Protein 5K27 (pdb70)

Secondary structure (DSSP, 8-state):
--STTGGG-EEEEES--EEEEEEE--HHHHHHHHHHH-HHHHHHHHHH--SSB-SHHHHHHHHHHHHHHT--EEE-BS-GGGHHHHHHHS--SEEEEESHHHHHHHHHHHTT-SEEEE--S---HHHHTTS-TT-BEEEE-SSSEEEE-GGGT--TT----EEEEEEE-TT-EEEETTEEEE-SS-EEEEE---SSSS--SS--HHHHTTHHHHHHS-SEEEE--GGG--SB-TTS-BHHHHHHHHHHHHHHHTTS--EEEEE----S-HHHHHHIIIIIGGG-SEEEE-HHHHHHHHHHHT-HHHHHHHHHH--HHHHHHHHHHHHHHTT-SEEEEE-SSEEEEEEETT-SS-HHHHHHHHHHHHHHHHHHHHHSS--SGGGHHHHHTSPPPHHHHHHHHHHHHHHHHSS---EEEEEEE----SS-S--TTHHHHHHHHHHHHHHHHHHH-/-TTGGG-EEEEES--EEEEEEEEPHHHHHHHHHHS-HHHHHHHHHH--SSBSSHHHHHHHHHHHHHHT---EE-B--GGGHHHHHHHS--SEEEEESHHHHHHHHHHHTT-SEEEE--S---HHHHTTS-TT-BEEEEETTEEEEE-GGGS--TTPPPPEEEEEEE-TT-EEEETTEEEE-SS-EEEEE-------SS--TTTGGGHHHHHHH-SEEEE--GGG--SB-TTS-BHHHHHHHHHHHHHHHTTSS-EEEEE----S-HHHHHHHHHHTGGG-SEEEEEHHHHHHHHHHHT-HHHHHHHHH---HHHHHHHHHHHHHHTT-SEEEEE-SSEEEEEEESS-SS-HHHHHHHHHHHHHHHHHHHHHSS--SGGGHHHHHTSPPPHHHHHHHHHHHHHHHH-S--SEEEEEEE----SS-S--S--HHHHHHHHHHHHHHHHHT-

Foldseek 3Di:
DVLLLLLAAEEEEDDDKAKEFEAADALVVLVVVCVVVHQVLLVVLLVVQDQADEDPSNVNNVVVVCQQALDEEEHEHPDPVCVVVVCVVPPGDDMAMDDLQQQVLQVVVQSNHNAYEYYYPAQAQVRLVRHDQRHWYWDADPNDIDTDRSNVPHDHVADGFYKYKYWYAFFRWDDRDNDTGGRNGTYMYIHGAQDDPRDARADDPVCLVCLCVVLVPGAEYEYDDLLSAAQAGPVGDGSCVRLVRVLSSLVSSPVPPHAYEYEQDDRPPLVSSVSCLVRPLLSGAEYEYELLVLLVSCVSVPPPVLSVCCVVPVDVVSVVVSQVVSQVPRNYQWYWYDDLWKIKIKGFLPRPDDLVLLVVLQVQLLLQLQLCFAPPRDNHPVSSVVSVPQDFDPVQVVVQVVVVVVVVPDDDDRMRMHMGTHSHDDPTPDDPCSRSSSRVSSVSSVSSVVVVD/DVLLQAFAEEEDADKAKEFEAEDALVLLVVVCVVPPLVLLVVLLVVQDQEPQDVSVVSNVVLVCQLEQDEDEGEYDNCVCVVVVPVSDPTDDMAIDDLQQQVLQVSVQVNHPAYEYYYQAQEQVRLVRHDQRHWYWDADPNDIDTDRSNVPHDNPTDGFYKYKYWYAFQSWDDRPPDTRGGHGTAIYIYGYADVGDRADDDSCQQCLCVVLVPGAEYEYDDLLNAAQADPVGDGSVNRLVRVLSSLVSSPVDHHAYEYEQDDHPDLVSSLSCVVRPLLRGQEYEYELLVLLSSVVSVVVPVLSVCSVVPVQVVSVVVSVVVSCVPRVHAKYWYDDLWKIKIKGFPPRPDDQVLLQVLQVQLLLQLQLCQAVVGDPHDCSSVVSVPQDFDPVQVVSQVVVVVCVVVDPDDRMRMHMGTHSHDDDGPHPPDSRSSSRCSSVSSVSSVVVVD

CATH classification: 3.40.1190.20 (+1 more: 3.30.1110.20)

Nearest PDB structures (foldseek):
  5k27-assembly1_A  TM=1.002E+00  e=9.552E-95  synthetic construct
  5kkg-assembly1_A  TM=9.990E-01  e=2.414E-88  synthetic construct
  5kkg-assembly2_B  TM=9.549E-01  e=2.388E-84  synthetic construct
  1u2x-assembly2_B  TM=9.226E-01  e=7.360E-64  Pyrococcus horikoshii
  3drw-assembly1_B  TM=9.073E-01  e=2.857E-63  Pyrococcus horikoshii

Radius of gyration: 34.08 Å; Cα contacts (8 Å, |Δi|>4): 1722; chains: 2; bounding box: 79×89×77 Å

Structure (mmCIF, N/CA/C/O backbone):
data_5K27
#
_entry.id   5K27
#
_cell.length_a   132.354
_cell.length_b   132.354
_cell.length_c   116.773
_cell.angle_alpha   90.000
_cell.angle_beta   90.000
_cell.angle_gamma   90.000
#
_symmetry.space_group_name_H-M   'P 41 21 2'
#
loop_
_entity.id
_entity.type
_entity.pdbx_description
1 polymer ancMT
2 non-polymer 'ADENOSINE MONOPHOSPHATE'
3 non-polymer 'IODIDE ION'
4 water water
#
loop_
_atom_site.group_PDB
_atom_site.id
_atom_site.type_symbol
_atom_site.label_atom_id
_atom_site.label_alt_id
_atom_site.label_comp_id
_atom_site.label_asym_id
_atom_site.label_entity_id
_atom_site.label_seq_id
_atom_site.pdbx_PDB_ins_code
_atom_site.Cartn_x
_atom_site.Cartn_y
_atom_site.Cartn_z
_atom_site.occupancy
_atom_site.B_iso_or_equiv
_atom_site.auth_seq_id
_atom_site.auth_comp_id
_atom_site.auth_asym_id
_atom_site.auth_atom_id
_atom_site.pdbx_PDB_model_num
ATOM 1 N N . GLY A 1 20 ? 21.635 44.845 7.978 1.00 75.93 -1 GLY A N 1
ATOM 2 C CA . GLY A 1 20 ? 21.120 45.509 9.160 1.00 92.60 -1 GLY A CA 1
ATOM 3 C C . GLY A 1 20 ? 20.671 46.928 8.874 1.00 93.09 -1 GLY A C 1
ATOM 4 O O . GLY A 1 20 ? 19.889 47.508 9.626 1.00 97.15 -1 GLY A O 1
ATOM 5 N N . HIS A 1 21 ? 21.169 47.486 7.778 1.00 82.26 0 HIS A N 1
ATOM 6 C CA . HIS A 1 21 ? 20.827 48.845 7.378 1.00 88.93 0 HIS A CA 1
ATOM 7 C C . HIS A 1 21 ? 19.340 48.989 7.071 1.00 77.18 0 HIS A C 1
ATOM 8 O O . HIS A 1 21 ? 18.720 49.993 7.413 1.00 76.97 0 HIS A O 1
ATOM 10 N N . MET A 1 22 ? 18.749 47.937 6.512 0.74 68.03 1 MET A N 1
ATOM 11 C CA . MET A 1 22 ? 17.328 47.957 6.193 0.74 69.88 1 MET A CA 1
ATOM 12 C C . MET A 1 22 ? 16.528 48.182 7.471 0.74 71.80 1 MET A C 1
ATOM 13 O O . MET A 1 22 ? 15.538 48.908 7.459 0.74 67.26 1 MET A O 1
ATOM 18 N N . GLU A 1 23 ? 17.064 47.623 8.551 1.00 65.59 2 GLU A N 1
ATOM 19 C CA . GLU A 1 23 ? 16.404 47.655 9.825 1.00 82.63 2 GLU A CA 1
ATOM 20 C C . GLU A 1 23 ? 16.439 49.022 10.454 1.00 93.48 2 GLU A C 1
ATOM 21 O O . GLU A 1 23 ? 16.805 49.211 11.612 1.00 87.44 2 GLU A O 1
ATOM 27 N N . ASP A 1 24 ? 16.003 49.970 9.639 1.00 83.91 3 ASP A N 1
ATOM 28 C CA . ASP A 1 24 ? 15.744 51.332 10.057 1.00 64.75 3 ASP A CA 1
ATOM 29 C C . ASP A 1 24 ? 14.332 51.294 10.709 1.00 61.07 3 ASP A C 1
ATOM 30 O O . ASP A 1 24 ? 13.904 52.256 11.341 1.00 68.16 3 ASP A O 1
ATOM 35 N N . ILE A 1 25 ? 13.630 50.166 10.532 1.00 54.57 4 ILE A N 1
ATOM 36 C CA . ILE A 1 25 ? 12.321 49.885 11.046 1.00 54.60 4 ILE A CA 1
ATOM 37 C C . ILE A 1 25 ? 12.391 49.916 12.548 1.00 59.68 4 ILE A C 1
ATOM 38 O O . ILE A 1 25 ? 11.480 50.436 13.188 1.00 58.86 4 ILE A O 1
ATOM 43 N N . LYS A 1 26 ? 13.452 49.374 13.145 1.00 58.45 5 LYS A N 1
ATOM 44 C CA . LYS A 1 26 ? 13.433 49.461 14.602 1.00 48.20 5 LYS A CA 1
ATOM 45 C C . LYS A 1 26 ? 13.054 50.847 15.098 1.00 51.36 5 LYS A C 1
ATOM 46 O O . LYS A 1 26 ? 12.669 50.985 16.262 1.00 57.08 5 LYS A O 1
ATOM 52 N N . LYS A 1 27 ? 13.147 51.870 14.251 1.00 45.40 6 LYS A N 1
ATOM 53 C CA . LYS A 1 27 ? 12.712 53.209 14.625 1.00 43.79 6 LYS A CA 1
ATOM 54 C C . LYS A 1 27 ? 11.207 53.396 14.493 1.00 52.69 6 LYS A C 1
ATOM 55 O O . LYS A 1 27 ? 10.719 54.520 14.645 1.00 64.02 6 LYS A O 1
ATOM 61 N N . ILE A 1 28 ? 10.466 52.327 14.222 1.00 50.73 7 ILE A N 1
ATOM 62 C CA . ILE A 1 28 ? 9.024 52.400 14.015 1.00 54.06 7 ILE A CA 1
ATOM 63 C C . ILE A 1 28 ? 8.305 52.171 15.336 1.00 50.48 7 ILE A C 1
ATOM 64 O O . ILE A 1 28 ? 8.651 51.269 16.107 1.00 47.00 7 ILE A O 1
ATOM 69 N N . SER A 1 29 ? 7.300 52.998 15.599 1.00 38.73 8 SER A N 1
ATOM 70 C CA . SER A 1 29 ? 6.315 52.728 16.630 1.00 40.12 8 SER A CA 1
ATOM 71 C C . SER A 1 29 ? 4.961 52.551 15.958 1.00 40.70 8 SER A C 1
ATOM 72 O O . SER A 1 29 ? 4.694 53.141 14.908 1.00 38.29 8 SER A O 1
ATOM 75 N N . ILE A 1 30 ? 4.104 51.731 16.568 1.00 38.15 9 ILE A N 1
ATOM 76 C CA . ILE A 1 30 ? 2.929 51.212 15.879 1.00 38.05 9 ILE A CA 1
ATOM 77 C C . ILE A 1 30 ? 1.842 50.888 16.898 1.00 41.78 9 ILE A C 1
ATOM 78 O O . ILE A 1 30 ? 2.128 50.487 18.031 1.00 42.69 9 ILE A O 1
ATOM 83 N N . PHE A 1 31 ? 0.585 51.078 16.492 1.00 37.81 10 PHE A N 1
ATOM 84 C CA . PHE A 1 31 ? -0.575 50.710 17.296 1.00 38.60 10 PHE A CA 1
ATOM 85 C C . PHE A 1 31 ? -1.373 49.613 16.604 1.00 40.07 10 PHE A C 1
ATOM 86 O O . PHE A 1 31 ? -1.553 49.644 15.384 1.00 38.07 10 PHE A O 1
ATOM 94 N N . LEU A 1 32 ? -1.873 48.657 17.392 1.00 40.26 11 LEU A N 1
ATOM 95 C CA . LEU A 1 32 ? -2.549 47.473 16.871 1.00 40.34 11 LEU A CA 1
ATOM 96 C C . LEU A 1 32 ? -3.842 47.206 17.632 1.00 42.36 11 LEU A C 1
ATOM 97 O O . LEU A 1 32 ? -3.856 47.219 18.865 1.00 44.04 11 LEU A O 1
ATOM 102 N N . ALA A 1 33 ? -4.918 46.951 16.889 1.00 41.75 12 ALA A N 1
ATOM 103 C CA . ALA A 1 33 ? -6.224 46.562 17.429 1.00 43.16 12 ALA A CA 1
ATOM 104 C C . ALA A 1 33 ? -6.916 45.740 16.329 1.00 43.19 12 ALA A C 1
ATOM 105 O O . ALA A 1 33 ? -6.512 45.854 15.176 1.00 46.44 12 ALA A O 1
ATOM 107 N N . TYR A 1 34 ? -7.912 44.895 16.622 1.00 41.72 13 TYR A N 1
ATOM 108 C CA . TYR A 1 34 ? -8.555 44.715 17.921 1.00 36.90 13 TYR A CA 1
ATOM 109 C C . TYR A 1 34 ? -8.530 43.276 18.477 1.00 41.75 13 TYR A C 1
ATOM 110 O O . TYR A 1 34 ? -8.942 43.062 19.616 1.00 47.18 13 TYR A O 1
ATOM 119 N N . ASN A 1 35 ? -8.069 42.293 17.696 1.00 44.87 14 ASN A N 1
ATOM 120 C CA . ASN A 1 35 ? -8.355 40.881 17.956 1.00 30.43 14 ASN A CA 1
ATOM 121 C C . ASN A 1 35 ? -7.135 40.129 18.484 1.00 40.73 14 ASN A C 1
ATOM 122 O O . ASN A 1 35 ? -6.127 39.986 17.781 1.00 40.20 14 ASN A O 1
ATOM 127 N N . VAL A 1 36 ? -7.257 39.614 19.711 1.00 41.74 15 VAL A N 1
ATOM 128 C CA . VAL A 1 36 ? -6.282 38.735 20.344 1.00 46.64 15 VAL A CA 1
ATOM 129 C C . VAL A 1 36 ? -7.042 37.529 20.883 1.00 44.22 15 VAL A C 1
ATOM 130 O O . VAL A 1 36 ? -8.213 37.641 21.257 1.00 39.54 15 VAL A O 1
ATOM 134 N N . ASN A 1 37 ? -6.396 36.364 20.890 1.00 37.60 16 ASN A N 1
ATOM 135 C CA . ASN A 1 37 ? -7.022 35.173 21.456 1.00 45.55 16 ASN A CA 1
ATOM 136 C C . ASN A 1 37 ? -5.942 34.148 21.793 1.00 52.63 16 ASN A C 1
ATOM 137 O O . ASN A 1 37 ? -4.745 34.398 21.633 1.00 52.18 16 ASN A O 1
ATOM 142 N N . VAL A 1 38 ? -6.381 32.996 22.298 1.00 46.68 17 VAL A N 1
ATOM 143 C CA . VAL A 1 38 ? -5.513 31.857 22.585 1.00 47.18 17 VAL A CA 1
ATOM 144 C C . VAL A 1 38 ? -5.851 30.748 21.595 1.00 49.73 17 VAL A C 1
ATOM 145 O O . VAL A 1 38 ? -7.017 30.352 21.469 1.00 49.39 17 VAL A O 1
ATOM 149 N N . ASP A 1 39 ? -4.838 30.252 20.890 1.00 48.22 18 ASP A N 1
ATOM 150 C CA . ASP A 1 39 ? -4.992 29.121 19.984 1.00 47.44 18 ASP A CA 1
ATOM 151 C C . ASP A 1 39 ? -4.521 27.860 20.696 1.00 52.48 18 ASP A C 1
ATOM 152 O O . ASP A 1 39 ? -3.357 27.765 21.097 1.00 54.06 18 ASP A O 1
ATOM 157 N N . ALA A 1 40 ? -5.429 26.903 20.866 1.00 51.65 19 ALA A N 1
ATOM 158 C CA . ALA A 1 40 ? -5.126 25.623 21.497 1.00 48.40 19 ALA A CA 1
ATOM 159 C C . ALA A 1 40 ? -5.289 24.542 20.438 1.00 47.82 19 ALA A C 1
ATOM 160 O O . ALA A 1 40 ? -6.414 24.230 20.034 1.00 44.61 19 ALA A O 1
ATOM 162 N N . ILE A 1 41 ? -4.171 23.966 20.001 1.00 50.81 20 ILE A N 1
ATOM 163 C CA . ILE A 1 41 ? -4.118 23.147 18.797 1.00 49.12 20 ILE A CA 1
ATOM 164 C C . ILE A 1 41 ? -3.927 21.684 19.174 1.00 51.30 20 ILE A C 1
ATOM 165 O O . ILE A 1 41 ? -3.070 21.351 20.002 1.00 49.53 20 ILE A O 1
ATOM 170 N N . LYS A 1 42 ? -4.728 20.817 18.562 1.00 49.77 21 LYS A N 1
ATOM 171 C CA . LYS A 1 42 ? -4.541 19.374 18.587 1.00 53.37 21 LYS A CA 1
ATOM 172 C C . LYS A 1 42 ? -4.055 18.920 17.215 1.00 59.23 21 LYS A C 1
ATOM 173 O O . LYS A 1 42 ? -4.673 19.244 16.193 1.00 55.02 21 LYS A O 1
ATOM 179 N N . TYR A 1 43 ? -2.946 18.181 17.190 1.00 59.44 22 TYR A N 1
ATOM 180 C CA . TYR A 1 43 ? -2.378 17.655 15.946 1.00 53.90 22 TYR A CA 1
ATOM 181 C C . TYR A 1 43 ? -2.865 16.220 15.777 1.00 55.52 22 TYR A C 1
ATOM 182 O O . TYR A 1 43 ? -2.224 15.270 16.224 1.00 68.05 22 TYR A O 1
ATOM 191 N N . LEU A 1 44 ? -4.007 16.068 15.111 1.00 56.10 23 LEU A N 1
ATOM 192 C CA . LEU A 1 44 ? -4.670 14.773 15.030 1.00 57.32 23 LEU A CA 1
ATOM 193 C C . LEU A 1 44 ? -3.806 13.744 14.311 1.00 60.92 23 LEU A C 1
ATOM 194 O O . LEU A 1 44 ? -3.043 14.062 13.393 1.00 61.37 23 LEU A O 1
ATOM 199 N N . LYS A 1 45 ? -3.934 12.494 14.748 1.00 56.05 24 LYS A N 1
ATOM 200 C CA . LYS A 1 45 ? -3.395 11.338 14.051 1.00 64.09 24 LYS A CA 1
ATOM 201 C C . LYS A 1 45 ? -4.508 10.306 13.912 1.00 66.89 24 LYS A C 1
ATOM 202 O O . LYS A 1 45 ? -5.601 10.468 14.462 1.00 60.72 24 LYS A O 1
ATOM 204 N N . GLU A 1 46 ? -4.228 9.239 13.155 1.00 73.36 25 GLU A N 1
ATOM 205 C CA . GLU A 1 46 ? -5.249 8.223 12.909 1.00 69.79 25 GLU A CA 1
ATOM 206 C C . GLU A 1 46 ? -5.751 7.614 14.213 1.00 58.91 25 GLU A C 1
ATOM 207 O O . GLU A 1 46 ? -6.958 7.414 14.387 1.00 66.28 25 GLU A O 1
ATOM 209 N N . GLU A 1 47 ? -4.840 7.330 15.148 1.00 59.76 26 GLU A N 1
ATOM 210 C CA . GLU A 1 47 ? -5.238 6.711 16.410 1.00 62.83 26 GLU A CA 1
ATOM 211 C C . GLU A 1 47 ? -6.269 7.558 17.149 1.00 62.02 26 GLU A C 1
ATOM 212 O O . GLU A 1 47 ? -7.203 7.020 17.756 1.00 65.37 26 GLU A O 1
ATOM 214 N N . ASP A 1 48 ? -6.123 8.883 17.099 1.00 63.76 27 ASP A N 1
ATOM 215 C CA . ASP A 1 48 ? -7.055 9.771 17.789 1.00 54.13 27 ASP A CA 1
ATOM 216 C C . ASP A 1 48 ? -8.484 9.578 17.287 1.00 60.14 27 ASP A C 1
ATOM 217 O O . ASP A 1 48 ? -9.401 9.310 18.074 1.00 56.05 27 ASP A O 1
ATOM 222 N N . ILE A 1 49 ? -8.692 9.715 15.973 1.00 53.91 28 ILE A N 1
ATOM 223 C CA . ILE A 1 49 ? -10.024 9.517 15.401 1.00 47.02 28 ILE A CA 1
ATOM 224 C C . ILE A 1 49 ? -10.528 8.115 15.710 1.00 52.44 28 ILE A C 1
ATOM 225 O O . ILE A 1 49 ? -11.724 7.904 15.942 1.00 54.18 28 ILE A O 1
ATOM 230 N N . GLN A 1 50 ? -9.622 7.139 15.740 1.00 61.14 29 GLN A N 1
ATOM 231 C CA . GLN A 1 50 ? -10.013 5.775 16.070 1.00 57.31 29 GLN A CA 1
ATOM 232 C C . GLN A 1 50 ? -10.611 5.701 17.470 1.00 57.97 29 GLN A C 1
ATOM 233 O O . GLN A 1 50 ? -11.665 5.086 17.674 1.00 55.86 29 GLN A O 1
ATOM 239 N N . LYS A 1 51 ? -9.954 6.331 18.449 1.00 48.68 30 LYS A N 1
ATOM 240 C CA . LYS A 1 51 ? -10.475 6.325 19.812 1.00 57.86 30 LYS A CA 1
ATOM 241 C C . LYS A 1 51 ? -11.846 6.989 19.887 1.00 57.95 30 LYS A C 1
ATOM 242 O O . LYS A 1 51 ? -12.724 6.532 20.630 1.00 57.15 30 LYS A O 1
ATOM 244 N N . LEU A 1 52 ? -12.051 8.071 19.127 1.00 39.24 31 LEU A N 1
ATOM 245 C CA . LEU A 1 52 ? -13.351 8.733 19.137 1.00 45.55 31 LEU A CA 1
ATOM 246 C C . LEU A 1 52 ? -14.435 7.813 18.590 1.00 52.27 31 LEU A C 1
ATOM 247 O O . LEU A 1 52 ? -15.549 7.764 19.126 1.00 49.20 31 LEU A O 1
ATOM 252 N N . ILE A 1 53 ? -14.106 7.074 17.538 1.00 52.15 32 ILE A N 1
ATOM 253 C CA . ILE A 1 53 ? -15.053 6.151 16.935 1.00 58.89 32 ILE A CA 1
ATOM 254 C C . ILE A 1 53 ? -15.454 5.048 17.905 1.00 54.14 32 ILE A C 1
ATOM 255 O O . ILE A 1 53 ? -16.618 4.674 17.976 1.00 54.53 32 ILE A O 1
ATOM 260 N N . GLU A 1 54 ? -14.483 4.532 18.649 1.00 50.17 33 GLU A N 1
ATOM 261 C CA . GLU A 1 54 ? -14.745 3.472 19.614 1.00 52.66 33 GLU A CA 1
ATOM 262 C C . GLU A 1 54 ? -15.544 3.999 20.798 1.00 58.07 33 GLU A C 1
ATOM 263 O O . GLU A 1 54 ? -16.523 3.378 21.225 1.00 72.86 33 GLU A O 1
ATOM 265 N N . GLU A 1 55 ? -15.153 5.162 21.327 1.00 59.92 34 GLU A N 1
ATOM 266 C CA . GLU A 1 55 ? -15.773 5.690 22.539 1.00 53.79 34 GLU A CA 1
ATOM 267 C C . GLU A 1 55 ? -17.182 6.220 22.306 1.00 55.38 34 GLU A C 1
ATOM 268 O O . GLU A 1 55 ? -17.973 6.261 23.256 1.00 63.98 34 GLU A O 1
ATOM 270 N N . PHE A 1 56 ? -17.491 6.679 21.103 1.00 47.29 35 PHE A N 1
ATOM 271 C CA . PHE A 1 56 ? -18.806 7.241 20.823 1.00 47.74 35 PHE A CA 1
ATOM 272 C C . PHE A 1 56 ? -19.733 6.392 19.970 1.00 51.49 35 PHE A C 1
ATOM 273 O O . PHE A 1 56 ? -20.924 6.573 19.979 1.00 44.86 35 PHE A O 1
ATOM 281 N N . GLY A 1 57 ? -19.118 5.442 19.278 1.00 50.93 36 GLY A N 1
ATOM 282 C CA . GLY A 1 57 ? -19.794 4.497 18.419 1.00 53.41 36 GLY A CA 1
ATOM 283 C C . GLY A 1 57 ? -19.848 4.907 16.968 1.00 58.17 36 GLY A C 1
ATOM 284 O O . GLY A 1 57 ? -19.840 6.087 16.632 1.00 61.63 36 GLY A O 1
ATOM 285 N N . GLU A 1 58 ? -19.917 3.905 16.104 1.00 60.65 37 GLU A N 1
ATOM 286 C CA . GLU A 1 58 ? -19.995 4.116 14.677 1.00 64.11 37 GLU A CA 1
ATOM 287 C C . GLU A 1 58 ? -21.346 4.541 14.160 1.00 66.72 37 GLU A C 1
ATOM 288 O O . GLU A 1 58 ? -21.454 5.446 13.366 1.00 58.61 37 GLU A O 1
ATOM 290 N N . GLU A 1 59 ? -22.386 3.897 14.632 1.00 64.28 38 GLU A N 1
ATOM 291 C CA . GLU A 1 59 ? -23.731 4.226 14.170 1.00 65.36 38 GLU A CA 1
ATOM 292 C C . GLU A 1 59 ? -24.179 5.593 14.674 1.00 63.84 38 GLU A C 1
ATOM 293 O O . GLU A 1 59 ? -24.806 6.358 13.932 1.00 64.22 38 GLU A O 1
ATOM 299 N N . GLU A 1 60 ? -23.868 5.922 15.931 1.00 55.36 39 GLU A N 1
ATOM 300 C CA . GLU A 1 60 ? -24.302 7.207 16.472 1.00 61.01 39 GLU A CA 1
ATOM 301 C C . GLU A 1 60 ? -23.593 8.365 15.781 1.00 58.49 39 GLU A C 1
ATOM 302 O O . GLU A 1 60 ? -24.192 9.426 15.566 1.00 58.06 39 GLU A O 1
ATOM 308 N N . ILE A 1 61 ? -22.320 8.185 15.427 1.00 51.74 40 ILE A N 1
ATOM 309 C CA . ILE A 1 61 ? -21.639 9.217 14.655 1.00 51.99 40 ILE A CA 1
ATOM 310 C C . ILE A 1 61 ? -22.232 9.298 13.257 1.00 57.06 40 ILE A C 1
ATOM 311 O O . ILE A 1 61 ? -22.476 10.391 12.734 1.00 60.98 40 ILE A O 1
ATOM 316 N N . ILE A 1 62 ? -22.498 8.143 12.642 1.00 53.43 41 ILE A N 1
ATOM 317 C CA . ILE A 1 62 ? -23.035 8.122 11.284 1.00 53.02 41 ILE A CA 1
ATOM 318 C C . ILE A 1 62 ? -24.390 8.818 11.233 1.00 53.90 41 ILE A C 1
ATOM 319 O O . ILE A 1 62 ? -24.648 9.644 10.349 1.00 53.03 41 ILE A O 1
ATOM 324 N N . GLU A 1 63 ? -25.231 8.512 12.204 1.00 47.39 42 GLU A N 1
ATOM 325 C CA . GLU A 1 63 ? -26.537 9.126 12.303 1.00 60.35 42 GLU A CA 1
ATOM 326 C C . GLU A 1 63 ? -26.408 10.630 12.539 1.00 61.56 42 GLU A C 1
ATOM 327 O O . GLU A 1 63 ? -27.193 11.417 12.020 1.00 64.53 42 GLU A O 1
ATOM 333 N N . LYS A 1 64 ? -25.421 11.019 13.341 1.00 56.72 43 LYS A N 1
ATOM 334 C CA . LYS A 1 64 ? -25.215 12.421 13.690 1.00 56.56 43 LYS A CA 1
ATOM 335 C C . LYS A 1 64 ? -24.683 13.213 12.504 1.00 58.28 43 LYS A C 1
ATOM 336 O O . LYS A 1 64 ? -25.049 14.379 12.315 1.00 54.28 43 LYS A O 1
ATOM 342 N N . ILE A 1 65 ? -23.817 12.597 11.697 1.00 56.10 44 ILE A N 1
ATOM 343 C CA . ILE A 1 65 ? -23.322 13.249 10.488 1.00 56.29 44 ILE A CA 1
ATOM 344 C C . ILE A 1 65 ? -24.474 13.546 9.534 1.00 60.07 44 ILE A C 1
ATOM 345 O O . ILE A 1 65 ? -24.482 14.573 8.843 1.00 62.92 44 ILE A O 1
ATOM 350 N N . GLU A 1 66 ? -25.467 12.656 9.483 1.00 56.64 45 GLU A N 1
ATOM 351 C CA . GLU A 1 66 ? -26.649 12.923 8.671 1.00 61.20 45 GLU A CA 1
ATOM 352 C C . GLU A 1 66 ? -27.422 14.120 9.210 1.00 58.45 45 GLU A C 1
ATOM 353 O O . GLU A 1 66 ? -27.965 14.917 8.437 1.00 69.48 45 GLU A O 1
ATOM 359 N N . GLU A 1 67 ? -27.429 14.255 10.533 1.00 61.39 46 GLU A N 1
ATOM 360 C CA . GLU A 1 67 ? -28.082 15.364 11.221 1.00 64.15 46 GLU A CA 1
ATOM 361 C C . GLU A 1 67 ? -27.438 16.707 10.881 1.00 61.64 46 GLU A C 1
ATOM 362 O O . GLU A 1 67 ? -28.126 17.713 10.733 1.00 60.93 46 GLU A O 1
ATOM 368 N N . TYR A 1 68 ? -26.113 16.712 10.759 1.00 66.27 47 TYR A N 1
ATOM 369 C CA . TYR A 1 68 ? -25.369 17.934 10.448 1.00 58.57 47 TYR A CA 1
ATOM 370 C C . TYR A 1 68 ? -25.618 19.094 11.412 1.00 61.61 47 TYR A C 1
ATOM 371 O O . TYR A 1 68 ? -26.036 20.175 10.995 1.00 53.77 47 TYR A O 1
ATOM 380 N N . PRO A 1 69 ? -25.354 18.835 12.753 1.00 65.83 48 PRO A N 1
ATOM 381 C CA . PRO A 1 69 ? -25.617 19.975 13.651 1.00 61.07 48 PRO A CA 1
ATOM 382 C C . PRO A 1 69 ? -24.782 21.199 13.290 1.00 61.29 48 PRO A C 1
ATOM 383 O O . PRO A 1 69 ? -23.608 21.086 12.944 1.00 60.19 48 PRO A O 1
ATOM 387 N N . ARG A 1 70 ? -25.412 22.365 13.377 1.00 51.51 49 ARG A N 1
ATOM 388 C CA . ARG A 1 70 ? -24.792 23.641 13.042 1.00 61.26 49 ARG A CA 1
ATOM 389 C C . ARG A 1 70 ? -24.032 24.247 14.216 1.00 53.60 49 ARG A C 1
ATOM 390 O O . ARG A 1 70 ? -23.117 25.048 13.998 1.00 69.59 49 ARG A O 1
ATOM 398 N N . LYS A 1 71 ? -24.385 23.889 15.449 1.00 54.80 50 LYS A N 1
ATOM 399 C CA . LYS A 1 71 ? -23.606 24.234 16.630 1.00 54.55 50 LYS A CA 1
ATOM 400 C C . LYS A 1 71 ? -23.373 22.968 17.437 1.00 44.17 50 LYS A C 1
ATOM 401 O O . LYS A 1 71 ? -24.112 21.989 17.316 1.00 55.62 50 LYS A O 1
ATOM 407 N N . ILE A 1 72 ? -22.329 22.993 18.258 1.00 42.95 51 ILE A N 1
ATOM 408 C CA . ILE A 1 72 ? -21.961 21.847 19.083 1.00 48.18 51 ILE A CA 1
ATOM 409 C C . ILE A 1 72 ? -22.653 21.974 20.435 1.00 43.44 51 ILE A C 1
ATOM 410 O O . ILE A 1 72 ? -22.365 22.894 21.199 1.00 44.27 51 ILE A O 1
ATOM 415 N N . LYS A 1 73 ? -23.572 21.056 20.725 0.92 45.76 52 LYS A N 1
ATOM 416 C CA . LYS A 1 73 ? -24.253 21.005 22.017 0.92 45.04 52 LYS A CA 1
ATOM 417 C C . LYS A 1 73 ? -23.806 19.834 22.880 0.92 48.62 52 LYS A C 1
ATOM 418 O O . LYS A 1 73 ? -23.473 20.020 24.054 0.92 61.13 52 LYS A O 1
ATOM 424 N N . GLU A 1 74 ? -23.805 18.626 22.335 1.00 51.00 53 GLU A N 1
ATOM 425 C CA . GLU A 1 74 ? -23.290 17.453 23.016 1.00 50.84 53 GLU A CA 1
ATOM 426 C C . GLU A 1 74 ? -21.952 17.057 22.410 1.00 53.59 53 GLU A C 1
ATOM 427 O O . GLU A 1 74 ? -21.654 17.414 21.265 1.00 54.14 53 GLU A O 1
ATOM 433 N N . PRO A 1 75 ? -21.111 16.332 23.149 1.00 51.32 54 PRO A N 1
ATOM 434 C CA . PRO A 1 75 ? -19.809 15.925 22.590 1.00 45.49 54 PRO A CA 1
ATOM 435 C C . PRO A 1 75 ? -19.906 15.238 21.242 1.00 41.03 54 PRO A C 1
ATOM 436 O O . PRO A 1 75 ? -18.957 15.297 20.452 1.00 53.19 54 PRO A O 1
ATOM 440 N N . LEU A 1 76 ? -21.035 14.587 20.955 1.00 44.75 55 LEU A N 1
ATOM 441 C CA . LEU A 1 76 ? -21.187 13.872 19.693 1.00 43.36 55 LEU A CA 1
ATOM 442 C C . LEU A 1 76 ? -21.209 14.835 18.510 1.00 50.34 55 LEU A C 1
ATOM 443 O O . LEU A 1 76 ? -20.674 14.525 17.437 1.00 55.67 55 LEU A O 1
ATOM 448 N N . ASP A 1 77 ? -21.829 16.008 18.686 1.00 52.49 56 ASP A N 1
ATOM 449 C CA . ASP A 1 77 ? -21.825 17.032 17.644 1.00 47.17 56 ASP A CA 1
ATOM 450 C C . ASP A 1 77 ? -20.412 17.302 17.152 1.00 53.04 56 ASP A C 1
ATOM 451 O O . ASP A 1 77 ? -20.161 17.381 15.944 1.00 48.21 56 ASP A O 1
ATOM 456 N N . PHE A 1 78 ? -19.469 17.451 18.083 1.00 48.04 57 PHE A N 1
ATOM 457 C CA . PHE A 1 78 ? -18.097 17.725 17.679 1.00 42.94 57 PHE A CA 1
ATOM 458 C C . PHE A 1 78 ? -17.498 16.555 16.915 1.00 46.63 57 PHE A C 1
ATOM 459 O O . PHE A 1 78 ? -16.752 16.753 15.950 1.00 51.94 57 PHE A O 1
ATOM 467 N N . VAL A 1 79 ? -17.796 15.328 17.340 1.00 50.21 58 VAL A N 1
ATOM 468 C CA . VAL A 1 79 ? -17.234 14.155 16.676 1.00 48.95 58 VAL A CA 1
ATOM 469 C C . VAL A 1 79 ? -17.730 14.071 15.237 1.00 49.03 58 VAL A C 1
ATOM 470 O O . VAL A 1 79 ? -16.957 13.827 14.303 1.00 49.47 58 VAL A O 1
ATOM 474 N N . ALA A 1 80 ? -19.030 14.287 15.041 1.00 46.38 59 ALA A N 1
ATOM 475 C CA . ALA A 1 80 ? -19.620 14.161 13.714 1.00 48.11 59 ALA A CA 1
ATOM 476 C C . ALA A 1 80 ? -19.132 15.257 12.774 1.00 49.07 59 ALA A C 1
ATOM 477 O O . ALA A 1 80 ? -18.810 14.986 11.613 1.00 54.75 59 ALA A O 1
ATOM 479 N N . ARG A 1 81 ? -19.084 16.503 13.246 1.00 43.74 60 ARG A N 1
ATOM 480 C CA . ARG A 1 81 ? -18.645 17.596 12.387 1.00 42.68 60 ARG A CA 1
ATOM 481 C C . ARG A 1 81 ? -17.150 17.535 12.111 1.00 46.92 60 ARG A C 1
ATOM 482 O O . ARG A 1 81 ? -16.712 17.919 11.021 1.00 51.89 60 ARG A O 1
ATOM 490 N N . LEU A 1 82 ? -16.352 17.046 13.062 1.00 48.75 61 LEU A N 1
ATOM 491 C CA . LEU A 1 82 ? -14.929 16.869 12.790 1.00 47.78 61 LEU A CA 1
ATOM 492 C C . LEU A 1 82 ? -14.709 15.835 11.695 1.00 51.94 61 LEU A C 1
ATOM 493 O O . LEU A 1 82 ? -13.957 16.070 10.744 1.00 50.43 61 LEU A O 1
ATOM 498 N N . ILE A 1 83 ? -15.370 14.681 11.809 1.00 48.32 62 ILE A N 1
ATOM 499 C CA . ILE A 1 83 ? -15.219 13.633 10.804 1.00 50.86 62 ILE A CA 1
ATOM 500 C C . ILE A 1 83 ? -15.766 14.093 9.458 1.00 54.10 62 ILE A C 1
ATOM 501 O O . ILE A 1 83 ? -15.133 13.895 8.415 1.00 58.79 62 ILE A O 1
ATOM 506 N N . HIS A 1 84 ? -16.949 14.712 9.462 1.00 55.80 63 HIS A N 1
ATOM 507 C CA . HIS A 1 84 ? -17.530 15.229 8.225 1.00 54.02 63 HIS A CA 1
ATOM 508 C C . HIS A 1 84 ? -16.538 16.112 7.476 1.00 52.15 63 HIS A C 1
ATOM 509 O O . HIS A 1 84 ? -16.338 15.957 6.267 1.00 61.70 63 HIS A O 1
ATOM 516 N N . ALA A 1 85 ? -15.893 17.039 8.189 1.00 54.98 64 ALA A N 1
ATOM 517 C CA . ALA A 1 85 ? -14.930 17.932 7.553 1.00 57.28 64 ALA A CA 1
ATOM 518 C C . ALA A 1 85 ? -13.722 17.166 7.032 1.00 54.71 64 ALA A C 1
ATOM 519 O O . ALA A 1 85 ? -13.229 17.448 5.934 1.00 50.32 64 ALA A O 1
ATOM 521 N N . ILE A 1 86 ? -13.222 16.202 7.813 1.00 57.55 65 ILE A N 1
ATOM 522 C CA . ILE A 1 86 ? -12.083 15.388 7.387 1.00 60.54 65 ILE A CA 1
ATOM 523 C C . ILE A 1 86 ? -12.383 14.669 6.078 1.00 58.73 65 ILE A C 1
ATOM 524 O O . ILE A 1 86 ? -11.485 14.457 5.254 1.00 58.95 65 ILE A O 1
ATOM 529 N N . LYS A 1 87 ? -13.644 14.295 5.858 1.00 53.43 66 LYS A N 1
ATOM 530 C CA . LYS A 1 87 ? -14.010 13.609 4.624 1.00 56.11 66 LYS A CA 1
ATOM 531 C C . LYS A 1 87 ? -13.786 14.501 3.407 1.00 61.38 66 LYS A C 1
ATOM 532 O O . LYS A 1 87 ? -13.390 14.015 2.342 1.00 63.53 66 LYS A O 1
ATOM 538 N N . THR A 1 88 ? -14.012 15.810 3.548 1.00 56.67 67 THR A N 1
ATOM 539 C CA . THR A 1 88 ? -13.926 16.727 2.418 1.00 52.11 67 THR A CA 1
ATOM 540 C C . THR A 1 88 ? -12.542 17.336 2.232 1.00 55.29 67 THR A C 1
ATOM 541 O O . THR A 1 88 ? -12.247 17.847 1.143 1.00 67.45 67 THR A O 1
ATOM 545 N N . GLY A 1 89 ? -11.688 17.291 3.252 1.00 56.93 68 GLY A N 1
ATOM 546 C CA . GLY A 1 89 ? -10.440 18.022 3.184 1.00 51.33 68 GLY A CA 1
ATOM 547 C C . GLY A 1 89 ? -10.604 19.524 3.145 1.00 61.52 68 GLY A C 1
ATOM 548 O O . GLY A 1 89 ? -9.623 20.235 2.905 1.00 61.43 68 GLY A O 1
ATOM 549 N N . LYS A 1 90 ? -11.828 20.038 3.380 1.00 53.31 69 LYS A N 1
ATOM 550 C CA . LYS A 1 90 ? -12.149 21.457 3.306 1.00 61.53 69 LYS A CA 1
ATOM 551 C C . LYS A 1 90 ? -12.370 22.054 4.697 1.00 69.29 69 LYS A C 1
ATOM 552 O O . LYS A 1 90 ? -12.872 21.375 5.597 1.00 72.93 69 LYS A O 1
ATOM 558 N N . PRO A 1 91 ? -12.038 23.330 4.894 1.00 69.35 70 PRO A N 1
ATOM 559 C CA . PRO A 1 91 ? -12.070 23.903 6.245 1.00 57.67 70 PRO A CA 1
ATOM 560 C C . PRO A 1 91 ? -13.489 24.078 6.765 1.00 56.48 70 PRO A C 1
ATOM 561 O O . PRO A 1 91 ? -14.457 24.167 6.006 1.00 56.01 70 PRO A O 1
ATOM 565 N N . ALA A 1 92 ? -13.596 24.139 8.093 1.00 52.31 71 ALA A N 1
ATOM 566 C CA . ALA A 1 92 ? -14.891 24.256 8.751 1.00 44.69 71 ALA A CA 1
ATOM 567 C C . ALA A 1 92 ? -14.709 24.851 10.141 1.00 49.20 71 ALA A C 1
ATOM 568 O O . ALA A 1 92 ? -13.694 24.621 10.802 1.00 54.56 71 ALA A O 1
ATOM 570 N N . GLU A 1 93 ? -15.699 25.640 10.541 1.00 49.53 72 GLU A N 1
ATOM 571 C CA . GLU A 1 93 ? -15.740 26.249 11.852 1.00 46.05 72 GLU A CA 1
ATOM 572 C C . GLU A 1 93 ? -17.127 26.070 12.448 1.00 53.22 72 GLU A C 1
ATOM 573 O O . GLU A 1 93 ? -18.115 26.508 11.870 1.00 59.66 72 GLU A O 1
ATOM 579 N N . VAL A 1 94 ? -17.193 25.448 13.614 1.00 51.31 73 VAL A N 1
ATOM 580 C CA . VAL A 1 94 ? -18.448 25.255 14.335 1.00 48.65 73 VAL A CA 1
ATOM 581 C C . VAL A 1 94 ? -18.262 25.828 15.740 1.00 57.51 73 VAL A C 1
ATOM 582 O O . VAL A 1 94 ? -17.324 25.433 16.431 1.00 58.87 73 VAL A O 1
ATOM 586 N N . PRO A 1 95 ? -19.110 26.744 16.184 1.00 57.90 74 PRO A N 1
ATOM 587 C CA . PRO A 1 95 ? -18.980 27.260 17.548 1.00 53.98 74 PRO A CA 1
ATOM 588 C C . PRO A 1 95 ? -19.654 26.333 18.547 1.00 50.26 74 PRO A C 1
ATOM 589 O O . PRO A 1 95 ? -20.521 25.525 18.206 1.00 49.88 74 PRO A O 1
ATOM 593 N N . LEU A 1 96 ? -19.233 26.458 19.800 1.00 47.79 75 LEU A N 1
ATOM 594 C CA . LEU A 1 96 ? -19.978 25.826 20.877 1.00 51.70 75 LEU A CA 1
ATOM 595 C C . LEU A 1 96 ? -21.315 26.534 21.058 1.00 51.57 75 LEU A C 1
ATOM 596 O O . LEU A 1 96 ? -21.449 27.732 20.795 1.00 49.56 75 LEU A O 1
ATOM 601 N N . ASP A 1 97 ? -22.320 25.770 21.496 1.00 50.39 76 ASP A N 1
ATOM 602 C CA . ASP A 1 97 ? -23.657 26.329 21.673 1.00 48.31 76 ASP A CA 1
ATOM 603 C C . ASP A 1 97 ? -23.686 27.402 22.753 1.00 56.61 76 ASP A C 1
ATOM 604 O O . ASP A 1 97 ? -24.459 28.361 22.654 1.00 62.97 76 ASP A O 1
ATOM 609 N N . ASN A 1 98 ? -22.859 27.260 23.784 1.00 58.42 77 ASN A N 1
ATOM 610 C CA . ASN A 1 98 ? -22.840 28.200 24.892 1.00 49.87 77 ASN A CA 1
ATOM 611 C C . ASN A 1 98 ? -21.446 28.211 25.496 1.00 55.01 77 ASN A C 1
ATOM 612 O O . ASN A 1 98 ? -20.757 27.191 25.525 1.00 54.03 77 ASN A O 1
ATOM 617 N N . GLU A 1 99 ? -21.043 29.379 25.989 1.00 58.66 78 GLU A N 1
ATOM 618 C CA . GLU A 1 99 ? -19.751 29.517 26.644 1.00 53.88 78 GLU A CA 1
ATOM 619 C C . GLU A 1 99 ? -19.675 28.756 27.961 1.00 58.47 78 GLU A C 1
ATOM 620 O O . GLU A 1 99 ? -18.583 28.642 28.524 1.00 61.73 78 GLU A O 1
ATOM 626 N N . GLU A 1 100 ? -20.795 28.233 28.465 1.00 57.61 79 GLU A N 1
ATOM 627 C CA . GLU A 1 10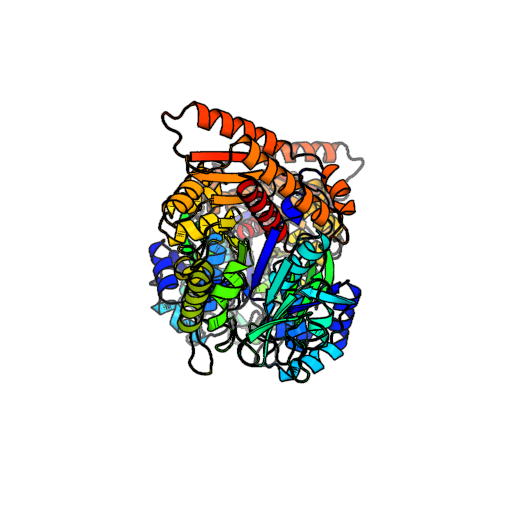0 ? -20.753 27.379 29.646 1.00 51.71 79 GLU A CA 1
ATOM 628 C C . GLU A 1 100 ? -20.230 25.979 29.340 1.00 53.35 79 GLU A C 1
ATOM 629 O O . GLU A 1 100 ? -19.926 25.232 30.273 1.00 53.48 79 GLU A O 1
ATOM 631 N N . LEU A 1 101 ? -20.113 25.608 28.067 1.00 54.38 80 LEU A N 1
ATOM 632 C CA . LEU A 1 101 ? -19.555 24.316 27.693 1.00 49.21 80 LEU A CA 1
ATOM 633 C C . LEU A 1 101 ? -18.041 24.336 27.529 1.00 48.79 80 LEU A C 1
ATOM 634 O O . LEU A 1 101 ? -17.448 23.268 27.355 1.00 48.35 80 LEU A O 1
ATOM 639 N N . ASN A 1 102 ? -17.406 25.513 27.593 1.00 51.62 81 ASN A N 1
ATOM 640 C CA . ASN A 1 102 ? -15.978 25.628 27.290 1.00 52.42 81 ASN A CA 1
ATOM 641 C C . ASN A 1 102 ? -15.137 24.680 28.137 1.00 51.96 81 ASN A C 1
ATOM 642 O O . ASN A 1 102 ? -14.333 23.901 27.609 1.00 55.75 81 ASN A O 1
ATOM 647 N N . LYS A 1 103 ? -15.305 24.734 29.459 1.00 50.48 82 LYS A N 1
ATOM 648 C CA . LYS A 1 103 ? -14.447 23.943 30.334 1.00 45.60 82 LYS A CA 1
ATOM 649 C C . LYS A 1 103 ? -14.771 22.457 30.261 1.00 44.68 82 LYS A C 1
ATOM 650 O O . LYS A 1 103 ? -13.887 21.626 30.495 1.00 49.65 82 LYS A O 1
ATOM 656 N N . TRP A 1 104 ? -16.015 22.101 29.929 1.00 40.23 83 TRP A N 1
ATOM 657 C CA . TRP A 1 104 ? -16.328 20.704 29.648 1.00 39.79 83 TRP A CA 1
ATOM 658 C C . TRP A 1 104 ? -15.663 20.240 28.357 1.00 52.66 83 TRP A C 1
ATOM 659 O O . TRP A 1 104 ? -15.142 19.119 28.287 1.00 52.09 83 TRP A O 1
ATOM 670 N N . PHE A 1 105 ? -15.655 21.095 27.329 1.00 44.49 84 PHE A N 1
ATOM 671 C CA . PHE A 1 105 ? -14.997 20.738 26.078 1.00 37.48 84 PHE A CA 1
ATOM 672 C C . PHE A 1 105 ? -13.500 20.540 26.278 1.00 42.70 84 PHE A C 1
ATOM 673 O O . PHE A 1 105 ? -12.921 19.572 25.774 1.00 47.28 84 PHE A O 1
ATOM 681 N N . ASP A 1 106 ? -12.856 21.438 27.023 1.00 46.29 85 ASP A N 1
ATOM 682 C CA . ASP A 1 106 ? -11.407 21.374 27.166 1.00 44.79 85 ASP A CA 1
ATOM 683 C C . ASP A 1 106 ? -10.938 20.176 27.992 1.00 48.49 85 ASP A C 1
ATOM 684 O O . ASP A 1 106 ? -9.799 19.736 27.814 1.00 54.86 85 ASP A O 1
ATOM 689 N N . SER A 1 107 ? -11.774 19.630 28.881 1.00 46.49 86 SER A N 1
ATOM 690 C CA . SER A 1 107 ? -11.362 18.431 29.609 1.00 52.91 86 SER A CA 1
ATOM 691 C C . SER A 1 107 ? -11.608 17.162 28.803 1.00 54.12 86 SER A C 1
ATOM 692 O O . SER A 1 107 ? -10.915 16.159 29.005 1.00 56.90 86 SER A O 1
ATOM 695 N N . LEU A 1 108 ? -12.577 17.196 27.888 1.00 51.25 87 LEU A N 1
ATOM 696 C CA . LEU A 1 108 ? -12.925 16.024 27.094 1.00 52.17 87 LEU A CA 1
ATOM 697 C C . LEU A 1 108 ? -12.000 15.861 25.890 1.00 51.03 87 LEU A C 1
ATOM 698 O O . LEU A 1 108 ? -11.610 14.736 25.559 1.00 48.93 87 LEU A O 1
ATOM 703 N N . PHE A 1 109 ? -11.643 16.974 25.218 1.00 46.99 88 PHE A N 1
ATOM 704 C CA . PHE A 1 109 ? -10.839 16.972 23.985 1.00 43.40 88 PHE A CA 1
ATOM 705 C C . PHE A 1 109 ? -9.599 17.853 24.194 1.00 44.83 88 PHE A C 1
ATOM 706 O O . PHE A 1 109 ? -9.555 19.002 23.747 1.00 45.08 88 PHE A O 1
ATOM 714 N N . LYS A 1 110 ? -8.580 17.294 24.843 1.00 49.44 89 LYS A N 1
ATOM 715 C CA . LYS A 1 110 ? -7.435 18.078 25.296 1.00 54.58 89 LYS A CA 1
ATOM 716 C C . LYS A 1 110 ? -6.521 18.467 24.139 1.00 49.77 89 LYS A C 1
ATOM 717 O O . LYS A 1 110 ? -6.363 17.730 23.164 1.00 56.32 89 LYS A O 1
ATOM 723 N N . TYR A 1 111 ? -5.894 19.634 24.276 1.00 54.04 90 TYR A N 1
ATOM 724 C CA . TYR A 1 111 ? -4.984 20.164 23.272 1.00 53.85 90 TYR A CA 1
ATOM 725 C C . TYR A 1 111 ? -3.578 19.594 23.449 1.00 49.38 90 TYR A C 1
ATOM 726 O O . TYR A 1 111 ? -3.240 18.993 24.470 1.00 52.22 90 TYR A O 1
ATOM 735 N N . ASP A 1 112 ? -2.748 19.806 22.429 1.00 53.13 91 ASP A N 1
ATOM 736 C CA . ASP A 1 112 ? -1.329 19.480 22.492 1.00 55.66 91 ASP A CA 1
ATOM 737 C C . ASP A 1 112 ? -0.489 20.681 22.900 1.00 56.53 91 ASP A C 1
ATOM 738 O O . ASP A 1 112 ? 0.440 20.540 23.701 1.00 60.80 91 ASP A O 1
ATOM 743 N N . GLU A 1 113 ? -0.815 21.848 22.359 1.00 58.13 92 GLU A N 1
ATOM 744 C CA . GLU A 1 113 ? -0.094 23.061 22.705 1.00 61.62 92 GLU A CA 1
ATOM 745 C C . GLU A 1 113 ? -0.968 24.310 22.652 1.00 52.64 92 GLU A C 1
ATOM 746 O O . GLU A 1 113 ? -1.916 24.385 21.879 1.00 54.17 92 GLU A O 1
ATOM 752 N N . GLU A 1 114 ? -0.623 25.289 23.477 1.00 56.58 93 GLU A N 1
ATOM 753 C CA . GLU A 1 114 ? -1.298 26.576 23.512 1.00 59.54 93 GLU A CA 1
ATOM 754 C C . GLU A 1 114 ? -0.378 27.648 22.949 1.00 65.62 93 GLU A C 1
ATOM 755 O O . GLU A 1 114 ? 0.849 27.519 22.975 1.00 75.33 93 GLU A O 1
ATOM 761 N N . ARG A 1 115 ? -0.981 28.725 22.456 1.00 60.65 94 ARG A N 1
ATOM 762 C CA . ARG A 1 115 ? -0.222 29.676 21.658 1.00 56.05 94 ARG A CA 1
ATOM 763 C C . ARG A 1 115 ? -1.012 30.968 21.521 1.00 53.36 94 ARG A C 1
ATOM 764 O O . ARG A 1 115 ? -2.235 30.990 21.682 1.00 52.72 94 ARG A O 1
ATOM 772 N N . MET A 1 116 ? -0.293 32.041 21.207 1.00 57.57 95 MET A N 1
ATOM 773 C CA . MET A 1 116 ? -0.932 33.317 20.921 1.00 56.00 95 MET A CA 1
ATOM 774 C C . MET A 1 116 ? -1.641 33.260 19.570 1.00 55.93 95 MET A C 1
ATOM 775 O O . MET A 1 116 ? -1.054 32.854 18.561 1.00 59.71 95 MET A O 1
ATOM 780 N N . GLY A 1 117 ? -2.915 33.652 19.557 1.00 48.36 96 GLY A N 1
ATOM 781 C CA . GLY A 1 117 ? -3.704 33.720 18.350 1.00 43.44 96 GLY A CA 1
ATOM 782 C C . GLY A 1 117 ? -4.217 35.130 18.112 1.00 47.99 96 GLY A C 1
ATOM 783 O O . GLY A 1 117 ? -4.037 36.033 18.933 1.00 53.23 96 GLY A O 1
ATOM 784 N N . GLY A 1 118 ? -4.867 35.299 16.974 1.00 47.73 97 GLY A N 1
ATOM 785 C CA . GLY A 1 118 ? -5.338 36.626 16.604 1.00 42.92 97 GLY A CA 1
ATOM 786 C C . GLY A 1 118 ? -4.295 37.406 15.832 1.00 47.83 97 GLY A C 1
ATOM 787 O O . GLY A 1 118 ? -3.090 37.273 16.040 1.00 44.98 97 GLY A O 1
ATOM 788 N N . GLN A 1 119 ? -4.776 38.241 14.908 1.00 42.74 98 GLN A N 1
ATOM 789 C CA . GLN A 1 119 ? -3.861 39.004 14.068 1.00 41.84 98 GLN A CA 1
ATOM 790 C C . GLN A 1 119 ? -3.082 40.029 14.884 1.00 42.14 98 GLN A C 1
ATOM 791 O O . GLN A 1 119 ? -1.888 40.238 14.648 1.00 43.77 98 GLN A O 1
ATOM 797 N N . VAL A 1 120 ? -3.731 40.667 15.856 1.00 32.59 99 VAL A N 1
ATOM 798 C CA . VAL A 1 120 ? -3.015 41.584 16.737 1.00 39.02 99 VAL A CA 1
ATOM 799 C C . VAL A 1 120 ? -1.969 40.831 17.552 1.00 45.21 99 VAL A C 1
ATOM 800 O O . VAL A 1 120 ? -0.784 41.183 17.546 1.00 42.94 99 VAL A O 1
ATOM 804 N N . GLY A 1 121 ? -2.385 39.764 18.237 1.00 36.04 100 GLY A N 1
ATOM 805 C CA . GLY A 1 121 ? -1.466 39.061 19.119 1.00 28.73 100 GLY A CA 1
ATOM 806 C C . GLY A 1 121 ? -0.290 38.438 18.390 1.00 44.36 100 GLY A C 1
ATOM 807 O O . GLY A 1 121 ? 0.846 38.484 18.873 1.00 37.92 100 GLY A O 1
ATOM 808 N N . ILE A 1 122 ? -0.546 37.835 17.226 1.00 40.41 101 ILE A N 1
ATOM 809 C CA . ILE A 1 122 ? 0.525 37.212 16.455 1.00 36.49 101 ILE A CA 1
ATOM 810 C C . ILE A 1 122 ? 1.487 38.266 15.919 1.00 42.02 101 ILE A C 1
ATOM 811 O O . ILE A 1 122 ? 2.710 38.137 16.050 1.00 43.01 101 ILE A O 1
ATOM 816 N N . ILE A 1 123 ? 0.954 39.317 15.294 1.00 36.53 102 ILE A N 1
ATOM 817 C CA . ILE A 1 123 ? 1.825 40.285 14.637 1.00 33.43 102 ILE A CA 1
ATOM 818 C C . ILE A 1 123 ? 2.527 41.168 15.665 1.00 38.23 102 ILE A C 1
ATOM 819 O O . ILE A 1 123 ? 3.719 41.468 15.524 1.00 40.02 102 ILE A O 1
ATOM 824 N N . ALA A 1 124 ? 1.815 41.590 16.718 1.00 41.14 103 ALA A N 1
ATOM 825 C CA . ALA A 1 124 ? 2.452 42.390 17.765 1.00 39.50 103 ALA A CA 1
ATOM 826 C C . ALA A 1 124 ? 3.615 41.645 18.409 1.00 41.61 103 ALA A C 1
ATOM 827 O O . ALA A 1 124 ? 4.646 42.248 18.729 1.00 40.12 103 ALA A O 1
ATOM 829 N N . ASN A 1 125 ? 3.475 40.333 18.606 1.00 35.75 104 ASN A N 1
ATOM 830 C CA . ASN A 1 125 ? 4.584 39.580 19.178 1.00 43.49 104 ASN A CA 1
ATOM 831 C C . ASN A 1 125 ? 5.756 39.516 18.213 1.00 36.82 104 ASN A C 1
ATOM 832 O O . ASN A 1 125 ? 6.917 39.579 18.637 1.00 40.67 104 ASN A O 1
ATOM 837 N N . LEU A 1 126 ? 5.474 39.410 16.912 1.00 45.38 105 LEU A N 1
ATOM 838 C CA . LEU A 1 126 ? 6.551 39.386 15.925 1.00 42.76 105 LEU A CA 1
ATOM 839 C C . LEU A 1 126 ? 7.261 40.732 15.853 1.00 37.23 105 LEU A C 1
ATOM 840 O O . LEU A 1 126 ? 8.493 40.789 15.762 1.00 41.77 105 LEU A O 1
ATOM 845 N N . LEU A 1 127 ? 6.501 41.825 15.908 1.00 39.30 106 LEU A N 1
ATOM 846 C CA . LEU A 1 127 ? 7.107 43.149 15.877 1.00 45.04 106 LEU A CA 1
ATOM 847 C C . LEU A 1 127 ? 7.924 43.422 17.133 1.00 49.81 106 LEU A C 1
ATOM 848 O O . LEU A 1 127 ? 8.892 44.191 17.087 1.00 47.78 106 LEU A O 1
ATOM 853 N N . ALA A 1 128 ? 7.551 42.812 18.259 1.00 42.79 107 ALA A N 1
ATOM 854 C CA . ALA A 1 128 ? 8.378 42.905 19.456 1.00 35.83 107 ALA A CA 1
ATOM 855 C C . ALA A 1 128 ? 9.706 42.187 19.252 1.00 41.77 107 ALA A C 1
ATOM 856 O O . ALA A 1 128 ? 10.768 42.712 19.600 1.00 45.23 107 ALA A O 1
ATOM 858 N N . ILE A 1 129 ? 9.664 40.989 18.668 1.00 41.88 108 ILE A N 1
ATOM 859 C CA . ILE A 1 129 ? 10.881 40.235 18.384 1.00 43.81 108 ILE A CA 1
ATOM 860 C C . ILE A 1 129 ? 11.751 40.954 17.355 1.00 53.37 108 ILE A C 1
ATOM 861 O O . ILE A 1 129 ? 12.979 40.826 17.373 1.00 58.98 108 ILE A O 1
ATOM 866 N N . LEU A 1 130 ? 11.150 41.731 16.458 1.00 54.16 109 LEU A N 1
ATOM 867 C CA . LEU A 1 130 ? 11.924 42.545 15.531 1.00 47.13 109 LEU A CA 1
ATOM 868 C C . LEU A 1 130 ? 12.405 43.858 16.148 1.00 56.71 109 LEU A C 1
ATOM 869 O O . LEU A 1 130 ? 12.859 44.734 15.408 1.00 51.60 109 LEU A O 1
ATOM 874 N N . ASP A 1 131 ? 12.308 44.018 17.474 1.00 57.97 110 ASP A N 1
ATOM 875 C CA . ASP A 1 131 ? 12.904 45.153 18.190 1.00 42.91 110 ASP A CA 1
ATOM 876 C C . ASP A 1 131 ? 12.340 46.498 17.740 1.00 56.00 110 ASP A C 1
ATOM 877 O O . ASP A 1 131 ? 13.082 47.470 17.596 1.00 61.06 110 ASP A O 1
ATOM 882 N N . LEU A 1 132 ? 11.032 46.579 17.531 1.00 46.44 111 LEU A N 1
ATOM 883 C CA . LEU A 1 132 ? 10.474 47.870 17.160 1.00 53.60 111 LEU A CA 1
ATOM 884 C C . LEU A 1 132 ? 10.509 48.829 18.348 1.00 52.17 111 LEU A C 1
ATOM 885 O O . LEU A 1 132 ? 10.451 48.418 19.509 1.00 50.19 111 LEU A O 1
ATOM 890 N N . LYS A 1 133 ? 10.623 50.124 18.034 1.00 56.88 112 LYS A N 1
ATOM 891 C CA . LYS A 1 133 ? 10.769 51.153 19.059 1.00 46.60 112 LYS A CA 1
ATOM 892 C C . LYS A 1 133 ? 9.660 51.072 20.098 1.00 45.17 112 LYS A C 1
ATOM 893 O O . LYS A 1 133 ? 9.927 50.998 21.302 1.00 55.92 112 LYS A O 1
ATOM 899 N N . LYS A 1 134 ? 8.407 51.087 19.651 1.00 48.54 113 LYS A N 1
ATOM 900 C CA . LYS A 1 134 ? 7.266 51.003 20.555 1.00 43.89 113 LYS A CA 1
ATOM 901 C C . LYS A 1 134 ? 6.128 50.292 19.844 1.00 42.34 113 LYS A C 1
ATOM 902 O O . LYS A 1 134 ? 5.798 50.638 18.708 1.00 54.95 113 LYS A O 1
ATOM 908 N N . VAL A 1 135 ? 5.536 49.302 20.505 1.00 40.14 114 VAL A N 1
ATOM 909 C CA . VAL A 1 135 ? 4.468 48.485 19.933 1.00 31.69 114 VAL A CA 1
ATOM 910 C C . VAL A 1 135 ? 3.315 48.454 20.929 1.00 44.34 114 VAL A C 1
ATOM 911 O O . VAL A 1 135 ? 3.401 47.782 21.966 1.00 40.41 114 VAL A O 1
ATOM 915 N N . ILE A 1 136 ? 2.232 49.156 20.609 1.00 45.25 115 ILE A N 1
ATOM 916 C CA . ILE A 1 136 ? 1.068 49.285 21.480 1.00 38.41 115 ILE A CA 1
ATOM 917 C C . ILE A 1 136 ? -0.027 48.380 20.931 1.00 41.52 115 ILE A C 1
ATOM 918 O O . ILE A 1 136 ? -0.539 48.614 19.829 1.00 43.75 115 ILE A O 1
ATOM 923 N N . ALA A 1 137 ? -0.390 47.353 21.695 1.00 39.99 116 ALA A N 1
ATOM 924 C CA . ALA A 1 137 ? -1.402 46.387 21.285 1.00 40.59 116 ALA A CA 1
ATOM 925 C C . ALA A 1 137 ? -2.608 46.480 22.209 1.00 37.11 116 ALA A C 1
ATOM 926 O O . ALA A 1 137 ? -2.455 46.588 23.427 1.00 42.74 116 ALA A O 1
ATOM 928 N N . TYR A 1 138 ? -3.808 46.426 21.634 1.00 35.40 117 TYR A N 1
ATOM 929 C CA . TYR A 1 138 ? -5.032 46.542 22.408 1.00 32.98 117 TYR A CA 1
ATOM 930 C C . TYR A 1 138 ? -6.030 45.461 22.029 1.00 44.47 117 TYR A C 1
ATOM 931 O O . TYR A 1 138 ? -6.245 45.183 20.844 1.00 46.91 117 TYR A O 1
ATOM 940 N N . SER A 1 139 ? -6.656 44.877 23.049 1.00 51.34 118 SER A N 1
ATOM 941 C CA . SER A 1 139 ? -7.738 43.916 22.902 1.00 48.84 118 SER A CA 1
ATOM 942 C C . SER A 1 139 ? -8.709 44.132 24.048 1.00 55.48 118 SER A C 1
ATOM 943 O O . SER A 1 139 ? -8.287 44.530 25.140 1.00 63.01 118 SER A O 1
ATOM 946 N N . PRO A 1 140 ? -10.008 43.890 23.839 1.00 68.14 119 PRO A N 1
ATOM 947 C CA . PRO A 1 140 ? -10.974 44.126 24.930 1.00 61.56 119 PRO A CA 1
ATOM 948 C C . PRO A 1 140 ? -10.735 43.269 26.161 1.00 55.30 119 PRO A C 1
ATOM 949 O O . PRO A 1 140 ? -10.783 43.787 27.284 1.00 71.16 119 PRO A O 1
ATOM 953 N N . LEU A 1 141 ? -10.454 41.999 25.974 1.00 57.86 120 LEU A N 1
ATOM 954 C CA . LEU A 1 141 ? -10.223 41.120 27.098 1.00 57.83 120 LEU A CA 1
ATOM 955 C C . LEU A 1 141 ? -8.778 40.916 27.417 1.00 61.43 120 LEU A C 1
ATOM 956 O O . LEU A 1 141 ? -8.002 40.637 26.544 1.00 66.31 120 LEU A O 1
ATOM 961 N N . LEU A 1 142 ? -8.421 41.043 28.680 1.00 56.09 121 LEU A N 1
ATOM 962 C CA . LEU A 1 142 ? -7.068 40.800 29.094 1.00 54.90 121 LEU A CA 1
ATOM 963 C C . LEU A 1 142 ? -6.986 39.923 30.341 1.00 66.48 121 LEU A C 1
ATOM 964 O O . LEU A 1 142 ? -6.614 40.377 31.392 1.00 61.72 121 LEU A O 1
ATOM 969 N N . SER A 1 143 ? -7.321 38.657 30.215 1.00 58.70 122 SER A N 1
ATOM 970 C CA . SER A 1 143 ? -7.274 37.758 31.337 1.00 58.47 122 SER A CA 1
ATOM 971 C C . SER A 1 143 ? -5.830 37.420 31.650 1.00 63.74 122 SER A C 1
ATOM 972 O O . SER A 1 143 ? -4.975 37.679 30.845 1.00 61.35 122 SER A O 1
ATOM 975 N N . LYS A 1 144 ? -5.554 36.870 32.826 1.00 74.61 123 LYS A N 1
ATOM 976 C CA . LYS A 1 144 ? -4.180 36.575 33.229 1.00 65.49 123 LYS A CA 1
ATOM 977 C C . LYS A 1 144 ? -3.516 35.611 32.254 1.00 65.12 123 LYS A C 1
ATOM 978 O O . LYS A 1 144 ? -2.370 35.820 31.837 1.00 59.68 123 LYS A O 1
ATOM 981 N N . LYS A 1 145 ? -4.224 34.544 31.882 1.00 63.00 124 LYS A N 1
ATOM 982 C CA . LYS A 1 145 ? -3.653 33.559 30.973 1.00 56.61 124 LYS A CA 1
ATOM 983 C C . LYS A 1 145 ? -3.378 34.170 29.608 1.00 63.84 124 LYS A C 1
ATOM 984 O O . LYS A 1 145 ? -2.353 33.873 28.982 1.00 55.00 124 LYS A O 1
ATOM 990 N N . GLN A 1 146 ? -4.278 35.035 29.135 1.00 59.02 125 GLN A N 1
ATOM 991 C CA . GLN A 1 146 ? -4.045 35.742 27.880 1.00 55.34 125 GLN A CA 1
ATOM 992 C C . GLN A 1 146 ? -2.853 36.687 27.994 1.00 59.11 125 GLN A C 1
ATOM 993 O O . GLN A 1 146 ? -1.906 36.612 27.202 1.00 55.65 125 GLN A O 1
ATOM 999 N N . ALA A 1 147 ? -2.886 37.586 28.981 1.00 61.02 126 ALA A N 1
ATOM 1000 C CA . ALA A 1 147 ? -1.817 38.563 29.159 1.00 53.57 126 ALA A CA 1
ATOM 1001 C C . ALA A 1 147 ? -0.445 37.914 29.267 1.00 55.90 126 ALA A C 1
ATOM 1002 O O . ALA A 1 147 ? 0.559 38.547 28.921 1.00 57.69 126 ALA A O 1
ATOM 1004 N N . GLU A 1 148 ? -0.376 36.664 29.728 1.00 55.74 127 GLU A N 1
ATOM 1005 C CA . GLU A 1 148 ? 0.913 35.988 29.794 1.00 58.06 127 GLU A CA 1
ATOM 1006 C C . GLU A 1 148 ? 1.432 35.605 28.415 1.00 58.50 127 GLU A C 1
ATOM 1007 O O . GLU A 1 148 ? 2.639 35.391 28.260 1.00 57.26 127 GLU A O 1
ATOM 1009 N N . MET A 1 149 ? 0.554 35.522 27.413 1.00 56.95 128 MET A N 1
ATOM 1010 C CA . MET A 1 149 ? 0.969 35.143 26.068 1.00 55.79 128 MET A CA 1
ATOM 1011 C C . MET A 1 149 ? 1.694 36.267 25.336 1.00 55.91 128 MET A C 1
ATOM 1012 O O . MET A 1 149 ? 2.448 35.993 24.399 1.00 50.43 128 MET A O 1
ATOM 1017 N N . PHE A 1 150 ? 1.468 37.517 25.725 1.00 56.40 129 PHE A N 1
ATOM 1018 C CA . PHE A 1 150 ? 2.138 38.635 25.081 1.00 44.87 129 PHE A CA 1
ATOM 1019 C C . PHE A 1 150 ? 3.642 38.550 25.288 1.00 50.89 129 PHE A C 1
ATOM 1020 O O . PHE A 1 150 ? 4.127 37.998 26.280 1.00 60.68 129 PHE A O 1
ATOM 1028 N N . ASN A 1 151 ? 4.384 39.099 24.331 1.00 54.18 130 ASN A N 1
ATOM 1029 C CA . ASN A 1 151 ? 5.781 39.424 24.570 1.00 59.62 130 ASN A CA 1
ATOM 1030 C C . ASN A 1 151 ? 5.869 40.522 25.624 1.00 67.34 130 ASN A C 1
ATOM 1031 O O . ASN A 1 151 ? 5.109 41.496 25.598 1.00 60.23 130 ASN A O 1
ATOM 1036 N N . ASN A 1 152 ? 6.795 40.379 26.539 1.00 60.32 131 ASN A N 1
ATOM 1037 C CA . ASN A 1 152 ? 6.893 41.308 27.621 1.00 70.43 131 ASN A CA 1
ATOM 1038 C C . ASN A 1 152 ? 7.272 42.718 27.281 1.00 75.38 131 ASN A C 1
ATOM 1039 O O . ASN A 1 152 ? 7.220 43.579 28.129 1.00 76.41 131 ASN A O 1
ATOM 1044 N N . ASP A 1 153 ? 7.686 42.948 26.058 1.00 61.84 132 ASP A N 1
ATOM 1045 C CA . ASP A 1 153 ? 8.023 44.299 25.628 1.00 60.86 132 ASP A CA 1
ATOM 1046 C C . ASP A 1 153 ? 6.816 45.091 25.140 1.00 50.24 132 ASP A C 1
ATOM 1047 O O . ASP A 1 153 ? 6.925 46.309 24.963 1.00 53.06 132 ASP A O 1
ATOM 1052 N N . LEU A 1 154 ? 5.675 44.443 24.931 1.00 39.66 133 LEU A N 1
ATOM 1053 C CA . LEU A 1 154 ? 4.514 45.130 24.386 1.00 45.84 133 LEU A CA 1
ATOM 1054 C C . LEU A 1 154 ? 3.906 46.081 25.416 1.00 50.09 133 LEU A C 1
ATOM 1055 O O . LEU A 1 154 ? 4.088 45.932 26.627 1.00 56.83 133 LEU A O 1
ATOM 1060 N N . LEU A 1 155 ? 3.166 47.065 24.913 1.00 40.21 134 LEU A N 1
ATOM 1061 C CA . LEU A 1 155 ? 2.477 48.040 25.741 1.00 38.15 134 LEU A CA 1
ATOM 1062 C C . LEU A 1 155 ? 0.977 47.958 25.491 1.00 42.85 134 LEU A C 1
ATOM 1063 O O . LEU A 1 155 ? 0.532 47.773 24.356 1.00 49.21 134 LEU A O 1
ATOM 1068 N N . TYR A 1 156 ? 0.205 48.071 26.565 1.00 41.48 135 TYR A N 1
ATOM 1069 C CA . TYR A 1 156 ? -1.245 47.939 26.533 1.00 36.70 135 TYR A CA 1
ATOM 1070 C C . TYR A 1 156 ? -1.838 49.225 27.093 1.00 50.35 135 TYR A C 1
ATOM 1071 O O . TYR A 1 156 ? -1.530 49.592 28.241 1.00 51.85 135 TYR A O 1
ATOM 1080 N N . PRO A 1 157 ? -2.683 49.941 26.355 1.00 46.89 136 PRO A N 1
ATOM 1081 C CA . PRO A 1 157 ? -3.143 51.249 26.834 1.00 54.93 136 PRO A CA 1
ATOM 1082 C C . PRO A 1 157 ? -4.166 51.117 27.956 1.00 55.46 136 PRO A C 1
ATOM 1083 O O . PRO A 1 157 ? -5.015 50.221 27.947 1.00 56.19 136 PRO A O 1
ATOM 1087 N N . ILE A 1 158 ? -4.084 52.036 28.920 1.00 55.23 137 ILE A N 1
ATOM 1088 C CA . ILE A 1 158 ? -4.879 51.982 30.146 1.00 55.96 137 ILE A CA 1
ATOM 1089 C C . ILE A 1 158 ? -5.154 53.405 30.615 1.00 59.30 137 ILE A C 1
ATOM 1090 O O . ILE A 1 158 ? -4.279 54.273 30.549 1.00 55.94 137 ILE A O 1
ATOM 1095 N N . VAL A 1 159 ? -6.374 53.645 31.090 1.00 57.05 138 VAL A N 1
ATOM 1096 C CA . VAL A 1 159 ? -6.770 54.945 31.618 1.00 63.92 138 VAL A CA 1
ATOM 1097 C C . VAL A 1 159 ? -6.881 54.819 33.132 1.00 65.38 138 VAL A C 1
ATOM 1098 O O . VAL A 1 159 ? -7.844 54.235 33.646 1.00 60.66 138 VAL A O 1
ATOM 1102 N N . GLU A 1 160 ? -5.905 55.372 33.856 1.00 64.80 139 GLU A N 1
ATOM 1103 C CA . GLU A 1 160 ? -5.968 55.443 35.312 1.00 65.98 139 GLU A CA 1
ATOM 1104 C C . GLU A 1 160 ? -5.750 56.882 35.762 1.00 68.08 139 GLU A C 1
ATOM 1105 O O . GLU A 1 160 ? -4.765 57.518 35.375 1.00 70.15 139 GLU A O 1
ATOM 1111 N N . ASN A 1 161 ? -6.691 57.391 36.565 1.00 71.31 140 ASN A N 1
ATOM 1112 C CA . ASN A 1 161 ? -6.628 58.736 37.142 1.00 76.64 140 ASN A CA 1
ATOM 1113 C C . ASN A 1 161 ? -6.691 59.817 36.061 1.00 68.76 140 ASN A C 1
ATOM 1114 O O . ASN A 1 161 ? -5.913 60.773 36.059 1.00 66.91 140 ASN A O 1
ATOM 1116 N N . GLY A 1 162 ? -7.641 59.664 35.143 1.00 77.95 141 GLY A N 1
ATOM 1117 C CA . GLY A 1 162 ? -7.844 60.653 34.095 1.00 76.38 141 GLY A CA 1
ATOM 1118 C C . GLY A 1 162 ? -6.654 60.872 33.187 1.00 73.18 141 GLY A C 1
ATOM 1119 O O . GLY A 1 162 ? -6.490 61.973 32.649 1.00 62.38 141 GLY A O 1
ATOM 1120 N N . LYS A 1 163 ? -5.813 59.855 33.002 1.00 71.93 142 LYS A N 1
ATOM 1121 C CA . LYS A 1 163 ? -4.657 59.976 32.125 1.00 68.81 142 LYS A CA 1
ATOM 1122 C C . LYS A 1 163 ? -4.409 58.641 31.440 1.00 66.15 142 LYS A C 1
ATOM 1123 O O . LYS A 1 163 ? -4.788 57.584 31.952 1.00 64.65 142 LYS A O 1
ATOM 1125 N N . LEU A 1 164 ? -3.774 58.702 30.272 1.00 61.36 143 LEU A N 1
ATOM 1126 C CA . LEU A 1 164 ? -3.481 57.517 29.476 1.00 52.77 143 LEU A CA 1
ATOM 1127 C C . LEU A 1 164 ? -2.129 56.958 29.884 1.00 49.47 143 LEU A C 1
ATOM 1128 O O . LEU A 1 164 ? -1.118 57.658 29.806 1.00 55.50 143 LEU A O 1
ATOM 1133 N N . VAL A 1 165 ? -2.106 55.693 30.289 1.00 53.26 144 VAL A N 1
ATOM 1134 C CA . VAL A 1 165 ? -0.898 55.049 30.792 1.00 52.65 144 VAL A CA 1
ATOM 1135 C C . VAL A 1 165 ? -0.638 53.783 29.992 1.00 55.52 144 VAL A C 1
ATOM 1136 O O . VAL A 1 165 ? -1.487 52.888 29.952 1.00 55.36 144 VAL A O 1
ATOM 1140 N N . LEU A 1 166 ? 0.538 53.699 29.383 1.00 46.34 145 LEU A N 1
ATOM 1141 C CA . LEU A 1 166 ? 0.979 52.491 28.698 1.00 44.01 145 LEU A CA 1
ATOM 1142 C C . LEU A 1 166 ? 1.692 51.593 29.698 1.00 43.39 145 LEU A C 1
ATOM 1143 O O . LEU A 1 166 ? 2.745 51.961 30.227 1.00 56.72 145 LEU A O 1
ATOM 1148 N N . LYS A 1 167 ? 1.129 50.422 29.963 1.00 43.76 146 LYS A N 1
ATOM 1149 C CA . LYS A 1 167 ? 1.750 49.490 30.889 1.00 50.50 146 LYS A CA 1
ATOM 1150 C C . LYS A 1 167 ? 1.827 48.108 30.258 1.00 49.77 146 LYS A C 1
ATOM 1151 O O . LYS A 1 167 ? 1.136 47.800 29.284 1.00 53.20 146 LYS A O 1
ATOM 1157 N N . LYS A 1 168 ? 2.703 47.286 30.822 1.00 56.18 147 LYS A N 1
ATOM 1158 C CA . LYS A 1 168 ? 2.927 45.960 30.290 1.00 56.88 147 LYS A CA 1
ATOM 1159 C C . LYS A 1 168 ? 1.728 45.071 30.595 1.00 59.34 147 LYS A C 1
ATOM 1160 O O . LYS A 1 168 ? 1.055 45.256 31.608 1.00 57.94 147 LYS A O 1
ATOM 1166 N N . PRO A 1 169 ? 1.421 44.122 29.708 1.00 64.33 148 PRO A N 1
ATOM 1167 C CA . PRO A 1 169 ? 0.172 43.363 29.856 1.00 61.73 148 PRO A CA 1
ATOM 1168 C C . PRO A 1 169 ? 0.091 42.509 31.112 1.00 65.60 148 PRO A C 1
ATOM 1169 O O . PRO A 1 169 ? -1.020 42.221 31.572 1.00 61.96 148 PRO A O 1
ATOM 1173 N N . ILE A 1 170 ? 1.215 42.086 31.680 1.00 65.08 149 ILE A N 1
ATOM 1174 C CA . ILE A 1 170 ? 1.191 41.217 32.850 1.00 60.84 149 ILE A CA 1
ATOM 1175 C C . ILE A 1 170 ? 0.934 42.080 34.074 1.00 66.10 149 ILE A C 1
ATOM 1176 O O . ILE A 1 170 ? 0.828 41.577 35.196 1.00 77.18 149 ILE A O 1
ATOM 1181 N N . GLU A 1 171 ? 0.830 43.391 33.856 1.00 65.39 150 GLU A N 1
ATOM 1182 C CA . GLU A 1 171 ? 0.586 44.363 34.907 1.00 55.00 150 GLU A CA 1
ATOM 1183 C C . GLU A 1 171 ? -0.709 45.134 34.710 1.00 59.09 150 GLU A C 1
ATOM 1184 O O . GLU A 1 171 ? -1.057 45.966 35.558 1.00 63.22 150 GLU A O 1
ATOM 1190 N N . ALA A 1 172 ? -1.433 44.880 33.620 1.00 64.53 151 ALA A N 1
ATOM 1191 C CA . ALA A 1 172 ? -2.744 45.469 33.400 1.00 67.81 151 ALA A CA 1
ATOM 1192 C C . ALA A 1 172 ? -3.846 44.426 33.314 1.00 58.85 151 ALA A C 1
ATOM 1193 O O . ALA A 1 172 ? -5.012 44.794 33.123 1.00 58.62 151 ALA A O 1
ATOM 1195 N N . TYR A 1 173 ? -3.519 43.146 33.464 1.00 60.98 152 TYR A N 1
ATOM 1196 C CA . TYR A 1 173 ? -4.521 42.101 33.331 1.00 64.53 152 TYR A CA 1
ATOM 1197 C C . TYR A 1 173 ? -5.532 42.171 34.471 1.00 65.84 152 TYR A C 1
ATOM 1198 O O . TYR A 1 173 ? -5.272 42.732 35.540 1.00 65.35 152 TYR A O 1
ATOM 1207 N N . LYS A 1 174 ? -6.698 41.593 34.224 1.00 63.07 153 LYS A N 1
ATOM 1208 C CA . LYS A 1 174 ? -7.750 41.575 35.215 1.00 69.31 153 LYS A CA 1
ATOM 1209 C C . LYS A 1 174 ? -8.258 40.166 35.470 1.00 76.70 153 LYS A C 1
ATOM 1210 O O . LYS A 1 174 ? -8.581 39.438 34.539 1.00 74.27 153 LYS A O 1
ATOM 1216 N N . ASP A 1 175 ? -8.335 39.788 36.738 1.00 76.87 154 ASP A N 1
ATOM 1217 C CA . ASP A 1 175 ? -8.848 38.500 37.095 1.00 77.77 154 ASP A CA 1
ATOM 1218 C C . ASP A 1 175 ? -10.285 38.626 36.766 1.00 80.47 154 ASP A C 1
ATOM 1219 O O . ASP A 1 175 ? -10.803 39.714 36.665 1.00 76.91 154 ASP A O 1
ATOM 1224 N N . ASN A 1 176 ? -10.961 37.504 36.604 1.00 74.36 155 ASN A N 1
ATOM 1225 C CA . ASN A 1 176 ? -12.382 37.553 36.333 1.00 72.66 155 ASN A CA 1
ATOM 1226 C C . ASN A 1 176 ? -12.672 37.876 34.885 1.00 70.34 155 ASN A C 1
ATOM 1227 O O . ASN A 1 176 ? -13.832 37.969 34.490 1.00 71.31 155 ASN A O 1
ATOM 1229 N N . ASP A 1 177 ? -11.641 38.097 34.077 1.00 77.32 156 ASP A N 1
ATOM 1230 C CA . ASP A 1 177 ? -11.859 38.401 32.660 1.00 66.75 156 ASP A CA 1
ATOM 1231 C C . ASP A 1 177 ? -11.979 37.091 31.908 1.00 55.82 156 ASP A C 1
ATOM 1232 O O . ASP A 1 177 ? -11.213 36.168 32.171 1.00 64.28 156 ASP A O 1
ATOM 1237 N N . PRO A 1 178 ? -12.926 36.974 30.983 1.00 59.45 157 PRO A N 1
ATOM 1238 C CA . PRO A 1 178 ? -13.018 35.692 30.311 1.00 61.40 157 PRO A CA 1
ATOM 1239 C C . PRO A 1 178 ? -11.843 35.576 29.398 1.00 72.10 157 PRO A C 1
ATOM 1240 O O . PRO A 1 178 ? -10.975 36.407 29.421 1.00 69.62 157 PRO A O 1
ATOM 1244 N N . ILE A 1 179 ? -11.795 34.488 28.652 1.00 64.27 158 ILE A N 1
ATOM 1245 C CA . ILE A 1 179 ? -10.712 34.289 27.731 1.00 56.71 158 ILE A CA 1
ATOM 1246 C C . ILE A 1 179 ? -11.250 33.696 26.449 1.00 59.58 158 ILE A C 1
ATOM 1247 O O . ILE A 1 179 ? -11.915 32.668 26.473 1.00 65.57 158 ILE A O 1
ATOM 1252 N N . LYS A 1 180 ? -10.949 34.331 25.328 1.00 60.29 159 LYS A N 1
ATOM 1253 C CA . LYS A 1 180 ? -11.357 33.794 24.036 1.00 52.48 159 LYS A CA 1
ATOM 1254 C C . LYS A 1 180 ? -10.328 32.769 23.593 1.00 52.24 159 LYS A C 1
ATOM 1255 O O . LYS A 1 180 ? -9.130 33.067 23.531 1.00 55.11 159 LYS A O 1
ATOM 1261 N N . ILE A 1 181 ? -10.792 31.559 23.301 1.00 50.10 160 ILE A N 1
ATOM 1262 C CA . ILE A 1 181 ? -9.922 30.463 22.905 1.00 50.60 160 ILE A CA 1
ATOM 1263 C C . ILE A 1 181 ? -10.455 29.854 21.619 1.00 46.25 160 ILE A C 1
ATOM 1264 O O . ILE A 1 181 ? -11.645 29.537 21.525 1.00 54.07 160 ILE A O 1
ATOM 1269 N N . ASN A 1 182 ? -9.560 29.634 20.669 1.00 50.80 161 ASN A N 1
ATOM 1270 C CA . ASN A 1 182 ? -9.919 28.995 19.425 1.00 52.35 161 ASN A CA 1
ATOM 1271 C C . ASN A 1 182 ? -9.383 27.584 19.528 1.00 51.12 161 ASN A C 1
ATOM 1272 O O . ASN A 1 182 ? -8.197 27.385 19.763 1.00 46.82 161 ASN A O 1
ATOM 1277 N N . ARG A 1 183 ? -10.251 26.600 19.354 1.00 50.75 162 ARG A N 1
ATOM 1278 C CA . ARG A 1 183 ? -9.815 25.221 19.434 1.00 50.60 162 ARG A CA 1
ATOM 1279 C C . ARG A 1 183 ? -9.636 24.733 18.012 1.00 51.66 162 ARG A C 1
ATOM 1280 O O . ARG A 1 183 ? -10.578 24.694 17.230 1.00 52.71 162 ARG A O 1
ATOM 1288 N N . ILE A 1 184 ? -8.404 24.369 17.689 1.00 45.33 163 ILE A N 1
ATOM 1289 C CA . ILE A 1 184 ? -8.055 23.937 16.351 1.00 51.33 163 ILE A CA 1
ATOM 1290 C C . ILE A 1 184 ? -7.566 22.506 16.285 1.00 56.20 163 ILE A C 1
ATOM 1291 O O . ILE A 1 184 ? -6.725 22.086 17.072 1.00 51.11 163 ILE A O 1
ATOM 1296 N N . PHE A 1 185 ? -8.104 21.766 15.327 1.00 50.98 164 PHE A N 1
ATOM 1297 C CA . PHE A 1 185 ? -7.731 20.371 15.135 1.00 50.87 164 PHE A CA 1
ATOM 1298 C C . PHE A 1 185 ? -7.127 20.222 13.744 1.00 51.12 164 PHE A C 1
ATOM 1299 O O . PHE A 1 185 ? -7.823 20.398 12.739 1.00 47.02 164 PHE A O 1
ATOM 1307 N N . GLU A 1 186 ? -5.828 19.922 13.696 1.00 48.00 165 GLU A N 1
ATOM 1308 C CA . GLU A 1 186 ? -5.073 19.790 12.453 1.00 54.38 165 GLU A CA 1
ATOM 1309 C C . GLU A 1 186 ? -5.014 18.332 12.016 1.00 59.19 165 GLU A C 1
ATOM 1310 O O . GLU A 1 186 ? -4.666 17.453 12.812 1.00 64.25 165 GLU A O 1
ATOM 1316 N N . PHE A 1 187 ? -5.323 18.079 10.746 1.00 54.58 166 PHE A N 1
ATOM 1317 C CA . PHE A 1 187 ? -5.262 16.732 10.196 1.00 56.30 166 PHE A CA 1
ATOM 1318 C C . PHE A 1 187 ? -4.504 16.749 8.878 1.00 61.52 166 PHE A C 1
ATOM 1319 O O . PHE A 1 187 ? -4.778 17.586 8.012 1.00 60.97 166 PHE A O 1
ATOM 1327 N N . LYS A 1 188 ? -3.552 15.826 8.738 1.00 65.93 167 LYS A N 1
ATOM 1328 C CA . LYS A 1 188 ? -2.728 15.740 7.544 1.00 54.27 167 LYS A CA 1
ATOM 1329 C C . LYS A 1 188 ? -3.504 15.114 6.392 1.00 61.51 167 LYS A C 1
ATOM 1330 O O . LYS A 1 188 ? -4.589 14.548 6.556 1.00 67.90 167 LYS A O 1
ATOM 1336 N N . GLU A 1 189 ? -2.917 15.219 5.208 1.00 73.64 168 GLU A N 1
ATOM 1337 C CA . GLU A 1 189 ? -3.463 14.563 4.032 1.00 68.91 168 GLU A CA 1
ATOM 1338 C C . GLU A 1 189 ? -3.310 13.052 4.164 1.00 62.69 168 GLU A C 1
ATOM 1339 O O . GLU A 1 189 ? -2.271 12.555 4.606 1.00 62.25 168 GLU A 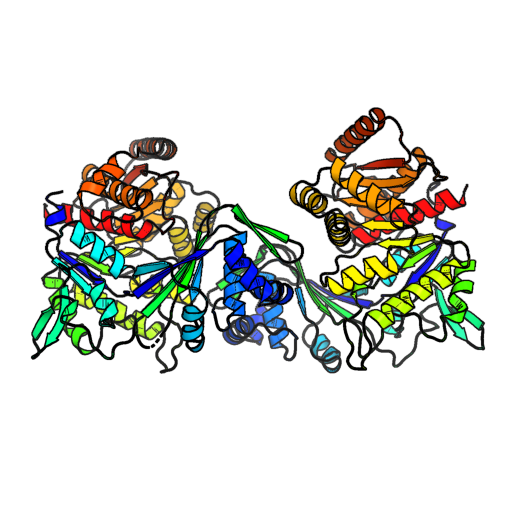O 1
ATOM 1345 N N . GLY A 1 190 ? -4.363 12.321 3.808 1.00 61.76 169 GLY A N 1
ATOM 1346 C CA . GLY A 1 190 ? -4.310 10.877 3.755 1.00 58.10 169 GLY A CA 1
ATOM 1347 C C . GLY A 1 190 ? -4.604 10.150 5.049 1.00 67.22 169 GLY A C 1
ATOM 1348 O O . GLY A 1 190 ? -4.482 8.918 5.082 1.00 70.80 169 GLY A O 1
ATOM 1349 N N . ILE A 1 191 ? -4.978 10.858 6.119 1.00 70.30 170 ILE A N 1
ATOM 1350 C CA . ILE A 1 191 ? -5.329 10.172 7.358 1.00 74.85 170 ILE A CA 1
ATOM 1351 C C . ILE A 1 191 ? -6.523 9.267 7.092 1.00 78.72 170 ILE A C 1
ATOM 1352 O O . ILE A 1 191 ? -7.560 9.707 6.578 1.00 76.17 170 ILE A O 1
ATOM 1357 N N . LYS A 1 192 ? -6.367 7.984 7.410 1.00 79.87 171 LYS A N 1
ATOM 1358 C CA . LYS A 1 192 ? -7.322 6.953 7.034 1.00 67.08 171 LYS A CA 1
ATOM 1359 C C . LYS A 1 192 ? -7.910 6.284 8.265 1.00 70.72 171 LYS A C 1
ATOM 1360 O O . LYS A 1 192 ? -7.213 6.064 9.259 1.00 83.28 171 LYS A O 1
ATOM 1362 N N . PHE A 1 193 ? -9.195 5.956 8.183 1.00 58.74 172 PHE A N 1
ATOM 1363 C CA . PHE A 1 193 ? -9.886 5.216 9.229 1.00 55.88 172 PHE A CA 1
ATOM 1364 C C . PHE A 1 193 ? -11.201 4.720 8.652 1.00 51.55 172 PHE A C 1
ATOM 1365 O O . PHE A 1 193 ? -11.711 5.271 7.675 1.00 62.84 172 PHE A O 1
ATOM 1373 N N . LYS A 1 194 ? -11.743 3.674 9.265 1.00 48.50 173 LYS A N 1
ATOM 1374 C CA . LYS A 1 194 ? -13.011 3.106 8.839 1.00 49.05 173 LYS A CA 1
ATOM 1375 C C . LYS A 1 194 ? -14.140 3.664 9.691 1.00 49.61 173 LYS A C 1
ATOM 1376 O O . LYS A 1 194 ? -13.971 3.918 10.884 1.00 70.94 173 LYS A O 1
ATOM 1378 N N . LEU A 1 195 ? -15.294 3.867 9.061 1.00 57.98 174 LEU A N 1
ATOM 1379 C CA . LEU A 1 195 ? -16.504 4.297 9.757 1.00 58.03 174 LEU A CA 1
ATOM 1380 C C . LEU A 1 195 ? -17.679 3.577 9.117 1.00 61.38 174 LEU A C 1
ATOM 1381 O O . LEU A 1 195 ? -18.016 3.849 7.961 1.00 63.31 174 LEU A O 1
ATOM 1386 N N . GLY A 1 196 ? -18.308 2.677 9.867 1.00 61.80 175 GLY A N 1
ATOM 1387 C CA . GLY A 1 196 ? -19.266 1.777 9.249 1.00 61.49 175 GLY A CA 1
ATOM 1388 C C . GLY A 1 196 ? -18.550 0.948 8.204 1.00 56.84 175 GLY A C 1
ATOM 1389 O O . GLY A 1 196 ? -17.476 0.390 8.449 1.00 60.40 175 GLY A O 1
ATOM 1390 N N . ASP A 1 197 ? -19.133 0.872 7.014 1.00 59.66 176 ASP A N 1
ATOM 1391 C CA . ASP A 1 197 ? -18.427 0.302 5.877 1.00 67.47 176 ASP A CA 1
ATOM 1392 C C . ASP A 1 197 ? -17.625 1.343 5.107 1.00 70.12 176 ASP A C 1
ATOM 1393 O O . ASP A 1 197 ? -16.747 0.972 4.320 1.00 61.64 176 ASP A O 1
ATOM 1398 N N . GLU A 1 198 ? -17.904 2.628 5.323 1.00 68.93 177 GLU A N 1
ATOM 1399 C CA . GLU A 1 198 ? -17.248 3.705 4.588 1.00 63.73 177 GLU A CA 1
ATOM 1400 C C . GLU A 1 198 ? -15.792 3.809 5.018 1.00 60.11 177 GLU A C 1
ATOM 1401 O O . GLU A 1 198 ? -15.497 4.182 6.157 1.00 64.05 177 GLU A O 1
ATOM 1403 N N . LYS A 1 199 ? -14.884 3.469 4.112 1.00 55.04 178 LYS A N 1
ATOM 1404 C CA . LYS A 1 199 ? -13.470 3.739 4.314 1.00 65.13 178 LYS A CA 1
ATOM 1405 C C . LYS A 1 199 ? -13.185 5.185 3.928 1.00 57.72 178 LYS A C 1
ATOM 1406 O O . LYS A 1 199 ? -13.609 5.646 2.866 1.00 61.98 178 LYS A O 1
ATOM 1412 N N . ILE A 1 200 ? -12.480 5.905 4.792 1.00 59.80 179 ILE A N 1
ATOM 1413 C CA . ILE A 1 200 ? -12.328 7.348 4.661 1.00 55.01 179 ILE A CA 1
ATOM 1414 C C . ILE A 1 200 ? -10.850 7.693 4.553 1.00 65.78 179 ILE A C 1
ATOM 1415 O O . ILE A 1 200 ? -10.017 7.143 5.282 1.00 76.46 179 ILE A O 1
ATOM 1420 N N . ILE A 1 201 ? -10.529 8.589 3.624 1.00 64.38 180 ILE A N 1
ATOM 1421 C CA . ILE A 1 201 ? -9.171 9.078 3.415 1.00 66.78 180 ILE A CA 1
ATOM 1422 C C . ILE A 1 201 ? -9.237 10.592 3.286 1.00 62.36 180 ILE A C 1
ATOM 1423 O O . ILE A 1 201 ? -10.085 11.119 2.558 1.00 60.28 180 ILE A O 1
ATOM 1428 N N . ALA A 1 202 ? -8.359 11.290 3.989 1.00 64.78 181 ALA A N 1
ATOM 1429 C CA . ALA A 1 202 ? -8.326 12.740 3.863 1.00 64.81 181 ALA A CA 1
ATOM 1430 C C . ALA A 1 202 ? -7.861 13.129 2.469 1.00 64.92 181 ALA A C 1
ATOM 1431 O O . ALA A 1 202 ? -6.705 12.857 2.117 1.00 65.42 181 ALA A O 1
ATOM 1433 N N . PRO A 1 203 ? -8.708 13.744 1.680 1.00 75.02 182 PRO A N 1
ATOM 1434 C CA . PRO A 1 203 ? -8.319 14.174 0.349 1.00 71.05 182 PRO A CA 1
ATOM 1435 C C . PRO A 1 203 ? -7.266 15.232 0.451 1.00 72.02 182 PRO A C 1
ATOM 1436 O O . PRO A 1 203 ? -6.424 15.315 -0.396 1.00 80.43 182 PRO A O 1
ATOM 1440 N N . GLN A 1 204 ? -7.346 16.074 1.458 1.00 70.98 183 GLN A N 1
ATOM 1441 C CA . GLN A 1 204 ? -6.384 17.144 1.607 1.00 68.68 183 GLN A CA 1
ATOM 1442 C C . GLN A 1 204 ? -6.174 17.559 3.063 1.00 62.68 183 GLN A C 1
ATOM 1443 O O . GLN A 1 204 ? -7.014 17.337 3.879 1.00 68.43 183 GLN A O 1
ATOM 1449 N N . ALA A 1 205 ? -5.033 18.171 3.359 1.00 63.89 184 ALA A N 1
ATOM 1450 C CA . ALA A 1 205 ? -4.760 18.624 4.717 1.00 59.32 184 ALA A CA 1
ATOM 1451 C C . ALA A 1 205 ? -5.589 19.868 5.022 1.00 64.38 184 ALA A C 1
ATOM 1452 O O . ALA A 1 205 ? -5.642 20.797 4.221 1.00 71.86 184 ALA A O 1
ATOM 1454 N N . ASN A 1 206 ? -6.246 19.878 6.177 1.00 68.69 185 ASN A N 1
ATOM 1455 C CA . ASN A 1 206 ? -7.071 21.012 6.580 1.00 57.46 185 ASN A CA 1
ATOM 1456 C C . ASN A 1 206 ? -7.277 21.054 8.091 1.00 60.16 185 ASN A C 1
ATOM 1457 O O . ASN A 1 206 ? -6.980 20.086 8.786 1.00 64.75 185 ASN A O 1
ATOM 1462 N N . ARG A 1 207 ? -7.774 22.175 8.602 1.00 60.70 186 ARG A N 1
ATOM 1463 C CA . ARG A 1 207 ? -8.005 22.306 10.036 1.00 57.39 186 ARG A CA 1
ATOM 1464 C C . ARG A 1 207 ? -9.462 22.555 10.425 1.00 56.87 186 ARG A C 1
ATOM 1465 O O . ARG A 1 207 ? -10.118 23.429 9.867 1.00 67.17 186 ARG A O 1
ATOM 1473 N N . PHE A 1 208 ? -9.956 21.786 11.392 1.00 43.69 187 PHE A N 1
ATOM 1474 C CA . PHE A 1 208 ? -11.310 21.957 11.903 1.00 44.21 187 PHE A CA 1
ATOM 1475 C C . PHE A 1 208 ? -11.236 22.771 13.192 1.00 54.65 187 PHE A C 1
ATOM 1476 O O . PHE A 1 208 ? -10.505 22.412 14.124 1.00 53.63 187 PHE A O 1
ATOM 1484 N N . ILE A 1 209 ? -11.985 23.870 13.238 1.00 51.11 188 ILE A N 1
ATOM 1485 C CA . ILE A 1 209 ? -11.843 24.885 14.275 1.00 47.43 188 ILE A CA 1
ATOM 1486 C C . ILE A 1 209 ? -13.142 24.991 15.060 1.00 47.81 188 ILE A C 1
ATOM 1487 O O . ILE A 1 209 ? -14.220 25.125 14.472 1.00 47.82 188 ILE A O 1
ATOM 1492 N N . VAL A 1 210 ? -13.033 24.935 16.384 1.00 53.63 189 VAL A N 1
ATOM 1493 C CA . VAL A 1 210 ? -14.141 25.195 17.295 1.00 50.85 189 VAL A CA 1
ATOM 1494 C C . VAL A 1 210 ? -13.879 26.556 17.922 1.00 45.42 189 VAL A C 1
ATOM 1495 O O . VAL A 1 210 ? -12.920 26.721 18.687 1.00 49.04 189 VAL A O 1
ATOM 1499 N N . ALA A 1 211 ? -14.712 27.539 17.583 1.00 43.24 190 ALA A N 1
ATOM 1500 C CA . ALA A 1 211 ? -14.485 28.901 18.046 1.00 59.95 190 ALA A CA 1
ATOM 1501 C C . ALA A 1 211 ? -15.763 29.705 17.898 1.00 54.81 190 ALA A C 1
ATOM 1502 O O . ALA A 1 211 ? -16.626 29.383 17.079 1.00 55.36 190 ALA A O 1
ATOM 1504 N N . SER A 1 212 ? -15.871 30.756 18.702 1.00 58.12 191 SER A N 1
ATOM 1505 C CA . SER A 1 212 ? -17.038 31.621 18.693 1.00 61.74 191 SER A CA 1
ATOM 1506 C C . SER A 1 212 ? -16.625 33.054 18.414 1.00 64.21 191 SER A C 1
ATOM 1507 O O . SER A 1 212 ? -15.552 33.498 18.832 1.00 70.06 191 SER A O 1
ATOM 1510 N N . ARG A 1 213 ? -17.483 33.762 17.673 1.00 69.12 192 ARG A N 1
ATOM 1511 C CA . ARG A 1 213 ? -17.305 35.198 17.545 1.00 71.36 192 ARG A CA 1
ATOM 1512 C C . ARG A 1 213 ? -17.835 35.878 18.801 1.00 65.70 192 ARG A C 1
ATOM 1513 O O . ARG A 1 213 ? -18.850 35.448 19.355 1.00 70.39 192 ARG A O 1
ATOM 1521 N N . PRO A 1 214 ? -17.160 36.918 19.284 1.00 59.69 193 PRO A N 1
ATOM 1522 C CA . PRO A 1 214 ? -17.584 37.538 20.545 1.00 66.46 193 PRO A CA 1
ATOM 1523 C C . PRO A 1 214 ? -18.947 38.203 20.446 1.00 72.71 193 PRO A C 1
ATOM 1524 O O . PRO A 1 214 ? -19.220 38.973 19.522 1.00 77.41 193 PRO A O 1
ATOM 1528 N N . GLU A 1 215 ? -19.801 37.877 21.416 1.00 79.84 194 GLU A N 1
ATOM 1529 C CA . GLU A 1 215 ? -21.014 38.620 21.729 1.00 79.98 194 GLU A CA 1
ATOM 1530 C C . GLU A 1 215 ? -21.188 38.736 23.239 1.00 81.55 194 GLU A C 1
ATOM 1531 O O . GLU A 1 215 ? -21.204 39.841 23.788 1.00 77.97 194 GLU A O 1
ATOM 1537 N N . ASN A 1 216 ? -21.322 37.592 23.916 1.00 89.91 195 ASN A N 1
ATOM 1538 C CA . ASN A 1 216 ? -21.663 37.604 25.334 1.00 90.36 195 ASN A CA 1
ATOM 1539 C C . ASN A 1 216 ? -20.532 38.187 26.172 1.00 81.77 195 ASN A C 1
ATOM 1540 O O . ASN A 1 216 ? -20.781 38.929 27.125 1.00 92.34 195 ASN A O 1
ATOM 1542 N N . LEU A 1 217 ? -19.282 37.892 25.813 0.80 92.75 196 LEU A N 1
ATOM 1543 C CA . LEU A 1 217 ? -18.127 38.221 26.644 0.80 88.29 196 LEU A CA 1
ATOM 1544 C C . LEU A 1 217 ? -17.454 39.546 26.292 0.80 81.53 196 LEU A C 1
ATOM 1545 O O . LEU A 1 217 ? -16.983 40.239 27.198 0.80 63.30 196 LEU A O 1
ATOM 1547 N N . ALA A 1 218 ? -17.371 39.915 25.016 1.00 92.49 197 ALA A N 1
ATOM 1548 C CA . ALA A 1 218 ? -16.693 41.146 24.622 1.00 81.59 197 ALA A CA 1
ATOM 1549 C C . ALA A 1 218 ? -17.158 41.527 23.226 1.00 77.43 197 ALA A C 1
ATOM 1550 O O . ALA A 1 218 ? -17.917 40.797 22.590 1.00 85.64 197 ALA A O 1
ATOM 1552 N N . ARG A 1 219 ? -16.673 42.670 22.746 1.00 60.45 198 ARG A N 1
ATOM 1553 C CA . ARG A 1 219 ? -17.065 43.195 21.447 1.00 65.88 198 ARG A CA 1
ATOM 1554 C C . ARG A 1 219 ? -15.851 43.753 20.717 1.00 65.07 198 ARG A C 1
ATOM 1555 O O . ARG A 1 219 ? -14.832 44.095 21.323 1.00 57.79 198 ARG A O 1
ATOM 1563 N N . ILE A 1 220 ? -15.966 43.877 19.400 1.00 59.37 199 ILE A N 1
ATOM 1564 C CA . ILE A 1 220 ? -14.880 44.421 18.595 1.00 56.66 199 ILE A CA 1
ATOM 1565 C C . ILE A 1 220 ? -14.960 45.942 18.580 1.00 54.80 199 ILE A C 1
ATOM 1566 O O . ILE A 1 220 ? -15.476 46.530 17.638 1.00 49.37 199 ILE A O 1
ATOM 1571 N N . GLU A 1 221 ? -14.472 46.574 19.642 1.00 55.70 200 GLU A N 1
ATOM 1572 C CA . GLU A 1 221 ? -14.500 48.028 19.749 1.00 58.49 200 GLU A CA 1
ATOM 1573 C C . GLU A 1 221 ? -13.483 48.579 20.740 1.00 49.54 200 GLU A C 1
ATOM 1574 O O . GLU A 1 221 ? -12.984 47.855 21.592 1.00 50.98 200 GLU A O 1
ATOM 1580 N N . ILE A 1 222 ? -13.212 49.875 20.629 1.00 46.41 201 ILE A N 1
ATOM 1581 C CA . ILE A 1 222 ? -12.333 50.566 21.552 1.00 49.50 201 ILE A CA 1
ATOM 1582 C C . ILE A 1 222 ? -13.369 51.008 22.567 1.00 60.31 201 ILE A C 1
ATOM 1583 O O . ILE A 1 222 ? -14.406 51.543 22.188 1.00 58.72 201 ILE A O 1
ATOM 1588 N N . LYS A 1 223 ? -13.123 50.770 23.847 1.00 60.53 202 LYS A N 1
ATOM 1589 C CA . LYS A 1 223 ? -14.122 51.089 24.852 1.00 60.89 202 LYS A CA 1
ATOM 1590 C C . LYS A 1 223 ? -14.311 52.596 24.984 1.00 61.48 202 LYS A C 1
ATOM 1591 O O . LYS A 1 223 ? -13.496 53.401 24.531 1.00 60.43 202 LYS A O 1
ATOM 1597 N N . GLU A 1 224 ? -15.418 52.968 25.623 1.00 68.01 203 GLU A N 1
ATOM 1598 C CA . GLU A 1 224 ? -15.772 54.377 25.753 1.00 70.24 203 GLU A CA 1
ATOM 1599 C C . GLU A 1 224 ? -14.694 55.157 26.496 1.00 69.17 203 GLU A C 1
ATOM 1600 O O . GLU A 1 224 ? -14.439 56.327 26.186 1.00 73.36 203 GLU A O 1
ATOM 1606 N N . ASP A 1 225 ? -14.035 54.522 27.466 0.94 60.30 204 ASP A N 1
ATOM 1607 C CA . ASP A 1 225 ? -13.042 55.240 28.257 0.94 71.59 204 ASP A CA 1
ATOM 1608 C C . ASP A 1 225 ? -11.802 55.565 27.433 0.94 68.12 204 ASP A C 1
ATOM 1609 O O . ASP A 1 225 ? -11.218 56.645 27.585 0.94 71.36 204 ASP A O 1
ATOM 1614 N N . LEU A 1 226 ? -11.387 54.657 26.548 1.00 57.46 205 LEU A N 1
ATOM 1615 C CA . LEU A 1 226 ? -10.155 54.885 25.802 1.00 56.51 205 LEU A CA 1
ATOM 1616 C C . LEU A 1 226 ? -10.356 55.810 24.610 1.00 58.96 205 LEU A C 1
ATOM 1617 O O . LEU A 1 226 ? -9.407 56.487 24.202 1.00 54.61 205 LEU A O 1
ATOM 1622 N N . LYS A 1 227 ? -11.571 55.850 24.049 1.00 59.81 206 LYS A N 1
ATOM 1623 C CA . LYS A 1 227 ? -11.858 56.647 22.858 1.00 55.81 206 LYS A CA 1
ATOM 1624 C C . LYS A 1 227 ? -11.235 58.037 22.913 1.00 55.37 206 LYS A C 1
ATOM 1625 O O . LYS A 1 227 ? -10.554 58.461 21.974 1.00 61.82 206 LYS A O 1
ATOM 1631 N N . LYS A 1 228 ? -11.439 58.751 24.021 1.00 56.50 207 LYS A N 1
ATOM 1632 C CA . LYS A 1 228 ? -10.948 60.120 24.128 1.00 62.51 207 LYS A CA 1
ATOM 1633 C C . LYS A 1 228 ? -9.432 60.216 23.994 1.00 60.91 207 LYS A C 1
ATOM 1634 O O . LYS A 1 228 ? -8.917 61.303 23.706 1.00 62.58 207 LYS A O 1
ATOM 1636 N N . TYR A 1 229 ? -8.707 59.112 24.186 1.00 60.32 208 TYR A N 1
ATOM 1637 C CA . TYR A 1 229 ? -7.249 59.122 24.141 1.00 58.66 208 TYR A CA 1
ATOM 1638 C C . TYR A 1 229 ? -6.679 58.618 22.822 1.00 60.52 208 TYR A C 1
ATOM 1639 O O . TYR A 1 229 ? -5.456 58.657 22.644 1.00 51.55 208 TYR A O 1
ATOM 1648 N N . LEU A 1 230 ? -7.522 58.147 21.904 1.00 52.19 209 LEU A N 1
ATOM 1649 C CA . LEU A 1 230 ? -7.040 57.715 20.593 1.00 52.21 209 LEU A CA 1
ATOM 1650 C C . LEU A 1 230 ? -6.171 58.758 19.906 1.00 51.80 209 LEU A C 1
ATOM 1651 O O . LEU A 1 230 ? -5.088 58.394 19.419 1.00 50.79 209 LEU A O 1
ATOM 1656 N N . PRO A 1 231 ? -6.555 60.040 19.826 1.00 55.79 210 PRO A N 1
ATOM 1657 C CA . PRO A 1 231 ? -5.651 61.014 19.192 1.00 56.80 210 PRO A CA 1
ATOM 1658 C C . PRO A 1 231 ? -4.313 61.115 19.891 1.00 55.42 210 PRO A C 1
ATOM 1659 O O . PRO A 1 231 ? -3.294 61.372 19.235 1.00 60.59 210 PRO A O 1
ATOM 1663 N N . GLU A 1 232 ? -4.301 60.908 21.211 1.00 49.63 211 GLU A N 1
ATOM 1664 C CA . GLU A 1 232 ? -3.052 60.924 21.974 1.00 54.20 211 GLU A CA 1
ATOM 1665 C C . GLU A 1 232 ? -2.178 59.751 21.526 1.00 57.60 211 GLU A C 1
ATOM 1666 O O . GLU A 1 232 ? -0.997 59.928 21.253 1.00 62.89 211 GLU A O 1
ATOM 1672 N N . ILE A 1 233 ? -2.772 58.562 21.413 1.00 50.28 212 ILE A N 1
ATOM 1673 C CA . ILE A 1 233 ? -2.063 57.412 20.861 1.00 49.48 212 ILE A CA 1
ATOM 1674 C C . ILE A 1 233 ? -1.581 57.721 19.450 1.00 49.53 212 ILE A C 1
ATOM 1675 O O . ILE A 1 233 ? -0.510 57.262 19.033 1.00 45.48 212 ILE A O 1
ATOM 1680 N N . GLY A 1 234 ? -2.350 58.519 18.704 1.00 47.86 213 GLY A N 1
ATOM 1681 C CA . GLY A 1 234 ? -1.943 58.894 17.361 1.00 51.24 213 GLY A CA 1
ATOM 1682 C C . GLY A 1 234 ? -0.678 59.728 17.317 1.00 55.33 213 GLY A C 1
ATOM 1683 O O . GLY A 1 234 ? 0.067 59.681 16.334 1.00 51.30 213 GLY A O 1
ATOM 1684 N N . GLU A 1 235 ? -0.406 60.496 18.375 1.00 63.66 214 GLU A N 1
ATOM 1685 C CA . GLU A 1 235 ? 0.786 61.340 18.363 1.00 57.79 214 GLU A CA 1
ATOM 1686 C C . GLU A 1 235 ? 2.059 60.520 18.551 1.00 55.32 214 GLU A C 1
ATOM 1687 O O . GLU A 1 235 ? 3.067 60.771 17.881 1.00 57.57 214 GLU A O 1
ATOM 1689 N N . MET A 1 236 ? 2.025 59.546 19.443 1.00 40.69 215 MET A N 1
ATOM 1690 C CA . MET A 1 236 ? 3.208 58.754 19.727 1.00 45.88 215 MET A CA 1
ATOM 1691 C C . MET A 1 236 ? 3.436 57.578 18.790 1.00 53.43 215 MET A C 1
ATOM 1692 O O . MET A 1 236 ? 4.364 56.805 18.994 1.00 58.28 215 MET A O 1
ATOM 1697 N N . VAL A 1 237 ? 2.592 57.417 17.779 1.00 44.12 216 VAL A N 1
ATOM 1698 C CA . VAL A 1 237 ? 2.759 56.275 16.898 1.00 46.16 216 VAL A CA 1
ATOM 1699 C C . VAL A 1 237 ? 2.889 56.668 15.432 1.00 52.73 216 VAL A C 1
ATOM 1700 O O . VAL A 1 237 ? 2.137 57.492 14.930 1.00 53.01 216 VAL A O 1
ATOM 1704 N N . ASP A 1 238 ? 3.851 56.064 14.749 1.00 50.98 217 ASP A N 1
ATOM 1705 C CA . ASP A 1 238 ? 4.038 56.313 13.348 1.00 44.23 217 ASP A CA 1
ATOM 1706 C C . ASP A 1 238 ? 2.974 55.709 12.457 1.00 51.82 217 ASP A C 1
ATOM 1707 O O . ASP A 1 238 ? 2.771 56.182 11.387 1.00 53.21 217 ASP A O 1
ATOM 1712 N N . CYS A 1 239 ? 2.323 54.637 12.883 1.00 48.71 218 CYS A N 1
ATOM 1713 C CA . CYS A 1 239 ? 1.420 53.899 12.009 1.00 46.22 218 CYS A CA 1
ATOM 1714 C C . CYS A 1 239 ? 0.606 52.922 12.842 1.00 42.36 218 CYS A C 1
ATOM 1715 O O . CYS A 1 239 ? 0.996 52.555 13.950 1.00 48.01 218 CYS A O 1
ATOM 1718 N N . ALA A 1 240 ? -0.523 52.490 12.288 1.00 41.54 219 ALA A N 1
ATOM 1719 C CA . ALA A 1 240 ? -1.363 51.490 12.927 1.00 40.97 219 ALA A CA 1
ATOM 1720 C C . ALA A 1 240 ? -1.718 50.388 11.936 1.00 41.97 219 ALA A C 1
ATOM 1721 O O . ALA A 1 240 ? -1.700 50.583 10.718 1.00 43.00 219 ALA A O 1
ATOM 1723 N N . ILE A 1 241 ? -2.022 49.212 12.480 1.00 42.27 220 ILE A N 1
ATOM 1724 C CA . ILE A 1 241 ? -2.540 48.084 11.715 1.00 36.40 220 ILE A CA 1
ATOM 1725 C C . ILE A 1 241 ? -3.781 47.580 12.438 1.00 44.08 220 ILE A C 1
ATOM 1726 O O . ILE A 1 241 ? -3.688 47.113 13.580 1.00 43.83 220 ILE A O 1
ATOM 1731 N N . LEU A 1 242 ? -4.935 47.680 11.784 1.00 37.00 221 LEU A N 1
ATOM 1732 C CA . LEU A 1 242 ? -6.213 47.340 12.391 1.00 35.08 221 LEU A CA 1
ATOM 1733 C C . LEU A 1 242 ? -6.782 46.087 11.741 1.00 40.40 221 LEU A C 1
ATOM 1734 O O . LEU A 1 242 ? -6.686 45.912 10.525 1.00 42.73 221 LEU A O 1
ATOM 1739 N N . SER A 1 243 ? -7.374 45.216 12.551 1.00 42.39 222 SER A N 1
ATOM 1740 C CA . SER A 1 243 ? -7.864 43.933 12.062 1.00 37.42 222 SER A CA 1
ATOM 1741 C C . SER A 1 243 ? -8.948 43.420 13.003 1.00 49.51 222 SER A C 1
ATOM 1742 O O . SER A 1 243 ? -9.232 44.018 14.046 1.00 45.51 222 SER A O 1
ATOM 1745 N N . GLY A 1 244 ? -9.551 42.292 12.623 1.00 41.53 223 GLY A N 1
ATOM 1746 C CA . GLY A 1 244 ? -10.561 41.645 13.431 1.00 34.54 223 GLY A CA 1
ATOM 1747 C C . GLY A 1 244 ? -11.992 41.938 13.041 1.00 36.33 223 GLY A C 1
ATOM 1748 O O . GLY A 1 244 ? -12.906 41.468 13.729 1.00 40.21 223 GLY A O 1
ATOM 1749 N N . TYR A 1 245 ? -12.220 42.686 11.955 1.00 38.67 224 TYR A N 1
ATOM 1750 C CA . TYR A 1 245 ? -13.577 43.051 11.558 1.00 39.92 224 TYR A CA 1
ATOM 1751 C C . TYR A 1 245 ? -14.421 41.847 11.157 1.00 45.27 224 TYR A C 1
ATOM 1752 O O . TYR A 1 245 ? -15.653 41.946 11.160 1.00 44.19 224 TYR A O 1
ATOM 1761 N N . GLN A 1 246 ? -13.794 40.719 10.809 1.00 38.18 225 GLN A N 1
ATOM 1762 C CA . GLN A 1 246 ? -14.541 39.510 10.480 1.00 39.51 225 GLN A CA 1
ATOM 1763 C C . GLN A 1 246 ? -15.245 38.899 11.687 1.00 49.32 225 GLN A C 1
ATOM 1764 O O . GLN A 1 246 ? -16.040 37.968 11.511 1.00 49.81 225 GLN A O 1
ATOM 1770 N N . GLY A 1 247 ? -14.979 39.384 12.894 1.00 35.92 226 GLY A N 1
ATOM 1771 C CA . GLY A 1 247 ? -15.668 38.901 14.067 1.00 50.14 226 GLY A CA 1
ATOM 1772 C C . GLY A 1 247 ? -16.919 39.660 14.431 1.00 53.39 226 GLY A C 1
ATOM 1773 O O . GLY A 1 247 ? -17.538 39.361 15.456 1.00 62.77 226 GLY A O 1
ATOM 1774 N N . ILE A 1 248 ? -17.312 40.638 13.624 1.00 42.60 227 ILE A N 1
ATOM 1775 C CA . ILE A 1 248 ? -18.473 41.467 13.914 1.00 46.86 227 ILE A CA 1
ATOM 1776 C C . ILE A 1 248 ? -19.715 40.787 13.358 1.00 55.75 227 ILE A C 1
ATOM 1777 O O . ILE A 1 248 ? -19.719 40.322 12.212 1.00 55.25 227 ILE A O 1
ATOM 1782 N N . LYS A 1 249 ? -20.766 40.723 14.172 1.00 49.41 228 LYS A N 1
ATOM 1783 C CA . LYS A 1 249 ? -21.996 40.037 13.812 1.00 47.01 228 LYS A CA 1
ATOM 1784 C C . LYS A 1 249 ? -23.007 41.004 13.209 1.00 52.23 228 LYS A C 1
ATOM 1785 O O . LYS A 1 249 ? -22.994 42.205 13.494 1.00 45.61 228 LYS A O 1
ATOM 1791 N N . GLU A 1 250 ? -23.918 40.477 12.380 1.00 51.34 229 GLU A N 1
ATOM 1792 C CA . GLU A 1 250 ? -24.975 41.293 11.761 1.00 52.70 229 GLU A CA 1
ATOM 1793 C C . GLU A 1 250 ? -25.944 41.870 12.792 1.00 56.84 229 GLU A C 1
ATOM 1794 O O . GLU A 1 250 ? -26.241 43.060 12.776 1.00 68.40 229 GLU A O 1
ATOM 1800 N N . LYS A 1 251 ? -26.412 41.023 13.704 1.00 54.12 230 LYS A N 1
ATOM 1801 C CA . LYS A 1 251 ? -27.264 41.448 14.803 1.00 58.22 230 LYS A CA 1
ATOM 1802 C C . LYS A 1 251 ? -26.844 40.710 16.064 1.00 61.18 230 LYS A C 1
ATOM 1803 O O . LYS A 1 251 ? -26.490 39.528 16.012 1.00 66.78 230 LYS A O 1
ATOM 1805 N N . TYR A 1 252 ? -26.869 41.414 17.190 1.00 48.74 231 TYR A N 1
ATOM 1806 C CA . TYR A 1 252 ? -26.568 40.839 18.491 1.00 67.91 231 TYR A CA 1
ATOM 1807 C C . TYR A 1 252 ? -27.853 40.691 19.301 1.00 73.46 231 TYR A C 1
ATOM 1808 O O . TYR A 1 252 ? -28.866 41.337 19.018 1.00 76.38 231 TYR A O 1
ATOM 1817 N N . SER A 1 253 ? -27.811 39.821 20.317 1.00 70.96 232 SER A N 1
ATOM 1818 C CA . SER A 1 253 ? -29.014 39.557 21.106 1.00 73.45 232 SER A CA 1
ATOM 1819 C C . SER A 1 253 ? -29.465 40.800 21.867 1.00 73.79 232 SER A C 1
ATOM 1820 O O . SER A 1 253 ? -30.667 41.070 21.969 1.00 68.98 232 SER A O 1
ATOM 1823 N N . ASP A 1 254 ? -28.516 41.582 22.390 1.00 73.21 233 ASP A N 1
ATOM 1824 C CA . ASP A 1 254 ? -28.860 42.823 23.086 1.00 60.40 233 ASP A CA 1
ATOM 1825 C C . ASP A 1 254 ? -29.406 43.906 22.149 1.00 67.73 233 ASP A C 1
ATOM 1826 O O . ASP A 1 254 ? -29.570 45.054 22.574 1.00 62.22 233 ASP A O 1
ATOM 1831 N N . GLY A 1 255 ? -29.687 43.575 20.890 1.00 78.24 234 GLY A N 1
ATOM 1832 C CA . GLY A 1 255 ? -30.260 44.513 19.949 1.00 76.72 234 GLY A CA 1
ATOM 1833 C C . GLY A 1 255 ? -29.270 45.341 19.160 1.00 77.71 234 GLY A C 1
ATOM 1834 O O . GLY A 1 255 ? -29.693 46.186 18.363 1.00 72.59 234 GLY A O 1
ATOM 1835 N N . LYS A 1 256 ? -27.973 45.138 19.355 1.00 74.58 235 LYS A N 1
ATOM 1836 C CA . LYS A 1 256 ? -26.982 45.887 18.603 1.00 67.92 235 LYS A CA 1
ATOM 1837 C C . LYS A 1 256 ? -26.695 45.198 17.273 1.00 69.87 235 LYS A C 1
ATOM 1838 O O . LYS A 1 256 ? -27.007 44.023 17.069 1.00 68.54 235 LYS A O 1
ATOM 1844 N N . THR A 1 257 ? -26.098 45.955 16.355 1.00 71.37 236 THR A N 1
ATOM 1845 C CA . THR A 1 257 ? -25.933 45.519 14.976 1.00 63.13 236 THR A CA 1
ATOM 1846 C C . THR A 1 257 ? -24.516 45.801 14.501 1.00 58.19 236 THR A C 1
ATOM 1847 O O . THR A 1 257 ? -23.787 46.603 15.088 1.00 60.23 236 THR A O 1
ATOM 1851 N N . ALA A 1 258 ? -24.140 45.138 13.410 1.00 54.73 237 ALA A N 1
ATOM 1852 C CA . ALA A 1 258 ? -22.873 45.391 12.731 1.00 55.61 237 ALA A CA 1
ATOM 1853 C C . ALA A 1 258 ? -22.670 46.878 12.473 1.00 50.57 237 ALA A C 1
ATOM 1854 O O . ALA A 1 258 ? -21.557 47.393 12.615 1.00 54.73 237 ALA A O 1
ATOM 1856 N N . GLU A 1 259 ? -23.738 47.578 12.119 1.00 53.07 238 GLU A N 1
ATOM 1857 C CA . GLU A 1 259 ? -23.630 48.999 11.827 1.00 53.92 238 GLU A CA 1
ATOM 1858 C C . GLU A 1 259 ? -23.136 49.780 13.030 1.00 52.40 238 GLU A C 1
ATOM 1859 O O . GLU A 1 259 ? -22.327 50.688 12.891 1.00 60.41 238 GLU A O 1
ATOM 1865 N N . TYR A 1 260 ? -23.616 49.428 14.214 1.00 52.51 239 TYR A N 1
ATOM 1866 C CA . TYR A 1 260 ? -23.178 50.124 15.421 1.00 52.90 239 TYR A CA 1
ATOM 1867 C C . TYR A 1 260 ? -21.669 50.010 15.606 1.00 49.52 239 TYR A C 1
ATOM 1868 O O . TYR A 1 260 ? -20.983 51.007 15.854 1.00 51.42 239 TYR A O 1
ATOM 1877 N N . TYR A 1 261 ? -21.130 48.800 15.473 1.00 50.97 240 TYR A N 1
ATOM 1878 C CA . TYR A 1 261 ? -19.701 48.614 15.694 1.00 53.88 240 TYR A CA 1
ATOM 1879 C C . TYR A 1 261 ? -18.876 49.108 14.511 1.00 53.19 240 TYR A C 1
ATOM 1880 O O . TYR A 1 261 ? -17.770 49.623 14.700 1.00 43.85 240 TYR A O 1
ATOM 1889 N N . PHE A 1 262 ? -19.397 48.991 13.288 1.00 54.02 241 PHE A N 1
ATOM 1890 C CA . PHE A 1 262 ? -18.638 49.492 12.148 1.00 49.89 241 PHE A CA 1
ATOM 1891 C C . PHE A 1 262 ? -18.600 51.017 12.135 1.00 49.32 241 PHE A C 1
ATOM 1892 O O . PHE A 1 262 ? -17.580 51.610 11.766 1.00 48.93 241 PHE A O 1
ATOM 1900 N N . LYS A 1 263 ? -19.690 51.671 12.553 1.00 50.26 242 LYS A N 1
ATOM 1901 C CA . LYS A 1 263 ? -19.660 53.120 12.744 1.00 52.29 242 LYS A CA 1
ATOM 1902 C C . LYS A 1 263 ? -18.557 53.525 13.717 1.00 48.73 242 LYS A C 1
ATOM 1903 O O . LYS A 1 263 ? -17.744 54.409 13.425 1.00 49.86 242 LYS A O 1
ATOM 1909 N N . ARG A 1 264 ? -18.521 52.888 14.889 1.00 49.86 243 ARG A N 1
ATOM 1910 C CA . ARG A 1 264 ? -17.536 53.266 15.897 1.00 58.63 243 ARG A CA 1
ATOM 1911 C C . ARG A 1 264 ? -16.126 52.854 15.491 1.00 47.88 243 ARG A C 1
ATOM 1912 O O . ARG A 1 264 ? -15.152 53.485 15.916 1.00 44.59 243 ARG A O 1
ATOM 1920 N N . ALA A 1 265 ? -15.994 51.816 14.665 1.00 46.60 244 ALA A N 1
ATOM 1921 C CA . ALA A 1 265 ? -14.684 51.480 14.117 1.00 42.44 244 ALA A CA 1
ATOM 1922 C C . ALA A 1 265 ? -14.200 52.568 13.168 1.00 43.49 244 ALA A C 1
ATOM 1923 O O . ALA A 1 265 ? -13.000 52.859 13.099 1.00 41.58 244 ALA A O 1
ATOM 1925 N N . LYS A 1 266 ? -15.126 53.180 12.430 1.00 48.11 245 LYS A N 1
ATOM 1926 C CA . LYS A 1 266 ? -14.777 54.315 11.587 1.00 41.88 245 LYS A CA 1
ATOM 1927 C C . LYS A 1 266 ? -14.322 55.497 12.434 1.00 47.23 245 LYS A C 1
ATOM 1928 O O . LYS A 1 266 ? -13.356 56.184 12.083 1.00 47.27 245 LYS A O 1
ATOM 1934 N N . GLU A 1 267 ? -14.963 55.704 13.575 1.00 52.69 246 GLU A N 1
ATOM 1935 C CA . GLU A 1 267 ? -14.578 56.792 14.460 1.00 49.93 246 GLU A CA 1
ATOM 1936 C C . GLU A 1 267 ? -13.148 56.633 14.978 1.00 49.66 246 GLU A C 1
ATOM 1937 O O . GLU A 1 267 ? -12.414 57.611 15.075 1.00 52.97 246 GLU A O 1
ATOM 1943 N N . ASP A 1 268 ? -12.752 55.409 15.313 1.00 47.23 247 ASP A N 1
ATOM 1944 C CA . ASP A 1 268 ? -11.407 55.174 15.832 1.00 44.06 247 ASP A CA 1
ATOM 1945 C C . ASP A 1 268 ? -10.339 55.563 14.821 1.00 50.07 247 ASP A C 1
ATOM 1946 O O . ASP A 1 268 ? -9.321 56.167 15.182 1.00 51.65 247 ASP A O 1
ATOM 1951 N N . ILE A 1 269 ? -10.543 55.200 13.553 1.00 47.59 248 ILE A N 1
ATOM 1952 C CA . ILE A 1 269 ? -9.600 55.573 12.506 1.00 47.23 248 ILE A CA 1
ATOM 1953 C C . ILE A 1 269 ? -9.499 57.089 12.401 1.00 50.47 248 ILE A C 1
ATOM 1954 O O . ILE A 1 269 ? -8.405 57.646 12.251 1.00 46.42 248 ILE A O 1
ATOM 1959 N N . LYS A 1 270 ? -10.638 57.779 12.489 1.00 50.44 249 LYS A N 1
ATOM 1960 C CA . LYS A 1 270 ? -10.647 59.231 12.343 1.00 52.3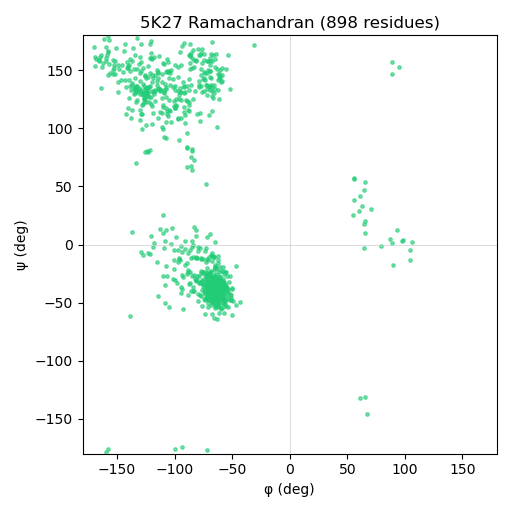6 249 LYS A CA 1
ATOM 1961 C C . LYS A 1 270 ? -10.006 59.917 13.548 1.00 55.72 249 LYS A C 1
ATOM 1962 O O . LYS A 1 270 ? -9.302 60.922 13.393 1.00 63.42 249 LYS A O 1
ATOM 1968 N N . LEU A 1 271 ? -10.225 59.388 14.754 1.00 52.79 250 LEU A N 1
ATOM 1969 C CA . LEU A 1 271 ? -9.569 59.940 15.937 1.00 57.35 250 LEU A CA 1
ATOM 1970 C C . LEU A 1 271 ? -8.065 59.707 15.895 1.00 56.80 250 LEU A C 1
ATOM 1971 O O . LEU A 1 271 ? -7.283 60.577 16.300 1.00 50.38 250 LEU A O 1
ATOM 1976 N N . LEU A 1 272 ? -7.643 58.531 15.421 1.00 51.66 251 LEU A N 1
ATOM 1977 C CA . LEU A 1 272 ? -6.219 58.253 15.292 1.00 46.13 251 LEU A CA 1
ATOM 1978 C C . LEU A 1 272 ? -5.554 59.186 14.292 1.00 51.12 251 LEU A C 1
ATOM 1979 O O . LEU A 1 272 ? -4.371 59.513 14.439 1.00 57.48 251 LEU A O 1
ATOM 1984 N N . LYS A 1 273 ? -6.294 59.630 13.280 1.00 60.28 252 LYS A N 1
ATOM 1985 C CA . LYS A 1 273 ? -5.726 60.376 12.167 1.00 60.10 252 LYS A CA 1
ATOM 1986 C C . LYS A 1 273 ? -5.896 61.883 12.299 1.00 61.37 252 LYS A C 1
ATOM 1987 O O . LYS A 1 273 ? -5.570 62.614 11.357 1.00 53.67 252 LYS A O 1
ATOM 1993 N N . LYS A 1 274 ? -6.405 62.369 13.434 1.00 67.23 253 LYS A N 1
ATOM 1994 C CA . LYS A 1 274 ? -6.250 63.786 13.740 1.00 69.39 253 LYS A CA 1
ATOM 1995 C C . LYS A 1 274 ? -4.777 64.167 13.668 1.00 74.26 253 LYS A C 1
ATOM 1996 O O . LYS A 1 274 ? -4.409 65.189 13.081 1.00 80.82 253 LYS A O 1
ATOM 2002 N N . LYS A 1 275 ? -3.918 63.326 14.236 1.00 69.71 254 LYS A N 1
ATOM 2003 C CA . LYS A 1 275 ? -2.479 63.415 14.062 1.00 71.10 254 LYS A CA 1
ATOM 2004 C C . LYS A 1 275 ? -2.062 62.646 12.807 1.00 70.67 254 LYS A C 1
ATOM 2005 O O . LYS A 1 275 ? -2.861 61.948 12.180 1.00 68.71 254 LYS A O 1
ATOM 2011 N N . ASP A 1 276 ? -0.788 62.770 12.442 1.00 69.77 255 ASP A N 1
ATOM 2012 C CA . ASP A 1 276 ? -0.289 62.200 11.190 1.00 74.29 255 ASP A CA 1
ATOM 2013 C C . ASP A 1 276 ? 0.217 60.786 11.440 1.00 67.30 255 ASP A C 1
ATOM 2014 O O . ASP A 1 276 ? 1.299 60.595 12.001 1.00 72.42 255 ASP A O 1
ATOM 2019 N N . ILE A 1 277 ? -0.568 59.785 11.026 1.00 54.32 256 ILE A N 1
ATOM 2020 C CA . ILE A 1 277 ? -0.126 58.395 11.005 1.00 48.63 256 ILE A CA 1
ATOM 2021 C C . ILE A 1 277 ? -0.668 57.707 9.759 1.00 46.04 256 ILE A C 1
ATOM 2022 O O . ILE A 1 277 ? -1.672 58.117 9.170 1.00 49.43 256 ILE A O 1
ATOM 2027 N N . LYS A 1 278 ? 0.010 56.635 9.370 1.00 46.37 257 LYS A N 1
ATOM 2028 C CA . LYS A 1 278 ? -0.477 55.757 8.321 1.00 39.29 257 LYS A CA 1
ATOM 2029 C C . LYS A 1 278 ? -1.227 54.597 8.957 1.00 40.77 257 LYS A C 1
ATOM 2030 O O . LYS A 1 278 ? -0.761 54.005 9.934 1.00 44.05 257 LYS A O 1
ATOM 2036 N N . VAL A 1 279 ? -2.393 54.274 8.409 1.00 41.43 258 VAL A N 1
ATOM 2037 C CA . VAL A 1 279 ? -3.178 53.135 8.868 1.00 36.45 258 VAL A CA 1
ATOM 2038 C C . VAL A 1 279 ? -3.207 52.089 7.760 1.00 37.58 258 VAL A C 1
ATOM 2039 O O . VAL A 1 279 ? -3.449 52.415 6.589 1.00 33.66 258 VAL A O 1
ATOM 2043 N N . HIS A 1 280 ? -2.949 50.835 8.134 1.00 30.41 259 HIS A N 1
ATOM 2044 C CA . HIS A 1 280 ? -2.894 49.713 7.211 1.00 32.43 259 HIS A CA 1
ATOM 2045 C C . HIS A 1 280 ? -3.988 48.715 7.548 1.00 39.87 259 HIS A C 1
ATOM 2046 O O . HIS A 1 280 ? -4.339 48.533 8.718 1.00 38.34 259 HIS A O 1
ATOM 2053 N N . LEU A 1 281 ? -4.518 48.074 6.511 1.00 34.61 260 LEU A N 1
ATOM 2054 C CA . LEU A 1 281 ? -5.523 47.030 6.630 1.00 40.00 260 LEU A CA 1
ATOM 2055 C C . LEU A 1 281 ? -5.115 45.875 5.728 1.00 45.42 260 LEU A C 1
ATOM 2056 O O . LEU A 1 281 ? -4.765 46.091 4.564 1.00 41.22 260 LEU A O 1
ATOM 2061 N N . GLU A 1 282 ? -5.113 44.663 6.276 1.00 43.55 261 GLU A N 1
ATOM 2062 C CA . GLU A 1 282 ? -4.959 43.444 5.493 1.00 43.08 261 GLU A CA 1
ATOM 2063 C C . GLU A 1 282 ? -6.348 42.868 5.265 1.00 38.77 261 GLU A C 1
ATOM 2064 O O . GLU A 1 282 ? -7.056 42.558 6.228 1.00 52.07 261 GLU A O 1
ATOM 2070 N N . PHE A 1 283 ? -6.743 42.735 4.004 1.00 38.27 262 PHE A N 1
ATOM 2071 C CA . PHE A 1 283 ? -8.126 42.393 3.693 1.00 44.42 262 PHE A CA 1
ATOM 2072 C C . PHE A 1 283 ? -8.341 40.898 3.915 1.00 40.08 262 PHE A C 1
ATOM 2073 O O . PHE A 1 283 ? -7.892 40.072 3.118 1.00 52.16 262 PHE A O 1
ATOM 2081 N N . ALA A 1 284 ? -9.043 40.553 4.992 1.00 48.75 263 ALA A N 1
ATOM 2082 C CA . ALA A 1 284 ? -9.244 39.168 5.384 1.00 56.28 263 ALA A CA 1
ATOM 2083 C C . ALA A 1 284 ? -10.307 38.499 4.512 1.00 60.91 263 ALA A C 1
ATOM 2084 O O . ALA A 1 284 ? -11.075 39.152 3.803 1.00 59.50 263 ALA A O 1
ATOM 2086 N N . SER A 1 285 ? -10.344 37.166 4.575 1.00 65.33 264 SER A N 1
ATOM 2087 C CA . SER A 1 285 ? -11.310 36.372 3.812 1.00 58.84 264 SER A CA 1
ATOM 2088 C C . SER A 1 285 ? -12.576 36.208 4.646 1.00 56.96 264 SER A C 1
ATOM 2089 O O . SER A 1 285 ? -12.791 35.204 5.329 1.00 77.24 264 SER A O 1
ATOM 2092 N N . ILE A 1 286 ? -13.436 37.218 4.579 1.00 52.20 265 ILE A N 1
ATOM 2093 C CA . ILE A 1 286 ? -14.691 37.213 5.319 1.00 49.53 265 ILE A CA 1
ATOM 2094 C C . ILE A 1 286 ? -15.740 36.513 4.461 1.00 53.42 265 ILE A C 1
ATOM 2095 O O . ILE A 1 286 ? -16.114 37.008 3.394 1.00 59.01 265 ILE A O 1
ATOM 2100 N N . GLN A 1 287 ? -16.222 35.361 4.930 1.00 53.45 266 GLN A N 1
ATOM 2101 C CA . GLN A 1 287 ? -17.200 34.586 4.176 1.00 55.14 266 GLN A CA 1
ATOM 2102 C C . GLN A 1 287 ? -18.613 35.152 4.261 1.00 63.82 266 GLN A C 1
ATOM 2103 O O . GLN A 1 287 ? -19.474 34.736 3.477 1.00 75.28 266 GLN A O 1
ATOM 2105 N N . ASN A 1 288 ? -18.877 36.084 5.174 1.00 55.85 267 ASN A N 1
ATOM 2106 C CA . ASN A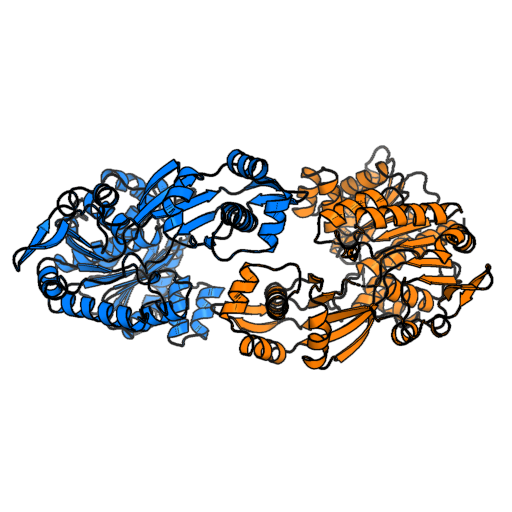 1 288 ? -20.178 36.739 5.253 1.00 53.08 267 ASN A CA 1
ATOM 2107 C C . ASN A 1 288 ? -20.135 37.985 4.379 1.00 63.57 267 ASN A C 1
ATOM 2108 O O . ASN A 1 288 ? -19.446 38.957 4.705 1.00 53.74 267 ASN A O 1
ATOM 2113 N N . ILE A 1 289 ? -20.887 37.962 3.275 1.00 61.96 268 ILE A N 1
ATOM 2114 C CA . ILE A 1 289 ? -20.802 39.034 2.288 1.00 58.60 268 ILE A CA 1
ATOM 2115 C C . ILE A 1 289 ? -21.342 40.343 2.845 1.00 58.65 268 ILE A C 1
ATOM 2116 O O . ILE A 1 289 ? -20.886 41.425 2.459 1.00 58.41 268 ILE A O 1
ATOM 2121 N N . LYS A 1 290 ? -22.300 40.280 3.768 1.00 57.55 269 LYS A N 1
ATOM 2122 C CA . LYS A 1 290 ? -22.835 41.508 4.348 1.00 58.59 269 LYS A CA 1
ATOM 2123 C C . LYS A 1 290 ? -21.825 42.177 5.273 1.00 58.17 269 LYS A C 1
ATOM 2124 O O . LYS A 1 290 ? -21.728 43.407 5.307 1.00 57.44 269 LYS A O 1
ATOM 2130 N N . ILE A 1 291 ? -21.064 41.390 6.032 1.00 47.61 270 ILE A N 1
ATOM 2131 C CA . ILE A 1 291 ? -20.007 41.982 6.847 1.00 54.59 270 ILE A CA 1
ATOM 2132 C C . ILE A 1 291 ? -18.826 42.380 5.966 1.00 43.17 270 ILE A C 1
ATOM 2133 O O . ILE A 1 291 ? -18.173 43.401 6.210 1.00 40.95 270 ILE A O 1
ATOM 2138 N N . ARG A 1 292 ? -18.554 41.611 4.912 1.00 49.30 271 ARG A N 1
ATOM 2139 C CA . ARG A 1 292 ? -17.502 41.985 3.973 1.00 45.64 271 ARG A CA 1
ATOM 2140 C C . ARG A 1 292 ? -17.815 43.313 3.297 1.00 43.94 271 ARG A C 1
ATOM 2141 O O . ARG A 1 292 ? -16.927 44.153 3.130 1.00 41.57 271 ARG A O 1
ATOM 2149 N N . LYS A 1 293 ? -19.072 43.527 2.906 1.00 47.98 272 LYS A N 1
ATOM 2150 C CA . LYS A 1 293 ? -19.433 44.808 2.306 1.00 50.28 272 LYS A CA 1
ATOM 2151 C C . LYS A 1 293 ? -19.281 45.949 3.301 1.00 50.18 272 LYS A C 1
ATOM 2152 O O . LYS A 1 293 ? -19.041 47.092 2.898 1.00 46.15 272 LYS A O 1
ATOM 2154 N N . LYS A 1 294 ? -19.423 45.663 4.601 1.00 52.76 273 LYS A N 1
ATOM 2155 C CA . LYS A 1 294 ? -19.217 46.693 5.614 1.00 45.86 273 LYS A CA 1
ATOM 2156 C C . LYS A 1 294 ? -17.765 47.152 5.646 1.00 47.97 273 LYS A C 1
ATOM 2157 O O . LYS A 1 294 ? -17.491 48.355 5.721 1.00 50.87 273 LYS A O 1
ATOM 2163 N N . VAL A 1 295 ? -16.823 46.207 5.589 1.00 39.31 274 VAL A N 1
ATOM 2164 C CA . VAL A 1 295 ? -15.408 46.566 5.564 1.00 41.09 274 VAL A CA 1
ATOM 2165 C C . VAL A 1 295 ? -15.103 47.434 4.350 1.00 35.76 274 VAL A C 1
ATOM 2166 O O . VAL A 1 295 ? -14.318 48.386 4.431 1.00 36.10 274 VAL A O 1
ATOM 2170 N N . VAL A 1 296 ? -15.736 47.134 3.214 1.00 43.82 275 VAL A N 1
ATOM 2171 C CA . VAL A 1 296 ? -15.538 47.939 2.009 1.00 38.19 275 VAL A CA 1
ATOM 2172 C C . VAL A 1 296 ? -16.040 49.366 2.226 1.00 41.85 275 VAL A C 1
ATOM 2173 O O . VAL A 1 296 ? -15.394 50.334 1.812 1.00 43.02 275 VAL A O 1
ATOM 2177 N N . ASP A 1 297 ? -17.176 49.524 2.910 1.00 44.25 276 ASP A N 1
ATOM 2178 C CA . ASP A 1 297 ? -17.826 50.826 3.045 1.00 44.38 276 ASP A CA 1
ATOM 2179 C C . ASP A 1 297 ? -17.260 51.668 4.183 1.00 46.32 276 ASP A C 1
ATOM 2180 O O . ASP A 1 297 ? -17.123 52.887 4.032 1.00 55.44 276 ASP A O 1
ATOM 2185 N N . TYR A 1 298 ? -16.949 51.061 5.329 1.00 42.48 277 TYR A N 1
ATOM 2186 C CA . TYR A 1 298 ? -16.605 51.831 6.519 1.00 44.15 277 TYR A CA 1
ATOM 2187 C C . TYR A 1 298 ? -15.108 51.949 6.773 1.00 42.09 277 TYR A C 1
ATOM 2188 O O . TYR A 1 298 ? -14.675 52.953 7.339 1.00 40.46 277 TYR A O 1
ATOM 2197 N N . ILE A 1 299 ? -14.305 50.966 6.387 1.00 38.28 278 ILE A N 1
ATOM 2198 C CA . ILE A 1 299 ? -12.888 50.920 6.727 1.00 35.99 278 ILE A CA 1
ATOM 2199 C C . ILE A 1 299 ? -12.016 51.278 5.532 1.00 42.31 278 ILE A C 1
ATOM 2200 O O . ILE A 1 299 ? -11.168 52.165 5.619 1.00 42.18 278 ILE A O 1
ATOM 2205 N N . LEU A 1 300 ? -12.210 50.588 4.408 1.00 43.47 279 LEU A N 1
ATOM 2206 C CA . LEU A 1 300 ? -11.354 50.778 3.241 1.00 39.18 279 LEU A CA 1
ATOM 2207 C C . LEU A 1 300 ? -11.251 52.223 2.765 1.00 36.40 279 LEU A C 1
ATOM 2208 O O . LEU A 1 300 ? -10.137 52.632 2.401 1.00 44.90 279 LEU A O 1
ATOM 2213 N N . PRO A 1 301 ? -12.313 53.040 2.741 1.00 35.54 280 PRO A N 1
ATOM 2214 C CA . PRO A 1 301 ? -12.148 54.426 2.262 1.00 37.36 280 PRO A CA 1
ATOM 2215 C C . PRO A 1 301 ? -11.384 55.332 3.217 1.00 45.99 280 PRO A C 1
ATOM 2216 O O . PRO A 1 301 ? -10.984 56.431 2.810 1.00 49.94 280 PRO A O 1
ATOM 2220 N N . ASN A 1 302 ? -11.161 54.918 4.461 1.00 41.27 281 ASN A N 1
ATOM 2221 C CA . ASN A 1 302 ? -10.577 55.788 5.470 1.00 39.79 281 ASN A CA 1
ATOM 2222 C C . ASN A 1 302 ? -9.162 55.382 5.860 1.00 46.36 281 ASN A C 1
ATOM 2223 O O . ASN A 1 302 ? -8.607 55.941 6.808 1.00 40.47 281 ASN A O 1
ATOM 2228 N N . VAL A 1 303 ? -8.561 54.459 5.123 1.00 43.01 282 VAL A N 1
ATOM 2229 C CA . VAL A 1 303 ? -7.278 53.863 5.459 1.00 39.74 282 VAL A CA 1
ATOM 2230 C C . VAL A 1 303 ? -6.254 54.284 4.408 1.00 45.76 282 VAL A C 1
ATOM 2231 O O . VAL A 1 303 ? -6.604 54.760 3.328 1.00 49.27 282 VAL A O 1
ATOM 2235 N N . ASP A 1 304 ? -4.970 54.145 4.744 1.00 46.61 283 ASP A N 1
ATOM 2236 C CA . ASP A 1 304 ? -3.903 54.568 3.844 1.00 41.60 283 ASP A CA 1
ATOM 2237 C C . ASP A 1 304 ? -3.245 53.435 3.056 1.00 44.93 283 ASP A C 1
ATOM 2238 O O . ASP A 1 304 ? -2.646 53.705 2.009 1.00 36.25 283 ASP A O 1
ATOM 2243 N N . SER A 1 305 ? -3.343 52.189 3.517 1.00 40.11 284 SER A N 1
ATOM 2244 C CA . SER A 1 305 ? -2.660 51.069 2.884 1.00 41.21 284 SER A CA 1
ATOM 2245 C C . SER A 1 305 ? -3.497 49.806 3.006 1.00 41.97 284 SER A C 1
ATOM 2246 O O . SER A 1 305 ? -4.106 49.562 4.049 1.00 41.43 284 SER A O 1
ATOM 2249 N N . VAL A 1 306 ? -3.495 48.998 1.956 1.00 37.70 285 VAL A N 1
ATOM 2250 C CA . VAL A 1 306 ? -4.214 47.741 1.976 1.00 39.30 285 VAL A CA 1
ATOM 2251 C C . VAL A 1 306 ? -3.402 46.613 1.353 1.00 36.39 285 VAL A C 1
ATOM 2252 O O . VAL A 1 306 ? -2.753 46.805 0.336 1.00 37.14 285 VAL A O 1
ATOM 2256 N N . GLY A 1 307 ? -3.457 45.437 1.966 1.00 32.14 286 GLY A N 1
ATOM 2257 C CA . GLY A 1 307 ? -2.817 44.243 1.434 1.00 31.82 286 GLY A CA 1
ATOM 2258 C C . GLY A 1 307 ? -3.844 43.139 1.289 1.00 40.77 286 GLY A C 1
ATOM 2259 O O . GLY A 1 307 ? -4.737 42.996 2.117 1.00 41.44 286 GLY A O 1
ATOM 2260 N N . MET A 1 308 ? -3.702 42.349 0.232 1.00 38.66 287 MET A N 1
ATOM 2261 C CA . MET A 1 308 ? -4.710 41.356 -0.137 1.00 43.88 287 MET A CA 1
ATOM 2262 C C . MET A 1 308 ? -4.103 40.383 -1.138 1.00 41.30 287 MET A C 1
ATOM 2263 O O . MET A 1 308 ? -3.084 40.676 -1.766 1.00 39.45 287 MET A O 1
ATOM 2268 N N . ASP A 1 309 ? -4.744 39.221 -1.286 1.00 46.33 288 ASP A N 1
ATOM 2269 C CA . ASP A 1 309 ? -4.335 38.263 -2.303 1.00 50.38 288 ASP A CA 1
ATOM 2270 C C . ASP A 1 309 ? -5.164 38.499 -3.564 1.00 47.43 288 ASP A C 1
ATOM 2271 O O . ASP A 1 309 ? -5.918 39.466 -3.659 1.00 53.41 288 ASP A O 1
ATOM 2276 N N . GLU A 1 310 ? -5.003 37.627 -4.548 1.00 49.06 289 GLU A N 1
ATOM 2277 C CA . GLU A 1 310 ? -5.755 37.737 -5.789 1.00 46.10 289 GLU A CA 1
ATOM 2278 C C . GLU A 1 310 ? -7.257 37.526 -5.598 1.00 52.71 289 GLU A C 1
ATOM 2279 O O . GLU A 1 310 ? -8.067 38.196 -6.228 1.00 44.32 289 GLU A O 1
ATOM 2285 N N . THR A 1 311 ? -7.620 36.581 -4.737 1.00 53.93 290 THR A N 1
ATOM 2286 C CA . THR A 1 311 ? -9.024 36.273 -4.495 1.00 42.70 290 THR A CA 1
ATOM 2287 C C . THR A 1 311 ? -9.765 37.478 -3.935 1.00 47.42 290 THR A C 1
ATOM 2288 O O . THR A 1 311 ? -10.893 37.768 -4.347 1.00 45.87 290 THR A O 1
ATOM 2292 N N . GLU A 1 312 ? -9.144 38.201 -3.001 1.00 47.53 291 GLU A N 1
ATOM 2293 C CA . GLU A 1 312 ? -9.859 39.256 -2.292 1.00 45.63 291 GLU A CA 1
ATOM 2294 C C . GLU A 1 312 ? -9.997 40.520 -3.121 1.00 41.53 291 GLU A C 1
ATOM 2295 O O . GLU A 1 312 ? -11.010 41.217 -3.000 1.00 37.75 291 GLU A O 1
ATOM 2301 N N . ILE A 1 313 ? -9.013 40.834 -3.966 1.00 35.92 292 ILE A N 1
ATOM 2302 C CA . ILE A 1 313 ? -9.169 41.999 -4.828 1.00 43.00 292 ILE A CA 1
ATOM 2303 C C . ILE A 1 313 ? -10.325 41.779 -5.794 1.00 39.32 292 ILE A C 1
ATOM 2304 O O . ILE A 1 313 ? -11.138 42.680 -6.021 1.00 45.41 292 ILE A O 1
ATOM 2309 N N . ALA A 1 314 ? -10.460 40.561 -6.321 1.00 38.34 293 ALA A N 1
ATOM 2310 C CA . ALA A 1 314 ? -11.620 40.253 -7.150 1.00 42.98 293 ALA A CA 1
ATOM 2311 C C . ALA A 1 314 ? -12.914 40.358 -6.350 1.00 41.62 293 ALA A C 1
ATOM 2312 O O . ALA A 1 314 ? -13.922 40.867 -6.853 1.00 49.39 293 ALA A O 1
ATOM 2314 N N . ASN A 1 315 ? -12.905 39.895 -5.099 1.00 42.92 294 ASN A N 1
ATOM 2315 C CA . ASN A 1 315 ? -14.087 40.036 -4.253 1.00 42.66 294 ASN A CA 1
ATOM 2316 C C . ASN A 1 315 ? -14.415 41.503 -3.996 1.00 43.84 294 ASN A C 1
ATOM 2317 O O . ASN A 1 315 ? -15.592 41.872 -3.916 1.00 46.58 294 ASN A O 1
ATOM 2322 N N . ILE A 1 316 ? -13.398 42.358 -3.868 1.00 40.08 295 ILE A N 1
ATOM 2323 C CA . ILE A 1 316 ? -13.665 43.781 -3.675 1.00 37.34 295 ILE A CA 1
ATOM 2324 C C . ILE A 1 316 ? -14.174 44.403 -4.968 1.00 43.19 295 ILE A C 1
ATOM 2325 O O . ILE A 1 316 ? -15.161 45.149 -4.970 1.00 46.32 295 ILE A O 1
ATOM 2330 N N . LEU A 1 317 ? -13.501 44.111 -6.086 1.00 43.68 296 LEU A N 1
ATOM 2331 C CA . LEU A 1 317 ? -13.942 44.616 -7.383 1.00 42.78 296 LEU A CA 1
ATOM 2332 C C . LEU A 1 317 ? -15.386 44.228 -7.668 1.00 45.40 296 LEU A C 1
ATOM 2333 O O . LEU A 1 317 ? -16.146 45.006 -8.258 1.00 42.81 296 LEU A O 1
ATOM 2338 N N . ASN A 1 318 ? -15.786 43.029 -7.248 1.00 44.90 297 ASN A N 1
ATOM 2339 C CA . ASN A 1 318 ? -17.168 42.613 -7.445 1.00 48.89 297 ASN A CA 1
ATOM 2340 C C . ASN A 1 318 ? -18.138 43.460 -6.627 1.00 52.66 297 ASN A C 1
ATOM 2341 O O . ASN A 1 318 ? -19.284 43.666 -7.046 1.00 46.20 297 ASN A O 1
ATOM 2346 N N . ILE A 1 319 ? -17.701 43.967 -5.472 1.00 48.91 298 ILE A N 1
ATOM 2347 C CA . ILE A 1 319 ? -18.574 44.814 -4.665 1.00 42.24 298 ILE A CA 1
ATOM 2348 C C . ILE A 1 319 ? -18.680 46.207 -5.272 1.00 45.42 298 ILE A C 1
ATOM 2349 O O . ILE A 1 319 ? -19.718 46.869 -5.145 1.00 53.34 298 ILE A O 1
ATOM 2354 N N . LEU A 1 320 ? -17.629 46.670 -5.952 1.00 49.18 299 LEU A N 1
ATOM 2355 C CA . LEU A 1 320 ? -17.633 47.996 -6.559 1.00 44.27 299 LEU A CA 1
ATOM 2356 C C . LEU A 1 320 ? -18.276 48.017 -7.940 1.00 51.72 299 LEU A C 1
ATOM 2357 O O . LEU A 1 320 ? -18.425 49.101 -8.518 1.00 51.62 299 LEU A O 1
ATOM 2362 N N . GLY A 1 321 ? -18.693 46.855 -8.404 1.00 53.35 300 GLY A N 1
ATOM 2363 C CA . GLY A 1 321 ? -19.318 46.687 -9.688 1.00 53.36 300 GLY A CA 1
ATOM 2364 C C . GLY A 1 321 ? -18.508 46.239 -10.877 1.00 57.95 300 GLY A C 1
ATOM 2365 O O . GLY A 1 321 ? -19.044 46.177 -11.952 1.00 60.76 300 GLY A O 1
ATOM 2366 N N . TYR A 1 322 ? -17.235 45.938 -10.707 1.00 46.05 301 TYR A N 1
ATOM 2367 C CA . TYR A 1 322 ? -16.447 45.474 -11.820 1.00 45.60 301 TYR A CA 1
ATOM 2368 C C . TYR A 1 322 ? -16.555 43.978 -11.916 1.00 53.03 301 TYR A C 1
ATOM 2369 O O . TYR A 1 322 ? -15.620 43.274 -11.675 1.00 50.98 301 TYR A O 1
ATOM 2378 N N . GLU A 1 323 ? -17.753 43.512 -12.243 1.00 49.78 302 GLU A N 1
ATOM 2379 C CA . GLU A 1 323 ? -18.028 42.088 -12.348 1.00 57.76 302 GLU A CA 1
ATOM 2380 C C . GLU A 1 323 ? -17.234 41.398 -13.444 1.00 54.47 302 GLU A C 1
ATOM 2381 O O . GLU A 1 323 ? -16.733 40.298 -13.254 1.00 56.04 302 GLU A O 1
ATOM 2383 N N . GLU A 1 324 ? -17.126 42.046 -14.597 1.00 53.72 303 GLU A N 1
ATOM 2384 C CA . GLU A 1 324 ? -16.390 41.478 -15.716 1.00 49.07 303 GLU A CA 1
ATOM 2385 C C . GLU A 1 324 ? -14.917 41.299 -15.374 1.00 51.16 303 GLU A C 1
ATOM 2386 O O . GLU A 1 324 ? -14.318 40.275 -15.680 1.00 56.63 303 GLU A O 1
ATOM 2392 N N . LEU A 1 325 ? -14.342 42.303 -14.725 1.00 51.86 304 LEU A N 1
ATOM 2393 C CA . LEU A 1 325 ? -12.948 42.264 -14.313 1.00 46.52 304 LEU A CA 1
ATOM 2394 C C . LEU A 1 325 ? -12.704 41.231 -13.224 1.00 49.27 304 LEU A C 1
ATOM 2395 O O . LEU A 1 325 ? -11.695 40.536 -13.229 1.00 44.27 304 LEU A O 1
ATOM 2400 N N . SER A 1 326 ? -13.637 41.146 -12.286 1.00 38.83 305 SER A N 1
ATOM 2401 C CA . SER A 1 326 ? -13.518 40.214 -11.169 1.00 36.17 305 SER A CA 1
ATOM 2402 C C . SER A 1 326 ? -13.369 38.775 -11.648 1.00 37.55 305 SER A C 1
ATOM 2403 O O . SER A 1 326 ? -12.543 38.021 -11.122 1.00 37.86 305 SER A O 1
ATOM 2406 N N . GLU A 1 327 ? -14.159 38.373 -12.646 1.00 47.43 306 GLU A N 1
ATOM 2407 C CA . GLU A 1 327 ? -14.095 36.995 -13.125 1.00 48.69 306 GLU A CA 1
ATOM 2408 C C . GLU A 1 327 ? -12.825 36.740 -13.930 1.00 42.10 306 GLU A C 1
ATOM 2409 O O . GLU A 1 327 ? -12.248 35.649 -13.853 1.00 46.12 306 GLU A O 1
ATOM 2415 N N . LYS A 1 328 ? -12.370 37.729 -14.707 1.00 38.45 307 LYS A N 1
ATOM 2416 C CA . LYS A 1 328 ? -11.113 37.565 -15.434 1.00 44.78 307 LYS A CA 1
ATOM 2417 C C . LYS A 1 328 ? -9.964 37.273 -14.479 1.00 52.65 307 LYS A C 1
ATOM 2418 O O . LYS A 1 328 ? -9.117 36.416 -14.754 1.00 52.47 307 LYS A O 1
ATOM 2424 N N . ILE A 1 329 ? -9.920 37.978 -13.348 1.00 48.82 308 ILE A N 1
ATOM 2425 C CA . ILE A 1 329 ? -8.884 37.727 -12.355 1.00 42.87 308 ILE A CA 1
ATOM 2426 C C . ILE A 1 329 ? -9.080 36.356 -11.714 1.00 45.09 308 ILE A C 1
ATOM 2427 O O . ILE A 1 329 ? -8.120 35.597 -11.537 1.00 40.00 308 ILE A O 1
ATOM 2432 N N . LEU A 1 330 ? -10.325 36.006 -11.382 1.00 43.46 309 LEU A N 1
ATOM 2433 C CA . LEU A 1 330 ? -10.580 34.729 -10.721 1.00 49.64 309 LEU A CA 1
ATOM 2434 C C . LEU A 1 330 ? -10.272 33.552 -11.642 1.00 49.27 309 LEU A C 1
ATOM 2435 O O . LEU A 1 330 ? -9.582 32.605 -11.239 1.00 63.53 309 LEU A O 1
ATOM 2440 N N . LYS A 1 331 ? -10.772 33.594 -12.882 1.00 55.05 310 LYS A N 1
ATOM 2441 C CA . LYS A 1 331 ? -10.569 32.478 -13.804 1.00 52.33 310 LYS A CA 1
ATOM 2442 C C . LYS A 1 331 ? -9.119 32.396 -14.283 1.00 57.03 310 LYS A C 1
ATOM 2443 O O . LYS A 1 331 ? -8.527 31.310 -14.305 1.00 61.91 310 LYS A O 1
ATOM 2449 N N . ASP A 1 332 ? -8.522 33.534 -14.664 1.00 59.75 311 ASP A N 1
ATOM 2450 C CA . ASP A 1 332 ? -7.268 33.559 -15.418 1.00 61.36 311 ASP A CA 1
ATOM 2451 C C . ASP A 1 332 ? -6.047 34.030 -14.636 1.00 67.62 311 ASP A C 1
ATOM 2452 O O . ASP A 1 332 ? -4.952 33.506 -14.861 1.00 67.89 311 ASP A O 1
ATOM 2457 N N . SER A 1 333 ? -6.216 34.972 -13.718 1.00 56.22 312 SER A N 1
ATOM 2458 C CA . SER A 1 333 ? -5.102 35.454 -12.903 1.00 48.09 312 SER A CA 1
ATOM 2459 C C . SER A 1 333 ? -3.953 36.129 -13.651 1.00 56.08 312 SER A C 1
ATOM 2460 O O . SER A 1 333 ? -2.803 36.025 -13.238 1.00 64.99 312 SER A O 1
ATOM 2463 N N . LYS A 1 334 ? -4.256 36.824 -14.738 1.00 46.10 313 LYS A N 1
ATOM 2464 C CA . LYS A 1 334 ? -3.231 37.524 -15.505 1.00 51.94 313 LYS A CA 1
ATOM 2465 C C . LYS A 1 334 ? -2.818 38.814 -14.803 1.00 56.13 313 LYS A C 1
ATOM 2466 O O . LYS A 1 334 ? -3.660 39.572 -14.317 1.00 58.27 313 LYS A O 1
ATOM 2472 N N . ILE A 1 335 ? -1.510 39.067 -14.766 1.00 45.29 314 ILE A N 1
ATOM 2473 C CA . ILE A 1 335 ? -0.976 40.172 -13.977 1.00 43.11 314 ILE A CA 1
ATOM 2474 C C . ILE A 1 335 ? -1.486 41.513 -14.486 1.00 41.58 314 ILE A C 1
ATOM 2475 O O . ILE A 1 335 ? -1.673 42.453 -13.703 1.00 45.79 314 ILE A O 1
ATOM 2480 N N . GLU A 1 336 ? -1.719 41.631 -15.795 1.00 55.92 315 GLU A N 1
ATOM 2481 C CA . GLU A 1 336 ? -2.245 42.878 -16.340 1.00 54.85 315 GLU A CA 1
ATOM 2482 C C . GLU A 1 336 ? -3.594 43.213 -15.724 1.00 47.45 315 GLU A C 1
ATOM 2483 O O . GLU A 1 336 ? -3.891 44.383 -15.455 1.00 49.75 315 GLU A O 1
ATOM 2485 N N . ASP A 1 337 ? -4.418 42.194 -15.475 1.00 46.68 316 ASP A N 1
ATOM 2486 C CA . ASP A 1 337 ? -5.745 42.420 -14.917 1.00 50.48 316 ASP A CA 1
ATOM 2487 C C . ASP A 1 337 ? -5.682 42.751 -13.431 1.00 52.93 316 ASP A C 1
ATOM 2488 O O . ASP A 1 337 ? -6.472 43.565 -12.939 1.00 51.02 316 ASP A O 1
ATOM 2493 N N . VAL A 1 338 ? -4.757 42.124 -12.703 1.00 42.84 317 VAL A N 1
ATOM 2494 C CA . VAL A 1 338 ? -4.589 42.431 -11.288 1.00 40.97 317 VAL A CA 1
ATOM 2495 C C . VAL A 1 338 ? -4.097 43.861 -11.113 1.00 44.06 317 VAL A C 1
ATOM 2496 O O . VAL A 1 338 ? -4.554 44.588 -10.224 1.00 39.71 317 VAL A O 1
ATOM 2500 N N . ILE A 1 339 ? -3.167 44.288 -11.970 1.00 49.16 318 ILE A N 1
ATOM 2501 C CA . ILE A 1 339 ? -2.661 45.657 -11.924 1.00 41.47 318 ILE A CA 1
ATOM 2502 C C . ILE A 1 339 ? -3.777 46.650 -12.217 1.00 44.32 318 ILE A C 1
ATOM 2503 O O . ILE A 1 339 ? -3.869 47.711 -11.588 1.00 42.39 318 ILE A O 1
ATOM 2508 N N . GLU A 1 340 ? -4.641 46.327 -13.175 1.00 47.41 319 GLU A N 1
ATOM 2509 C CA . GLU A 1 340 ? -5.741 47.229 -13.487 1.00 41.65 319 GLU A CA 1
ATOM 2510 C C . GLU A 1 340 ? -6.705 47.322 -12.315 1.00 46.17 319 GLU A C 1
ATOM 2511 O O . GLU A 1 340 ? -7.184 48.411 -11.978 1.00 47.11 319 GLU A O 1
ATOM 2517 N N . GLY A 1 341 ? -6.982 46.191 -11.663 1.00 36.69 320 GLY A N 1
ATOM 2518 C CA . GLY A 1 341 ? -7.846 46.211 -10.496 1.00 40.39 320 GLY A CA 1
ATOM 2519 C C . GLY A 1 341 ? -7.226 46.922 -9.308 1.00 42.40 320 GLY A C 1
ATOM 2520 O O . GLY A 1 341 ? -7.935 47.543 -8.513 1.00 40.93 320 GLY A O 1
ATOM 2521 N N . ALA A 1 342 ? -5.903 46.847 -9.168 1.00 42.73 321 ALA A N 1
ATOM 2522 C CA . ALA A 1 342 ? -5.246 47.572 -8.087 1.00 34.67 321 ALA A CA 1
ATOM 2523 C C . ALA A 1 342 ? -5.259 49.073 -8.342 1.00 41.26 321 ALA A C 1
ATOM 2524 O O . ALA A 1 342 ? -5.411 49.863 -7.401 1.00 48.13 321 ALA A O 1
ATOM 2526 N N . LYS A 1 343 ? -5.113 49.490 -9.606 1.00 42.92 322 LYS A N 1
ATOM 2527 C CA . LYS A 1 343 ? -5.192 50.916 -9.923 1.00 42.60 322 LYS A CA 1
ATOM 2528 C C . LYS A 1 343 ? -6.567 51.487 -9.588 1.00 44.64 322 LYS A C 1
ATOM 2529 O O . LYS A 1 343 ? -6.677 52.632 -9.136 1.00 46.87 322 LYS A O 1
ATOM 2535 N N . ILE A 1 344 ? -7.628 50.705 -9.803 1.00 38.88 323 ILE A N 1
ATOM 2536 C CA . ILE A 1 344 ? -8.973 51.164 -9.463 1.00 40.10 323 ILE A CA 1
ATOM 2537 C C . ILE A 1 344 ? -9.097 51.387 -7.960 1.00 45.94 323 ILE A C 1
ATOM 2538 O O . ILE A 1 344 ? -9.615 52.415 -7.506 1.00 43.84 323 ILE A O 1
ATOM 2543 N N . LEU A 1 345 ? -8.619 50.425 -7.165 1.00 41.77 324 LEU A N 1
ATOM 2544 C CA . LEU A 1 345 ? -8.691 50.562 -5.714 1.00 38.63 324 LEU A CA 1
ATOM 2545 C C . LEU A 1 345 ? -7.920 51.786 -5.236 1.00 36.68 324 LEU A C 1
ATOM 2546 O O . LEU A 1 345 ? -8.393 52.527 -4.365 1.00 36.09 324 LEU A O 1
ATOM 2551 N N . LEU A 1 346 ? -6.743 52.031 -5.818 1.00 37.21 325 LEU A N 1
ATOM 2552 C CA . LEU A 1 346 ? -5.901 53.138 -5.377 1.00 37.18 325 LEU A CA 1
ATOM 2553 C C . LEU A 1 346 ? -6.594 54.482 -5.580 1.00 39.01 325 LEU A C 1
ATOM 2554 O O . LEU A 1 346 ? -6.594 55.336 -4.685 1.00 51.15 325 LEU A O 1
ATOM 2559 N N . ASP A 1 347 ? -7.215 54.679 -6.746 1.00 40.39 326 ASP A N 1
ATOM 2560 C CA . ASP A 1 347 ? -7.800 55.974 -7.078 1.00 44.78 326 ASP A CA 1
ATOM 2561 C C . ASP A 1 347 ? -9.143 56.208 -6.396 1.00 50.70 326 ASP A C 1
ATOM 2562 O O . ASP A 1 347 ? -9.515 57.359 -6.142 1.00 53.19 326 ASP A O 1
ATOM 2567 N N . LYS A 1 348 ? -9.904 55.172 -6.205 1.00 43.45 327 LYS A N 1
ATOM 2568 C CA . LYS A 1 348 ? -11.194 55.294 -5.594 1.00 49.95 327 LYS A CA 1
ATOM 2569 C C . LYS A 1 348 ? -11.303 55.642 -4.127 1.00 53.91 327 LYS A C 1
ATOM 2570 O O . LYS A 1 348 ? -12.200 56.332 -3.731 1.00 51.61 327 LYS A O 1
ATOM 2576 N N . PHE A 1 349 ? -10.399 55.112 -3.331 1.00 57.41 328 PHE A N 1
ATOM 2577 C CA . PHE A 1 349 ? -10.429 55.179 -1.883 1.00 54.20 328 PHE A CA 1
ATOM 2578 C C . PHE A 1 349 ? -9.474 55.982 -0.977 1.00 61.39 328 PHE A C 1
ATOM 2579 O O . PHE A 1 349 ? -9.267 55.585 0.170 1.00 67.14 328 PHE A O 1
ATOM 2587 N N . ASN A 1 350 ? -8.861 57.052 -1.446 1.00 57.32 329 ASN A N 1
ATOM 2588 C CA . ASN A 1 350 ? -7.973 57.817 -0.565 1.00 72.20 329 ASN A CA 1
ATOM 2589 C C . ASN A 1 350 ? -6.750 57.030 -0.135 1.00 58.33 329 ASN A C 1
ATOM 2590 O O . ASN A 1 350 ? -6.126 57.361 0.846 1.00 59.94 329 ASN A O 1
ATOM 2595 N N . LEU A 1 351 ? -6.400 55.989 -0.852 1.00 45.50 330 LEU A N 1
ATOM 2596 C CA . LEU A 1 351 ? -5.258 55.183 -0.450 1.00 34.40 330 LEU A CA 1
ATOM 2597 C C . LEU A 1 351 ? -3.954 55.744 -0.999 1.00 44.77 330 LEU A C 1
ATOM 2598 O O . LEU A 1 351 ? -3.919 56.387 -2.053 1.00 46.21 330 LEU A O 1
ATOM 2603 N N . GLU A 1 352 ? -2.874 55.416 -0.343 1.00 43.09 331 GLU A N 1
ATOM 2604 C CA . GLU A 1 352 ? -1.574 55.793 -0.783 1.00 43.95 331 GLU A CA 1
ATOM 2605 C C . GLU A 1 352 ? -0.946 54.665 -1.518 1.00 44.67 331 GLU A C 1
ATOM 2606 O O . GLU A 1 352 ? -0.145 54.865 -2.373 1.00 47.41 331 GLU A O 1
ATOM 2612 N N . VAL A 1 353 ? -1.266 53.455 -1.101 1.00 37.71 332 VAL A N 1
ATOM 2613 C CA . VAL A 1 353 ? -0.677 52.305 -1.734 1.00 41.55 332 VAL A CA 1
ATOM 2614 C C . VAL A 1 353 ? -1.563 51.081 -1.650 1.00 38.49 332 VAL A C 1
ATOM 2615 O O . VAL A 1 353 ? -2.354 50.924 -0.729 1.00 42.89 332 VAL A O 1
ATOM 2619 N N . VAL A 1 354 ? -1.413 50.212 -2.641 1.00 45.92 333 VAL A N 1
ATOM 2620 C CA . VAL A 1 354 ? -2.149 48.966 -2.718 1.00 31.01 333 VAL A CA 1
ATOM 2621 C C . VAL A 1 354 ? -1.135 47.844 -2.860 1.00 40.84 333 VAL A C 1
ATOM 2622 O O . VAL A 1 354 ? -0.201 47.943 -3.645 1.00 42.91 333 VAL A O 1
ATOM 2626 N N . GLN A 1 355 ? -1.315 46.780 -2.092 1.00 35.19 334 GLN A N 1
ATOM 2627 C CA . GLN A 1 355 ? -0.407 45.651 -2.157 1.00 32.92 334 GLN A CA 1
ATOM 2628 C C . GLN A 1 355 ? -1.138 44.350 -2.453 1.00 40.83 334 GLN A C 1
ATOM 2629 O O . GLN A 1 355 ? -2.114 44.019 -1.794 1.00 36.83 334 GLN A O 1
ATOM 2635 N N . VAL A 1 356 ? -0.650 43.610 -3.440 1.00 30.60 335 VAL A N 1
ATOM 2636 C CA . VAL A 1 356 ? -1.242 42.328 -3.801 1.00 37.54 335 VAL A CA 1
ATOM 2637 C C . VAL A 1 356 ? -0.185 41.234 -3.721 1.00 42.25 335 VAL A C 1
ATOM 2638 O O . VAL A 1 356 ? 0.899 41.375 -4.273 1.00 36.25 335 VAL A O 1
ATOM 2642 N N . HIS A 1 357 ? -0.498 40.141 -3.035 1.00 48.61 336 HIS A N 1
ATOM 2643 C CA . HIS A 1 357 ? 0.459 39.052 -2.899 1.00 50.80 336 HIS A CA 1
ATOM 2644 C C . HIS A 1 357 ? -0.155 37.738 -3.367 1.00 45.23 336 HIS A C 1
ATOM 2645 O O . HIS A 1 357 ? -1.350 37.493 -3.173 1.00 44.03 336 HIS A O 1
ATOM 2652 N N . THR A 1 358 ? 0.693 36.907 -3.973 1.00 41.23 337 THR A N 1
ATOM 2653 C CA . THR A 1 358 ? 0.360 35.578 -4.494 1.00 50.06 337 THR A CA 1
ATOM 2654 C C . THR A 1 358 ? 1.580 34.689 -4.253 1.00 50.10 337 THR A C 1
ATOM 2655 O O . THR A 1 358 ? 2.647 35.199 -3.925 1.00 62.10 337 THR A O 1
ATOM 2659 N N . ILE A 1 359 ? 1.441 33.372 -4.385 1.00 54.15 338 ILE A N 1
ATOM 2660 C CA . ILE A 1 359 ? 2.581 32.499 -4.126 1.00 58.15 338 ILE A CA 1
ATOM 2661 C C . ILE A 1 359 ? 3.768 32.843 -5.016 1.00 50.65 338 ILE A C 1
ATOM 2662 O O . ILE A 1 359 ? 4.904 32.488 -4.688 1.00 49.71 338 ILE A O 1
ATOM 2667 N N . TYR A 1 360 ? 3.541 33.545 -6.125 1.00 49.51 339 TYR A N 1
ATOM 2668 C CA . TYR A 1 360 ? 4.593 33.805 -7.101 1.00 52.86 339 TYR A CA 1
ATOM 2669 C C . TYR A 1 360 ? 5.188 35.204 -7.024 1.00 54.46 339 TYR A C 1
ATOM 2670 O O . TYR A 1 360 ? 6.359 35.379 -7.373 1.00 53.25 339 TYR A O 1
ATOM 2679 N N . TYR A 1 361 ? 4.421 36.205 -6.597 1.00 47.13 340 TYR A N 1
ATOM 2680 C CA . TYR A 1 361 ? 4.886 37.582 -6.650 1.00 42.15 340 TYR A CA 1
ATOM 2681 C C . TYR A 1 361 ? 4.245 38.400 -5.542 1.00 47.07 340 TYR A C 1
ATOM 2682 O O . TYR A 1 361 ? 3.285 37.977 -4.899 1.00 47.97 340 TYR A O 1
ATOM 2691 N N . ILE A 1 362 ? 4.780 39.605 -5.363 1.00 44.34 341 ILE A N 1
ATOM 2692 C CA . ILE A 1 362 ? 4.177 40.660 -4.560 1.00 43.80 341 ILE A CA 1
ATOM 2693 C C . ILE A 1 362 ? 4.163 41.922 -5.407 1.00 42.65 341 ILE A C 1
ATOM 2694 O O . ILE A 1 362 ? 5.192 42.302 -5.971 1.00 39.69 341 ILE A O 1
ATOM 2699 N N . LEU A 1 363 ? 3.013 42.580 -5.495 1.00 41.91 342 LEU A N 1
ATOM 2700 C CA . LEU A 1 363 ? 2.865 43.790 -6.304 1.00 44.27 342 LEU A CA 1
ATOM 2701 C C . LEU A 1 363 ? 2.577 45.051 -5.494 1.00 54.02 342 LEU A C 1
ATOM 2702 O O . LEU A 1 363 ? 1.765 45.026 -4.579 1.00 50.29 342 LEU A O 1
ATOM 2707 N N . PHE A 1 364 ? 3.266 46.133 -5.822 1.00 41.91 343 PHE A N 1
ATOM 2708 C CA . PHE A 1 364 ? 3.095 47.381 -5.108 1.00 41.68 343 PHE A CA 1
ATOM 2709 C C . PHE A 1 364 ? 2.750 48.506 -6.064 1.00 45.20 343 PHE A C 1
ATOM 2710 O O . PHE A 1 364 ? 3.409 48.677 -7.080 1.00 48.63 343 PHE A O 1
ATOM 2718 N N . ILE A 1 365 ? 1.722 49.281 -5.743 1.00 43.35 344 ILE A N 1
ATOM 2719 C CA . ILE A 1 365 ? 1.369 50.388 -6.591 1.00 39.59 344 ILE A CA 1
ATOM 2720 C C . ILE A 1 365 ? 1.086 51.631 -5.793 1.00 47.24 344 ILE A C 1
ATOM 2721 O O . ILE A 1 365 ? 0.373 51.586 -4.818 1.00 44.11 344 ILE A O 1
ATOM 2726 N N . SER A 1 366 ? 1.642 52.751 -6.218 1.00 47.36 345 SER A N 1
ATOM 2727 C CA . SER A 1 366 ? 1.398 53.999 -5.527 1.00 45.94 345 SER A CA 1
ATOM 2728 C C . SER A 1 366 ? 1.249 55.108 -6.540 1.00 52.02 345 SER A C 1
ATOM 2729 O O . SER A 1 366 ? 1.786 55.025 -7.636 1.00 49.74 345 SER A O 1
ATOM 2732 N N . LYS A 1 367 ? 0.520 56.151 -6.181 1.00 52.69 346 LYS A N 1
ATOM 2733 C CA . LYS A 1 367 ? 0.388 57.278 -7.088 1.00 47.80 346 LYS A CA 1
ATOM 2734 C C . LYS A 1 367 ? 1.771 57.765 -7.512 1.00 47.73 346 LYS A C 1
ATOM 2735 O O . LYS A 1 367 ? 2.785 57.452 -6.888 1.00 53.31 346 LYS A O 1
ATOM 2741 N N . LYS A 1 368 ? 1.807 58.543 -8.596 1.00 56.81 347 LYS A N 1
ATOM 2742 C CA . LYS A 1 368 ? 3.093 58.996 -9.121 1.00 58.97 347 LYS A CA 1
ATOM 2743 C C . LYS A 1 368 ? 3.795 59.943 -8.157 1.00 56.53 347 LYS A C 1
ATOM 2744 O O . LYS A 1 368 ? 5.030 59.975 -8.112 1.00 70.74 347 LYS A O 1
ATOM 2746 N N . ASP A 1 369 ? 3.039 60.705 -7.372 1.00 54.91 348 ASP A N 1
ATOM 2747 C CA . ASP A 1 369 ? 3.621 61.668 -6.446 1.00 61.38 348 ASP A CA 1
ATOM 2748 C C . ASP A 1 369 ? 4.055 61.041 -5.120 1.00 65.77 348 ASP A C 1
ATOM 2749 O O . ASP A 1 369 ? 4.294 61.782 -4.156 1.00 63.31 348 ASP A O 1
ATOM 2754 N N . ASN A 1 370 ? 4.157 59.714 -5.040 1.00 60.97 349 ASN A N 1
ATOM 2755 C CA . ASN A 1 370 ? 4.558 59.082 -3.789 1.00 59.33 349 ASN A CA 1
ATOM 2756 C C . ASN A 1 370 ? 5.986 59.486 -3.445 1.00 58.26 349 ASN A C 1
ATOM 2757 O O . ASN A 1 370 ? 6.863 59.442 -4.316 1.00 59.13 349 ASN A O 1
ATOM 2762 N N . PRO A 1 371 ? 6.259 59.880 -2.200 1.00 56.39 350 PRO A N 1
ATOM 2763 C CA . PRO A 1 371 ? 7.617 60.329 -1.851 1.00 52.80 350 PRO A CA 1
ATOM 2764 C C . PRO A 1 371 ? 8.692 59.290 -2.113 1.00 57.46 350 PRO A C 1
ATOM 2765 O O . PRO A 1 371 ? 9.857 59.665 -2.286 1.00 63.42 350 PRO A O 1
ATOM 2769 N N . LEU A 1 372 ? 8.346 58.007 -2.161 1.00 52.39 351 LEU A N 1
ATOM 2770 C CA . LEU A 1 372 ? 9.332 56.955 -2.352 1.00 52.73 351 LEU A CA 1
ATOM 2771 C C . LEU A 1 372 ? 9.623 56.732 -3.832 1.00 61.14 351 LEU A C 1
ATOM 2772 O O . LEU A 1 372 ? 8.778 56.973 -4.699 1.00 57.43 351 LEU A O 1
ATOM 2777 N N . SER A 1 373 ? 10.836 56.265 -4.111 1.00 55.26 352 SER A N 1
ATOM 2778 C CA . SER A 1 373 ? 11.240 55.917 -5.462 1.00 62.49 352 SER A CA 1
ATOM 2779 C C . SER A 1 373 ? 10.866 54.471 -5.773 1.00 60.55 352 SER A C 1
ATOM 2780 O O . SER A 1 373 ? 10.594 53.669 -4.877 1.00 51.94 352 SER A O 1
ATOM 2783 N N . LYS A 1 374 ? 10.857 54.145 -7.069 1.00 61.95 353 LYS A N 1
ATOM 2784 C CA . LYS A 1 374 ? 10.636 52.759 -7.470 1.00 59.92 353 LYS A CA 1
ATOM 2785 C C . LYS A 1 374 ? 11.699 51.850 -6.869 1.00 54.66 353 LYS A C 1
ATOM 2786 O O . LYS A 1 374 ? 11.408 50.715 -6.474 1.00 55.38 353 LYS A O 1
ATOM 2792 N N . GLU A 1 375 ? 12.936 52.344 -6.778 1.00 67.16 354 GLU A N 1
ATOM 2793 C CA . GLU A 1 375 ? 14.005 51.579 -6.145 1.00 65.00 354 GLU A CA 1
ATOM 2794 C C . GLU A 1 375 ? 13.659 51.256 -4.698 1.00 62.44 354 GLU A C 1
ATOM 2795 O O . GLU A 1 375 ? 13.828 50.119 -4.244 1.00 58.95 354 GLU A O 1
ATOM 2797 N N . GLU A 1 376 ? 13.161 52.249 -3.961 1.00 60.15 355 GLU A N 1
ATOM 2798 C CA . GLU A 1 376 ? 12.845 52.040 -2.553 1.00 56.99 355 GLU A CA 1
ATOM 2799 C C . GLU A 1 376 ? 11.655 51.106 -2.384 1.00 54.83 355 GLU A C 1
ATOM 2800 O O . GLU A 1 376 ? 11.671 50.227 -1.514 1.00 62.17 355 GLU A O 1
ATOM 2806 N N . LEU A 1 377 ? 10.615 51.283 -3.205 1.00 49.46 356 LEU A N 1
ATOM 2807 C CA . LEU A 1 377 ? 9.450 50.405 -3.135 1.00 48.72 356 LEU A CA 1
ATOM 2808 C C . LEU A 1 377 ? 9.848 48.944 -3.300 1.00 46.56 356 LEU A C 1
ATOM 2809 O O . LEU A 1 377 ? 9.268 48.060 -2.662 1.00 43.43 356 LEU A O 1
ATOM 2814 N N . LYS A 1 378 ? 10.836 48.671 -4.157 1.00 55.53 357 LYS A N 1
ATOM 2815 C CA . LYS A 1 378 ? 11.312 47.300 -4.312 1.00 57.63 357 LYS A CA 1
ATOM 2816 C C . LYS A 1 378 ? 12.012 46.814 -3.051 1.00 49.86 357 LYS A C 1
ATOM 2817 O O . LYS A 1 378 ? 11.899 45.638 -2.688 1.00 56.11 357 LYS A O 1
ATOM 2819 N N . LYS A 1 379 ? 12.737 47.702 -2.368 1.00 45.90 358 LYS A N 1
ATOM 2820 C CA . LYS A 1 379 ? 13.371 47.322 -1.110 1.00 49.10 358 LYS A CA 1
ATOM 2821 C C . LYS A 1 379 ? 12.327 46.969 -0.060 1.00 56.23 358 LYS A C 1
ATOM 2822 O O . LYS A 1 379 ? 12.516 46.035 0.726 1.00 61.11 358 LYS A O 1
ATOM 2824 N N . THR A 1 380 ? 11.222 47.713 -0.029 1.00 50.01 359 THR A N 1
ATOM 2825 C CA . THR A 1 380 ? 10.108 47.365 0.844 1.00 48.64 359 THR A CA 1
ATOM 2826 C C . THR A 1 380 ? 9.633 45.938 0.592 1.00 51.07 359 THR A C 1
ATOM 2827 O O . THR A 1 380 ? 9.405 45.172 1.536 1.00 48.37 359 THR A O 1
ATOM 2831 N N . LEU A 1 381 ? 9.449 45.602 -0.680 1.00 56.63 360 LEU A N 1
ATOM 2832 C CA . LEU A 1 381 ? 9.016 44.269 -1.090 1.00 52.18 360 LEU A CA 1
ATOM 2833 C C . LEU A 1 381 ? 10.043 43.170 -0.812 1.00 46.02 360 LEU A C 1
ATOM 2834 O O . LEU A 1 381 ? 9.687 42.079 -0.389 1.00 41.67 360 LEU A O 1
ATOM 2839 N N . GLU A 1 382 ? 11.317 43.461 -1.055 1.00 47.82 361 GLU A N 1
ATOM 2840 C CA . GLU A 1 382 ? 12.370 42.486 -0.802 1.00 48.08 361 GLU A CA 1
ATOM 2841 C C . GLU A 1 382 ? 12.341 42.034 0.650 1.00 51.69 361 GLU A C 1
ATOM 2842 O O . GLU A 1 382 ? 12.377 40.834 0.938 1.00 51.93 361 GLU A O 1
ATOM 2848 N N . PHE A 1 383 ? 12.243 42.990 1.582 1.00 44.27 362 PHE A N 1
ATOM 2849 C CA . PHE A 1 383 ? 12.171 42.636 2.995 1.00 43.84 362 PHE A CA 1
ATOM 2850 C C . PHE A 1 383 ? 10.921 41.825 3.303 1.00 44.09 362 PHE A C 1
ATOM 2851 O O . PHE A 1 383 ? 10.953 40.934 4.159 1.00 47.38 362 PHE A O 1
ATOM 2859 N N . ALA A 1 384 ? 9.817 42.101 2.608 1.00 46.90 363 ALA A N 1
ATOM 2860 C CA . ALA A 1 384 ? 8.591 41.352 2.867 1.00 47.07 363 ALA A CA 1
ATOM 2861 C C . ALA A 1 384 ? 8.725 39.890 2.444 1.00 49.48 363 ALA A C 1
ATOM 2862 O O . ALA A 1 384 ? 8.232 38.993 3.139 1.00 42.11 363 ALA A O 1
ATOM 2864 N N . THR A 1 385 ? 9.390 39.624 1.313 1.00 43.40 364 THR A N 1
ATOM 2865 C CA . THR A 1 385 ? 9.551 38.234 0.884 1.00 49.96 364 THR A CA 1
ATOM 2866 C C . THR A 1 385 ? 10.457 37.457 1.831 1.00 52.42 364 THR A C 1
ATOM 2867 O O . THR A 1 385 ? 10.215 36.273 2.091 1.00 51.79 364 THR A O 1
ATOM 2871 N N . ILE A 1 386 ? 11.508 38.102 2.343 1.00 46.43 365 ILE A N 1
ATOM 2872 C CA . ILE A 1 386 ? 12.422 37.438 3.270 1.00 51.60 365 ILE A CA 1
ATOM 2873 C C . ILE A 1 386 ? 11.688 37.033 4.542 1.00 56.56 365 ILE A C 1
ATOM 2874 O O . ILE A 1 386 ? 11.774 35.885 4.999 1.00 48.25 365 ILE A O 1
ATOM 2879 N N . LEU A 1 387 ? 10.971 37.985 5.141 1.00 47.98 366 LEU A N 1
ATOM 2880 C CA . LEU A 1 387 ? 10.240 37.720 6.374 1.00 49.22 366 LEU A CA 1
ATOM 2881 C C . LEU A 1 387 ? 9.213 36.614 6.171 1.00 45.51 366 LEU A C 1
ATOM 2882 O O . LEU A 1 387 ? 9.064 35.726 7.017 1.00 45.45 366 LEU A O 1
ATOM 2887 N N . ALA A 1 388 ? 8.509 36.642 5.042 1.00 54.10 367 ALA A N 1
ATOM 2888 C CA . ALA A 1 388 ? 7.531 35.601 4.750 1.00 56.48 367 ALA A CA 1
ATOM 2889 C C . ALA A 1 388 ? 8.195 34.244 4.573 1.00 61.48 367 ALA A C 1
ATOM 2890 O O . ALA A 1 388 ? 7.654 33.222 5.010 1.00 57.77 367 ALA A O 1
ATOM 2892 N N . ALA A 1 389 ? 9.359 34.213 3.918 1.00 48.06 368 ALA A N 1
ATOM 2893 C CA . ALA A 1 389 ? 10.034 32.945 3.679 1.00 52.52 368 ALA A CA 1
ATOM 2894 C C . ALA A 1 389 ? 10.641 32.387 4.956 1.00 56.01 368 ALA A C 1
ATOM 2895 O O . ALA A 1 389 ? 10.722 31.166 5.115 1.00 54.07 368 ALA A O 1
ATOM 2897 N N . THR A 1 390 ? 11.068 33.259 5.873 1.00 63.28 369 THR A N 1
ATOM 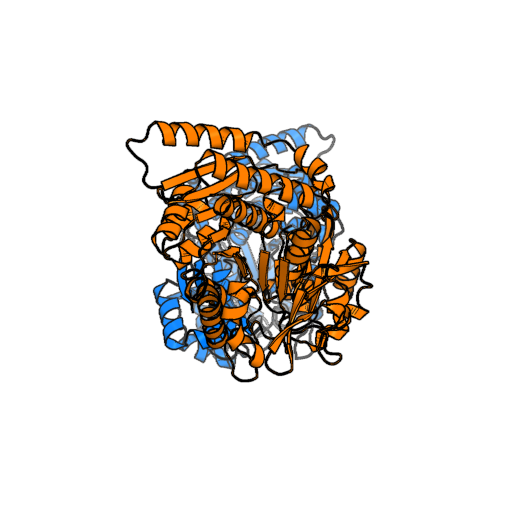2898 C CA . THR A 1 390 ? 11.557 32.793 7.167 1.00 50.23 369 THR A CA 1
ATOM 2899 C C . THR A 1 390 ? 10.467 32.050 7.927 1.00 52.62 369 THR A C 1
ATOM 2900 O O . THR A 1 390 ? 10.679 30.928 8.401 1.00 58.74 369 THR A O 1
ATOM 2904 N N . LYS A 1 391 ? 9.286 32.660 8.048 1.00 60.95 370 LYS A N 1
ATOM 2905 C CA . LYS A 1 391 ? 8.197 32.011 8.771 1.00 59.05 370 LYS A CA 1
ATOM 2906 C C . LYS A 1 391 ? 7.715 30.757 8.050 1.00 64.47 370 LYS A C 1
ATOM 2907 O O . LYS A 1 391 ? 7.349 29.768 8.692 1.00 68.84 370 LYS A O 1
ATOM 2913 N N . ALA A 1 392 ? 7.704 30.771 6.717 1.00 54.04 371 ALA A N 1
ATOM 2914 C CA . ALA A 1 392 ? 7.202 29.611 5.989 1.00 60.52 371 ALA A CA 1
ATOM 2915 C C . ALA A 1 392 ? 8.094 28.398 6.208 1.00 64.10 371 ALA A C 1
ATOM 2916 O O . ALA A 1 392 ? 7.603 27.278 6.386 1.00 66.70 371 ALA A O 1
ATOM 2918 N N . LYS A 1 393 ? 9.409 28.607 6.212 1.00 64.36 372 LYS A N 1
ATOM 2919 C CA . LYS A 1 393 ? 10.353 27.506 6.353 1.00 66.95 372 LYS A CA 1
ATOM 2920 C C . LYS A 1 393 ? 10.541 27.081 7.807 1.00 65.49 372 LYS A C 1
ATOM 2921 O O . LYS A 1 393 ? 10.805 25.904 8.074 1.00 68.04 372 LYS A O 1
ATOM 2927 N N . LEU A 1 394 ? 10.404 28.010 8.753 1.00 59.58 373 LEU A N 1
ATOM 2928 C CA . LEU A 1 394 ? 10.679 27.751 10.162 1.00 70.27 373 LEU A CA 1
ATOM 2929 C C . LEU A 1 394 ? 9.424 27.682 11.018 1.00 65.52 373 LEU A C 1
ATOM 2930 O O . LEU A 1 394 ? 9.534 27.539 12.238 1.00 70.42 373 LEU A O 1
ATOM 2935 N N . GLY A 1 395 ? 8.243 27.791 10.423 0.60 59.85 374 GLY A N 1
ATOM 2936 C CA . GLY A 1 395 ? 7.135 28.040 11.315 0.60 59.22 374 GLY A CA 1
ATOM 2937 C C . GLY A 1 395 ? 7.292 29.423 11.919 0.60 64.75 374 GLY A C 1
ATOM 2938 O O . GLY A 1 395 ? 7.821 30.345 11.296 0.60 79.83 374 GLY A O 1
ATOM 2939 N N . ASP A 1 396 ? 6.862 29.566 13.168 1.00 70.71 375 ASP A N 1
ATOM 2940 C CA . ASP A 1 396 ? 6.954 30.855 13.847 1.00 78.27 375 ASP A CA 1
ATOM 2941 C C . ASP A 1 396 ? 8.382 31.392 13.843 1.00 76.10 375 ASP A C 1
ATOM 2942 O O . ASP A 1 396 ? 9.357 30.638 13.792 1.00 79.44 375 ASP A O 1
ATOM 2944 N N . ILE A 1 397 ? 8.491 32.718 13.870 1.00 66.44 376 ILE A N 1
ATOM 2945 C CA . ILE A 1 397 ? 9.766 33.412 13.996 1.00 66.90 376 ILE A CA 1
ATOM 2946 C C . ILE A 1 397 ? 9.984 33.720 15.468 1.00 69.05 376 ILE A C 1
ATOM 2947 O O . ILE A 1 397 ? 9.085 34.244 16.138 1.00 72.43 376 ILE A O 1
ATOM 2952 N N . LYS A 1 398 ? 11.175 33.401 15.973 1.00 73.26 377 LYS A N 1
ATOM 2953 C CA . LYS A 1 398 ? 11.490 33.604 17.379 1.00 72.04 377 LYS A CA 1
ATOM 2954 C C . LYS A 1 398 ? 12.680 34.523 17.608 1.00 67.76 377 LYS A C 1
ATOM 2955 O O . LYS A 1 398 ? 12.979 34.831 18.765 1.00 72.83 377 LYS A O 1
ATOM 2957 N N . ASN A 1 399 ? 13.387 34.888 16.549 1.00 67.66 378 ASN A N 1
ATOM 2958 C CA . ASN A 1 399 ? 14.542 35.760 16.674 1.00 58.42 378 ASN A CA 1
ATOM 2959 C C . ASN A 1 399 ? 14.848 36.421 15.341 1.00 71.27 378 ASN A C 1
ATOM 2960 O O . ASN A 1 399 ? 14.469 35.902 14.297 1.00 73.45 378 ASN A O 1
ATOM 2965 N N . ILE A 1 400 ? 15.545 37.550 15.359 1.00 74.49 379 ILE A N 1
ATOM 2966 C CA . ILE A 1 400 ? 15.883 38.220 14.101 1.00 64.87 379 ILE A CA 1
ATOM 2967 C C . ILE A 1 400 ? 16.967 37.474 13.325 1.00 77.27 379 ILE A C 1
ATOM 2968 O O . ILE A 1 400 ? 17.120 37.689 12.116 1.00 83.85 379 ILE A O 1
ATOM 2973 N N . GLU A 1 401 ? 17.655 36.561 13.979 1.00 85.06 380 GLU A N 1
ATOM 2974 C CA . GLU A 1 401 ? 18.646 35.770 13.288 1.00 83.00 380 GLU A CA 1
ATOM 2975 C C . GLU A 1 401 ? 17.947 34.934 12.216 1.00 74.87 380 GLU A C 1
ATOM 2976 O O . GLU A 1 401 ? 18.503 34.696 11.150 1.00 80.04 380 GLU A O 1
ATOM 2982 N N . ASP A 1 402 ? 16.735 34.472 12.519 1.00 71.73 381 ASP A N 1
ATOM 2983 C CA . ASP A 1 402 ? 15.986 33.600 11.621 1.00 72.63 381 ASP A CA 1
ATOM 2984 C C . ASP A 1 402 ? 15.785 34.206 10.240 1.00 67.01 381 ASP A C 1
ATOM 2985 O O . ASP A 1 402 ? 15.571 33.460 9.279 1.00 66.56 381 ASP A O 1
ATOM 2990 N N . LEU A 1 403 ? 15.844 35.535 10.114 1.00 58.53 382 LEU A N 1
ATOM 2991 C CA . LEU A 1 403 ? 15.638 36.146 8.806 1.00 70.58 382 LEU A CA 1
ATOM 2992 C C . LEU A 1 403 ? 16.707 35.731 7.808 1.00 68.52 382 LEU A C 1
ATOM 2993 O O . LEU A 1 403 ? 16.476 35.818 6.598 1.00 65.77 382 LEU A O 1
ATOM 2998 N N . LYS A 1 404 ? 17.867 35.273 8.287 1.00 68.65 383 LYS A N 1
ATOM 2999 C CA . LYS A 1 404 ? 18.885 34.757 7.381 1.00 70.86 383 LYS A CA 1
ATOM 3000 C C . LYS A 1 404 ? 18.432 33.469 6.706 1.00 64.67 383 LYS A C 1
ATOM 3001 O O . LYS A 1 404 ? 18.860 33.179 5.584 1.00 66.69 383 LYS A O 1
ATOM 3003 N N . VAL A 1 405 ? 17.570 32.689 7.363 1.00 60.72 384 VAL A N 1
ATOM 3004 C CA . VAL A 1 405 ? 17.029 31.494 6.724 1.00 63.72 384 VAL A CA 1
ATOM 3005 C C . VAL A 1 405 ? 16.156 31.875 5.535 1.00 72.84 384 VAL A C 1
ATOM 3006 O O . VAL A 1 405 ? 16.189 31.217 4.488 1.00 72.71 384 VAL A O 1
ATOM 3010 N N . GLY A 1 406 ? 15.363 32.940 5.674 1.00 67.67 385 GLY A N 1
ATOM 3011 C CA . GLY A 1 406 ? 14.557 33.402 4.558 1.00 70.79 385 GLY A CA 1
ATOM 3012 C C . GLY A 1 406 ? 15.385 33.942 3.410 1.00 66.17 385 GLY A C 1
ATOM 3013 O O . GLY A 1 406 ? 14.985 33.834 2.247 1.00 65.39 385 GLY A O 1
ATOM 3014 N N . LEU A 1 407 ? 16.548 34.518 3.712 1.00 60.74 386 LEU A N 1
ATOM 3015 C CA . LEU A 1 407 ? 17.413 35.025 2.655 1.00 62.49 386 LEU A CA 1
ATOM 3016 C C . LEU A 1 407 ? 18.017 33.906 1.813 1.00 77.47 386 LEU A C 1
ATOM 3017 O O . LEU A 1 407 ? 18.400 34.147 0.664 1.00 77.16 386 LEU A O 1
ATOM 3022 N N . LYS A 1 408 ? 18.110 32.689 2.354 1.00 81.94 387 LYS A N 1
ATOM 3023 C CA . LYS A 1 408 ? 18.611 31.555 1.588 1.00 67.08 387 LYS A CA 1
ATOM 3024 C C . LYS A 1 408 ? 17.559 30.952 0.666 1.00 64.40 387 LYS A C 1
ATOM 3025 O O . LYS A 1 408 ? 17.884 30.044 -0.106 1.00 70.61 387 LYS A O 1
ATOM 3027 N N . VAL A 1 409 ? 16.321 31.427 0.730 1.00 64.14 388 VAL A N 1
ATOM 3028 C CA . VAL A 1 409 ? 15.250 30.953 -0.143 1.00 64.19 388 VAL A CA 1
ATOM 3029 C C . VAL A 1 409 ? 15.286 31.787 -1.420 1.00 68.91 388 VAL A C 1
ATOM 3030 O O . VAL A 1 409 ? 15.133 33.017 -1.346 1.00 66.13 388 VAL A O 1
ATOM 3034 N N . PRO A 1 410 ? 15.483 31.179 -2.588 1.00 62.35 389 PRO A N 1
ATOM 3035 C CA . PRO A 1 410 ? 15.615 31.962 -3.819 1.00 66.18 389 PRO A CA 1
ATOM 3036 C C . PRO A 1 410 ? 14.272 32.435 -4.355 1.00 59.32 389 PRO A C 1
ATOM 3037 O O . PRO A 1 410 ? 13.204 31.935 -3.997 1.00 57.20 389 PRO A O 1
ATOM 3041 N N . HIS A 1 411 ? 14.350 33.424 -5.239 1.00 61.51 390 HIS A N 1
ATOM 3042 C CA . HIS A 1 411 ? 13.147 33.942 -5.869 1.00 61.04 390 HIS A CA 1
ATOM 3043 C C . HIS A 1 411 ? 12.545 32.908 -6.808 1.00 55.96 390 HIS A C 1
ATOM 3044 O O . HIS A 1 411 ? 13.255 32.231 -7.552 1.00 64.30 390 HIS A O 1
ATOM 3051 N N . ASN A 1 412 ? 11.223 32.787 -6.749 1.00 59.42 391 ASN A N 1
ATOM 3052 C CA . ASN A 1 412 ? 10.457 31.997 -7.704 1.00 56.16 391 ASN A CA 1
ATOM 3053 C C . ASN A 1 412 ? 10.801 32.395 -9.139 1.00 67.61 391 ASN A C 1
ATOM 3054 O O . ASN A 1 412 ? 10.843 33.580 -9.473 1.00 72.69 391 ASN A O 1
ATOM 3059 N N . LYS A 1 413 ? 11.029 31.397 -9.998 1.00 63.22 392 LYS A N 1
ATOM 3060 C CA . LYS A 1 413 ? 11.492 31.684 -11.358 1.00 72.16 392 LYS A CA 1
ATOM 3061 C C . LYS A 1 413 ? 10.390 32.282 -12.227 1.00 61.52 392 LYS A C 1
ATOM 3062 O O . LYS A 1 413 ? 10.671 33.114 -13.097 1.00 62.99 392 LYS A O 1
ATOM 3064 N N . TYR A 1 414 ? 9.137 31.875 -12.014 1.00 57.60 393 TYR A N 1
ATOM 3065 C CA . TYR A 1 414 ? 8.035 32.415 -12.805 1.00 44.21 393 TYR A CA 1
ATOM 3066 C C . TYR A 1 414 ? 7.764 33.876 -12.467 1.00 68.65 393 TYR A C 1
ATOM 3067 O O . TYR A 1 414 ? 7.279 34.633 -13.320 1.00 69.36 393 TYR A O 1
ATOM 3076 N N . GLY A 1 415 ? 8.076 34.291 -11.237 1.00 60.68 394 GLY A N 1
ATOM 3077 C CA . GLY A 1 415 ? 7.903 35.687 -10.871 1.00 49.01 394 GLY A CA 1
ATOM 3078 C C . GLY A 1 415 ? 8.897 36.600 -11.565 1.00 62.21 394 GLY A C 1
ATOM 3079 O O . GLY A 1 415 ? 8.560 37.727 -11.938 1.00 60.93 394 GLY A O 1
ATOM 3080 N N . GLU A 1 416 ? 10.136 36.129 -11.750 1.00 61.91 395 GLU A N 1
ATOM 3081 C CA . GLU A 1 416 ? 11.100 36.874 -12.556 1.00 64.15 395 GLU A CA 1
ATOM 3082 C C . GLU A 1 416 ? 10.540 37.155 -13.941 1.00 61.07 395 GLU A C 1
ATOM 3083 O O . GLU A 1 416 ? 10.780 38.222 -14.520 1.00 65.51 395 GLU A O 1
ATOM 3085 N N . LEU A 1 417 ? 9.776 36.205 -14.479 1.00 62.88 396 LEU A N 1
ATOM 3086 C CA . LEU A 1 417 ? 9.134 36.399 -15.772 1.00 61.20 396 LEU A CA 1
ATOM 3087 C C . LEU A 1 417 ? 8.091 37.506 -15.705 1.00 58.20 396 LEU A C 1
ATOM 3088 O O . LEU A 1 417 ? 8.026 38.368 -16.587 1.00 60.31 396 LEU A O 1
ATOM 3093 N N . LEU A 1 418 ? 7.263 37.500 -14.659 1.00 65.75 397 LEU A N 1
ATOM 3094 C CA . LEU A 1 418 ? 6.253 38.542 -14.508 1.00 56.36 397 LEU A CA 1
ATOM 3095 C C . LEU A 1 418 ? 6.894 39.913 -14.340 1.00 55.70 397 LEU A C 1
ATOM 3096 O O . LEU A 1 418 ? 6.342 40.921 -14.791 1.00 50.90 397 LEU A O 1
ATOM 3101 N N . LYS A 1 419 ? 8.063 39.970 -13.697 1.00 52.70 398 LYS A N 1
ATOM 3102 C CA . LYS A 1 419 ? 8.769 41.240 -13.548 1.00 52.20 398 LYS A CA 1
ATOM 3103 C C . LYS A 1 419 ? 9.122 41.826 -14.907 1.00 65.34 398 LYS A C 1
ATOM 3104 O O . LYS A 1 419 ? 8.893 43.014 -15.167 1.00 68.19 398 LYS A O 1
ATOM 3110 N N . GLU A 1 420 ? 9.678 40.997 -15.793 1.00 64.25 399 GLU A N 1
ATOM 3111 C CA . GLU A 1 420 ? 9.985 41.451 -17.144 1.00 55.29 399 GLU A CA 1
ATOM 3112 C C . GLU A 1 420 ? 8.724 41.897 -17.875 1.00 66.73 399 GLU A C 1
ATOM 3113 O O . GLU A 1 420 ? 8.753 42.867 -18.642 1.00 68.19 399 GLU A O 1
ATOM 3115 N N . ILE A 1 421 ? 7.607 41.200 -17.649 1.00 59.12 400 ILE A N 1
ATOM 3116 C CA . ILE A 1 421 ? 6.355 41.547 -18.322 1.00 55.37 400 ILE A CA 1
ATOM 3117 C C . ILE A 1 421 ? 5.880 42.925 -17.886 1.00 65.43 400 ILE A C 1
ATOM 3118 O O . ILE A 1 421 ? 5.481 43.756 -18.711 1.00 71.85 400 ILE A O 1
ATOM 3123 N N . VAL A 1 422 ? 5.914 43.186 -16.577 1.00 63.77 401 VAL A N 1
ATOM 3124 C CA . VAL A 1 422 ? 5.503 44.490 -16.065 1.00 63.31 401 VAL A CA 1
ATOM 3125 C C . VAL A 1 422 ? 6.421 45.581 -16.596 1.00 68.61 401 VAL A C 1
ATOM 3126 O O . VAL A 1 422 ? 5.967 46.678 -16.946 1.00 78.10 401 VAL A O 1
ATOM 3130 N N . GLU A 1 423 ? 7.724 45.298 -16.677 1.00 71.50 402 GLU A N 1
ATOM 3131 C CA . GLU A 1 423 ? 8.659 46.286 -17.210 1.00 73.14 402 GLU A CA 1
ATOM 3132 C C . GLU A 1 423 ? 8.323 46.634 -18.654 1.00 78.64 402 GLU A C 1
ATOM 3133 O O . GLU A 1 423 ? 8.393 47.803 -19.051 1.00 84.16 402 GLU A O 1
ATOM 3135 N N . LYS A 1 424 ? 7.937 45.636 -19.452 1.00 81.41 403 LYS A N 1
ATOM 3136 C CA . LYS A 1 424 ? 7.514 45.911 -20.822 1.00 81.19 403 LYS A CA 1
ATOM 3137 C C . LYS A 1 424 ? 6.238 46.741 -20.836 1.00 75.75 403 LYS A C 1
ATOM 3138 O O . LYS A 1 424 ? 6.137 47.728 -21.573 1.00 82.08 403 LYS A O 1
ATOM 3144 N N . LEU A 1 425 ? 5.246 46.340 -20.036 1.00 71.80 404 LEU A N 1
ATOM 3145 C CA . LEU A 1 425 ? 3.999 47.092 -19.933 1.00 73.24 404 LEU A CA 1
ATOM 3146 C C . LEU A 1 425 ? 4.260 48.569 -19.690 1.00 78.26 404 LEU A C 1
ATOM 3147 O O . LEU A 1 425 ? 3.687 49.433 -20.361 1.00 88.35 404 LEU A O 1
ATOM 3152 N N . LYS A 1 426 ? 5.128 48.875 -18.726 1.00 77.76 405 LYS A N 1
ATOM 3153 C CA . LYS A 1 426 ? 5.336 50.264 -18.334 1.00 85.21 405 LYS A CA 1
ATOM 3154 C C . LYS A 1 426 ? 5.922 51.090 -19.472 1.00 87.44 405 LYS A C 1
ATOM 3155 O O . LYS A 1 426 ? 5.539 52.249 -19.665 1.00 92.71 405 LYS A O 1
ATOM 3161 N N . LYS A 1 427 ? 6.847 50.513 -20.239 1.00 93.45 406 LYS A N 1
ATOM 3162 C CA . LYS A 1 427 ? 7.503 51.276 -21.296 1.00 93.78 406 LYS A CA 1
ATOM 3163 C C . LYS A 1 427 ? 6.523 51.713 -22.380 1.00 99.97 406 LYS A C 1
ATOM 3164 O O . LYS A 1 427 ? 6.694 52.785 -22.973 1.00 106.46 406 LYS A O 1
ATOM 3170 N N . LYS A 1 428 ? 5.483 50.918 -22.639 1.00 95.67 407 LYS A N 1
ATOM 3171 C CA . LYS A 1 428 ? 4.614 51.198 -23.778 1.00 93.20 407 LYS A CA 1
ATOM 3172 C C . LYS A 1 428 ? 3.722 52.417 -23.540 1.00 103.26 407 LYS A C 1
ATOM 3173 O O . LYS A 1 428 ? 3.576 53.264 -24.431 1.00 107.20 407 LYS A O 1
ATOM 3175 N N . LYS A 1 429 ? 3.096 52.505 -22.370 1.00 102.88 408 LYS A N 1
ATOM 3176 C CA . LYS A 1 429 ? 2.138 53.582 -22.069 1.00 99.32 408 LYS A CA 1
ATOM 3177 C C . LYS A 1 429 ? 2.650 55.018 -22.090 1.00 102.15 408 LYS A C 1
ATOM 3178 O O . LYS A 1 429 ? 3.781 55.296 -21.707 1.00 102.47 408 LYS A O 1
ATOM 3180 N N . LYS A 1 430 ? 1.810 55.937 -22.561 1.00 99.10 409 LYS A N 1
ATOM 3181 C CA . LYS A 1 430 ? 2.196 57.346 -22.633 1.00 103.05 409 LYS A CA 1
ATOM 3182 C C . LYS A 1 430 ? 2.460 58.014 -21.281 1.00 92.94 409 LYS A C 1
ATOM 3183 O O . LYS A 1 430 ? 3.460 58.711 -21.119 1.00 88.25 409 LYS A O 1
ATOM 3189 N N . LYS A 1 431 ? 1.522 57.897 -20.359 0.78 98.66 410 LYS A N 1
ATOM 3190 C CA . LYS A 1 431 ? 1.720 58.556 -19.089 0.78 92.24 410 LYS A CA 1
ATOM 3191 C C . LYS A 1 431 ? 1.577 57.607 -17.933 0.78 91.59 410 LYS A C 1
ATOM 3192 O O . LYS A 1 431 ? 0.553 56.942 -17.784 0.78 92.46 410 LYS A O 1
ATOM 3194 N N . GLU A 1 432 ? 2.602 57.557 -17.097 1.00 85.42 411 GLU A N 1
ATOM 3195 C CA . GLU A 1 432 ? 2.519 56.717 -15.935 1.00 81.93 411 GLU A CA 1
ATOM 3196 C C . GLU A 1 432 ? 2.317 57.718 -14.826 1.00 79.62 411 GLU A C 1
ATOM 3197 O O . GLU A 1 432 ? 3.214 58.488 -14.487 1.00 89.35 411 GLU A O 1
ATOM 3203 N N . ASP A 1 433 ? 1.120 57.697 -14.269 1.00 68.35 412 ASP A N 1
ATOM 3204 C CA . ASP A 1 433 ? 0.755 58.582 -13.190 1.00 63.01 412 ASP A CA 1
ATOM 3205 C C . ASP A 1 433 ? 0.857 57.687 -11.992 1.00 57.64 412 ASP A C 1
ATOM 3206 O O . ASP A 1 433 ? 0.347 57.995 -10.918 1.00 61.48 412 ASP A O 1
ATOM 3208 N N . TYR A 1 434 ? 1.503 56.546 -12.198 1.00 59.36 413 TYR A N 1
ATOM 3209 C CA . TYR A 1 434 ? 1.602 55.571 -11.118 1.00 49.61 413 TYR A CA 1
ATOM 3210 C C . TYR A 1 434 ? 2.980 54.949 -10.999 1.00 50.61 413 TYR A C 1
ATOM 3211 O O . TYR A 1 434 ? 3.732 54.910 -11.964 1.00 55.84 413 TYR A O 1
ATOM 3220 N N . LYS A 1 435 ? 3.289 54.426 -9.817 1.00 49.55 414 LYS A N 1
ATOM 3221 C CA . LYS A 1 435 ? 4.533 53.700 -9.595 1.00 37.78 414 LYS A CA 1
ATOM 3222 C C . LYS A 1 435 ? 4.170 52.252 -9.333 1.00 42.22 414 LYS A C 1
ATOM 3223 O O . LYS A 1 435 ? 3.522 51.950 -8.330 1.00 49.37 414 LYS A O 1
ATOM 3229 N N . ILE A 1 436 ? 4.563 51.369 -10.242 1.00 44.90 415 ILE A N 1
ATOM 3230 C CA . ILE A 1 436 ? 4.193 49.958 -10.201 1.00 46.42 415 ILE A CA 1
ATOM 3231 C C . ILE A 1 436 ? 5.468 49.148 -10.040 1.00 49.57 415 ILE A C 1
ATOM 3232 O O . ILE A 1 436 ? 6.393 49.274 -10.851 1.00 45.94 415 ILE A O 1
ATOM 3237 N N . VAL A 1 437 ? 5.528 48.330 -8.991 1.00 45.12 416 VAL A N 1
ATOM 3238 C CA . VAL A 1 437 ? 6.712 47.536 -8.688 1.00 33.79 416 VAL A CA 1
ATOM 3239 C C . VAL A 1 437 ? 6.270 46.125 -8.345 1.00 38.66 416 VAL A C 1
ATOM 3240 O O . VAL A 1 437 ? 5.385 45.934 -7.504 1.00 54.69 416 VAL A O 1
ATOM 3244 N N . LEU A 1 438 ? 6.884 45.140 -8.995 1.00 44.96 417 LEU A N 1
ATOM 3245 C CA . LEU A 1 438 ? 6.610 43.733 -8.735 1.00 49.52 417 LEU A CA 1
ATOM 3246 C C . LEU A 1 438 ? 7.925 43.000 -8.555 1.00 50.01 417 LEU A C 1
ATOM 3247 O O . LEU A 1 438 ? 8.845 43.170 -9.357 1.00 48.99 417 LEU A O 1
ATOM 3252 N N . ILE A 1 439 ? 8.011 42.180 -7.515 1.00 46.04 418 ILE A N 1
ATOM 3253 C CA . ILE A 1 439 ? 9.174 41.319 -7.341 1.00 41.94 418 ILE A CA 1
ATOM 3254 C C . ILE A 1 439 ? 8.690 39.890 -7.142 1.00 54.34 418 ILE A C 1
ATOM 3255 O O . ILE A 1 439 ? 7.569 39.673 -6.666 1.00 56.15 418 ILE A O 1
ATOM 3260 N N . PRO A 1 440 ? 9.486 38.896 -7.511 1.00 53.53 419 PRO A N 1
ATOM 3261 C CA . PRO A 1 440 ? 9.093 37.509 -7.261 1.00 53.23 419 PRO A CA 1
ATOM 3262 C C . PRO A 1 440 ? 9.112 37.186 -5.778 1.00 53.65 419 PRO A C 1
ATOM 3263 O O . PRO A 1 440 ? 9.830 37.804 -4.991 1.00 48.91 419 PRO A O 1
ATOM 3267 N N . SER A 1 441 ? 8.307 36.198 -5.405 1.00 50.07 420 SER A N 1
ATOM 3268 C CA . SER A 1 441 ? 8.287 35.713 -4.036 1.00 49.56 420 SER A CA 1
ATOM 3269 C C . SER A 1 441 ? 9.403 34.704 -3.802 1.00 55.58 420 SER A C 1
ATOM 3270 O O . SER A 1 441 ? 9.852 34.016 -4.721 1.00 62.07 420 SER A O 1
ATOM 3273 N N . ARG A 1 442 ? 9.850 34.624 -2.549 1.00 60.84 421 ARG A N 1
ATOM 3274 C CA . ARG A 1 442 ? 10.784 33.583 -2.123 1.00 54.72 421 ARG A CA 1
ATOM 3275 C C . ARG A 1 442 ? 9.959 32.382 -1.667 1.00 56.94 421 ARG A C 1
ATOM 3276 O O . ARG A 1 442 ? 9.679 32.182 -0.485 1.00 62.68 421 ARG A O 1
ATOM 3284 N N . PHE A 1 443 ? 9.560 31.574 -2.642 1.00 56.51 422 PHE A N 1
ATOM 3285 C CA . PHE A 1 443 ? 8.668 30.453 -2.390 1.00 57.04 422 PHE A CA 1
ATOM 3286 C C . PHE A 1 443 ? 9.386 29.340 -1.632 1.00 66.68 422 PHE A C 1
ATOM 3287 O O . PHE A 1 443 ? 10.531 28.996 -1.937 1.00 71.75 422 PHE A O 1
ATOM 3295 N N . VAL A 1 444 ? 8.718 28.770 -0.653 1.00 67.90 423 VAL A N 1
ATOM 3296 C CA . VAL A 1 444 ? 9.256 27.663 0.090 1.00 62.89 423 VAL A CA 1
ATOM 3297 C C . VAL A 1 444 ? 8.417 26.482 -0.302 1.00 76.18 423 VAL A C 1
ATOM 3298 O O . VAL A 1 444 ? 7.262 26.415 0.011 1.00 76.51 423 VAL A O 1
ATOM 3302 N N . GLU A 1 445 ? 9.039 25.542 -0.986 1.00 77.43 424 GLU A N 1
ATOM 3303 C CA . GLU A 1 445 ? 8.385 24.377 -1.543 1.00 83.47 424 GLU A CA 1
ATOM 3304 C C . GLU A 1 445 ? 7.750 23.414 -0.597 1.00 96.90 424 GLU A C 1
ATOM 3305 O O . GLU A 1 445 ? 6.688 22.887 -0.885 1.00 99.18 424 GLU A O 1
ATOM 3307 N N . ASN A 1 446 ? 8.398 23.135 0.517 1.00 88.43 425 ASN A N 1
ATOM 3308 C CA . ASN A 1 446 ? 7.850 22.186 1.460 1.00 91.45 425 ASN A CA 1
ATOM 3309 C C . ASN A 1 446 ? 7.785 23.013 2.697 1.00 99.77 425 ASN A C 1
ATOM 3310 O O . ASN A 1 446 ? 8.655 22.938 3.560 1.00 98.45 425 ASN A O 1
ATOM 3315 N N . PRO A 1 447 ? 6.749 23.836 2.776 1.00 94.46 426 PRO A N 1
ATOM 3316 C CA . PRO A 1 447 ? 6.670 24.736 3.926 1.00 89.29 426 PRO A CA 1
ATOM 3317 C C . PRO A 1 447 ? 6.198 24.016 5.175 1.00 86.58 426 PRO A C 1
ATOM 3318 O O . PRO A 1 447 ? 5.381 23.094 5.125 1.00 90.02 426 PRO A O 1
ATOM 3322 N N . LYS A 1 448 ? 6.739 24.452 6.312 1.00 83.09 427 LYS A N 1
ATOM 3323 C CA . LYS A 1 448 ? 6.231 23.971 7.591 1.00 83.10 427 LYS A CA 1
ATOM 3324 C C . LYS A 1 448 ? 4.810 24.471 7.828 1.00 90.65 427 LYS A C 1
ATOM 3325 O O . LYS A 1 448 ? 3.877 23.675 7.983 1.00 95.42 427 LYS A O 1
ATOM 3327 N N . SER A 1 449 ? 4.621 25.779 7.860 1.00 90.56 428 SER A N 1
ATOM 3328 C CA . SER A 1 449 ? 3.309 26.344 8.138 1.00 92.75 428 SER A CA 1
ATOM 3329 C C . SER A 1 449 ? 2.823 27.261 7.065 1.00 89.50 428 SER A C 1
ATOM 3330 O O . SER A 1 449 ? 3.616 27.840 6.359 1.00 93.75 428 SER A O 1
ATOM 3333 N N . THR A 1 450 ? 1.516 27.391 6.930 1.00 80.34 429 THR A N 1
ATOM 3334 C CA . THR A 1 450 ? 0.991 28.303 5.945 1.00 70.97 429 THR A CA 1
ATOM 3335 C C . THR A 1 450 ? -0.011 29.281 6.503 1.00 68.37 429 THR A C 1
ATOM 3336 O O . THR A 1 450 ? -0.410 30.188 5.825 1.00 71.23 429 THR A O 1
ATOM 3340 N N . VAL A 1 451 ? -0.424 29.091 7.742 1.00 66.57 430 VAL A N 1
ATOM 3341 C CA . VAL A 1 451 ? -1.425 29.962 8.338 1.00 69.27 430 VAL A CA 1
ATOM 3342 C C . VAL A 1 451 ? -0.967 31.371 8.631 1.00 73.98 430 VAL A C 1
ATOM 3343 O O . VAL A 1 451 ? 0.104 31.574 9.177 1.00 66.21 430 VAL A O 1
ATOM 3345 N N . GLY A 1 452 ? -1.792 32.351 8.293 1.00 63.45 431 GLY A N 1
ATOM 3346 C CA . GLY A 1 452 ? -1.401 33.716 8.583 1.00 60.52 431 GLY A CA 1
ATOM 3347 C C . GLY A 1 452 ? -0.182 34.192 7.832 1.00 59.68 431 GLY A C 1
ATOM 3348 O O . GLY A 1 452 ? 0.442 35.180 8.232 1.00 55.04 431 GLY A O 1
ATOM 3349 N N . LEU A 1 453 ? 0.192 33.504 6.755 1.00 55.83 432 LEU A N 1
ATOM 3350 C CA . LEU A 1 453 ? 1.306 33.983 5.952 1.00 61.63 432 LEU A CA 1
ATOM 3351 C C . LEU A 1 453 ? 0.970 35.320 5.300 1.00 57.66 432 LEU A C 1
ATOM 3352 O O . LEU A 1 453 ? 1.851 36.171 5.143 1.00 40.51 432 LEU A O 1
ATOM 3357 N N . GLY A 1 454 ? -0.305 35.540 4.968 1.00 54.85 433 GLY A N 1
ATOM 3358 C CA . GLY A 1 454 ? -0.696 36.798 4.349 1.00 48.32 433 GLY A CA 1
ATOM 3359 C C . GLY A 1 454 ? -0.467 37.994 5.252 1.00 52.25 433 GLY A C 1
ATOM 3360 O O . GLY A 1 454 ? 0.037 39.033 4.811 1.00 44.66 433 GLY A O 1
ATOM 3361 N N . ASP A 1 455 ? -0.837 37.865 6.532 1.00 54.80 434 ASP A N 1
ATOM 3362 C CA . ASP A 1 455 ? -0.588 38.944 7.488 1.00 46.58 434 ASP A CA 1
ATOM 3363 C C . ASP A 1 455 ? 0.901 39.207 7.655 1.00 41.72 434 ASP A C 1
ATOM 3364 O O . ASP A 1 455 ? 1.315 40.353 7.855 1.00 40.58 434 ASP A O 1
ATOM 3369 N N . THR A 1 456 ? 1.719 38.157 7.590 1.00 40.91 435 THR A N 1
ATOM 3370 C CA . THR A 1 456 ? 3.160 38.326 7.745 1.00 41.41 435 THR A CA 1
ATOM 3371 C C . THR A 1 456 ? 3.734 39.151 6.603 1.00 41.63 435 THR A C 1
ATOM 3372 O O . THR A 1 456 ? 4.436 40.144 6.828 1.00 39.64 435 THR A O 1
ATOM 3376 N N . ILE A 1 457 ? 3.446 38.741 5.365 1.00 48.57 436 ILE A N 1
ATOM 3377 C CA . ILE A 1 457 ? 3.917 39.464 4.184 1.00 46.85 436 ILE A CA 1
ATOM 3378 C C . ILE A 1 457 ? 3.422 40.900 4.203 1.00 40.34 436 ILE A C 1
ATOM 3379 O O . ILE A 1 457 ? 4.191 41.848 4.012 1.00 38.98 436 ILE A O 1
ATOM 3384 N N . SER A 1 458 ? 2.118 41.075 4.407 1.00 35.84 437 SER A N 1
ATOM 3385 C CA . SER A 1 458 ? 1.530 42.403 4.320 1.00 38.49 437 SER A CA 1
ATOM 3386 C C . SER A 1 458 ? 2.102 43.334 5.381 1.00 42.91 437 SER A C 1
ATOM 3387 O O . SER A 1 458 ? 2.357 44.513 5.110 1.00 40.53 437 SER A O 1
ATOM 3390 N N . THR A 1 459 ? 2.317 42.817 6.596 1.00 39.83 438 THR A N 1
ATOM 3391 C CA . THR A 1 459 ? 2.907 43.619 7.662 1.00 32.40 438 THR A CA 1
ATOM 3392 C C . THR A 1 459 ? 4.354 43.967 7.348 1.00 34.17 438 THR A C 1
ATOM 3393 O O . THR A 1 459 ? 4.799 45.093 7.606 1.00 31.45 438 THR A O 1
ATOM 3397 N N . GLY A 1 460 ? 5.103 43.013 6.793 1.00 32.84 439 GLY A N 1
ATOM 3398 C CA . GLY A 1 460 ? 6.488 43.289 6.448 1.00 32.11 439 GLY A CA 1
ATOM 3399 C C . GLY A 1 460 ? 6.616 44.430 5.460 1.00 37.40 439 GLY A C 1
ATOM 3400 O O . GLY A 1 460 ? 7.454 45.320 5.622 1.00 39.30 439 GLY A O 1
ATOM 3401 N N . ALA A 1 461 ? 5.764 44.439 4.438 1.00 34.39 440 ALA A N 1
ATOM 3402 C CA . ALA A 1 461 ? 5.868 45.488 3.433 1.00 40.79 440 ALA A CA 1
ATOM 3403 C C . ALA A 1 461 ? 5.408 46.826 3.991 1.00 34.51 440 ALA A C 1
ATOM 3404 O O . ALA A 1 461 ? 6.030 47.864 3.734 1.00 36.27 440 ALA A O 1
ATOM 3406 N N . PHE A 1 462 ? 4.325 46.829 4.756 1.00 26.96 441 PHE A N 1
ATOM 3407 C CA . PHE A 1 462 ? 3.838 48.081 5.318 1.00 34.08 441 PHE A CA 1
ATOM 3408 C C . PHE A 1 462 ? 4.795 48.753 6.304 1.00 40.38 441 PHE A C 1
ATOM 3409 O O . PHE A 1 462 ? 5.009 49.954 6.229 1.00 38.95 441 PHE A O 1
ATOM 3417 N N . VAL A 1 463 ? 5.362 47.977 7.219 1.00 39.69 442 VAL A N 1
ATOM 3418 C CA . VAL A 1 463 ? 6.303 48.513 8.193 1.00 35.40 442 VAL A CA 1
ATOM 3419 C C . VAL A 1 463 ? 7.555 49.047 7.501 1.00 41.47 442 VAL A C 1
ATOM 3420 O O . VAL A 1 463 ? 8.086 50.086 7.873 1.00 31.66 442 VAL A O 1
ATOM 3424 N N . SER A 1 464 ? 8.020 48.323 6.491 1.00 44.88 443 SER A N 1
ATOM 3425 C CA . SER A 1 464 ? 9.183 48.722 5.726 1.00 37.89 443 SER A CA 1
ATOM 3426 C C . SER A 1 464 ? 8.845 49.998 4.977 1.00 46.16 443 SER A C 1
ATOM 3427 O O . SER A 1 464 ? 9.662 50.906 4.891 1.00 45.10 443 SER A O 1
ATOM 3430 N N . TYR A 1 465 ? 7.630 50.066 4.440 1.00 49.44 444 TYR A N 1
ATOM 3431 C CA . TYR A 1 465 ? 7.212 51.261 3.713 1.00 45.28 444 TYR A CA 1
ATOM 3432 C C . TYR A 1 465 ? 7.128 52.476 4.637 1.00 46.18 444 TYR A C 1
ATOM 3433 O O . TYR A 1 465 ? 7.517 53.586 4.252 1.00 44.98 444 TYR A O 1
ATOM 3442 N N . VAL A 1 466 ? 6.625 52.287 5.862 1.00 40.26 445 VAL A N 1
ATOM 3443 C CA . VAL A 1 466 ? 6.572 53.386 6.828 1.00 42.90 445 VAL A CA 1
ATOM 3444 C C . VAL A 1 466 ? 7.980 53.847 7.196 1.00 49.49 445 VAL A C 1
ATOM 3445 O O . VAL A 1 466 ? 8.220 55.042 7.405 1.00 47.24 445 VAL A O 1
ATOM 3449 N N . SER A 1 467 ? 8.930 52.910 7.277 1.00 45.57 446 SER A N 1
ATOM 3450 C CA . SER A 1 467 ? 10.319 53.257 7.569 1.00 42.69 446 SER A CA 1
ATOM 3451 C C . SER A 1 467 ? 10.867 54.244 6.551 1.00 52.86 446 SER A C 1
ATOM 3452 O O . SER A 1 467 ? 11.318 55.338 6.904 1.00 61.71 446 SER A O 1
ATOM 3455 N N . LEU A 1 468 ? 10.851 53.856 5.273 1.00 56.35 447 LEU A N 1
ATOM 3456 C CA . LEU A 1 468 ? 11.457 54.675 4.231 1.00 44.34 447 LEU A CA 1
ATOM 3457 C C . LEU A 1 468 ? 10.786 56.037 4.135 1.00 47.17 447 LEU A C 1
ATOM 3458 O O . LEU A 1 468 ? 11.454 57.046 3.892 1.00 57.19 447 LEU A O 1
ATOM 3463 N N . LEU A 1 469 ? 9.469 56.093 4.330 1.00 41.75 448 LEU A N 1
ATOM 3464 C CA . LEU A 1 469 ? 8.810 57.392 4.420 1.00 44.89 448 LEU A CA 1
ATOM 3465 C C . LEU A 1 469 ? 9.392 58.230 5.554 1.00 55.21 448 LEU A C 1
ATOM 3466 O O . LEU A 1 469 ? 9.607 59.437 5.394 1.00 56.97 448 LEU A O 1
ATOM 3471 N N . LYS A 1 470 ? 9.648 57.607 6.711 1.00 52.36 449 LYS A N 1
ATOM 3472 C CA . LYS A 1 470 ? 10.075 58.369 7.884 1.00 58.18 449 LYS A CA 1
ATOM 3473 C C . LYS A 1 470 ? 11.468 58.952 7.694 1.00 58.59 449 LYS A C 1
ATOM 3474 O O . LYS A 1 470 ? 11.756 60.052 8.182 1.00 69.66 449 LYS A O 1
ATOM 3476 N N . LYS A 1 471 ? 12.325 58.269 6.929 1.00 53.31 450 LYS A N 1
ATOM 3477 C CA . LYS A 1 471 ? 13.668 58.791 6.626 1.00 64.67 450 LYS A CA 1
ATOM 3478 C C . LYS A 1 471 ? 13.625 60.084 5.791 1.00 70.66 450 LYS A C 1
ATOM 3479 O O . LYS A 1 471 ? 14.309 61.054 6.102 1.00 84.45 450 LYS A O 1
ATOM 3485 N N . LYS A 1 472 ? 12.801 60.090 4.744 1.00 68.03 451 LYS A N 1
ATOM 3486 C CA . LYS A 1 472 ? 12.588 61.264 3.886 1.00 68.86 451 LYS A CA 1
ATOM 3487 C C . LYS A 1 472 ? 12.154 62.508 4.654 1.00 64.20 451 LYS A C 1
ATOM 3488 O O . LYS A 1 472 ? 11.118 62.513 5.318 1.00 74.62 451 LYS A O 1
ATOM 3494 N N . MET B 1 22 ? -29.437 -12.356 -36.681 1.00 113.54 1 MET B N 1
ATOM 3495 C CA . MET B 1 22 ? -30.572 -11.624 -36.132 1.00 101.15 1 MET B CA 1
ATOM 3496 C C . MET B 1 22 ? -31.767 -12.543 -35.895 1.00 95.80 1 MET B C 1
ATOM 3497 O O . MET B 1 22 ? -32.415 -12.470 -34.853 1.00 90.67 1 MET B O 1
ATOM 3502 N N . GLU B 1 23 ? -32.058 -13.407 -36.862 1.00 89.55 2 GLU B N 1
ATOM 3503 C CA . GLU B 1 23 ? -33.174 -14.316 -36.732 1.00 86.87 2 GLU B CA 1
ATOM 3504 C C . GLU B 1 23 ? -32.971 -15.097 -35.432 1.00 76.10 2 GLU B C 1
ATOM 3505 O O . GLU B 1 23 ? -33.877 -15.634 -34.869 1.00 70.69 2 GLU B O 1
ATOM 3507 N N . ASP B 1 24 ? -31.739 -15.186 -35.002 1.00 72.62 3 ASP B N 1
ATOM 3508 C CA . ASP B 1 24 ? -31.388 -15.843 -33.779 1.00 76.64 3 ASP B CA 1
ATOM 3509 C C . ASP B 1 24 ? -31.895 -15.119 -32.549 1.00 80.59 3 ASP B C 1
ATOM 3510 O O . ASP B 1 24 ? -32.313 -15.723 -31.604 1.00 70.99 3 ASP B O 1
ATOM 3512 N N . ILE B 1 25 ? -31.825 -13.808 -32.570 1.00 79.98 4 ILE B N 1
ATOM 3513 C CA . ILE B 1 25 ? -32.287 -12.980 -31.461 1.00 79.15 4 ILE B CA 1
ATOM 3514 C C . ILE B 1 25 ? -33.792 -13.116 -31.291 1.00 80.14 4 ILE B C 1
ATOM 3515 O O . ILE B 1 25 ? -34.303 -13.167 -30.167 1.00 78.86 4 ILE B O 1
ATOM 3520 N N . LYS B 1 26 ? -34.525 -13.211 -32.399 1.00 78.44 5 LYS B N 1
ATOM 3521 C CA . LYS B 1 26 ? -35.976 -13.311 -32.337 1.00 66.66 5 LYS B CA 1
ATOM 3522 C C . LYS B 1 26 ? -36.453 -14.565 -31.616 1.00 70.42 5 LYS B C 1
ATOM 3523 O O . LYS B 1 26 ? -37.641 -14.655 -31.295 1.00 71.01 5 LYS B O 1
ATOM 3525 N N . LYS B 1 27 ? -35.559 -15.507 -31.316 1.00 73.52 6 LYS B N 1
ATOM 3526 C CA . LYS B 1 27 ? -35.933 -16.793 -30.730 1.00 64.54 6 LYS B CA 1
ATOM 3527 C C . LYS B 1 27 ? -35.881 -16.842 -29.205 1.00 71.85 6 LYS B C 1
ATOM 3528 O O . LYS B 1 27 ? -36.314 -17.848 -28.628 1.00 70.63 6 LYS B O 1
ATOM 3530 N N . ILE B 1 28 ? -35.390 -15.797 -28.543 1.00 72.72 7 ILE B N 1
ATOM 3531 C CA . ILE B 1 28 ? -35.183 -15.833 -27.095 1.00 71.62 7 ILE B CA 1
ATOM 3532 C C . ILE B 1 28 ? -36.448 -15.421 -26.346 1.00 75.93 7 ILE B C 1
ATOM 3533 O O . ILE B 1 28 ? -37.195 -14.537 -26.776 1.00 72.45 7 ILE B O 1
ATOM 3538 N N . SER B 1 29 ? -36.700 -16.079 -25.213 1.00 75.12 8 SER B N 1
ATOM 3539 C CA . SER B 1 29 ? -37.697 -15.651 -24.242 1.00 60.24 8 SER B CA 1
ATOM 3540 C C . SER B 1 29 ? -36.977 -15.272 -22.955 1.00 65.46 8 SER B C 1
ATOM 3541 O O . SER B 1 29 ? -35.949 -15.865 -22.618 1.00 72.73 8 SER B O 1
ATOM 3544 N N . ILE B 1 30 ? -37.518 -14.288 -22.228 1.00 64.94 9 ILE B N 1
ATOM 3545 C CA . ILE B 1 30 ? -36.795 -13.691 -21.108 1.00 58.39 9 ILE B CA 1
ATOM 3546 C C . ILE B 1 30 ? -37.766 -13.214 -20.033 1.00 66.37 9 ILE B C 1
ATOM 3547 O O . ILE B 1 30 ? -38.927 -12.905 -20.309 1.00 65.14 9 ILE B O 1
ATOM 3552 N N . PHE B 1 31 ? -37.272 -13.153 -18.793 1.00 60.87 10 PHE B N 1
ATOM 3553 C CA . PHE B 1 31 ? -37.990 -12.589 -17.658 1.00 49.14 10 PHE B CA 1
ATOM 3554 C C . PHE B 1 31 ? -37.177 -11.445 -17.065 1.00 46.37 10 PHE B C 1
ATOM 3555 O O . PHE B 1 31 ? -35.945 -11.461 -17.100 1.00 59.96 10 PHE B O 1
ATOM 3563 N N . LEU B 1 32 ? -37.871 -10.437 -16.534 1.00 50.66 11 LEU B N 1
ATOM 3564 C CA . LEU B 1 32 ? -37.213 -9.267 -15.965 1.00 51.68 11 LEU B CA 1
ATOM 3565 C C . LEU B 1 32 ? -37.946 -8.806 -14.712 1.00 58.15 11 LEU B C 1
ATOM 3566 O O . LEU B 1 32 ? -39.159 -8.991 -14.576 1.00 59.20 11 LEU B O 1
ATOM 3571 N N . ALA B 1 33 ? -37.189 -8.182 -13.808 1.00 60.11 12 ALA B N 1
ATOM 3572 C CA . ALA B 1 33 ? -37.682 -7.665 -12.525 1.00 58.91 12 ALA B CA 1
ATOM 3573 C C . ALA B 1 33 ? -36.585 -6.781 -11.900 1.00 51.59 12 ALA B C 1
ATOM 3574 O O . ALA B 1 33 ? -35.410 -7.006 -12.193 1.00 47.61 12 ALA B O 1
ATOM 3576 N N . TYR B 1 34 ? -36.913 -5.794 -11.052 1.00 56.35 13 TYR B N 1
ATOM 3577 C CA . TYR B 1 34 ? -38.247 -5.532 -10.493 1.00 59.85 13 TYR B CA 1
ATOM 3578 C C . TYR B 1 34 ? -38.715 -4.084 -10.652 1.00 63.37 13 TYR B C 1
ATOM 3579 O O . TYR B 1 34 ? -39.847 -3.764 -10.291 1.00 68.35 13 TYR B O 1
ATOM 3588 N N . ASN B 1 35 ? -37.850 -3.195 -11.138 1.00 65.28 14 ASN B N 1
ATOM 3589 C CA . ASN B 1 35 ? -38.077 -1.757 -11.014 1.00 62.00 14 ASN B CA 1
ATOM 3590 C C . ASN B 1 35 ? -38.696 -1.196 -12.290 1.00 58.29 14 ASN B C 1
ATOM 3591 O O . ASN B 1 35 ? -38.022 -1.075 -13.317 1.00 62.08 14 ASN B O 1
ATOM 3596 N N . VAL B 1 36 ? -39.981 -0.851 -12.210 1.00 54.83 15 VAL B N 1
ATOM 3597 C CA . VAL B 1 36 ? -40.660 -0.013 -13.193 1.00 57.74 15 VAL B CA 1
ATOM 3598 C C . VAL B 1 36 ? -41.060 1.280 -12.497 1.00 55.14 15 VAL B C 1
ATOM 3599 O O . VAL B 1 36 ? -41.437 1.267 -11.319 1.00 72.09 15 VAL B O 1
ATOM 3603 N N . ASN B 1 37 ? -40.975 2.393 -13.218 1.00 54.30 16 ASN B N 1
ATOM 3604 C CA . ASN B 1 37 ? -41.487 3.665 -12.728 1.00 62.28 16 ASN B CA 1
ATOM 3605 C C . ASN B 1 37 ? -41.755 4.562 -13.930 1.00 68.40 16 ASN B C 1
ATOM 3606 O O . ASN B 1 37 ? -41.626 4.144 -15.085 1.00 67.99 16 ASN B O 1
ATOM 3611 N N . VAL B 1 38 ? -42.146 5.797 -13.637 1.00 65.32 17 VAL B N 1
ATOM 3612 C CA . VAL B 1 38 ? -42.450 6.791 -14.653 1.00 69.81 17 VAL B CA 1
ATOM 3613 C C . VAL B 1 38 ? -41.483 7.957 -14.525 1.00 71.12 17 VAL B C 1
ATOM 3614 O O . VAL B 1 38 ? -41.262 8.468 -13.435 1.00 71.73 17 VAL B O 1
ATOM 3618 N N . ASP B 1 39 ? -40.907 8.368 -15.647 1.00 71.81 18 ASP B N 1
ATOM 3619 C CA . ASP B 1 39 ? -39.947 9.465 -15.667 1.00 63.05 18 ASP B CA 1
ATOM 3620 C C . ASP B 1 39 ? -40.628 10.741 -16.146 1.00 74.03 18 ASP B C 1
ATOM 3621 O O . ASP B 1 39 ? -41.196 10.770 -17.243 1.00 74.40 18 ASP B O 1
ATOM 3626 N N . ALA B 1 40 ? -40.563 11.788 -15.328 1.00 65.63 19 ALA B N 1
ATOM 3627 C CA . ALA B 1 40 ? -41.052 13.107 -15.699 1.00 68.11 19 ALA B CA 1
ATOM 3628 C C . ALA B 1 40 ? -39.851 13.991 -16.009 1.00 74.73 19 ALA B C 1
ATOM 3629 O O . ALA B 1 40 ? -39.034 14.261 -15.126 1.00 77.30 19 ALA B O 1
ATOM 3631 N N . ILE B 1 41 ? -39.742 14.432 -17.254 1.00 73.72 20 ILE B N 1
ATOM 3632 C CA . ILE B 1 41 ? -38.575 15.163 -17.738 1.00 73.06 20 ILE B CA 1
ATOM 3633 C C . ILE B 1 41 ? -38.898 16.646 -17.792 1.00 78.02 20 ILE B C 1
ATOM 3634 O O . ILE B 1 41 ? -39.966 17.042 -18.272 1.00 83.03 20 ILE B O 1
ATOM 3639 N N . LYS B 1 42 ? -37.969 17.468 -17.315 1.00 71.95 21 LYS B N 1
ATOM 3640 C CA . LYS B 1 42 ? -38.046 18.913 -17.461 1.00 76.92 21 LYS B CA 1
ATOM 3641 C C . LYS B 1 42 ? -36.717 19.417 -17.990 1.00 75.50 21 LYS B C 1
ATOM 3642 O O . LYS B 1 42 ? -35.659 19.003 -17.513 1.00 86.55 21 LYS B O 1
ATOM 3648 N N . TYR B 1 43 ? -36.771 20.299 -18.981 1.00 78.59 22 TYR B N 1
ATOM 3649 C CA . TYR B 1 43 ? -35.577 20.920 -19.539 1.00 89.65 22 TYR B CA 1
ATOM 3650 C C . TYR B 1 43 ? -35.425 22.309 -18.937 1.00 89.72 22 TYR B C 1
ATOM 3651 O O . TYR B 1 43 ? -36.290 23.173 -19.126 1.00 86.64 22 TYR B O 1
ATOM 3660 N N . LEU B 1 44 ? -34.328 22.514 -18.217 1.00 90.82 23 LEU B N 1
ATOM 3661 C CA . LEU B 1 44 ? -34.110 23.725 -17.443 1.00 83.95 23 LEU B CA 1
ATOM 3662 C C . LEU B 1 44 ? -33.400 24.765 -18.299 1.00 79.26 23 LEU B C 1
ATOM 3663 O O . LEU B 1 44 ? -32.326 24.498 -18.851 1.00 68.97 23 LEU B O 1
ATOM 3668 N N . LYS B 1 45 ? -34.002 25.941 -18.411 1.00 83.16 24 LYS B N 1
ATOM 3669 C CA . LYS B 1 45 ? -33.299 27.107 -18.913 1.00 84.17 24 LYS B CA 1
ATOM 3670 C C . LYS B 1 45 ? -32.588 27.803 -17.755 1.00 86.70 24 LYS B C 1
ATOM 3671 O O . LYS B 1 45 ? -32.887 27.568 -16.580 1.00 83.49 24 LYS B O 1
ATOM 3673 N N . GLU B 1 46 ? -31.624 28.663 -18.104 1.00 89.14 25 GLU B N 1
ATOM 3674 C CA . GLU B 1 46 ? -30.998 29.509 -17.094 1.00 91.18 25 GLU B CA 1
ATOM 3675 C C . GLU B 1 46 ? -32.054 30.275 -16.313 1.00 84.52 25 GLU B C 1
ATOM 3676 O O . GLU B 1 46 ? -31.886 30.528 -15.114 1.00 91.59 25 GLU B O 1
ATOM 3678 N N . GLU B 1 47 ? -33.165 30.622 -16.970 1.00 92.15 26 GLU B N 1
ATOM 3679 C CA . GLU B 1 47 ? -34.247 31.338 -16.299 1.00 85.90 26 GLU B CA 1
ATOM 3680 C C . GLU B 1 47 ? -34.898 30.476 -15.225 1.00 87.38 26 GLU B C 1
ATOM 3681 O O . GLU B 1 47 ? -35.287 30.981 -14.166 1.00 92.85 26 GLU B O 1
ATOM 3684 N N . ASP B 1 48 ? -35.021 29.172 -15.477 1.00 88.05 27 ASP B N 1
ATOM 3685 C CA . ASP B 1 48 ? -35.615 28.274 -14.493 1.00 96.23 27 ASP B CA 1
ATOM 3686 C C . ASP B 1 48 ? -34.771 28.163 -13.228 1.00 89.91 27 ASP B C 1
ATOM 3687 O O . ASP B 1 48 ? -35.315 27.885 -12.153 1.00 78.83 27 ASP B O 1
ATOM 3689 N N . ILE B 1 49 ? -33.461 28.383 -13.333 1.00 87.49 28 ILE B N 1
ATOM 3690 C CA . ILE B 1 49 ? -32.581 28.271 -12.175 1.00 89.06 28 ILE B CA 1
ATOM 3691 C C . ILE B 1 49 ? -32.654 29.526 -11.313 1.00 93.61 28 ILE B C 1
ATOM 3692 O O . ILE B 1 49 ? -32.811 29.444 -10.088 1.00 83.33 28 ILE B O 1
ATOM 3696 N N . GLN B 1 50 ? -32.546 30.707 -11.936 1.00 92.16 29 GLN B N 1
ATOM 3697 C CA . GLN B 1 50 ? -32.564 31.957 -11.182 1.00 88.58 29 GLN B CA 1
ATOM 3698 C C . GLN B 1 50 ? -33.898 32.202 -10.492 1.00 84.98 29 GLN B C 1
ATOM 3699 O O . GLN B 1 50 ? -33.957 33.013 -9.561 1.00 89.77 29 GLN B O 1
ATOM 3701 N N . LYS B 1 51 ? -34.968 31.533 -10.927 1.00 84.63 30 LYS B N 1
ATOM 3702 C CA . LYS B 1 51 ? -36.232 31.625 -10.205 1.00 82.50 30 LYS B CA 1
ATOM 3703 C C . LYS B 1 51 ? -36.166 30.874 -8.879 1.00 84.91 30 LYS B C 1
ATOM 3704 O O . LYS B 1 51 ? -36.914 31.191 -7.947 1.00 77.43 30 LYS B O 1
ATOM 3708 N N . LEU B 1 52 ? -35.274 29.887 -8.774 1.00 84.57 31 LEU B N 1
ATOM 3709 C CA . LEU B 1 52 ? -35.063 29.141 -7.540 1.00 79.68 31 LEU B CA 1
ATOM 3710 C C . LEU B 1 52 ? -34.036 29.806 -6.630 1.00 78.61 31 LEU B C 1
ATOM 3711 O O . LEU B 1 52 ? -34.163 29.739 -5.403 1.00 84.14 31 LEU B O 1
ATOM 3716 N N . ILE B 1 53 ? -33.015 30.448 -7.204 1.00 78.00 32 ILE B N 1
ATOM 3717 C CA . ILE B 1 53 ? -32.057 31.182 -6.384 1.00 80.45 32 ILE B CA 1
ATOM 3718 C C . ILE B 1 53 ? -32.712 32.413 -5.771 1.00 86.76 32 ILE B C 1
ATOM 3719 O O . ILE B 1 53 ? -32.305 32.876 -4.700 1.00 77.88 32 ILE B O 1
ATOM 3724 N N . GLU B 1 54 ? -33.736 32.961 -6.425 1.00 82.30 33 GLU B N 1
ATOM 3725 C CA . GLU B 1 54 ? -34.424 34.117 -5.864 1.00 80.98 33 GLU B CA 1
ATOM 3726 C C . GLU B 1 54 ? -35.350 33.711 -4.722 1.00 85.84 33 GLU B C 1
ATOM 3727 O O . GLU B 1 54 ? -35.442 34.421 -3.715 1.00 95.55 33 GLU B O 1
ATOM 3729 N N . GLU B 1 55 ? -36.034 32.571 -4.854 1.00 84.04 34 GLU B N 1
ATOM 3730 C CA . GLU B 1 55 ? -36.979 32.139 -3.826 1.00 80.54 34 GLU B CA 1
ATOM 3731 C C . GLU B 1 55 ? -36.262 31.696 -2.559 1.00 89.16 34 GLU B C 1
ATOM 3732 O O . GLU B 1 55 ? -36.578 32.162 -1.458 1.00 90.92 34 GLU B O 1
ATOM 3738 N N . PHE B 1 56 ? -35.318 30.771 -2.691 1.00 95.18 35 PHE B N 1
ATOM 3739 C CA . PHE B 1 56 ? -34.480 30.332 -1.585 1.00 87.44 35 PHE B CA 1
ATOM 3740 C C . PHE B 1 56 ? -33.170 31.107 -1.646 1.00 92.97 35 PHE B C 1
ATOM 3741 O O . PHE B 1 56 ? -32.527 31.153 -2.699 1.00 96.77 35 PHE B O 1
ATOM 3749 N N . GLY B 1 57 ? -32.778 31.706 -0.523 1.00 72.74 36 GLY B N 1
ATOM 3750 C CA . GLY B 1 57 ? -31.662 32.638 -0.535 1.00 74.98 36 GLY B CA 1
ATOM 3751 C C . GLY B 1 57 ? -30.369 32.012 -1.024 1.00 73.36 36 GLY B C 1
ATOM 3752 O O . GLY B 1 57 ? -30.128 30.810 -0.875 1.00 77.39 36 GLY B O 1
ATOM 3753 N N . GLU B 1 58 ? -29.516 32.859 -1.611 1.00 66.73 37 GLU B N 1
ATOM 3754 C CA . GLU B 1 58 ? -28.224 32.388 -2.098 1.00 69.51 37 GLU B CA 1
ATOM 3755 C C . GLU B 1 58 ? -27.354 31.892 -0.949 1.00 79.86 37 GLU B C 1
ATOM 3756 O O . GLU B 1 58 ? -26.621 30.907 -1.096 1.00 73.92 37 GLU B O 1
ATOM 3758 N N . GLU B 1 59 ? -27.431 32.552 0.209 1.00 82.82 38 GLU B N 1
ATOM 3759 C CA . GLU B 1 59 ? -26.618 32.133 1.346 1.00 74.53 38 GLU B CA 1
ATOM 3760 C C . GLU B 1 59 ? -27.050 30.764 1.856 1.00 75.15 38 GLU B C 1
ATOM 3761 O O . GLU B 1 59 ? -26.210 29.936 2.229 1.00 69.61 38 GLU B O 1
ATOM 3763 N N . GLU B 1 60 ? -28.359 30.504 1.863 1.00 70.51 39 GLU B N 1
ATOM 3764 C CA . GLU B 1 60 ? -28.871 29.217 2.322 1.00 70.61 39 GLU B CA 1
ATOM 3765 C C . GLU B 1 60 ? -28.408 28.084 1.414 1.00 76.23 39 GLU B C 1
ATOM 3766 O O . GLU B 1 60 ? -27.984 27.026 1.894 1.00 76.42 39 GLU B O 1
ATOM 3772 N N . ILE B 1 61 ? -28.488 28.287 0.096 1.00 70.13 40 ILE B N 1
ATOM 3773 C CA . ILE B 1 61 ? -28.004 27.283 -0.850 1.00 68.08 40 ILE B CA 1
ATOM 3774 C C . ILE B 1 61 ? -26.528 26.998 -0.602 1.00 65.27 40 ILE B C 1
ATOM 3775 O O . ILE B 1 61 ? -26.101 25.840 -0.524 1.00 61.97 40 ILE B O 1
ATOM 3780 N N . ILE B 1 62 ? -25.730 28.059 -0.462 1.00 68.62 41 ILE B N 1
ATOM 3781 C CA . ILE B 1 62 ? -24.296 27.898 -0.238 1.00 61.44 41 ILE B CA 1
ATOM 3782 C C . ILE B 1 62 ? -24.037 27.116 1.044 1.00 64.83 41 ILE B C 1
ATOM 3783 O O . ILE B 1 62 ? -23.146 26.258 1.095 1.00 65.12 41 ILE B O 1
ATOM 3788 N N . GLU B 1 63 ? -24.811 27.389 2.097 1.00 61.21 42 GLU B N 1
ATOM 3789 C CA . GLU B 1 63 ? -24.650 26.632 3.335 1.00 71.78 42 GLU B CA 1
ATOM 3790 C C . GLU B 1 63 ? -25.172 25.211 3.175 1.00 66.62 42 GLU B C 1
ATOM 3791 O O . GLU B 1 63 ? -24.600 24.266 3.727 1.00 70.60 42 GLU B O 1
ATOM 3793 N N . LYS B 1 64 ? -26.246 25.040 2.407 1.00 64.64 43 LYS B N 1
ATOM 3794 C CA . LYS B 1 64 ? -26.801 23.709 2.188 1.00 62.47 43 LYS B CA 1
ATOM 3795 C C . LYS B 1 64 ? -25.868 22.845 1.343 1.00 60.90 43 LYS B C 1
ATOM 3796 O O . LYS B 1 64 ? -25.785 21.630 1.552 1.00 53.74 43 LYS B O 1
ATOM 3802 N N . ILE B 1 65 ? -25.164 23.450 0.383 1.00 55.84 44 ILE B N 1
ATOM 3803 C CA . ILE B 1 65 ? -24.222 22.697 -0.444 1.00 58.67 44 ILE B CA 1
ATOM 3804 C C . ILE B 1 65 ? -23.039 22.216 0.390 1.00 65.45 44 ILE B C 1
ATOM 3805 O O . ILE B 1 65 ? -22.481 21.142 0.138 1.00 64.37 44 ILE B O 1
ATOM 3810 N N . GLU B 1 66 ? -22.669 23.002 1.398 1.00 67.47 45 GLU B N 1
ATOM 3811 C CA . GLU B 1 66 ? -21.576 22.636 2.291 1.00 65.05 45 GLU B CA 1
ATOM 3812 C C . GLU B 1 66 ? -21.950 21.367 3.039 1.00 70.38 45 GLU B C 1
ATOM 3813 O O . GLU B 1 66 ? -21.131 20.467 3.200 1.00 63.95 45 GLU B O 1
ATOM 3819 N N . GLU B 1 67 ? -23.210 21.306 3.460 1.00 62.42 46 GLU B N 1
ATOM 3820 C CA . GLU B 1 67 ? -23.771 20.148 4.141 1.00 57.61 46 GLU B CA 1
ATOM 3821 C C . GLU B 1 67 ? -23.806 18.933 3.218 1.00 63.39 46 GLU B C 1
ATOM 3822 O O . GLU B 1 67 ? -23.564 17.809 3.650 1.00 64.08 46 GLU B O 1
ATOM 3828 N N . TYR B 1 68 ? -24.111 19.170 1.944 1.00 55.91 47 TYR B N 1
ATOM 3829 C CA . TYR B 1 68 ? -24.207 18.099 0.951 1.00 56.05 47 TYR B CA 1
ATOM 3830 C C . TYR B 1 68 ? -25.192 16.995 1.336 1.00 58.80 47 TYR B C 1
ATOM 3831 O O . TYR B 1 68 ? -24.827 15.824 1.418 1.00 72.78 47 TYR B O 1
ATOM 3840 N N . PRO B 1 69 ? -26.493 17.415 1.585 1.00 61.38 48 PRO B N 1
ATOM 3841 C CA . PRO B 1 69 ? -27.419 16.335 1.973 1.00 64.10 48 PRO B CA 1
ATOM 3842 C C . PRO B 1 69 ? -27.569 15.251 0.910 1.00 66.61 48 PRO B C 1
ATOM 3843 O O . PRO B 1 69 ? -27.558 15.529 -0.287 1.00 70.38 48 PRO B O 1
ATOM 3847 N N . ARG B 1 70 ? -27.696 14.013 1.375 1.00 63.27 49 ARG B N 1
ATOM 3848 C CA . ARG B 1 70 ? -27.812 12.842 0.517 1.00 55.60 49 ARG B CA 1
ATOM 3849 C C . ARG B 1 70 ? -29.256 12.408 0.298 1.00 60.60 49 ARG B C 1
ATOM 3850 O O . ARG B 1 70 ? -29.517 11.619 -0.616 1.00 65.29 49 ARG B O 1
ATOM 3858 N N . LYS B 1 71 ? -30.188 12.897 1.111 1.00 61.87 50 LYS B N 1
ATOM 3859 C CA . LYS B 1 71 ? -31.614 12.697 0.912 1.00 57.45 50 LYS B CA 1
ATOM 3860 C C . LYS B 1 71 ? -32.279 14.054 0.712 1.00 54.83 50 LYS B C 1
ATOM 3861 O O . LYS B 1 71 ? -31.710 15.097 1.043 1.00 70.22 50 LYS B O 1
ATOM 3867 N N . ILE B 1 72 ? -33.487 14.045 0.153 1.00 57.75 51 ILE B N 1
ATOM 3868 C CA . ILE B 1 72 ? -34.217 15.292 -0.058 1.00 66.56 51 ILE B CA 1
ATOM 3869 C C . ILE B 1 72 ? -35.371 15.374 0.933 1.00 71.58 51 ILE B C 1
ATOM 3870 O O . ILE B 1 72 ? -36.474 14.884 0.668 1.00 77.65 51 ILE B O 1
ATOM 3875 N N . LYS B 1 73 ? -35.119 15.992 2.086 1.00 67.03 52 LYS B N 1
ATOM 3876 C CA . LYS B 1 73 ? -36.129 16.176 3.120 1.00 69.40 52 LYS B CA 1
ATOM 3877 C C . LYS B 1 73 ? -36.801 17.538 3.055 1.00 59.99 52 LYS B C 1
ATOM 3878 O O . LYS B 1 73 ? -37.813 17.743 3.730 1.00 70.10 52 LYS B O 1
ATOM 3884 N N . GLU B 1 74 ? -36.270 18.462 2.265 1.00 56.81 53 GLU B N 1
ATOM 3885 C CA . GLU B 1 74 ? -36.791 19.816 2.164 1.00 65.08 53 GLU B CA 1
ATOM 3886 C C . GLU B 1 74 ? -36.454 20.355 0.783 1.00 68.41 53 GLU B C 1
ATOM 3887 O O . GLU B 1 74 ? -35.496 19.895 0.152 1.00 67.53 53 GLU B O 1
ATOM 3889 N N . PRO B 1 75 ? -37.229 21.319 0.279 1.00 65.03 54 PRO B N 1
ATOM 3890 C CA . PRO B 1 75 ? -36.934 21.867 -1.056 1.00 58.50 54 PRO B CA 1
ATOM 3891 C C . PRO B 1 75 ? -35.558 22.505 -1.176 1.00 65.86 54 PRO B C 1
ATOM 3892 O O . PRO B 1 75 ? -34.999 22.541 -2.283 1.00 67.96 54 PRO B O 1
ATOM 3896 N N . LEU B 1 76 ? -35.005 23.033 -0.081 1.00 68.95 55 LEU B N 1
ATOM 3897 C CA . LEU B 1 76 ? -33.663 23.607 -0.136 1.00 66.56 55 LEU B CA 1
ATOM 3898 C C . LEU B 1 76 ? -32.624 22.539 -0.455 1.00 62.24 55 LEU B C 1
ATOM 3899 O O . LEU B 1 76 ? -31.636 22.811 -1.148 1.00 63.72 55 LEU B O 1
ATOM 3904 N N . ASP B 1 77 ? -32.837 21.313 0.033 1.00 56.39 56 ASP B N 1
ATOM 3905 C CA . ASP B 1 77 ? -31.951 20.207 -0.321 1.00 66.91 56 ASP B CA 1
ATOM 3906 C C . ASP B 1 77 ? -31.923 19.983 -1.829 1.00 72.62 56 ASP B C 1
ATOM 3907 O O . ASP B 1 77 ? -30.872 19.665 -2.398 1.00 70.23 56 ASP B O 1
ATOM 3912 N N . PHE B 1 78 ? -33.070 20.152 -2.495 1.00 64.91 57 PHE B N 1
ATOM 3913 C CA . PHE B 1 78 ? -33.140 19.907 -3.931 1.00 61.99 57 PHE B CA 1
ATOM 3914 C C . PHE B 1 78 ? -32.371 20.965 -4.714 1.00 63.93 57 PHE B C 1
ATOM 3915 O O . PHE B 1 78 ? -31.581 20.636 -5.606 1.00 57.65 57 PHE B O 1
ATOM 3923 N N . VAL B 1 79 ? -32.586 22.244 -4.398 1.00 57.04 58 VAL B N 1
ATOM 3924 C CA . VAL B 1 79 ? -31.909 23.299 -5.147 1.00 55.62 58 VAL B CA 1
ATOM 3925 C C . VAL B 1 79 ? -30.402 23.203 -4.951 1.00 59.21 58 VAL B C 1
ATOM 3926 O O . VAL B 1 79 ? -29.626 23.386 -5.896 1.00 55.57 58 VAL B O 1
ATOM 3930 N N . ALA B 1 80 ? -29.968 22.886 -3.728 1.00 59.21 59 ALA B N 1
ATOM 3931 C CA . ALA B 1 80 ? -28.539 22.792 -3.440 1.00 68.28 59 ALA B CA 1
ATOM 3932 C C . ALA B 1 80 ? -27.878 21.699 -4.271 1.00 64.75 59 ALA B C 1
ATOM 3933 O O . ALA B 1 80 ? -26.826 21.915 -4.885 1.00 53.66 59 ALA B O 1
ATOM 3935 N N . ARG B 1 81 ? -28.478 20.508 -4.293 1.00 63.68 60 ARG B N 1
ATOM 3936 C CA . ARG B 1 81 ? -27.931 19.424 -5.100 1.00 64.96 60 ARG B CA 1
ATOM 3937 C C . ARG B 1 81 ? -28.023 19.749 -6.583 1.00 64.50 60 ARG B C 1
ATOM 3938 O O . ARG B 1 81 ? -27.059 19.551 -7.332 1.00 68.67 60 ARG B O 1
ATOM 3946 N N . LEU B 1 82 ? -29.183 20.244 -7.026 1.00 65.12 61 LEU B N 1
ATOM 3947 C CA . LEU B 1 82 ? -29.365 20.564 -8.438 1.00 62.69 61 LEU B CA 1
ATOM 3948 C C . LEU B 1 82 ? -28.302 21.543 -8.917 1.00 66.82 61 LEU B C 1
ATOM 3949 O O . LEU B 1 82 ? -27.650 21.316 -9.942 1.00 62.19 61 LEU B O 1
ATOM 3954 N N . ILE B 1 83 ? -28.097 22.630 -8.169 1.00 67.56 62 ILE B N 1
ATOM 3955 C CA . ILE B 1 83 ? -27.129 23.644 -8.577 1.00 63.56 62 ILE B CA 1
ATOM 3956 C C . ILE B 1 83 ? -25.716 23.074 -8.560 1.00 70.87 62 ILE B C 1
ATOM 3957 O O . ILE B 1 83 ? -24.904 23.359 -9.450 1.00 61.66 62 ILE B O 1
ATOM 3962 N N . HIS B 1 84 ? -25.407 22.245 -7.559 1.00 68.96 63 HIS B N 1
ATOM 3963 C CA . HIS B 1 84 ? -24.069 21.670 -7.463 1.00 69.84 63 HIS B CA 1
ATOM 3964 C C . HIS B 1 84 ? -23.771 20.747 -8.639 1.00 71.71 63 HIS B C 1
ATOM 3965 O O . HIS B 1 84 ? -22.672 20.786 -9.205 1.00 72.88 63 HIS B O 1
ATOM 3972 N N . ALA B 1 85 ? -24.734 19.901 -9.016 1.00 71.63 64 ALA B N 1
ATOM 3973 C CA . ALA B 1 85 ? -24.533 19.021 -10.162 1.00 69.80 64 ALA B CA 1
ATOM 3974 C C . ALA B 1 85 ? -24.332 19.819 -11.444 1.00 75.39 64 ALA B C 1
ATOM 3975 O O . ALA B 1 85 ? -23.557 19.411 -12.318 1.00 63.54 64 ALA B O 1
ATOM 3977 N N . ILE B 1 86 ? -25.010 20.963 -11.564 1.00 73.84 65 ILE B N 1
ATOM 3978 C CA . ILE B 1 86 ? -24.825 21.840 -12.718 1.00 66.02 65 ILE B CA 1
ATOM 3979 C C . ILE B 1 86 ? -23.408 22.399 -12.745 1.00 75.28 65 ILE B C 1
ATOM 3980 O O . ILE B 1 86 ? -22.768 22.467 -13.803 1.00 68.07 65 ILE B O 1
ATOM 3985 N N . LYS B 1 87 ? -22.894 22.809 -11.583 1.00 77.90 66 LYS B N 1
ATOM 3986 C CA . LYS B 1 87 ? -21.594 23.462 -11.511 1.00 68.71 66 LYS B CA 1
ATOM 3987 C C . LYS B 1 87 ? -20.433 22.519 -11.784 1.00 73.94 66 LYS B C 1
ATOM 3988 O O . LYS B 1 87 ? -19.311 22.996 -11.979 1.00 84.70 66 LYS B O 1
ATOM 3990 N N . THR B 1 88 ? -20.659 21.204 -11.792 1.00 70.68 67 THR B N 1
ATOM 3991 C CA . THR B 1 88 ? -19.593 20.255 -12.073 1.00 75.14 67 THR B CA 1
ATOM 3992 C C . THR B 1 88 ? -19.803 19.467 -13.357 1.00 79.63 67 THR B C 1
ATOM 3993 O O . THR B 1 88 ? -18.848 18.849 -13.842 1.00 84.89 67 THR B O 1
ATOM 3997 N N . GLY B 1 89 ? -21.007 19.472 -13.923 1.00 83.62 68 GLY B N 1
ATOM 3998 C CA . GLY B 1 89 ? -21.241 18.791 -15.183 1.00 92.78 68 GLY B CA 1
ATOM 3999 C C . GLY B 1 89 ? -21.214 17.282 -15.100 1.00 97.48 68 GLY B C 1
ATOM 4000 O O . GLY B 1 89 ? -20.840 16.622 -16.076 1.00 99.12 68 GLY B O 1
ATOM 4001 N N . LYS B 1 90 ? -21.598 16.718 -13.962 1.00 91.42 69 LYS B N 1
ATOM 4002 C CA . LYS B 1 90 ? -21.672 15.284 -13.738 1.00 87.59 69 LYS B CA 1
ATOM 4003 C C . LYS B 1 90 ? -23.103 14.895 -13.390 1.00 91.36 69 LYS B C 1
ATOM 4004 O O . LYS B 1 90 ? -23.901 15.744 -12.975 1.00 92.04 69 LYS B O 1
ATOM 4006 N N . PRO B 1 91 ? -23.448 13.625 -13.555 1.00 89.33 70 PRO B N 1
ATOM 4007 C CA . PRO B 1 91 ? -24.816 13.182 -13.273 1.00 79.55 70 PRO B CA 1
ATOM 4008 C C . PRO B 1 91 ? -24.976 12.515 -11.917 1.00 86.82 70 PRO B C 1
ATOM 4009 O O . PRO B 1 91 ? -24.178 11.656 -11.552 1.00 96.61 70 PRO B O 1
ATOM 4013 N N . ALA B 1 92 ? -26.007 12.916 -11.184 1.00 78.35 71 ALA B N 1
ATOM 4014 C CA . ALA B 1 92 ? -26.279 12.347 -9.873 1.00 77.59 71 ALA B CA 1
ATOM 4015 C C . ALA B 1 92 ? -27.771 12.111 -9.645 1.00 71.04 71 ALA B C 1
ATOM 4016 O O . ALA B 1 92 ? -28.608 12.840 -10.165 1.00 74.05 71 ALA B O 1
ATOM 4018 N N . GLU B 1 93 ? -28.093 11.089 -8.860 1.00 59.89 72 GLU B N 1
ATOM 4019 C CA . GLU B 1 93 ? -29.476 10.769 -8.525 1.00 70.67 72 GLU B CA 1
ATOM 4020 C C . GLU B 1 93 ? -29.594 10.870 -7.011 1.00 73.89 72 GLU B C 1
ATOM 4021 O O . GLU B 1 93 ? -28.757 10.333 -6.293 1.00 66.89 72 GLU B O 1
ATOM 4027 N N . VAL B 1 94 ? -30.617 11.563 -6.522 1.00 60.34 73 VAL B N 1
ATOM 4028 C CA . VAL B 1 94 ? -30.770 11.748 -5.086 1.00 68.69 73 VAL B CA 1
ATOM 4029 C C . VAL B 1 94 ? -32.128 11.202 -4.674 1.00 65.47 73 VAL B C 1
ATOM 4030 O O . VAL B 1 94 ? -33.140 11.581 -5.264 1.00 67.03 73 VAL B O 1
ATOM 4034 N N . PRO B 1 95 ? -32.199 10.306 -3.692 1.00 60.01 74 PRO B N 1
ATOM 4035 C CA . PRO B 1 95 ? -33.500 9.812 -3.228 1.00 70.26 74 PRO B CA 1
ATOM 4036 C C . PRO B 1 95 ? -34.338 10.890 -2.548 1.00 77.31 74 PRO B C 1
ATOM 4037 O O . PRO B 1 95 ? -33.848 11.940 -2.127 1.00 68.40 74 PRO B O 1
ATOM 4041 N N . LEU B 1 96 ? -35.633 10.601 -2.438 1.00 80.70 75 LEU B N 1
ATOM 4042 C CA . LEU B 1 96 ? -36.603 11.490 -1.815 1.00 72.52 75 LEU B CA 1
ATOM 4043 C C . LEU B 1 96 ? -37.003 10.913 -0.465 1.00 85.96 75 LEU B C 1
ATOM 4044 O O . LEU B 1 96 ? -37.251 9.709 -0.351 1.00 90.29 75 LEU B O 1
ATOM 4049 N N . ASP B 1 97 ? -37.058 11.765 0.553 1.00 84.74 76 ASP B N 1
ATOM 4050 C CA . ASP B 1 97 ? -37.335 11.333 1.917 1.00 84.20 76 ASP B CA 1
ATOM 4051 C C . ASP B 1 97 ? -38.655 11.851 2.461 1.00 90.85 76 ASP B C 1
ATOM 4052 O O . ASP B 1 97 ? -39.399 11.092 3.085 1.00 92.38 76 ASP B O 1
ATOM 4057 N N . ASN B 1 98 ? -38.968 13.127 2.250 1.00 84.08 77 ASN B N 1
ATOM 4058 C CA . ASN B 1 98 ? -40.252 13.685 2.664 1.00 85.69 77 ASN B CA 1
ATOM 4059 C C . ASN B 1 98 ? -41.225 13.497 1.512 1.00 94.16 77 ASN B C 1
ATOM 4060 O O . ASN B 1 98 ? -41.267 14.303 0.579 1.00 85.95 77 ASN B O 1
ATOM 4062 N N . GLU B 1 99 ? -42.010 12.420 1.573 1.00 96.96 78 GLU B N 1
ATOM 4063 C CA . GLU B 1 99 ? -43.021 12.166 0.554 1.00 98.05 78 GLU B CA 1
ATOM 4064 C C . GLU B 1 99 ? -44.080 13.260 0.500 1.00 95.90 78 GLU B C 1
ATOM 4065 O O . GLU B 1 99 ? -44.855 13.302 -0.462 1.00 95.22 78 GLU B O 1
ATOM 4067 N N . GLU B 1 100 ? -44.136 14.138 1.504 1.00 79.39 79 GLU B N 1
ATOM 4068 C CA . GLU B 1 100 ? -44.998 15.308 1.415 1.00 91.76 79 GLU B CA 1
ATOM 4069 C C . GLU B 1 100 ? -44.493 16.310 0.385 1.00 91.26 79 GLU B C 1
ATOM 4070 O O . GLU B 1 100 ? -45.287 17.102 -0.131 1.00 91.84 79 GLU B O 1
ATOM 4072 N N . LEU B 1 101 ? -43.193 16.292 0.075 1.00 97.49 80 LEU B N 1
ATOM 4073 C CA . LEU B 1 101 ? -42.657 17.133 -0.989 1.00 95.52 80 LEU B CA 1
ATOM 4074 C C . LEU B 1 101 ? -43.030 16.625 -2.376 1.00 101.64 80 LEU B C 1
ATOM 4075 O O . LEU B 1 101 ? -42.715 17.295 -3.365 1.00 102.66 80 LEU B O 1
ATOM 4077 N N . ASN B 1 102 ? -43.682 15.462 -2.469 1.00 104.97 81 ASN B N 1
ATOM 4078 C CA . ASN B 1 102 ? -44.161 14.972 -3.758 1.00 98.83 81 ASN B CA 1
ATOM 4079 C C . ASN B 1 102 ? -45.110 15.972 -4.400 1.00 101.14 81 ASN B C 1
ATOM 4080 O O . ASN B 1 102 ? -44.951 16.337 -5.570 1.00 94.05 81 ASN B O 1
ATOM 4085 N N . LYS B 1 103 ? -46.106 16.429 -3.640 1.00 102.90 82 LYS B N 1
ATOM 4086 C CA . LYS B 1 103 ? -47.048 17.410 -4.163 1.00 105.37 82 LYS B CA 1
ATOM 4087 C C . LYS B 1 103 ? -46.346 18.695 -4.575 1.00 107.48 82 LYS B C 1
ATOM 4088 O O . LYS B 1 103 ? -46.819 19.399 -5.475 1.00 106.52 82 LYS B O 1
ATOM 4090 N N . TRP B 1 104 ? -45.216 19.010 -3.933 1.00 100.78 83 TRP B N 1
ATOM 4091 C CA . TRP B 1 104 ? -44.470 20.217 -4.276 1.00 103.23 83 TRP B CA 1
ATOM 4092 C C . TRP B 1 104 ? -43.871 20.125 -5.675 1.00 102.42 83 TRP B C 1
ATOM 4093 O O . TRP B 1 104 ? -43.941 21.084 -6.453 1.00 103.47 83 TRP B O 1
ATOM 4104 N N . PHE B 1 105 ? -43.286 18.973 -6.013 1.00 100.19 84 PHE B N 1
ATOM 4105 C CA . PHE B 1 105 ? -42.515 18.857 -7.248 1.00 98.17 84 PHE B CA 1
ATOM 4106 C C . PHE B 1 105 ? -43.364 19.095 -8.491 1.00 100.48 84 PHE B C 1
ATOM 4107 O O . PHE B 1 105 ? -42.854 19.595 -9.500 1.00 101.59 84 PHE B O 1
ATOM 4115 N N . ASP B 1 106 ? -44.651 18.750 -8.444 1.00 104.12 85 ASP B N 1
ATOM 4116 C CA . ASP B 1 106 ? -45.474 18.820 -9.647 1.00 111.50 85 ASP B CA 1
ATOM 4117 C C . ASP B 1 106 ? -45.934 20.242 -9.940 1.00 109.52 85 ASP B C 1
ATOM 4118 O O . ASP B 1 106 ? -45.912 20.679 -11.096 1.00 108.65 85 ASP B O 1
ATOM 4123 N N . SER B 1 107 ? -46.353 20.977 -8.908 1.00 105.91 86 SER B N 1
ATOM 4124 C CA . SER B 1 107 ? -46.867 22.325 -9.120 1.00 106.78 86 SER B CA 1
ATOM 4125 C C . SER B 1 107 ? -45.757 23.312 -9.457 1.00 105.15 86 SER B C 1
ATOM 4126 O O . SER B 1 107 ? -46.020 24.347 -10.079 1.00 110.10 86 SER B O 1
ATOM 4129 N N . LEU B 1 108 ? -44.518 23.007 -9.067 1.00 110.98 87 LEU B N 1
ATOM 4130 C CA . LEU B 1 108 ? -43.407 23.925 -9.299 1.00 111.42 87 LEU B CA 1
ATOM 4131 C C . LEU B 1 108 ? -43.129 24.085 -10.790 1.00 96.95 87 LEU B C 1
ATOM 4132 O O . LEU B 1 108 ? -43.275 25.178 -11.348 1.00 104.06 87 LEU B O 1
ATOM 4137 N N . PHE B 1 109 ? -42.732 23.004 -11.453 1.00 103.09 88 PHE B N 1
ATOM 4138 C CA . PHE B 1 109 ? -42.440 23.023 -12.879 1.00 114.91 88 PHE B CA 1
ATOM 4139 C C . PHE B 1 109 ? -43.559 22.355 -13.669 1.00 115.92 88 PHE B C 1
ATOM 4140 O O . PHE B 1 109 ? -44.185 21.397 -13.210 1.00 116.84 88 PHE B O 1
ATOM 4148 N N . LYS B 1 110 ? -43.757 22.828 -14.895 1.00 107.65 89 LYS B N 1
ATOM 4149 C CA . LYS B 1 110 ? -44.723 22.216 -15.783 1.00 103.90 89 LYS B CA 1
ATOM 4150 C C . LYS B 1 110 ? -43.815 21.267 -16.549 1.00 106.18 89 LYS B C 1
ATOM 4151 O O . LYS B 1 110 ? -42.990 21.696 -17.354 1.00 99.41 89 LYS B O 1
ATOM 4153 N N . TYR B 1 111 ? -43.964 19.976 -16.286 1.00 94.74 90 TYR B N 1
ATOM 4154 C CA . TYR B 1 111 ? -43.125 18.953 -16.898 1.00 96.08 90 TYR B CA 1
ATOM 4155 C C . TYR B 1 111 ? -43.264 18.966 -18.413 1.00 99.96 90 TYR B C 1
ATOM 4156 O O . TYR B 1 111 ? -44.339 19.220 -18.959 1.00 107.72 90 TYR B O 1
ATOM 4165 N N . ASP B 1 112 ? -42.158 18.677 -19.094 1.00 94.11 91 ASP B N 1
ATOM 4166 C CA . ASP B 1 112 ? -42.145 18.672 -20.551 1.00 89.73 91 ASP B CA 1
ATOM 4167 C C . ASP B 1 112 ? -42.539 17.315 -21.127 1.00 94.99 91 ASP B C 1
ATOM 4168 O O . ASP B 1 112 ? -43.326 17.250 -22.077 1.00 105.48 91 ASP B O 1
ATOM 4173 N N . GLU B 1 113 ? -42.019 16.225 -20.568 1.00 93.43 92 GLU B N 1
ATOM 4174 C CA . GLU B 1 113 ? -42.297 14.908 -21.116 1.00 84.29 92 GLU B CA 1
ATOM 4175 C C . GLU B 1 113 ? -42.513 13.898 -19.997 1.00 82.55 92 GLU B C 1
ATOM 4176 O O . GLU B 1 113 ? -42.024 14.065 -18.877 1.00 89.44 92 GLU B O 1
ATOM 4182 N N . GLU B 1 114 ? -43.273 12.854 -20.321 1.00 82.70 93 GLU B N 1
ATOM 4183 C CA . GLU B 1 114 ? -43.520 11.718 -19.447 1.00 72.47 93 GLU B CA 1
ATOM 4184 C C . GLU B 1 114 ? -43.151 10.453 -20.212 1.0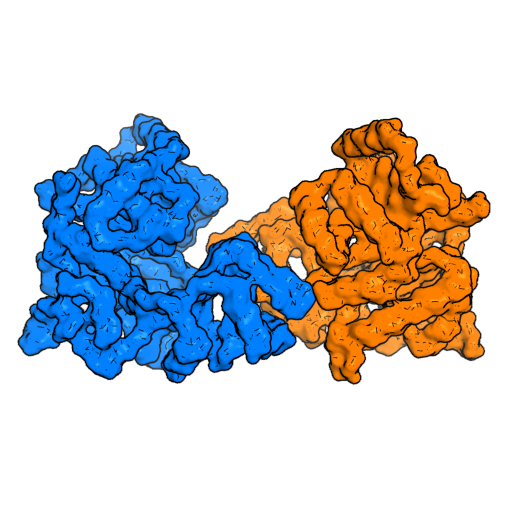0 80.27 93 GLU B C 1
ATOM 4185 O O . GLU B 1 114 ? -43.316 10.384 -21.433 1.00 91.02 93 GLU B O 1
ATOM 4191 N N . ARG B 1 115 ? -42.630 9.455 -19.499 1.00 77.77 94 ARG B N 1
ATOM 4192 C CA . ARG B 1 115 ? -42.016 8.326 -20.187 1.00 70.35 94 ARG B CA 1
ATOM 4193 C C . ARG B 1 115 ? -41.946 7.117 -19.271 1.00 62.29 94 ARG B C 1
ATOM 4194 O O . ARG B 1 115 ? -42.012 7.233 -18.045 1.00 77.60 94 ARG B O 1
ATOM 4202 N N . MET B 1 116 ? -41.794 5.953 -19.894 1.00 55.24 95 MET B N 1
ATOM 4203 C CA . MET B 1 116 ? -41.477 4.737 -19.164 1.00 63.37 95 MET B CA 1
ATOM 4204 C C . MET B 1 116 ? -40.075 4.833 -18.577 1.00 64.58 95 MET B C 1
ATOM 4205 O O . MET B 1 116 ? -39.135 5.270 -19.246 1.00 62.53 95 MET B O 1
ATOM 4210 N N . GLY B 1 117 ? -39.939 4.427 -17.312 1.00 67.90 96 GLY B N 1
ATOM 4211 C CA . GLY B 1 117 ? -38.664 4.459 -16.626 1.00 57.39 96 GLY B CA 1
ATOM 4212 C C . GLY B 1 117 ? -38.396 3.154 -15.903 1.00 56.42 96 GLY B C 1
ATOM 4213 O O . GLY B 1 117 ? -39.229 2.244 -15.893 1.00 55.80 96 GLY B O 1
ATOM 4214 N N . GLY B 1 118 ? -37.223 3.084 -15.288 1.00 51.68 97 GLY B N 1
ATOM 4215 C CA . GLY B 1 118 ? -36.785 1.880 -14.617 1.00 51.02 97 GLY B CA 1
ATOM 4216 C C . GLY B 1 118 ? -36.039 0.943 -15.552 1.00 51.52 97 GLY B C 1
ATOM 4217 O O . GLY B 1 118 ? -36.193 0.976 -16.769 1.00 52.25 97 GLY B O 1
ATOM 4218 N N . GLN B 1 119 ? -35.219 0.078 -14.954 1.00 42.35 98 GLN B N 1
ATOM 4219 C CA . GLN B 1 119 ? -34.366 -0.787 -15.760 1.00 48.61 98 GLN B CA 1
ATOM 4220 C C . GLN B 1 119 ? -35.154 -1.879 -16.475 1.00 58.08 98 GLN B C 1
ATOM 4221 O O . GLN B 1 119 ? -34.785 -2.268 -17.587 1.00 62.87 98 GLN B O 1
ATOM 4227 N N . VAL B 1 120 ? -36.223 -2.396 -15.875 1.00 52.50 99 VAL B N 1
ATOM 4228 C CA . VAL B 1 120 ? -36.996 -3.403 -16.594 1.00 63.00 99 VAL B CA 1
ATOM 4229 C C . VAL B 1 120 ? -38.080 -2.765 -17.457 1.00 60.56 99 VAL B C 1
ATOM 4230 O O . VAL B 1 120 ? -38.510 -3.367 -18.444 1.00 62.85 99 VAL B O 1
ATOM 4234 N N . GLY B 1 121 ? -38.516 -1.549 -17.129 1.00 57.64 100 GLY B N 1
ATOM 4235 C CA . GLY B 1 121 ? -39.437 -0.851 -18.012 1.00 54.55 100 GLY B CA 1
ATOM 4236 C C . GLY B 1 121 ? -38.792 -0.470 -19.332 1.00 65.42 100 GLY B C 1
ATOM 4237 O O . GLY B 1 121 ? -39.356 -0.700 -20.406 1.00 61.25 100 GLY B O 1
ATOM 4238 N N . ILE B 1 122 ? -37.590 0.106 -19.270 1.00 61.56 101 ILE B N 1
ATOM 4239 C CA . ILE B 1 122 ? -36.930 0.567 -20.485 1.00 55.29 101 ILE B CA 1
ATOM 4240 C C . ILE B 1 122 ? -36.372 -0.603 -21.296 1.00 63.69 101 ILE B C 1
ATOM 4241 O O . ILE B 1 122 ? -36.368 -0.555 -22.533 1.00 64.05 101 ILE B O 1
ATOM 4246 N N . ILE B 1 123 ? -35.911 -1.666 -20.643 1.00 44.39 102 ILE B N 1
ATOM 4247 C CA . ILE B 1 123 ? -35.304 -2.769 -21.386 1.00 54.22 102 ILE B CA 1
ATOM 4248 C C . ILE B 1 123 ? -36.355 -3.745 -21.908 1.00 49.09 102 ILE B C 1
ATOM 4249 O O . ILE B 1 123 ? -36.212 -4.277 -23.010 1.00 47.64 102 ILE B O 1
ATOM 4254 N N . ALA B 1 124 ? -37.429 -4.002 -21.155 1.00 55.82 103 ALA B N 1
ATOM 4255 C CA . ALA B 1 124 ? -38.480 -4.868 -21.682 1.00 53.51 103 ALA B CA 1
ATOM 4256 C C . ALA B 1 124 ? -39.184 -4.228 -22.872 1.00 53.71 103 ALA B C 1
ATOM 4257 O O . ALA B 1 124 ? -39.558 -4.929 -23.819 1.00 47.12 103 ALA B O 1
ATOM 4259 N N . ASN B 1 125 ? -39.371 -2.908 -22.848 1.00 51.40 104 ASN B N 1
ATOM 4260 C CA . ASN B 1 125 ? -39.909 -2.227 -24.022 1.00 50.94 104 ASN B CA 1
ATOM 4261 C C . ASN B 1 125 ? -38.967 -2.361 -25.207 1.00 51.97 104 ASN B C 1
ATOM 4262 O O . ASN B 1 125 ? -39.410 -2.512 -26.350 1.00 57.38 104 ASN B O 1
ATOM 4267 N N . LEU B 1 126 ? -37.662 -2.310 -24.948 1.00 55.17 105 LEU B N 1
ATOM 4268 C CA . LEU B 1 126 ? -36.675 -2.416 -26.015 1.00 52.04 105 LEU B CA 1
ATOM 4269 C C . LEU B 1 126 ? -36.637 -3.826 -26.593 1.00 47.99 105 LEU B C 1
ATOM 4270 O O . LEU B 1 126 ? -36.482 -3.999 -27.803 1.00 62.35 105 LEU B O 1
ATOM 4275 N N . LEU B 1 127 ? -36.793 -4.846 -25.750 1.00 49.56 106 LEU B N 1
ATOM 4276 C CA . LEU B 1 127 ? -36.763 -6.220 -26.240 1.00 55.70 106 LEU B CA 1
ATOM 4277 C C . LEU B 1 127 ? -38.019 -6.562 -27.027 1.00 55.64 106 LEU B C 1
ATOM 4278 O O . LEU B 1 127 ? -37.983 -7.439 -27.895 1.00 54.00 106 LEU B O 1
ATOM 4283 N N . ALA B 1 128 ? -39.136 -5.897 -26.736 1.00 47.82 107 ALA B N 1
ATOM 4284 C CA . ALA B 1 128 ? -40.331 -6.077 -27.549 1.00 52.45 107 ALA B CA 1
ATOM 4285 C C . ALA B 1 128 ? -40.102 -5.557 -28.961 1.00 54.42 107 ALA B C 1
ATOM 4286 O O . ALA B 1 128 ? -40.393 -6.247 -29.942 1.00 51.42 107 ALA B O 1
ATOM 4288 N N . ILE B 1 129 ? -39.570 -4.339 -29.077 1.00 47.50 108 ILE B N 1
ATOM 4289 C CA . ILE B 1 129 ? -39.237 -3.776 -30.382 1.00 46.47 108 ILE B CA 1
ATOM 4290 C C . ILE B 1 129 ? -38.255 -4.675 -31.124 1.00 57.61 108 ILE B C 1
ATOM 4291 O O . ILE B 1 129 ? -38.362 -4.868 -32.342 1.00 58.16 108 ILE B O 1
ATOM 4296 N N . LEU B 1 130 ? -37.293 -5.254 -30.404 1.00 53.59 109 LEU B N 1
ATOM 4297 C CA . LEU B 1 130 ? -36.380 -6.208 -31.023 1.00 52.65 109 LEU B CA 1
ATOM 4298 C C . LEU B 1 130 ? -37.041 -7.544 -31.321 1.00 50.74 109 LEU B C 1
ATOM 4299 O O . LEU B 1 130 ? -36.377 -8.427 -31.872 1.00 65.39 109 LEU B O 1
ATOM 4304 N N . ASP B 1 131 ? -38.310 -7.712 -30.942 1.00 53.95 110 ASP B N 1
ATOM 4305 C CA . ASP B 1 131 ? -39.147 -8.832 -31.379 1.00 57.59 110 ASP B CA 1
ATOM 4306 C C . ASP B 1 131 ? -38.630 -10.170 -30.849 1.00 57.18 110 ASP B C 1
ATOM 4307 O O . ASP B 1 131 ? -38.404 -11.115 -31.606 1.00 64.93 110 ASP B O 1
ATOM 4312 N N . LEU B 1 132 ? -38.443 -10.241 -29.536 1.00 67.51 111 LEU B N 1
ATOM 4313 C CA . LEU B 1 132 ? -38.180 -11.517 -28.896 1.00 63.96 111 LEU B CA 1
ATOM 4314 C C . LEU B 1 132 ? -39.468 -12.326 -28.819 1.00 62.79 111 LEU B C 1
ATOM 4315 O O . LEU B 1 132 ? -40.572 -11.786 -28.885 1.00 66.08 111 LEU B O 1
ATOM 4320 N N . LYS B 1 133 ? -39.317 -13.642 -28.679 1.00 69.29 112 LYS B N 1
ATOM 4321 C CA . LYS B 1 133 ? -40.486 -14.515 -28.646 1.00 65.09 112 LYS B CA 1
ATOM 4322 C C . LYS B 1 133 ? -41.388 -14.173 -27.465 1.00 63.56 112 LYS B C 1
ATOM 4323 O O . LYS B 1 133 ? -42.553 -13.804 -27.642 1.00 72.62 112 LYS B O 1
ATOM 4325 N N . LYS B 1 134 ? -40.854 -14.260 -26.251 1.00 67.48 113 LYS B N 1
ATOM 4326 C CA . LYS B 1 134 ? -41.617 -13.987 -25.037 1.00 64.92 113 LYS B CA 1
ATOM 4327 C C . LYS B 1 134 ? -40.807 -13.072 -24.132 1.00 69.82 113 LYS B C 1
ATOM 4328 O O . LYS B 1 134 ? -39.672 -13.393 -23.777 1.00 72.36 113 LYS B O 1
ATOM 4330 N N . VAL B 1 135 ? -41.390 -11.942 -23.751 1.00 60.50 114 VAL B N 1
ATOM 4331 C CA . VAL B 1 135 ? -40.736 -10.975 -22.876 1.00 55.46 114 VAL B CA 1
ATOM 4332 C C . VAL B 1 135 ? -41.665 -10.753 -21.689 1.00 58.99 114 VAL B C 1
ATOM 4333 O O . VAL B 1 135 ? -42.673 -10.046 -21.802 1.00 53.69 114 VAL B O 1
ATOM 4337 N N . ILE B 1 136 ? -41.336 -11.361 -20.553 1.00 54.61 115 ILE B N 1
ATOM 4338 C CA . ILE B 1 136 ? -42.138 -11.266 -19.339 1.00 53.53 115 ILE B CA 1
ATOM 4339 C C . ILE B 1 136 ? -41.486 -10.250 -18.412 1.00 53.32 115 ILE B C 1
ATOM 4340 O O . ILE B 1 136 ? -40.336 -10.429 -17.996 1.00 57.44 115 ILE B O 1
ATOM 4345 N N . ALA B 1 137 ? -42.215 -9.188 -18.085 1.00 49.72 116 ALA B N 1
ATOM 4346 C CA . ALA B 1 137 ? -41.735 -8.136 -17.203 1.00 52.90 116 ALA B CA 1
ATOM 4347 C C . ALA B 1 137 ? -42.557 -8.110 -15.920 1.00 58.07 116 ALA B C 1
ATOM 4348 O O . ALA B 1 137 ? -43.747 -8.436 -15.922 1.00 51.97 116 ALA B O 1
ATOM 4350 N N . TYR B 1 138 ? -41.913 -7.721 -14.818 1.00 66.40 117 TYR B N 1
ATOM 4351 C CA . TYR B 1 138 ? -42.572 -7.708 -13.518 1.00 57.99 117 TYR B CA 1
ATOM 4352 C C . TYR B 1 138 ? -42.135 -6.507 -12.695 1.00 62.24 117 TYR B C 1
ATOM 4353 O O . TYR B 1 138 ? -40.947 -6.182 -12.625 1.00 62.44 117 TYR B O 1
ATOM 4362 N N . SER B 1 139 ? -43.112 -5.862 -12.070 1.00 60.56 118 SER B N 1
ATOM 4363 C CA . SER B 1 139 ? -42.935 -4.870 -11.025 1.00 68.87 118 SER B CA 1
ATOM 4364 C C . SER B 1 139 ? -43.825 -5.251 -9.854 1.00 74.63 118 SER B C 1
ATOM 4365 O O . SER B 1 139 ? -44.877 -5.864 -10.053 1.00 72.75 118 SER B O 1
ATOM 4368 N N . PRO B 1 140 ? -43.423 -4.924 -8.621 1.00 80.65 119 PRO B N 1
ATOM 4369 C CA . PRO B 1 140 ? -44.309 -5.215 -7.479 1.00 71.75 119 PRO B CA 1
ATOM 4370 C C . PRO B 1 140 ? -45.665 -4.539 -7.579 1.00 74.20 119 PRO B C 1
ATOM 4371 O O . PRO B 1 140 ? -46.681 -5.145 -7.220 1.00 73.34 119 PRO B O 1
ATOM 4375 N N . LEU B 1 141 ? -45.711 -3.302 -8.067 1.00 83.83 120 LEU B N 1
ATOM 4376 C CA . LEU B 1 141 ? -46.945 -2.537 -8.176 1.00 85.04 120 LEU B CA 1
ATOM 4377 C C . LEU B 1 141 ? -47.175 -2.125 -9.622 1.00 77.18 120 LEU B C 1
ATOM 4378 O O . LEU B 1 141 ? -46.246 -1.693 -10.310 1.00 82.35 120 LEU B O 1
ATOM 4380 N N . LEU B 1 142 ? -48.411 -2.296 -10.066 1.00 70.19 121 LEU B N 1
ATOM 4381 C CA . LEU B 1 142 ? -48.781 -1.935 -11.411 1.00 71.14 121 LEU B CA 1
ATOM 4382 C C . LEU B 1 142 ? -50.005 -1.039 -11.408 1.00 77.09 121 LEU B C 1
ATOM 4383 O O . LEU B 1 142 ? -51.131 -1.517 -11.313 1.00 83.44 121 LEU B O 1
ATOM 4388 N N . SER B 1 143 ? -49.782 0.261 -11.534 1.00 81.66 122 SER B N 1
ATOM 4389 C CA . SER B 1 143 ? -50.876 1.213 -11.611 1.00 78.97 122 SER B CA 1
ATOM 4390 C C . SER B 1 143 ? -51.460 1.229 -13.021 1.00 75.76 122 SER B C 1
ATOM 4391 O O . SER B 1 143 ? -50.892 0.683 -13.967 1.00 74.46 122 SER B O 1
ATOM 4394 N N . LYS B 1 144 ? -52.619 1.869 -13.160 1.00 73.35 123 LYS B N 1
ATOM 4395 C CA . LYS B 1 144 ? -53.213 2.003 -14.485 1.00 77.03 123 LYS B CA 1
ATOM 4396 C C . LYS B 1 144 ? -52.307 2.813 -15.401 1.00 74.76 123 LYS B C 1
ATOM 4397 O O . LYS B 1 144 ? -51.947 2.359 -16.489 1.00 75.84 123 LYS B O 1
ATOM 4399 N N . LYS B 1 145 ? -51.910 4.012 -14.967 1.00 77.71 124 LYS B N 1
ATOM 4400 C CA . LYS B 1 145 ? -51.046 4.846 -15.798 1.00 74.71 124 LYS B CA 1
ATOM 4401 C C . LYS B 1 145 ? -49.677 4.210 -15.999 1.00 70.09 124 LYS B C 1
ATOM 4402 O O . LYS B 1 145 ? -49.041 4.426 -17.035 1.00 68.95 124 LYS B O 1
ATOM 4404 N N . GLN B 1 146 ? -49.205 3.427 -15.029 1.00 72.59 125 GLN B N 1
ATOM 4405 C CA . GLN B 1 146 ? -47.962 2.691 -15.230 1.00 61.02 125 GLN B CA 1
ATOM 4406 C C . GLN B 1 146 ? -48.117 1.647 -16.326 1.00 70.42 125 GLN B C 1
ATOM 4407 O O . GLN B 1 146 ? -47.243 1.505 -17.189 1.00 78.95 125 GLN B O 1
ATOM 4413 N N . ALA B 1 147 ? -49.231 0.909 -16.310 1.00 77.87 126 ALA B N 1
ATOM 4414 C CA . ALA B 1 147 ? -49.446 -0.154 -17.287 1.00 72.18 126 ALA B CA 1
ATOM 4415 C C . ALA B 1 147 ? -49.526 0.389 -18.706 1.00 69.57 126 ALA B C 1
ATOM 4416 O O . ALA B 1 147 ? -49.126 -0.292 -19.656 1.00 74.03 126 ALA B O 1
ATOM 4418 N N . GLU B 1 148 ? -50.029 1.611 -18.870 1.00 71.56 127 GLU B N 1
ATOM 4419 C CA . GLU B 1 148 ? -50.187 2.192 -20.197 1.00 73.18 127 GLU B CA 1
ATOM 4420 C C . GLU B 1 148 ? -48.857 2.483 -20.876 1.00 67.59 127 GLU B C 1
ATOM 4421 O O . GLU B 1 148 ? -48.838 2.712 -22.088 1.00 64.40 127 GLU B O 1
ATOM 4427 N N . MET B 1 149 ? -47.769 2.459 -20.120 1.00 70.78 128 MET B N 1
ATOM 4428 C CA . MET B 1 149 ? -46.457 2.729 -20.685 1.00 64.74 128 MET B CA 1
ATOM 4429 C C . MET B 1 149 ? -45.714 1.493 -21.187 1.00 69.65 128 MET B C 1
ATOM 4430 O O . MET B 1 149 ? -44.631 1.605 -21.749 1.00 78.58 128 MET B O 1
ATOM 4435 N N . PHE B 1 150 ? -46.302 0.318 -20.991 1.00 70.76 129 PHE B N 1
ATOM 4436 C CA . PHE B 1 150 ? -45.694 -0.918 -21.458 1.00 63.49 129 PHE B CA 1
ATOM 4437 C C . PHE B 1 150 ? -45.885 -1.093 -22.960 1.00 65.86 129 PHE B C 1
ATOM 4438 O O . PHE B 1 150 ? -46.868 -0.631 -23.541 1.00 60.59 129 PHE B O 1
ATOM 4446 N N . ASN B 1 151 ? -44.939 -1.786 -23.586 1.00 65.46 130 ASN B N 1
ATOM 4447 C CA . ASN B 1 151 ? -45.150 -2.212 -24.959 1.00 63.27 130 ASN B CA 1
ATOM 4448 C C . ASN B 1 151 ? -46.304 -3.204 -25.003 1.00 64.58 130 ASN B C 1
ATOM 4449 O O . ASN B 1 151 ? -46.582 -3.909 -24.031 1.00 57.46 130 ASN B O 1
ATOM 4454 N N . ASN B 1 152 ? -46.981 -3.250 -26.152 1.00 84.69 131 ASN B N 1
ATOM 4455 C CA . ASN B 1 152 ? -48.197 -4.049 -26.272 1.00 75.17 131 ASN B CA 1
ATOM 4456 C C . ASN B 1 152 ? -47.912 -5.539 -26.108 1.00 65.17 131 ASN B C 1
ATOM 4457 O O . ASN B 1 152 ? -48.737 -6.280 -25.559 1.00 59.95 131 ASN B O 1
ATOM 4462 N N . ASP B 1 153 ? -46.748 -5.996 -26.571 1.00 58.25 132 ASP B N 1
ATOM 4463 C CA . ASP B 1 153 ? -46.450 -7.421 -26.640 1.00 62.00 132 ASP B CA 1
ATOM 4464 C C . ASP B 1 153 ? -45.923 -7.993 -25.330 1.00 61.62 132 ASP B C 1
ATOM 4465 O O . ASP B 1 153 ? -45.642 -9.195 -25.268 1.00 58.66 132 ASP B O 1
ATOM 4470 N N . LEU B 1 154 ? -45.779 -7.175 -24.293 1.00 56.16 133 LEU B N 1
ATOM 4471 C CA . LEU B 1 154 ? -45.210 -7.640 -23.040 1.00 57.51 133 LEU B CA 1
ATOM 4472 C C . LEU B 1 154 ? -46.228 -8.462 -22.254 1.00 57.69 133 LEU B C 1
ATOM 4473 O O . LEU B 1 154 ? -47.442 -8.330 -22.425 1.00 65.44 133 LEU B O 1
ATOM 4478 N N . LEU B 1 155 ? -45.716 -9.324 -21.384 1.00 49.25 134 LEU B N 1
ATOM 4479 C CA . LEU B 1 155 ? -46.549 -10.148 -20.524 1.00 52.56 134 LEU B CA 1
ATOM 4480 C C . LEU B 1 155 ? -46.176 -9.897 -19.070 1.00 61.40 134 LEU B C 1
ATOM 4481 O O . LEU B 1 155 ? -44.990 -9.862 -18.726 1.00 60.08 134 LEU B O 1
ATOM 4486 N N . TYR B 1 156 ? -47.195 -9.701 -18.229 1.00 63.12 135 TYR B N 1
ATOM 4487 C CA . TYR B 1 156 ? -47.142 -9.544 -16.783 1.00 64.50 135 TYR B CA 1
ATOM 4488 C C . TYR B 1 156 ? -47.704 -10.794 -16.115 1.00 66.75 135 TYR B C 1
ATOM 4489 O O . TYR B 1 156 ? -48.708 -11.339 -16.587 1.00 68.57 135 TYR B O 1
ATOM 4498 N N . PRO B 1 157 ? -47.078 -11.291 -15.041 1.00 63.41 136 PRO B N 1
ATOM 4499 C CA . PRO B 1 157 ? -47.593 -12.502 -14.386 1.00 68.59 136 PRO B CA 1
ATOM 4500 C C . PRO B 1 157 ? -48.573 -12.211 -13.256 1.00 66.12 136 PRO B C 1
ATOM 4501 O O . PRO B 1 157 ? -48.341 -11.313 -12.443 1.00 63.95 136 PRO B O 1
ATOM 4505 N N . ILE B 1 158 ? -49.668 -12.971 -13.199 1.00 64.28 137 ILE B N 1
ATOM 4506 C CA . ILE B 1 158 ? -50.652 -12.869 -12.128 1.00 72.99 137 ILE B CA 1
ATOM 4507 C C . ILE B 1 158 ? -51.118 -14.269 -11.751 1.00 70.80 137 ILE B C 1
ATOM 4508 O O . ILE B 1 158 ? -51.107 -15.189 -12.572 1.00 79.74 137 ILE B O 1
ATOM 4510 N N . VAL B 1 159 ? -51.531 -14.431 -10.497 1.00 85.03 138 VAL B N 1
ATOM 4511 C CA . VAL B 1 159 ? -52.017 -15.707 -9.981 1.00 86.86 138 VAL B CA 1
ATOM 4512 C C . VAL B 1 159 ? -53.528 -15.604 -9.821 1.00 86.16 138 VAL B C 1
ATOM 4513 O O . VAL B 1 159 ? -54.022 -14.812 -9.010 1.00 81.19 138 VAL B O 1
ATOM 4515 N N . GLU B 1 160 ? -54.251 -16.405 -10.602 1.00 90.34 139 GLU B N 1
ATOM 4516 C CA . GLU B 1 160 ? -55.709 -16.463 -10.544 1.00 98.41 139 GLU B CA 1
ATOM 4517 C C . GLU B 1 160 ? -56.181 -17.920 -10.536 1.00 95.64 139 GLU B C 1
ATOM 4518 O O . GLU B 1 160 ? -55.693 -18.735 -11.312 1.00 87.57 139 GLU B O 1
ATOM 4524 N N . ASN B 1 161 ? -57.136 -18.240 -9.670 1.00 96.35 140 ASN B N 1
ATOM 4525 C CA . ASN B 1 161 ? -57.669 -19.599 -9.579 1.00 96.56 140 ASN B CA 1
ATOM 4526 C C . ASN B 1 161 ? -56.557 -20.612 -9.324 1.00 88.70 140 ASN B C 1
ATOM 4527 O O . ASN B 1 161 ? -56.555 -21.721 -9.865 1.00 99.42 140 ASN B O 1
ATOM 4529 N N . GLY B 1 162 ? -55.588 -20.217 -8.500 1.00 81.82 141 GLY B N 1
ATOM 4530 C CA . GLY B 1 162 ? -54.443 -21.050 -8.195 1.00 82.95 141 GLY B CA 1
ATOM 4531 C C . GLY B 1 162 ? -53.522 -21.362 -9.358 1.00 79.68 141 GLY B C 1
ATOM 4532 O O . GLY B 1 162 ? -52.492 -22.017 -9.152 1.00 79.03 141 GLY B O 1
ATOM 4533 N N . LYS B 1 163 ? -53.846 -20.922 -10.569 1.00 97.94 142 LYS B N 1
ATOM 4534 C CA . LYS B 1 163 ? -53.020 -21.157 -11.741 1.00 87.65 142 LYS B CA 1
ATOM 4535 C C . LYS B 1 163 ? -52.294 -19.877 -12.141 1.00 90.77 142 LYS B C 1
ATOM 4536 O O . LYS B 1 163 ? -52.800 -18.769 -11.942 1.00 88.63 142 LYS B O 1
ATOM 4538 N N . LEU B 1 164 ? -51.097 -20.040 -12.704 1.00 89.29 143 LEU B N 1
ATOM 4539 C CA . LEU B 1 164 ? -50.318 -18.905 -13.181 1.00 78.91 143 LEU B CA 1
ATOM 4540 C C . LEU B 1 164 ? -50.845 -18.438 -14.531 1.00 76.28 143 LEU B C 1
ATOM 4541 O O . LEU B 1 164 ? -51.138 -19.249 -15.415 1.00 72.34 143 LEU B O 1
ATOM 4546 N N . VAL B 1 165 ? -50.974 -17.120 -14.684 1.00 75.22 144 VAL B N 1
ATOM 4547 C CA . VAL B 1 165 ? -51.538 -16.518 -15.888 1.00 81.53 144 VAL B CA 1
ATOM 4548 C C . VAL B 1 165 ? -50.650 -15.360 -16.322 1.00 74.30 144 VAL B C 1
ATOM 4549 O O . VAL B 1 165 ? -50.233 -14.546 -15.493 1.00 78.52 144 VAL B O 1
ATOM 4553 N N . LEU B 1 166 ? -50.367 -15.290 -17.619 1.00 71.82 145 LEU B N 1
ATOM 4554 C CA . LEU B 1 166 ? -49.616 -14.187 -18.217 1.00 71.89 145 LEU B CA 1
ATOM 4555 C C . LEU B 1 166 ? -50.620 -13.291 -18.931 1.00 69.91 145 LEU B C 1
ATOM 4556 O O . LEU B 1 166 ? -51.130 -13.641 -19.998 1.00 69.36 145 LEU B O 1
ATOM 4561 N N . LYS B 1 167 ? -50.911 -12.141 -18.338 1.00 59.54 146 LYS B N 1
ATOM 4562 C CA . LYS B 1 167 ? -51.838 -11.184 -18.919 1.00 58.04 146 LYS B CA 1
ATOM 4563 C C . LYS B 1 167 ? -51.069 -10.068 -19.613 1.00 66.38 146 LYS B C 1
ATOM 4564 O O . LYS B 1 167 ? -49.911 -9.791 -19.287 1.00 73.54 146 LYS B O 1
ATOM 4566 N N . LYS B 1 168 ? -51.715 -9.445 -20.594 1.00 68.42 147 LYS B N 1
ATOM 4567 C CA . LYS B 1 168 ? -51.190 -8.199 -21.124 1.00 64.10 147 LYS B CA 1
ATOM 4568 C C . LYS B 1 168 ? -51.191 -7.157 -20.008 1.00 67.30 147 LYS B C 1
ATOM 4569 O O . LYS B 1 168 ? -52.124 -7.125 -19.197 1.00 65.98 147 LYS B O 1
ATOM 4571 N N . PRO B 1 169 ? -50.163 -6.308 -19.925 1.00 71.27 148 PRO B N 1
ATOM 4572 C CA . PRO B 1 169 ? -50.029 -5.419 -18.756 1.00 61.39 148 PRO B CA 1
ATOM 4573 C C . PRO B 1 169 ? -51.264 -4.582 -18.458 1.00 67.29 148 PRO B C 1
ATOM 4574 O O . PRO B 1 169 ? -51.645 -4.439 -17.288 1.00 73.66 148 PRO B O 1
ATOM 4578 N N . ILE B 1 170 ? -51.916 -4.039 -19.488 1.00 63.68 149 ILE B N 1
ATOM 4579 C CA . ILE B 1 170 ? -53.086 -3.189 -19.288 1.00 66.62 149 ILE B CA 1
ATOM 4580 C C . ILE B 1 170 ? -54.277 -3.938 -18.708 1.00 69.80 149 ILE B C 1
ATOM 4581 O O . ILE B 1 170 ? -55.258 -3.308 -18.301 1.00 85.78 149 ILE B O 1
ATOM 4586 N N . GLU B 1 171 ? -54.221 -5.262 -18.647 1.00 66.95 150 GLU B N 1
ATOM 4587 C CA . GLU B 1 171 ? -55.308 -6.036 -18.068 1.00 73.23 150 GLU B CA 1
ATOM 4588 C C . GLU B 1 171 ? -55.085 -6.376 -16.600 1.00 78.74 150 GLU B C 1
ATOM 4589 O O . GLU B 1 171 ? -56.032 -6.803 -15.931 1.00 88.78 150 GLU B O 1
ATOM 4595 N N . ALA B 1 172 ? -53.871 -6.199 -16.079 1.00 77.10 151 ALA B N 1
ATOM 4596 C CA . ALA B 1 172 ? -53.533 -6.659 -14.737 1.00 80.81 151 ALA B CA 1
ATOM 4597 C C . ALA B 1 172 ? -53.259 -5.530 -13.752 1.00 73.09 151 ALA B C 1
ATOM 4598 O O . ALA B 1 172 ? -52.727 -5.789 -12.670 1.00 76.44 151 ALA B O 1
ATOM 4600 N N . TYR B 1 173 ? -53.599 -4.291 -14.087 1.00 79.09 152 TYR B N 1
ATOM 4601 C CA . TYR B 1 173 ? -53.336 -3.188 -13.173 1.00 77.25 152 TYR B CA 1
ATOM 4602 C C . TYR B 1 173 ? -54.335 -3.196 -12.023 1.00 80.50 152 TYR B C 1
ATOM 4603 O O . TYR B 1 173 ? -55.515 -3.504 -12.204 1.00 77.29 152 TYR B O 1
ATOM 4612 N N . LYS B 1 174 ? -53.854 -2.856 -10.831 1.00 82.82 153 LYS B N 1
ATOM 4613 C CA . LYS B 1 174 ? -54.717 -2.656 -9.676 1.00 79.01 153 LYS B CA 1
ATOM 4614 C C . LYS B 1 174 ? -55.049 -1.170 -9.578 1.00 89.27 153 LYS B C 1
ATOM 4615 O O . LYS B 1 174 ? -54.144 -0.329 -9.537 1.00 93.11 153 LYS B O 1
ATOM 4617 N N . ASP B 1 175 ? -56.346 -0.848 -9.552 1.00 89.08 154 ASP B N 1
ATOM 4618 C CA . ASP B 1 175 ? -56.781 0.547 -9.538 1.00 90.55 154 ASP B CA 1
ATOM 4619 C C . ASP B 1 175 ? -56.295 1.298 -8.305 1.00 94.27 154 ASP B C 1
ATOM 4620 O O . ASP B 1 175 ? -56.174 2.529 -8.349 1.00 89.49 154 ASP B O 1
ATOM 4622 N N . ASN B 1 176 ? -56.003 0.591 -7.214 1.00 85.79 155 ASN B N 1
ATOM 4623 C CA . ASN B 1 176 ? -55.544 1.235 -5.989 1.00 95.29 155 ASN B CA 1
ATOM 4624 C C . ASN B 1 176 ? -54.035 1.427 -5.931 1.00 89.87 155 ASN B C 1
ATOM 4625 O O . ASN B 1 176 ? -53.569 2.290 -5.176 1.00 88.87 155 ASN B O 1
ATOM 4630 N N . ASP B 1 177 ? -53.271 0.650 -6.693 1.00 86.82 156 ASP B N 1
ATOM 4631 C CA . ASP B 1 177 ? -51.820 0.677 -6.572 1.00 82.55 156 ASP B CA 1
ATOM 4632 C C . ASP B 1 177 ? -51.290 2.083 -6.850 1.00 88.20 156 ASP B C 1
ATOM 4633 O O . ASP B 1 177 ? -51.809 2.784 -7.728 1.00 85.22 156 ASP B O 1
ATOM 4635 N N . PRO B 1 178 ? -50.282 2.538 -6.110 1.00 87.54 157 PRO B N 1
ATOM 4636 C CA . PRO B 1 178 ? -49.729 3.875 -6.335 1.00 78.10 157 PRO B CA 1
ATOM 4637 C C . PRO B 1 178 ? -48.680 3.880 -7.439 1.00 81.62 157 PRO B C 1
ATOM 4638 O O . PRO B 1 178 ? -48.102 2.853 -7.800 1.00 93.85 157 PRO B O 1
ATOM 4642 N N . ILE B 1 179 ? -48.442 5.072 -7.971 1.00 76.86 158 ILE B N 1
ATOM 4643 C CA . ILE B 1 179 ? -47.476 5.266 -9.043 1.00 82.00 158 ILE B CA 1
ATOM 4644 C C . ILE B 1 179 ? -46.125 5.613 -8.430 1.00 83.34 158 ILE B C 1
ATOM 4645 O O . ILE B 1 179 ? -46.030 6.487 -7.559 1.00 80.54 158 ILE B O 1
ATOM 4647 N N . LYS B 1 180 ? -45.084 4.906 -8.865 1.00 73.78 159 LYS B N 1
ATOM 4648 C CA . LYS B 1 180 ? -43.708 5.243 -8.524 1.00 58.89 159 LYS B CA 1
ATOM 4649 C C . LYS B 1 180 ? -43.173 6.168 -9.609 1.00 72.03 159 LYS B C 1
ATOM 4650 O O . LYS B 1 180 ? -43.118 5.785 -10.782 1.00 82.23 159 LYS B O 1
ATOM 4656 N N . ILE B 1 181 ? -42.805 7.388 -9.231 1.00 65.93 160 ILE B N 1
ATOM 4657 C CA . ILE B 1 181 ? -42.465 8.427 -10.195 1.00 69.22 160 ILE B CA 1
ATOM 4658 C C . ILE B 1 181 ? -41.105 9.015 -9.848 1.00 65.91 160 ILE B C 1
ATOM 4659 O O . ILE B 1 181 ? -40.844 9.354 -8.689 1.00 79.74 160 ILE B O 1
ATOM 4664 N N . ASN B 1 182 ? -40.238 9.119 -10.849 1.00 70.59 161 ASN B N 1
ATOM 4665 C CA . ASN B 1 182 ? -38.975 9.831 -10.749 1.00 67.31 161 ASN B CA 1
ATOM 4666 C C . ASN B 1 182 ? -39.038 11.101 -11.586 1.00 73.48 161 ASN B C 1
ATOM 4667 O O . ASN B 1 182 ? -39.807 11.204 -12.545 1.00 73.37 161 ASN B O 1
ATOM 4672 N N . ARG B 1 183 ? -38.209 12.073 -11.221 1.00 74.47 162 ARG B N 1
ATOM 4673 C CA . ARG B 1 183 ? -38.194 13.364 -11.896 1.00 63.79 162 ARG B CA 1
ATOM 4674 C C . ARG B 1 183 ? -36.776 13.676 -12.337 1.00 67.74 162 ARG B C 1
ATOM 4675 O O . ARG B 1 183 ? -35.857 13.704 -11.512 1.00 72.17 162 ARG B O 1
ATOM 4683 N N . ILE B 1 184 ? -36.604 13.904 -13.636 1.00 61.61 163 ILE B N 1
ATOM 4684 C CA . ILE B 1 184 ? -35.303 14.137 -14.246 1.00 62.87 163 ILE B CA 1
ATOM 4685 C C . ILE B 1 184 ? -35.262 15.569 -14.750 1.00 68.70 163 ILE B C 1
ATOM 4686 O O . ILE B 1 184 ? -36.203 16.029 -15.407 1.00 72.17 163 ILE B O 1
ATOM 4691 N N . PHE B 1 185 ? -34.171 16.265 -14.458 1.00 75.04 164 PHE B N 1
ATOM 4692 C CA . PHE B 1 185 ? -34.025 17.676 -14.798 1.00 73.26 164 PHE B CA 1
ATOM 4693 C C . PHE B 1 185 ? -32.824 17.824 -15.726 1.00 81.65 164 PHE B C 1
ATOM 4694 O O . PHE B 1 185 ? -31.673 17.782 -15.281 1.00 82.54 164 PHE B O 1
ATOM 4702 N N . GLU B 1 186 ? -33.110 18.014 -17.009 1.00 84.87 165 GLU B N 1
ATOM 4703 C CA . GLU B 1 186 ? -32.092 18.182 -18.037 1.00 80.74 165 GLU B CA 1
ATOM 4704 C C . GLU B 1 186 ? -31.695 19.643 -18.227 1.00 82.20 165 GLU B C 1
ATOM 4705 O O . GLU B 1 186 ? -32.547 20.527 -18.261 1.00 85.15 165 GLU B O 1
ATOM 4711 N N . PHE B 1 187 ? -30.396 19.889 -18.355 1.00 75.98 166 PHE B N 1
ATOM 4712 C CA . PHE B 1 187 ? -29.884 21.233 -18.569 1.00 79.47 166 PHE B CA 1
ATOM 4713 C C . PHE B 1 187 ? -28.773 21.171 -19.606 1.00 75.99 166 PHE B C 1
ATOM 4714 O O . PHE B 1 187 ? -27.929 20.272 -19.567 1.00 72.68 166 PHE B O 1
ATOM 4722 N N . LYS B 1 188 ? -28.784 22.123 -20.536 1.00 72.23 167 LYS B N 1
ATOM 4723 C CA . LYS B 1 188 ? -27.800 22.131 -21.606 1.00 88.20 167 LYS B CA 1
ATOM 4724 C C . LYS B 1 188 ? -26.461 22.667 -21.106 1.00 90.06 167 LYS B C 1
ATOM 4725 O O . LYS B 1 188 ? -26.368 23.308 -20.055 1.00 87.74 167 LYS B O 1
ATOM 4727 N N . GLU B 1 189 ? -25.416 22.395 -21.881 1.00 96.00 168 GLU B N 1
ATOM 4728 C CA . GLU B 1 189 ? -24.079 22.842 -21.519 1.00 100.64 168 GLU B CA 1
ATOM 4729 C C . GLU B 1 189 ? -23.948 24.346 -21.717 1.00 107.25 168 GLU B C 1
ATOM 4730 O O . GLU B 1 189 ? -24.408 24.902 -22.718 1.00 99.05 168 GLU B O 1
ATOM 4736 N N . GLY B 1 190 ? -23.310 25.005 -20.756 1.00 99.32 169 GLY B N 1
ATOM 4737 C CA . GLY B 1 190 ? -23.119 26.435 -20.824 1.00 93.16 169 GLY B CA 1
ATOM 4738 C C . GLY B 1 190 ? -24.182 27.256 -20.137 1.00 76.89 169 GLY B C 1
ATOM 4739 O O . GLY B 1 190 ? -24.241 28.470 -20.360 1.00 77.51 169 GLY B O 1
ATOM 4740 N N . ILE B 1 191 ? -25.035 26.634 -19.324 1.00 78.13 170 ILE B N 1
ATOM 4741 C CA . ILE B 1 191 ? -25.970 27.392 -18.505 1.00 85.02 170 ILE B CA 1
ATOM 4742 C C . ILE B 1 191 ? -25.178 28.167 -17.458 1.00 84.11 170 ILE B C 1
ATOM 4743 O O . ILE B 1 191 ? -24.271 27.625 -16.811 1.00 73.77 170 ILE B O 1
ATOM 4748 N N . LYS B 1 192 ? -25.481 29.457 -17.320 1.00 78.31 171 LYS B N 1
ATOM 4749 C CA . LYS B 1 192 ? -24.656 30.370 -16.534 1.00 75.62 171 LYS B CA 1
ATOM 4750 C C . LYS B 1 192 ? -25.529 31.111 -15.532 1.00 75.76 171 LYS B C 1
ATOM 4751 O O . LYS B 1 192 ? -26.365 31.934 -15.919 1.00 79.67 171 LYS B O 1
ATOM 4753 N N . PHE B 1 193 ? -25.322 30.826 -14.246 1.00 73.77 172 PHE B N 1
ATOM 4754 C CA . PHE B 1 193 ? -25.969 31.541 -13.156 1.00 75.15 172 PHE B CA 1
ATOM 4755 C C . PHE B 1 193 ? -24.927 31.872 -12.097 1.00 83.66 172 PHE B C 1
ATOM 4756 O O . PHE B 1 193 ? -24.012 31.081 -11.847 1.00 86.01 172 PHE B O 1
ATOM 4758 N N . LYS B 1 194 ? -25.060 33.042 -11.482 1.00 82.92 173 LYS B N 1
ATOM 4759 C CA . LYS B 1 194 ? -24.172 33.441 -10.400 1.00 81.99 173 LYS B CA 1
ATOM 4760 C C . LYS B 1 194 ? -24.776 33.048 -9.059 1.00 86.39 173 LYS B C 1
ATOM 4761 O O . LYS B 1 194 ? -25.990 33.150 -8.855 1.00 80.13 173 LYS B O 1
ATOM 4763 N N . LEU B 1 195 ? -23.910 32.564 -8.181 1.00 80.40 174 LEU B N 1
ATOM 4764 C CA . LEU B 1 195 ? -24.301 32.195 -6.845 1.00 81.52 174 LEU B CA 1
ATOM 4765 C C . LEU B 1 195 ? -23.211 32.691 -5.914 1.00 85.41 174 LEU B C 1
ATOM 4766 O O . LEU B 1 195 ? -22.120 32.131 -5.888 1.00 90.65 174 LEU B O 1
ATOM 4771 N N . GLY B 1 196 ? -23.501 33.723 -5.136 1.00 81.72 175 GLY B N 1
ATOM 4772 C CA . GLY B 1 196 ? -22.520 34.222 -4.183 1.00 73.62 175 GLY B CA 1
ATOM 4773 C C . GLY B 1 196 ? -21.311 34.799 -4.893 1.00 79.47 175 GLY B C 1
ATOM 4774 O O . GLY B 1 196 ? -21.432 35.603 -5.823 1.00 88.49 175 GLY B O 1
ATOM 4775 N N . ASP B 1 197 ? -20.124 34.389 -4.450 1.00 79.00 176 ASP B N 1
ATOM 4776 C CA . ASP B 1 197 ? -18.880 34.832 -5.065 1.00 80.48 176 ASP B CA 1
ATOM 4777 C C . ASP B 1 197 ? -18.585 34.130 -6.383 1.00 86.82 176 ASP B C 1
ATOM 4778 O O . ASP B 1 197 ? -17.684 34.569 -7.108 1.00 84.53 176 ASP B O 1
ATOM 4783 N N . GLU B 1 198 ? -19.312 33.064 -6.710 1.00 88.61 177 GLU B N 1
ATOM 4784 C CA . GLU B 1 198 ? -19.038 32.254 -7.889 1.00 88.44 177 GLU B CA 1
ATOM 4785 C C . GLU B 1 198 ? -20.056 32.533 -8.988 1.00 87.81 177 GLU B C 1
ATOM 4786 O O . GLU B 1 198 ? -21.238 32.768 -8.717 1.00 84.39 177 GLU B O 1
ATOM 4788 N N . LYS B 1 199 ? -19.580 32.514 -10.228 1.00 73.17 178 LYS B N 1
ATOM 4789 C CA . LYS B 1 199 ? -20.414 32.617 -11.420 1.00 81.65 178 LYS B CA 1
ATOM 4790 C C . LYS B 1 199 ? -20.396 31.237 -12.069 1.00 88.21 178 LYS B C 1
ATOM 4791 O O . LYS B 1 199 ? -19.517 30.923 -12.873 1.00 93.58 178 LYS B O 1
ATOM 4793 N N . ILE B 1 200 ? -21.376 30.409 -11.705 1.00 77.07 179 ILE B N 1
ATOM 4794 C CA . ILE B 1 200 ? -21.403 29.022 -12.153 1.00 76.72 179 ILE B CA 1
ATOM 4795 C C . ILE B 1 200 ? -21.692 28.964 -13.648 1.00 80.18 179 ILE B C 1
ATOM 4796 O O . ILE B 1 200 ? -22.609 29.629 -14.150 1.00 76.54 179 ILE B O 1
ATOM 4801 N N . ILE B 1 201 ? -20.900 28.169 -14.370 1.00 74.31 180 ILE B N 1
ATOM 4802 C CA . ILE B 1 201 ? -21.056 27.972 -15.810 1.00 83.46 180 ILE B CA 1
ATOM 4803 C C . ILE B 1 201 ? -20.797 26.500 -16.108 1.00 86.04 180 ILE B C 1
ATOM 4804 O O . ILE B 1 201 ? -19.685 26.007 -15.889 1.00 84.40 180 ILE B O 1
ATOM 4806 N N . ALA B 1 202 ? -21.811 25.807 -16.613 1.00 82.22 181 ALA B N 1
ATOM 4807 C CA . ALA B 1 202 ? -21.751 24.352 -16.751 1.00 83.32 181 ALA B CA 1
ATOM 4808 C C . ALA B 1 202 ? -20.716 23.924 -17.784 1.00 92.41 181 ALA B C 1
ATOM 4809 O O . ALA B 1 202 ? -20.776 24.378 -18.935 1.00 91.61 181 ALA B O 1
ATOM 4811 N N . PRO B 1 203 ? -19.768 23.050 -17.430 1.00 84.18 182 PRO B N 1
ATOM 4812 C CA . PRO B 1 203 ? -18.823 22.563 -18.447 1.00 90.33 182 PRO B CA 1
ATOM 4813 C C . PRO B 1 203 ? -19.458 21.595 -19.427 1.00 97.35 182 PRO B C 1
ATOM 4814 O O . PRO B 1 203 ? -19.167 21.655 -20.628 1.00 99.03 182 PRO B O 1
ATOM 4818 N N . GLN B 1 204 ? -20.315 20.697 -18.944 1.00 103.89 183 GLN B N 1
ATOM 4819 C CA . GLN B 1 204 ? -21.035 19.740 -19.768 1.00 93.94 183 GLN B CA 1
ATOM 4820 C C . GLN B 1 204 ? -22.534 19.931 -19.576 1.00 95.56 183 GLN B C 1
ATOM 4821 O O . GLN B 1 204 ? -22.985 20.599 -18.639 1.00 93.32 183 GLN B O 1
ATOM 4827 N N . ALA B 1 205 ? -23.303 19.217 -20.393 1.00 90.61 184 ALA B N 1
ATOM 4828 C CA . ALA B 1 205 ? -24.760 19.191 -20.303 1.00 91.92 184 ALA B CA 1
ATOM 4829 C C . ALA B 1 205 ? -25.124 17.850 -19.648 1.00 81.90 184 ALA B C 1
ATOM 4830 O O . ALA B 1 205 ? -24.497 16.837 -19.940 1.00 87.19 184 ALA B O 1
ATOM 4832 N N . ASN B 1 206 ? -26.072 17.872 -18.726 1.00 77.18 185 ASN B N 1
ATOM 4833 C CA . ASN B 1 206 ? -26.432 16.664 -18.009 1.00 83.20 185 ASN B CA 1
ATOM 4834 C C . ASN B 1 206 ? -27.814 16.676 -17.406 1.00 77.52 185 ASN B C 1
ATOM 4835 O O . ASN B 1 206 ? -28.563 17.639 -17.542 1.00 73.33 185 ASN B O 1
ATOM 4840 N N . ARG B 1 207 ? -28.155 15.572 -16.765 1.00 76.20 186 ARG B N 1
ATOM 4841 C CA . ARG B 1 207 ? -29.469 15.425 -16.176 1.00 80.37 186 ARG B CA 1
ATOM 4842 C C . ARG B 1 207 ? -29.362 15.082 -14.705 1.00 79.97 186 ARG B C 1
ATOM 4843 O O . ARG B 1 207 ? -28.575 14.225 -14.319 1.00 86.16 186 ARG B O 1
ATOM 4845 N N . PHE B 1 208 ? -30.160 15.749 -13.884 1.00 73.82 187 PHE B N 1
ATOM 4846 C CA . PHE B 1 208 ? -30.160 15.473 -12.452 1.00 69.96 187 PHE B CA 1
ATOM 4847 C C . PHE B 1 208 ? -31.459 14.770 -12.089 1.00 69.76 187 PHE B C 1
ATOM 4848 O O . PHE B 1 208 ? -32.538 15.228 -12.469 1.00 70.88 187 PHE B O 1
ATOM 4856 N N . ILE B 1 209 ? -31.353 13.669 -11.350 1.00 65.88 188 ILE B N 1
ATOM 4857 C CA . ILE B 1 209 ? -32.477 12.774 -11.092 1.00 65.59 188 ILE B CA 1
ATOM 4858 C C . ILE B 1 209 ? -32.936 12.928 -9.653 1.00 64.92 188 ILE B C 1
ATOM 4859 O O . ILE B 1 209 ? -32.118 12.914 -8.730 1.00 70.06 188 ILE B O 1
ATOM 4864 N N . VAL B 1 210 ? -34.242 13.045 -9.461 1.00 61.58 189 VAL B N 1
ATOM 4865 C CA . VAL B 1 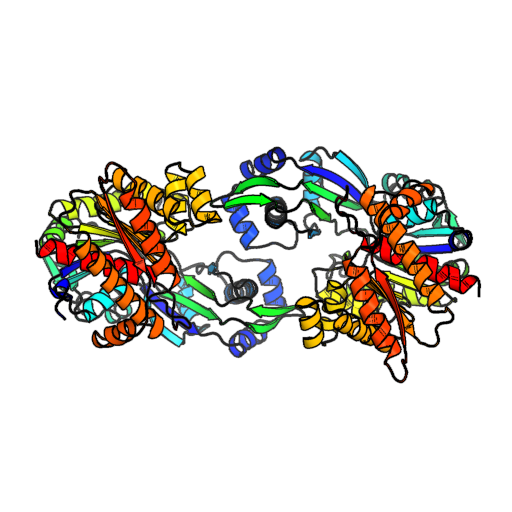210 ? -34.861 12.991 -8.144 1.00 66.39 189 VAL B CA 1
ATOM 4866 C C . VAL B 1 210 ? -35.639 11.685 -8.097 1.00 70.59 189 VAL B C 1
ATOM 4867 O O . VAL B 1 210 ? -36.742 11.599 -8.643 1.00 78.31 189 VAL B O 1
ATOM 4871 N N . ALA B 1 211 ? -35.061 10.665 -7.468 1.00 69.30 190 ALA B N 1
ATOM 4872 C CA . ALA B 1 211 ? -35.668 9.347 -7.406 1.00 70.34 190 ALA B CA 1
ATOM 4873 C C . ALA B 1 211 ? -36.641 9.258 -6.234 1.00 76.09 190 ALA B C 1
ATOM 4874 O O . ALA B 1 211 ? -36.677 10.119 -5.352 1.00 84.03 190 ALA B O 1
ATOM 4876 N N . SER B 1 212 ? -37.474 8.231 -6.273 1.00 89.03 191 SER B N 1
ATOM 4877 C CA . SER B 1 212 ? -38.461 8.047 -5.236 1.00 84.99 191 SER B CA 1
ATOM 4878 C C . SER B 1 212 ? -38.267 6.725 -4.540 1.00 90.92 191 SER B C 1
ATOM 4879 O O . SER B 1 212 ? -38.208 5.672 -5.172 1.00 87.47 191 SER B O 1
ATOM 4882 N N . ARG B 1 213 ? -38.178 6.798 -3.222 0.92 95.00 192 ARG B N 1
ATOM 4883 C CA . ARG B 1 213 ? -38.032 5.622 -2.384 0.92 92.01 192 ARG B CA 1
ATOM 4884 C C . ARG B 1 213 ? -39.313 5.551 -1.637 0.92 100.77 192 ARG B C 1
ATOM 4885 O O . ARG B 1 213 ? -39.767 6.554 -1.135 0.92 95.46 192 ARG B O 1
ATOM 4893 N N . PRO B 1 214 ? -39.921 4.381 -1.549 1.00 116.08 193 PRO B N 1
ATOM 4894 C CA . PRO B 1 214 ? -41.207 4.326 -0.826 1.00 108.91 193 PRO B CA 1
ATOM 4895 C C . PRO B 1 214 ? -41.447 5.256 0.312 1.00 88.93 193 PRO B C 1
ATOM 4896 O O . PRO B 1 214 ? -42.495 5.019 0.868 1.00 96.26 193 PRO B O 1
ATOM 4900 N N . LEU B 1 217 ? -45.685 2.839 -0.825 1.00 82.12 196 LEU B N 1
ATOM 4901 C CA . LEU B 1 217 ? -45.141 1.634 -0.209 1.00 90.93 196 LEU B CA 1
ATOM 4902 C C . LEU B 1 217 ? -45.095 0.486 -1.211 1.00 96.20 196 LEU B C 1
ATOM 4903 O O . LEU B 1 217 ? -45.983 -0.366 -1.233 1.00 91.20 196 LEU B O 1
ATOM 4905 N N . ALA B 1 218 ? -44.054 0.477 -2.044 1.00 98.06 197 ALA B N 1
ATOM 4906 C CA . ALA B 1 218 ? -43.811 -0.588 -3.011 1.00 96.89 197 ALA B CA 1
ATOM 4907 C C . ALA B 1 218 ? -42.383 -1.076 -2.825 1.00 94.62 197 ALA B C 1
ATOM 4908 O O . ALA B 1 218 ? -41.437 -0.289 -2.938 1.00 93.21 197 ALA B O 1
ATOM 4910 N N . ARG B 1 219 ? -42.253 -2.353 -2.503 1.00 85.05 198 ARG B N 1
ATOM 4911 C CA . ARG B 1 219 ? -40.980 -2.970 -2.211 1.00 81.47 198 ARG B CA 1
ATOM 4912 C C . ARG B 1 219 ? -40.335 -3.711 -3.351 1.00 75.46 198 ARG B C 1
ATOM 4913 O O . ARG B 1 219 ? -40.994 -4.197 -4.229 1.00 76.90 198 ARG B O 1
ATOM 4921 N N . ILE B 1 220 ? -39.022 -3.800 -3.321 1.00 76.27 199 ILE B N 1
ATOM 4922 C CA . ILE B 1 220 ? -38.312 -4.498 -4.355 1.00 66.99 199 ILE B CA 1
ATOM 4923 C C . ILE B 1 220 ? -38.310 -5.946 -3.983 1.00 64.98 199 ILE B C 1
ATOM 4924 O O . ILE B 1 220 ? -37.373 -6.436 -3.423 1.00 66.30 199 ILE B O 1
ATOM 4926 N N . GLU B 1 221 ? -39.392 -6.627 -4.297 1.00 72.80 200 GLU B N 1
ATOM 4927 C CA . GLU B 1 221 ? -39.535 -8.025 -3.967 1.00 75.09 200 GLU B CA 1
ATOM 4928 C C . GLU B 1 221 ? -40.535 -8.705 -4.845 1.00 77.05 200 GLU B C 1
ATOM 4929 O O . GLU B 1 221 ? -41.306 -8.066 -5.518 1.00 79.72 200 GLU B O 1
ATOM 4935 N N . ILE B 1 222 ? -40.528 -10.019 -4.823 1.00 78.82 201 ILE B N 1
ATOM 4936 C CA . ILE B 1 222 ? -41.549 -10.800 -5.504 1.00 74.47 201 ILE B CA 1
ATOM 4937 C C . ILE B 1 222 ? -42.598 -11.143 -4.460 1.00 81.40 201 ILE B C 1
ATOM 4938 O O . ILE B 1 222 ? -42.274 -11.724 -3.419 1.00 89.59 201 ILE B O 1
ATOM 4943 N N . LYS B 1 223 ? -43.850 -10.796 -4.736 1.00 85.86 202 LYS B N 1
ATOM 4944 C CA . LYS B 1 223 ? -44.887 -10.787 -3.715 1.00 79.85 202 LYS B CA 1
ATOM 4945 C C . LYS B 1 223 ? -45.220 -12.200 -3.236 1.00 83.00 202 LYS B C 1
ATOM 4946 O O . LYS B 1 223 ? -44.747 -13.206 -3.767 1.00 77.72 202 LYS B O 1
ATOM 4948 N N . GLU B 1 224 ? -46.082 -12.250 -2.219 1.00 81.09 203 GLU B N 1
ATOM 4949 C CA . GLU B 1 224 ? -46.324 -13.481 -1.472 1.00 75.04 203 GLU B CA 1
ATOM 4950 C C . GLU B 1 224 ? -46.892 -14.579 -2.367 1.00 76.54 203 GLU B C 1
ATOM 4951 O O . GLU B 1 224 ? -46.431 -15.726 -2.338 1.00 63.31 203 GLU B O 1
ATOM 4957 N N . ASP B 1 225 ? -47.877 -14.233 -3.194 1.00 70.61 204 ASP B N 1
ATOM 4958 C CA . ASP B 1 225 ? -48.620 -15.232 -3.952 1.00 71.05 204 ASP B CA 1
ATOM 4959 C C . ASP B 1 225 ? -47.789 -15.840 -5.071 1.00 75.01 204 ASP B C 1
ATOM 4960 O O . ASP B 1 225 ? -47.974 -17.013 -5.413 1.00 74.34 204 ASP B O 1
ATOM 4965 N N . LEU B 1 226 ? -46.875 -15.066 -5.646 1.00 73.53 205 LEU B N 1
ATOM 4966 C CA . LEU B 1 226 ? -46.172 -15.443 -6.864 1.00 71.36 205 LEU B CA 1
ATOM 4967 C C . LEU B 1 226 ? -44.922 -16.275 -6.602 1.00 78.94 205 LEU B C 1
ATOM 4968 O O . LEU B 1 226 ? -44.587 -17.149 -7.413 1.00 79.19 205 LEU B O 1
ATOM 4973 N N . LYS B 1 227 ? -44.233 -16.015 -5.484 1.00 70.14 206 LYS B N 1
ATOM 4974 C CA . LYS B 1 227 ? -42.899 -16.575 -5.263 1.00 73.35 206 LYS B CA 1
ATOM 4975 C C . LYS B 1 227 ? -42.855 -18.083 -5.492 1.00 70.51 206 LYS B C 1
ATOM 4976 O O . LYS B 1 227 ? -41.882 -18.607 -6.047 1.00 76.35 206 LYS B O 1
ATOM 4980 N N . LYS B 1 228 ? -43.910 -18.797 -5.099 1.00 77.28 207 LYS B N 1
ATOM 4981 C CA . LYS B 1 228 ? -43.932 -20.243 -5.292 1.00 74.27 207 LYS B CA 1
ATOM 4982 C C . LYS B 1 228 ? -43.945 -20.632 -6.765 1.00 74.52 207 LYS B C 1
ATOM 4983 O O . LYS B 1 228 ? -43.624 -21.778 -7.093 1.00 75.24 207 LYS B O 1
ATOM 4985 N N . TYR B 1 229 ? -44.298 -19.711 -7.660 1.00 75.79 208 TYR B N 1
ATOM 4986 C CA . TYR B 1 229 ? -44.416 -20.017 -9.080 1.00 82.90 208 TYR B CA 1
ATOM 4987 C C . TYR B 1 229 ? -43.176 -19.654 -9.885 1.00 77.89 208 TYR B C 1
ATOM 4988 O O . TYR B 1 229 ? -43.137 -19.939 -11.086 1.00 78.44 208 TYR B O 1
ATOM 4997 N N . LEU B 1 230 ? -42.175 -19.030 -9.266 1.00 67.73 209 LEU B N 1
ATOM 4998 C CA . LEU B 1 230 ? -40.977 -18.651 -10.010 1.00 69.29 209 LEU B CA 1
ATOM 4999 C C . LEU B 1 230 ? -40.292 -19.832 -10.692 1.00 79.26 209 LEU B C 1
ATOM 5000 O O . LEU B 1 230 ? -39.818 -19.655 -11.828 1.00 78.47 209 LEU B O 1
ATOM 5005 N N . PRO B 1 231 ? -40.194 -21.026 -10.094 1.00 83.83 210 PRO B N 1
ATOM 5006 C CA . PRO B 1 231 ? -39.667 -22.168 -10.858 1.00 80.48 210 PRO B CA 1
ATOM 5007 C C . PRO B 1 231 ? -40.488 -22.499 -12.088 1.00 76.91 210 PRO B C 1
ATOM 5008 O O . PRO B 1 231 ? -39.969 -23.148 -13.005 1.00 89.44 210 PRO B O 1
ATOM 5012 N N . GLU B 1 232 ? -41.758 -22.088 -12.079 1.00 77.17 211 GLU B N 1
ATOM 5013 C CA . GLU B 1 232 ? -42.659 -22.233 -13.221 1.00 78.86 211 GLU B CA 1
ATOM 5014 C C . GLU B 1 232 ? -42.305 -21.268 -14.364 1.00 85.35 211 GLU B C 1
ATOM 5015 O O . GLU B 1 232 ? -42.272 -21.658 -15.528 1.00 84.93 211 GLU B O 1
ATOM 5021 N N . ILE B 1 233 ? -42.030 -20.008 -14.011 1.00 87.06 212 ILE B N 1
ATOM 5022 C CA . ILE B 1 233 ? -41.641 -18.978 -14.971 1.00 75.09 212 ILE B CA 1
ATOM 5023 C C . ILE B 1 233 ? -40.283 -19.308 -15.578 1.00 79.30 212 ILE B C 1
ATOM 5024 O O . ILE B 1 233 ? -40.061 -19.118 -16.779 1.00 74.62 212 ILE B O 1
ATOM 5026 N N . GLY B 1 234 ? -39.358 -19.820 -14.761 1.00 82.15 213 GLY B N 1
ATOM 5027 C CA . GLY B 1 234 ? -38.057 -20.223 -15.265 1.00 80.48 213 GLY B CA 1
ATOM 5028 C C . GLY B 1 234 ? -38.104 -21.369 -16.254 1.00 77.84 213 GLY B C 1
ATOM 5029 O O . GLY B 1 234 ? -37.144 -21.567 -17.006 1.00 75.37 213 GLY B O 1
ATOM 5030 N N . GLU B 1 235 ? -39.198 -22.132 -16.270 1.00 82.78 214 GLU B N 1
ATOM 5031 C CA . GLU B 1 235 ? -39.328 -23.202 -17.251 1.00 79.62 214 GLU B CA 1
ATOM 5032 C C . GLU B 1 235 ? -39.539 -22.632 -18.649 1.00 88.58 214 GLU B C 1
ATOM 5033 O O . GLU B 1 235 ? -38.822 -22.986 -19.593 1.00 100.19 214 GLU B O 1
ATOM 5035 N N . MET B 1 236 ? -40.486 -21.724 -18.781 1.00 84.99 215 MET B N 1
ATOM 5036 C CA . MET B 1 236 ? -40.792 -21.157 -20.072 1.00 82.15 215 MET B CA 1
ATOM 5037 C C . MET B 1 236 ? -39.879 -20.104 -20.606 1.00 80.35 215 MET B C 1
ATOM 5038 O O . MET B 1 236 ? -40.078 -19.625 -21.681 1.00 74.09 215 MET B O 1
ATOM 5043 N N . VAL B 1 237 ? -38.872 -19.704 -19.857 1.00 87.74 216 VAL B N 1
ATOM 5044 C CA . VAL B 1 237 ? -37.974 -18.679 -20.352 1.00 74.50 216 VAL B CA 1
ATOM 5045 C C . VAL B 1 237 ? -36.595 -19.206 -20.401 1.00 75.65 216 VAL B C 1
ATOM 5046 O O . VAL B 1 237 ? -36.292 -20.202 -19.819 1.00 70.68 216 VAL B O 1
ATOM 5050 N N . ASP B 1 238 ? -35.768 -18.531 -21.197 1.00 69.77 217 ASP B N 1
ATOM 5051 C CA . ASP B 1 238 ? -34.374 -18.904 -21.401 1.00 60.51 217 ASP B CA 1
ATOM 5052 C C . ASP B 1 238 ? -33.368 -18.087 -20.608 1.00 62.36 217 ASP B C 1
ATOM 5053 O O . ASP B 1 238 ? -32.209 -18.471 -20.517 1.00 75.60 217 ASP B O 1
ATOM 5058 N N . CYS B 1 239 ? -33.786 -16.964 -20.038 1.00 64.78 218 CYS B N 1
ATOM 5059 C CA . CYS B 1 239 ? -32.830 -16.151 -19.298 1.00 63.28 218 CYS B CA 1
ATOM 5060 C C . CYS B 1 239 ? -33.590 -15.088 -18.518 1.00 65.10 218 CYS B C 1
ATOM 5061 O O . CYS B 1 239 ? -34.744 -14.778 -18.824 1.00 60.53 218 CYS B O 1
ATOM 5064 N N . ALA B 1 240 ? -32.924 -14.521 -17.512 1.00 59.53 219 ALA B N 1
ATOM 5065 C CA . ALA B 1 240 ? -33.499 -13.434 -16.735 1.00 53.41 219 ALA B CA 1
ATOM 5066 C C . ALA B 1 240 ? -32.465 -12.334 -16.533 1.00 52.21 219 ALA B C 1
ATOM 5067 O O . ALA B 1 240 ? -31.259 -12.588 -16.506 1.00 60.65 219 ALA B O 1
ATOM 5069 N N . ILE B 1 241 ? -32.954 -11.105 -16.398 1.00 47.58 220 ILE B N 1
ATOM 5070 C CA . ILE B 1 241 ? -32.125 -9.946 -16.089 1.00 50.89 220 ILE B CA 1
ATOM 5071 C C . ILE B 1 241 ? -32.771 -9.236 -14.910 1.00 59.23 220 ILE B C 1
ATOM 5072 O O . ILE B 1 241 ? -33.865 -8.672 -15.043 1.00 55.58 220 ILE B O 1
ATOM 5077 N N . LEU B 1 242 ? -32.099 -9.253 -13.764 1.00 60.20 221 LEU B N 1
ATOM 5078 C CA . LEU B 1 242 ? -32.630 -8.701 -12.530 1.00 53.32 221 LEU B CA 1
ATOM 5079 C C . LEU B 1 242 ? -31.931 -7.388 -12.200 1.00 57.52 221 LEU B C 1
ATOM 5080 O O . LEU B 1 242 ? -30.755 -7.191 -12.523 1.00 62.07 221 LEU B O 1
ATOM 5085 N N . SER B 1 243 ? -32.665 -6.492 -11.549 1.00 48.58 222 SER B N 1
ATOM 5086 C CA . SER B 1 243 ? -32.181 -5.140 -11.309 1.00 56.56 222 SER B CA 1
ATOM 5087 C C . SER B 1 243 ? -33.123 -4.449 -10.331 1.00 56.83 222 SER B C 1
ATOM 5088 O O . SER B 1 243 ? -34.205 -4.953 -10.018 1.00 56.00 222 SER B O 1
ATOM 5091 N N . GLY B 1 244 ? -32.694 -3.280 -9.855 1.00 59.55 223 GLY B N 1
ATOM 5092 C CA . GLY B 1 244 ? -33.486 -2.458 -8.959 1.00 64.22 223 GLY B CA 1
ATOM 5093 C C . GLY B 1 244 ? -33.027 -2.439 -7.517 1.00 61.76 223 GLY B C 1
ATOM 5094 O O . GLY B 1 244 ? -33.672 -1.775 -6.695 1.00 61.83 223 GLY B O 1
ATOM 5095 N N . TYR B 1 245 ? -31.928 -3.124 -7.183 1.00 64.71 224 TYR B N 1
ATOM 5096 C CA . TYR B 1 245 ? -31.515 -3.250 -5.787 1.00 57.65 224 TYR B CA 1
ATOM 5097 C C . TYR B 1 245 ? -31.171 -1.901 -5.166 1.00 65.84 224 TYR B C 1
ATOM 5098 O O . TYR B 1 245 ? -31.340 -1.717 -3.956 1.00 71.12 224 TYR B O 1
ATOM 5107 N N . GLN B 1 246 ? -30.706 -0.945 -5.973 1.00 68.83 225 GLN B N 1
ATOM 5108 C CA . GLN B 1 246 ? -30.347 0.368 -5.447 1.00 65.94 225 GLN B CA 1
ATOM 5109 C C . GLN B 1 246 ? -31.538 1.102 -4.844 1.00 74.44 225 GLN B C 1
ATOM 5110 O O . GLN B 1 246 ? -31.342 2.075 -4.107 1.00 74.65 225 GLN B O 1
ATOM 5116 N N . GLY B 1 247 ? -32.764 0.664 -5.138 1.00 74.88 226 GLY B N 1
ATOM 5117 C CA . GLY B 1 247 ? -33.948 1.273 -4.564 1.00 73.51 226 GLY B CA 1
ATOM 5118 C C . GLY B 1 247 ? -34.295 0.818 -3.164 1.00 77.34 226 GLY B C 1
ATOM 5119 O O . GLY B 1 247 ? -35.150 1.437 -2.523 1.00 85.90 226 GLY B O 1
ATOM 5120 N N . ILE B 1 248 ? -33.660 -0.250 -2.678 1.00 66.92 227 ILE B N 1
ATOM 5121 C CA . ILE B 1 248 ? -33.919 -0.733 -1.328 1.00 73.74 227 ILE B CA 1
ATOM 5122 C C . ILE B 1 248 ? -33.384 0.267 -0.309 1.00 85.22 227 ILE B C 1
ATOM 5123 O O . ILE B 1 248 ? -32.340 0.899 -0.519 1.00 75.70 227 ILE B O 1
ATOM 5128 N N . LYS B 1 249 ? -34.111 0.431 0.793 1.00 90.91 228 LYS B N 1
ATOM 5129 C CA . LYS B 1 249 ? -33.683 1.242 1.923 1.00 93.22 228 LYS B CA 1
ATOM 5130 C C . LYS B 1 249 ? -33.229 0.326 3.050 1.00 82.43 228 LYS B C 1
ATOM 5131 O O . LYS B 1 249 ? -33.751 -0.778 3.214 1.00 82.31 228 LYS B O 1
ATOM 5137 N N . GLU B 1 250 ? -32.249 0.788 3.830 1.00 93.50 229 GLU B N 1
ATOM 5138 C CA . GLU B 1 250 ? -31.690 -0.067 4.878 1.00 95.88 229 GLU B CA 1
ATOM 5139 C C . GLU B 1 250 ? -32.627 -0.204 6.072 1.00 87.32 229 GLU B C 1
ATOM 5140 O O . GLU B 1 250 ? -32.617 -1.242 6.745 1.00 75.98 229 GLU B O 1
ATOM 5146 N N . LYS B 1 251 ? -33.446 0.806 6.349 1.00 86.15 230 LYS B N 1
ATOM 5147 C CA . LYS B 1 251 ? -34.389 0.732 7.463 1.00 92.47 230 LYS B CA 1
ATOM 5148 C C . LYS B 1 251 ? -35.738 1.280 7.022 1.00 93.83 230 LYS B C 1
ATOM 5149 O O . LYS B 1 251 ? -35.857 2.465 6.704 1.00 89.95 230 LYS B O 1
ATOM 5151 N N . TYR B 1 252 ? -36.746 0.421 7.005 1.00 101.40 231 TYR B N 1
ATOM 5152 C CA . TYR B 1 252 ? -38.105 0.840 6.709 1.00 100.64 231 TYR B CA 1
ATOM 5153 C C . TYR B 1 252 ? -38.867 1.107 8.003 1.00 108.75 231 TYR B C 1
ATOM 5154 O O . TYR B 1 252 ? -38.441 0.724 9.094 1.00 103.04 231 TYR B O 1
ATOM 5163 N N . SER B 1 253 ? -40.005 1.780 7.871 1.00 112.37 232 SER B N 1
ATOM 5164 C CA . SER B 1 253 ? -40.878 2.106 8.999 1.00 112.47 232 SER B CA 1
ATOM 5165 C C . SER B 1 253 ? -41.505 0.884 9.679 1.00 105.13 232 SER B C 1
ATOM 5166 O O . SER B 1 253 ? -41.637 0.837 10.901 1.00 108.09 232 SER B O 1
ATOM 5169 N N . ASP B 1 254 ? -41.894 -0.093 8.869 1.00 99.74 233 ASP B N 1
ATOM 5170 C CA . ASP B 1 254 ? -42.553 -1.315 9.333 1.00 100.76 233 ASP B CA 1
ATOM 5171 C C . ASP B 1 254 ? -41.647 -2.265 10.113 1.00 98.24 233 ASP B C 1
ATOM 5172 O O . ASP B 1 254 ? -42.116 -3.230 10.714 1.00 86.56 233 ASP B O 1
ATOM 5177 N N . GLY B 1 255 ? -40.350 -1.991 10.093 1.00 92.75 234 GLY B N 1
ATOM 5178 C CA . GLY B 1 255 ? -39.377 -2.820 10.777 1.00 81.04 234 GLY B CA 1
ATOM 5179 C C . GLY B 1 255 ? -38.591 -3.707 9.837 1.00 80.25 234 GLY B C 1
ATOM 5180 O O . GLY B 1 255 ? -37.560 -4.254 10.222 1.00 79.38 234 GLY B O 1
ATOM 5181 N N . LYS B 1 256 ? -39.051 -3.836 8.598 1.00 94.50 235 LYS B N 1
ATOM 5182 C CA . LYS B 1 256 ? -38.300 -4.606 7.616 1.00 99.54 235 LYS B CA 1
ATOM 5183 C C . LYS B 1 256 ? -37.016 -3.873 7.245 1.00 96.56 235 LYS B C 1
ATOM 5184 O O . LYS B 1 256 ? -36.981 -2.641 7.175 1.00 85.12 235 LYS B O 1
ATOM 5186 N N . THR B 1 257 ? -35.951 -4.639 7.014 1.00 96.34 236 THR B N 1
ATOM 5187 C CA . THR B 1 257 ? -34.637 -4.082 6.731 1.00 95.56 236 THR B CA 1
ATOM 5188 C C . THR B 1 257 ? -34.132 -4.553 5.374 1.00 93.51 236 THR B C 1
ATOM 5189 O O . THR B 1 257 ? -34.595 -5.558 4.826 1.00 88.08 236 THR B O 1
ATOM 5193 N N . ALA B 1 258 ? -33.158 -3.804 4.842 1.00 94.27 237 ALA B N 1
ATOM 5194 C CA . ALA B 1 258 ? -32.535 -4.164 3.572 1.00 76.73 237 ALA B CA 1
ATOM 5195 C C . ALA B 1 258 ? -31.963 -5.570 3.603 1.00 75.10 237 ALA B C 1
ATOM 5196 O O . ALA B 1 258 ? -31.948 -6.259 2.577 1.00 88.56 237 ALA B O 1
ATOM 5198 N N . GLU B 1 259 ? -31.478 -6.011 4.764 1.00 85.09 238 GLU B N 1
ATOM 5199 C CA . GLU B 1 259 ? -30.990 -7.379 4.884 1.00 88.33 238 GLU B CA 1
ATOM 5200 C C . GLU B 1 259 ? -32.097 -8.387 4.607 1.00 81.85 238 GLU B C 1
ATOM 5201 O O . GLU B 1 259 ? -31.831 -9.473 4.079 1.00 77.88 238 GLU B O 1
ATOM 5203 N N . TYR B 1 260 ? -33.342 -8.039 4.931 1.00 68.36 239 TYR B N 1
ATOM 5204 C CA . TYR B 1 260 ? -34.446 -8.977 4.765 1.00 77.56 239 TYR B CA 1
ATOM 5205 C C . TYR B 1 260 ? -34.886 -9.108 3.309 1.00 80.59 239 TYR B C 1
ATOM 5206 O O . TYR B 1 260 ? -35.307 -10.193 2.890 1.00 75.86 239 TYR B O 1
ATOM 5215 N N . TYR B 1 261 ? -34.789 -8.035 2.521 1.00 86.48 240 TYR B N 1
ATOM 5216 C CA . TYR B 1 261 ? -35.196 -8.108 1.121 1.00 79.44 240 TYR B CA 1
ATOM 5217 C C . TYR B 1 261 ? -34.138 -8.792 0.262 1.00 78.09 240 TYR B C 1
ATOM 5218 O O . TYR B 1 261 ? -34.469 -9.626 -0.589 1.00 78.56 240 TYR B O 1
ATOM 5227 N N . PHE B 1 262 ? -32.860 -8.449 0.466 1.00 72.51 241 PHE B N 1
ATOM 5228 C CA . PHE B 1 262 ? -31.785 -9.143 -0.238 1.00 64.15 241 PHE B CA 1
ATOM 5229 C C . PHE B 1 262 ? -31.809 -10.639 0.040 1.00 70.53 241 PHE B C 1
ATOM 5230 O O . PHE B 1 262 ? -31.418 -11.438 -0.818 1.00 67.43 241 PHE B O 1
ATOM 5238 N N . LYS B 1 263 ? -32.260 -11.035 1.231 1.00 81.50 242 LYS B N 1
ATOM 5239 C CA . LYS B 1 263 ? -32.407 -12.454 1.532 1.00 76.04 242 LYS B CA 1
ATOM 5240 C C . LYS B 1 263 ? -33.501 -13.079 0.674 1.00 72.23 242 LYS B C 1
ATOM 5241 O O . LYS B 1 263 ? -33.317 -14.161 0.104 1.00 68.91 242 LYS B O 1
ATOM 5243 N N . ARG B 1 264 ? -34.645 -12.396 0.555 1.00 80.13 243 ARG B N 1
ATOM 5244 C CA . ARG B 1 264 ? -35.746 -12.918 -0.250 1.00 88.71 243 ARG B CA 1
ATOM 5245 C C . ARG B 1 264 ? -35.435 -12.866 -1.742 1.00 84.79 243 ARG B C 1
ATOM 5246 O O . ARG B 1 264 ? -35.993 -13.654 -2.514 1.00 85.90 243 ARG B O 1
ATOM 5248 N N . ALA B 1 265 ? -34.561 -11.948 -2.167 1.00 81.79 244 ALA B N 1
ATOM 5249 C CA . ALA B 1 265 ? -34.161 -11.894 -3.570 1.00 79.03 244 ALA B CA 1
ATOM 5250 C C . ALA B 1 265 ? -33.163 -12.989 -3.918 1.00 74.57 244 ALA B C 1
ATOM 5251 O O . ALA B 1 265 ? -33.153 -13.473 -5.055 1.00 79.76 244 ALA B O 1
ATOM 5253 N N . LYS B 1 266 ? -32.316 -13.384 -2.964 1.00 78.76 245 LYS B N 1
ATOM 5254 C CA . LYS B 1 266 ? -31.439 -14.527 -3.194 1.00 81.07 245 LYS B CA 1
ATOM 5255 C C . LYS B 1 266 ? -32.256 -15.792 -3.418 1.00 77.77 245 LYS B C 1
ATOM 5256 O O . LYS B 1 266 ? -31.875 -16.655 -4.219 1.00 69.77 245 LYS B O 1
ATOM 5262 N N . GLU B 1 267 ? -33.395 -15.910 -2.726 1.00 75.61 246 GLU B N 1
ATOM 5263 C CA . GLU B 1 267 ? -34.294 -17.037 -2.940 1.00 80.25 246 GLU B CA 1
ATOM 5264 C C . GLU B 1 267 ? -35.074 -16.911 -4.242 1.00 86.69 246 GLU B C 1
ATOM 5265 O O . GLU B 1 267 ? -35.505 -17.932 -4.792 1.00 83.21 246 GLU B O 1
ATOM 5267 N N . ASP B 1 268 ? -35.270 -15.686 -4.742 1.00 86.08 247 ASP B N 1
ATOM 5268 C CA . ASP B 1 268 ? -35.882 -15.510 -6.056 1.00 75.20 247 ASP B CA 1
ATOM 5269 C C . ASP B 1 268 ? -35.017 -16.135 -7.142 1.00 73.99 247 ASP B C 1
ATOM 5270 O O . ASP B 1 268 ? -35.493 -16.952 -7.940 1.00 77.75 247 ASP B O 1
ATOM 5275 N N . ILE B 1 269 ? -33.733 -15.768 -7.179 1.00 72.48 248 ILE B N 1
ATOM 5276 C CA . ILE B 1 269 ? -32.812 -16.337 -8.160 1.00 73.63 248 ILE B CA 1
ATOM 5277 C C . ILE B 1 269 ? -32.745 -17.850 -8.008 1.00 75.57 248 ILE B C 1
ATOM 5278 O O . ILE B 1 269 ? -32.806 -18.597 -8.993 1.00 69.57 248 ILE B O 1
ATOM 5283 N N . LYS B 1 270 ? -32.627 -18.322 -6.764 1.00 78.61 249 LYS B N 1
ATOM 5284 C CA . LYS B 1 270 ? -32.574 -19.757 -6.510 1.00 79.61 249 LYS B CA 1
ATOM 5285 C C . LYS B 1 270 ? -33.829 -20.453 -7.020 1.00 80.48 249 LYS B C 1
ATOM 5286 O O . LYS B 1 270 ? -33.758 -21.560 -7.566 1.00 75.48 249 LYS B O 1
ATOM 5288 N N . LEU B 1 271 ? -34.990 -19.813 -6.865 1.00 76.58 250 LEU B N 1
ATOM 5289 C CA . LEU B 1 271 ? -36.232 -20.425 -7.329 1.00 75.43 250 LEU B CA 1
ATOM 5290 C C . LEU B 1 271 ? -36.298 -20.468 -8.848 1.00 78.87 250 LEU B C 1
ATOM 5291 O O . LEU B 1 271 ? -36.798 -21.439 -9.422 1.00 82.58 250 LEU B O 1
ATOM 5296 N N . LEU B 1 272 ? -35.802 -19.426 -9.516 1.00 78.14 251 LEU B N 1
ATOM 5297 C CA . LEU B 1 272 ? -35.791 -19.416 -10.976 1.00 81.32 251 LEU B CA 1
ATOM 5298 C C . LEU B 1 272 ? -34.813 -20.446 -11.523 1.00 83.47 251 LEU B C 1
ATOM 5299 O O . LEU B 1 272 ? -35.155 -21.226 -12.417 1.00 81.84 251 LEU B O 1
ATOM 5304 N N . LYS B 1 273 ? -33.589 -20.465 -10.995 1.00 82.10 252 LYS B N 1
ATOM 5305 C CA . LYS B 1 273 ? -32.558 -21.368 -11.496 1.00 85.10 252 LYS B CA 1
ATOM 5306 C C . LYS B 1 273 ? -32.809 -22.827 -11.134 1.00 85.75 252 LYS B C 1
ATOM 5307 O O . LYS B 1 273 ? -31.935 -23.662 -11.393 1.00 90.13 252 LYS B O 1
ATOM 5313 N N . LYS B 1 274 ? -33.959 -23.158 -10.539 1.00 86.30 253 LYS B N 1
ATOM 5314 C CA . LYS B 1 274 ? -34.355 -24.558 -10.440 1.00 89.74 253 LYS B CA 1
ATOM 5315 C C . LYS B 1 274 ? -34.398 -25.198 -11.821 1.00 87.13 253 LYS B C 1
ATOM 5316 O O . LYS B 1 274 ? -34.076 -26.381 -11.979 1.00 94.62 253 LYS B O 1
ATOM 5318 N N . LYS B 1 275 ? -34.793 -24.429 -12.831 1.00 88.55 254 LYS B N 1
ATOM 5319 C CA . LYS B 1 275 ? -34.670 -24.823 -14.224 1.00 93.03 254 LYS B CA 1
ATOM 5320 C C . LYS B 1 275 ? -33.358 -24.289 -14.797 1.00 91.08 254 LYS B C 1
ATOM 5321 O O . LYS B 1 275 ? -32.649 -23.502 -14.164 1.00 88.70 254 LYS B O 1
ATOM 5323 N N . ASP B 1 276 ? -33.028 -24.739 -16.007 1.00 87.27 255 ASP B N 1
ATOM 5324 C CA . ASP B 1 276 ? -31.829 -24.265 -16.688 1.00 89.07 255 ASP B CA 1
ATOM 5325 C C . ASP B 1 276 ? -32.111 -22.892 -17.283 1.00 85.70 255 ASP B C 1
ATOM 5326 O O . ASP B 1 276 ? -32.960 -22.758 -18.170 1.00 81.90 255 ASP B O 1
ATOM 5328 N N . ILE B 1 277 ? -31.450 -21.877 -16.751 1.00 86.89 256 ILE B N 1
ATOM 5329 C CA . ILE B 1 277 ? -31.648 -20.521 -17.188 1.00 73.98 256 ILE B CA 1
ATOM 5330 C C . ILE B 1 277 ? -30.441 -19.683 -16.861 1.00 74.65 256 ILE B C 1
ATOM 5331 O O . ILE B 1 277 ? -29.732 -19.973 -15.965 1.00 68.31 256 ILE B O 1
ATOM 5336 N N . LYS B 1 278 ? -30.238 -18.612 -17.592 1.00 74.32 257 LYS B N 1
ATOM 5337 C CA . LYS B 1 278 ? -29.100 -17.721 -17.408 1.00 59.93 257 LYS B CA 1
ATOM 5338 C C . LYS B 1 278 ? -29.589 -16.402 -16.834 1.00 62.83 257 LYS B C 1
ATOM 5339 O O . LYS B 1 278 ? -30.410 -15.723 -17.456 1.00 60.58 257 LYS B O 1
ATOM 5345 N N . VAL B 1 279 ? -29.089 -16.041 -15.658 1.00 56.10 258 VAL B N 1
ATOM 5346 C CA . VAL B 1 279 ? -29.473 -14.796 -15.003 1.00 54.81 258 VAL B CA 1
ATOM 5347 C C . VAL B 1 279 ? -28.365 -13.775 -15.215 1.00 56.17 258 VAL B C 1
ATOM 5348 O O . VAL B 1 279 ? -27.176 -14.119 -15.216 1.00 58.42 258 VAL B O 1
ATOM 5352 N N . HIS B 1 280 ? -28.752 -12.516 -15.410 1.00 54.76 259 HIS B N 1
ATOM 5353 C CA . HIS B 1 280 ? -27.812 -11.442 -15.694 1.00 51.22 259 HIS B CA 1
ATOM 5354 C C . HIS B 1 280 ? -28.066 -10.264 -14.767 1.00 53.71 259 HIS B C 1
ATOM 5355 O O . HIS B 1 280 ? -29.217 -9.927 -14.473 1.00 53.37 259 HIS B O 1
ATOM 5362 N N . LEU B 1 281 ? -26.981 -9.643 -14.311 1.00 51.86 260 LEU B N 1
ATOM 5363 C CA . LEU B 1 281 ? -27.033 -8.415 -13.531 1.00 58.47 260 LEU B CA 1
ATOM 5364 C C . LEU B 1 281 ? -26.113 -7.389 -14.172 1.00 57.87 260 LEU B C 1
ATOM 5365 O O . LEU B 1 281 ? -24.952 -7.688 -14.465 1.00 60.38 260 LEU B O 1
ATOM 5370 N N . GLU B 1 282 ? -26.636 -6.191 -14.401 1.00 57.16 261 GLU B N 1
ATOM 5371 C CA . GLU B 1 282 ? -25.827 -5.033 -14.763 1.00 61.87 261 GLU B CA 1
ATOM 5372 C C . GLU B 1 282 ? -25.581 -4.235 -13.484 1.00 64.86 261 GLU B C 1
ATOM 5373 O O . GLU B 1 282 ? -26.506 -3.626 -12.935 1.00 59.75 261 GLU B O 1
ATOM 5379 N N . PHE B 1 283 ? -24.339 -4.268 -12.993 1.00 61.81 262 PHE B N 1
ATOM 5380 C CA . PHE B 1 283 ? -24.008 -3.680 -11.700 1.00 58.87 262 PHE B CA 1
ATOM 5381 C C . PHE B 1 283 ? -24.240 -2.176 -11.703 1.00 63.58 262 PHE B C 1
ATOM 5382 O O . PHE B 1 283 ? -23.414 -1.413 -12.214 1.00 75.53 262 PHE B O 1
ATOM 5390 N N . ALA B 1 284 ? -25.360 -1.744 -11.131 1.00 68.03 263 ALA B N 1
ATOM 5391 C CA . ALA B 1 284 ? -25.660 -0.324 -11.042 1.00 71.92 263 ALA B CA 1
ATOM 5392 C C . ALA B 1 284 ? -24.791 0.343 -9.984 1.00 75.53 263 ALA B C 1
ATOM 5393 O O . ALA B 1 284 ? -24.420 -0.265 -8.976 1.00 76.41 263 ALA B O 1
ATOM 5395 N N . SER B 1 285 ? -24.464 1.607 -10.226 1.00 78.86 264 SER B N 1
ATOM 5396 C CA . SER B 1 285 ? -23.690 2.379 -9.267 1.00 85.08 264 SER B CA 1
ATOM 5397 C C . SER B 1 285 ? -24.584 2.811 -8.112 1.00 83.44 264 SER B C 1
ATOM 5398 O O . SER B 1 285 ? -25.679 3.339 -8.325 1.00 80.94 264 SER B O 1
ATOM 5401 N N . ILE B 1 286 ? -24.118 2.599 -6.902 1.00 86.35 265 ILE B N 1
ATOM 5402 C CA . ILE B 1 286 ? -24.867 2.985 -5.734 1.00 90.76 265 ILE B CA 1
ATOM 5403 C C . ILE B 1 286 ? -24.017 3.824 -4.842 1.00 84.75 265 ILE B C 1
ATOM 5404 O O . ILE B 1 286 ? -22.924 3.444 -4.501 1.00 81.42 265 ILE B O 1
ATOM 5409 N N . GLN B 1 287 ? -24.535 4.962 -4.448 1.00 82.43 266 GLN B N 1
ATOM 5410 C CA . GLN B 1 287 ? -23.805 5.853 -3.553 1.00 76.46 266 GLN B CA 1
ATOM 5411 C C . GLN B 1 287 ? -23.724 5.276 -2.148 1.00 75.39 266 GLN B C 1
ATOM 5412 O O . GLN B 1 287 ? -22.739 5.507 -1.442 1.00 88.27 266 GLN B O 1
ATOM 5414 N N . ASN B 1 288 ? -24.732 4.515 -1.734 1.00 71.13 267 ASN B N 1
ATOM 5415 C CA . ASN B 1 288 ? -24.761 3.937 -0.394 1.00 79.21 267 ASN B CA 1
ATOM 5416 C C . ASN B 1 288 ? -23.890 2.685 -0.376 1.00 76.57 267 ASN B C 1
ATOM 5417 O O . ASN B 1 288 ? -24.220 1.677 -1.012 1.00 74.44 267 ASN B O 1
ATOM 5422 N N . ILE B 1 289 ? -22.777 2.747 0.357 1.00 78.41 268 ILE B N 1
ATOM 5423 C CA . ILE B 1 289 ? -21.856 1.614 0.418 1.00 81.44 268 ILE B CA 1
ATOM 5424 C C . ILE B 1 289 ? -22.516 0.419 1.088 1.00 69.65 268 ILE B C 1
ATOM 5425 O O . ILE B 1 289 ? -22.233 -0.737 0.749 1.00 64.44 268 ILE B O 1
ATOM 5430 N N . LYS B 1 290 ? -23.385 0.678 2.064 1.00 73.92 269 LYS B N 1
ATOM 5431 C CA . LYS B 1 290 ? -24.047 -0.411 2.772 1.00 78.46 269 LYS B CA 1
ATOM 5432 C C . LYS B 1 290 ? -24.863 -1.257 1.810 1.00 71.63 269 LYS B C 1
ATOM 5433 O O . LYS B 1 290 ? -24.813 -2.491 1.849 1.00 75.70 269 LYS B O 1
ATOM 5435 N N . ILE B 1 291 ? -25.601 -0.605 0.918 1.00 75.84 270 ILE B N 1
ATOM 5436 C CA . ILE B 1 291 ? -26.452 -1.338 -0.007 1.00 73.52 270 ILE B CA 1
ATOM 5437 C C . ILE B 1 291 ? -25.641 -1.868 -1.185 1.00 73.19 270 ILE B C 1
ATOM 5438 O O . ILE B 1 291 ? -25.962 -2.928 -1.734 1.00 71.03 270 ILE B O 1
ATOM 5443 N N . ARG B 1 292 ? -24.578 -1.167 -1.583 1.00 69.30 271 ARG B N 1
ATOM 5444 C CA . ARG B 1 292 ? -23.678 -1.713 -2.593 1.00 65.80 271 ARG B CA 1
ATOM 5445 C C . ARG B 1 292 ? -23.002 -2.975 -2.082 1.00 62.11 271 ARG B C 1
ATOM 5446 O O . ARG B 1 292 ? -22.929 -3.987 -2.789 1.00 53.25 271 ARG B O 1
ATOM 5454 N N . LYS B 1 293 ? -22.497 -2.929 -0.847 1.00 72.33 272 LYS B N 1
ATOM 5455 C CA . LYS B 1 293 ? -21.903 -4.113 -0.240 1.00 73.30 272 LYS B CA 1
ATOM 5456 C C . LYS B 1 293 ? -22.866 -5.290 -0.284 1.00 67.29 272 LYS B C 1
ATOM 5457 O O . LYS B 1 293 ? -22.456 -6.427 -0.541 1.00 66.52 272 LYS B O 1
ATOM 5459 N N . LYS B 1 294 ? -24.156 -5.031 -0.070 1.00 66.25 273 LYS B N 1
ATOM 5460 C CA . LYS B 1 294 ? -25.134 -6.105 0.009 1.00 72.56 273 LYS B CA 1
ATOM 5461 C C . LYS B 1 294 ? -25.637 -6.565 -1.353 1.00 72.03 273 LYS B C 1
ATOM 5462 O O . LYS B 1 294 ? -26.309 -7.598 -1.429 1.00 72.61 273 LYS B O 1
ATOM 5468 N N . VAL B 1 295 ? -25.327 -5.844 -2.431 1.00 73.40 274 VAL B N 1
ATOM 5469 C CA . VAL B 1 295 ? -25.488 -6.428 -3.758 1.00 71.85 274 VAL B CA 1
ATOM 5470 C C . VAL B 1 295 ? -24.389 -7.452 -4.007 1.00 73.62 274 VAL B C 1
ATOM 5471 O O . VAL B 1 295 ? -24.653 -8.584 -4.432 1.00 70.82 274 VAL B O 1
ATOM 5475 N N . VAL B 1 296 ? -23.139 -7.074 -3.715 1.00 73.54 275 VAL B N 1
ATOM 5476 C CA . VAL B 1 296 ? -22.008 -7.980 -3.898 1.00 72.64 275 VAL B CA 1
ATOM 5477 C C . VAL B 1 296 ? -22.141 -9.201 -3.002 1.00 75.98 275 VAL B C 1
ATOM 5478 O O . VAL B 1 296 ? -21.680 -10.293 -3.357 1.00 79.20 275 VAL B O 1
ATOM 5480 N N . ASP B 1 297 ? -22.783 -9.049 -1.840 1.00 65.94 276 ASP B N 1
ATOM 5481 C CA . ASP B 1 297 ? -22.911 -10.162 -0.904 1.00 71.18 276 ASP B CA 1
ATOM 5482 C C . ASP B 1 297 ? -23.966 -11.165 -1.359 1.00 72.28 276 ASP B C 1
ATOM 5483 O O . ASP B 1 297 ? -23.690 -12.365 -1.457 1.00 63.20 276 ASP B O 1
ATOM 5488 N N . TYR B 1 298 ? -25.179 -10.691 -1.642 1.00 75.51 277 TYR B N 1
ATOM 5489 C CA . TYR B 1 298 ? -26.300 -11.584 -1.907 1.00 76.40 277 TYR B CA 1
ATOM 5490 C C . TYR B 1 298 ? -26.497 -11.893 -3.389 1.00 82.59 277 TYR B C 1
ATOM 5491 O O . TYR B 1 298 ? -26.847 -13.027 -3.738 1.00 80.05 277 TYR B O 1
ATOM 5500 N N . ILE B 1 299 ? -26.292 -10.916 -4.273 1.00 77.86 278 ILE B N 1
ATOM 5501 C CA . ILE B 1 299 ? -26.683 -11.068 -5.672 1.00 78.61 278 ILE B CA 1
ATOM 5502 C C . ILE B 1 299 ? -25.540 -11.599 -6.525 1.00 73.24 278 ILE B C 1
ATOM 5503 O O . ILE B 1 299 ? -25.686 -12.614 -7.212 1.00 69.36 278 ILE B O 1
ATOM 5508 N N . LEU B 1 300 ? -24.409 -10.904 -6.501 1.00 71.08 279 LEU B N 1
ATOM 5509 C CA . LEU B 1 300 ? -23.277 -11.220 -7.372 1.00 65.44 279 LEU B CA 1
ATOM 5510 C C . LEU B 1 300 ? -22.852 -12.686 -7.351 1.00 68.68 279 LEU B C 1
ATOM 5511 O O . LEU B 1 300 ? -22.588 -13.242 -8.431 1.00 65.32 279 LEU B O 1
ATOM 5516 N N . PRO B 1 301 ? -22.760 -13.368 -6.202 1.00 75.80 280 PRO B N 1
ATOM 5517 C CA . PRO B 1 301 ? -22.336 -14.779 -6.231 1.00 75.43 280 PRO B CA 1
ATOM 5518 C C . PRO B 1 301 ? -23.324 -15.725 -6.900 1.00 69.83 280 PRO B C 1
ATOM 5519 O O . PRO B 1 301 ? -22.968 -16.888 -7.132 1.00 71.78 280 PRO B O 1
ATOM 5523 N N . ASN B 1 302 ? -24.539 -15.283 -7.224 1.00 73.40 281 ASN B N 1
ATOM 5524 C CA . ASN B 1 302 ? -25.570 -16.192 -7.712 1.00 82.72 281 ASN B CA 1
ATOM 5525 C C . ASN B 1 302 ? -26.081 -15.846 -9.105 1.00 83.96 281 ASN B C 1
ATOM 5526 O O . ASN B 1 302 ? -27.049 -16.465 -9.564 1.00 82.48 281 ASN B O 1
ATOM 5531 N N . VAL B 1 303 ? -25.465 -14.890 -9.789 1.00 85.10 282 VAL B N 1
ATOM 5532 C CA . VAL B 1 303 ? -25.807 -14.568 -11.169 1.00 71.06 282 VAL B CA 1
ATOM 5533 C C . VAL B 1 303 ? -24.743 -15.174 -12.071 1.00 74.25 282 VAL B C 1
ATOM 5534 O O . VAL B 1 303 ? -23.585 -15.320 -11.675 1.00 84.09 282 VAL B O 1
ATOM 5536 N N . ASP B 1 304 ? -25.131 -15.534 -13.295 1.00 70.38 283 ASP B N 1
ATOM 5537 C CA . ASP B 1 304 ? -24.228 -16.213 -14.218 1.00 66.11 283 ASP B CA 1
ATOM 5538 C C . ASP B 1 304 ? -23.550 -15.274 -15.201 1.00 69.29 283 ASP B C 1
ATOM 5539 O O . ASP B 1 304 ? -22.599 -15.691 -15.874 1.00 63.17 283 ASP B O 1
ATOM 5544 N N . SER B 1 305 ? -24.016 -14.034 -15.305 1.00 52.34 284 SER B N 1
ATOM 5545 C CA . SER B 1 305 ? -23.414 -13.043 -16.179 1.00 55.25 284 SER B CA 1
ATOM 5546 C C . SER B 1 305 ? -23.484 -11.695 -15.483 1.00 53.58 284 SER B C 1
ATOM 5547 O O . SER B 1 305 ? -24.460 -11.401 -14.792 1.00 66.69 284 SER B O 1
ATOM 5550 N N . VAL B 1 306 ? -22.438 -10.889 -15.633 1.00 54.37 285 VAL B N 1
ATOM 5551 C CA . VAL B 1 306 ? -22.364 -9.588 -14.977 1.00 56.49 285 VAL B CA 1
ATOM 5552 C C . VAL B 1 306 ? -21.825 -8.560 -15.958 1.00 48.35 285 VAL B C 1
ATOM 5553 O O . VAL B 1 306 ? -20.863 -8.824 -16.686 1.00 61.45 285 VAL B O 1
ATOM 5557 N N . GLY B 1 307 ? -22.438 -7.382 -15.962 1.00 48.12 286 GLY B N 1
ATOM 5558 C CA . GLY B 1 307 ? -21.919 -6.243 -16.691 1.00 52.00 286 GLY B CA 1
ATOM 5559 C C . GLY B 1 307 ? -21.631 -5.092 -15.745 1.00 58.75 286 GLY B C 1
ATOM 5560 O O . GLY B 1 307 ? -22.303 -4.922 -14.727 1.00 56.23 286 GLY B O 1
ATOM 5561 N N . MET B 1 308 ? -20.593 -4.340 -16.059 1.00 56.73 287 MET B N 1
ATOM 5562 C CA . MET B 1 308 ? -20.199 -3.198 -15.281 1.00 55.98 287 MET B CA 1
ATOM 5563 C C . MET B 1 308 ? -19.257 -2.330 -16.074 1.00 58.73 287 MET B C 1
ATOM 5564 O O . MET B 1 308 ? -18.708 -2.765 -17.048 1.00 51.83 287 MET B O 1
ATOM 5569 N N . ASP B 1 309 ? -19.084 -1.094 -15.648 1.00 60.25 288 ASP B N 1
ATOM 5570 C CA . ASP B 1 309 ? -18.168 -0.187 -16.296 1.00 60.42 288 ASP B CA 1
ATOM 5571 C C . ASP B 1 309 ? -16.870 -0.142 -15.508 1.00 65.65 288 ASP B C 1
ATOM 5572 O O . ASP B 1 309 ? -16.712 -0.885 -14.568 1.00 63.83 288 ASP B O 1
ATOM 5577 N N . GLU B 1 310 ? -15.931 0.698 -15.911 1.00 68.20 289 GLU B N 1
ATOM 5578 C CA . GLU B 1 310 ? -14.642 0.770 -15.254 1.00 65.11 289 GLU B CA 1
ATOM 5579 C C . GLU B 1 310 ? -14.743 1.161 -13.812 1.00 66.28 289 GLU B C 1
ATOM 5580 O O . GLU B 1 310 ? -14.107 0.582 -12.973 1.00 70.41 289 GLU B O 1
ATOM 5582 N N . THR B 1 311 ? -15.556 2.137 -13.507 1.00 64.97 290 THR B N 1
ATOM 5583 C CA . THR B 1 311 ? -15.710 2.520 -12.109 1.00 69.96 290 THR B CA 1
ATOM 5584 C C . THR B 1 311 ? -16.233 1.361 -11.270 1.00 76.64 290 THR B C 1
ATOM 5585 O O . THR B 1 311 ? -15.743 1.119 -10.160 1.00 76.24 290 THR B O 1
ATOM 5589 N N . GLU B 1 312 ? -17.220 0.621 -11.789 1.00 78.46 291 GLU B N 1
ATOM 5590 C CA . GLU B 1 312 ? -17.922 -0.356 -10.961 1.00 71.95 291 GLU B CA 1
ATOM 5591 C C . GLU B 1 312 ? -17.059 -1.564 -10.633 1.00 66.18 291 GLU B C 1
ATOM 5592 O O . GLU B 1 312 ? -17.164 -2.108 -9.531 1.00 71.18 291 GLU B O 1
ATOM 5598 N N . ILE B 1 313 ? -16.206 -2.004 -11.558 1.00 70.27 292 ILE B N 1
ATOM 5599 C CA . ILE B 1 313 ? -15.311 -3.100 -11.209 1.00 72.69 292 ILE B CA 1
ATOM 5600 C C . ILE B 1 313 ? -14.343 -2.657 -10.116 1.00 70.18 292 ILE B C 1
ATOM 5601 O O . ILE B 1 313 ? -13.944 -3.462 -9.270 1.00 67.83 292 ILE B O 1
ATOM 5606 N N . ALA B 1 314 ? -13.988 -1.369 -10.082 1.00 73.75 293 ALA B N 1
ATOM 5607 C CA . ALA B 1 314 ? -13.102 -0.870 -9.034 1.00 72.97 293 ALA B CA 1
ATOM 5608 C C . ALA B 1 314 ? -13.828 -0.765 -7.698 1.00 72.45 293 ALA B C 1
ATOM 5609 O O . ALA B 1 314 ? -13.267 -1.120 -6.656 1.00 74.70 293 ALA B O 1
ATOM 5611 N N . ASN B 1 315 ? -15.070 -0.269 -7.703 1.00 65.33 294 ASN B N 1
ATOM 5612 C CA . ASN B 1 315 ? -15.871 -0.272 -6.481 1.00 55.67 294 ASN B CA 1
ATOM 5613 C C . ASN B 1 315 ? -16.030 -1.687 -5.943 1.00 62.04 294 ASN B C 1
ATOM 5614 O O . ASN B 1 315 ? -15.875 -1.930 -4.740 1.00 70.47 294 ASN B O 1
ATOM 5619 N N . ILE B 1 316 ? -16.340 -2.638 -6.826 1.00 62.84 295 ILE B N 1
ATOM 5620 C CA . ILE B 1 316 ? -16.468 -4.032 -6.412 1.00 61.50 295 ILE B CA 1
ATOM 5621 C C . ILE B 1 316 ? -15.137 -4.551 -5.885 1.00 65.41 295 ILE B C 1
ATOM 5622 O O . ILE B 1 316 ? -15.079 -5.199 -4.835 1.00 74.30 295 ILE B O 1
ATOM 5627 N N . LEU B 1 317 ? -14.046 -4.257 -6.598 1.00 69.61 296 LEU B N 1
ATOM 5628 C CA . LEU B 1 317 ? -12.731 -4.722 -6.160 1.00 78.73 296 LEU B CA 1
ATOM 5629 C C . LEU B 1 317 ? -12.332 -4.096 -4.826 1.00 72.47 296 LEU B C 1
ATOM 5630 O O . LEU B 1 317 ? -11.711 -4.757 -3.985 1.00 71.11 296 LEU B O 1
ATOM 5635 N N . ASN B 1 318 ? -12.675 -2.824 -4.615 1.00 74.83 297 ASN B N 1
ATOM 5636 C CA . ASN B 1 318 ? -12.375 -2.180 -3.339 1.00 73.94 297 ASN B CA 1
ATOM 5637 C C . ASN B 1 318 ? -13.083 -2.891 -2.193 1.00 76.54 297 ASN B C 1
ATOM 5638 O O . ASN B 1 318 ? -12.490 -3.136 -1.135 1.00 70.05 297 ASN B O 1
ATOM 5643 N N . ILE B 1 319 ? -14.340 -3.233 -2.423 1.00 76.58 298 ILE B N 1
ATOM 5644 C CA . ILE B 1 319 ? -15.103 -3.970 -1.445 1.00 69.91 298 ILE B CA 1
ATOM 5645 C C . ILE B 1 319 ? -14.448 -5.335 -1.294 1.00 63.21 298 ILE B C 1
ATOM 5646 O O . ILE B 1 319 ? -14.385 -5.879 -0.198 1.00 69.36 298 ILE B O 1
ATOM 5651 N N . LEU B 1 320 ? -13.965 -5.894 -2.402 1.00 64.37 299 LEU B N 1
ATOM 5652 C CA . LEU B 1 320 ? -13.361 -7.180 -2.339 1.00 71.71 299 LEU B CA 1
ATOM 5653 C C . LEU B 1 320 ? -12.119 -7.116 -1.545 1.00 75.57 299 LEU B C 1
ATOM 5654 O O . LEU B 1 320 ? -11.636 -8.117 -1.074 1.00 72.59 299 LEU B O 1
ATOM 5659 N N . GLY B 1 321 ? -11.576 -5.922 -1.439 1.00 71.69 300 GLY B N 1
ATOM 5660 C CA . GLY B 1 321 ? -10.359 -5.711 -0.699 1.00 68.34 300 GLY B CA 1
ATOM 5661 C C . GLY B 1 321 ? -9.122 -5.501 -1.516 1.00 76.93 300 GLY B C 1
ATOM 5662 O O . GLY B 1 321 ? -8.072 -5.220 -0.997 1.00 62.70 300 GLY B O 1
ATOM 5663 N N . TYR B 1 322 ? -9.254 -5.618 -2.813 1.00 83.20 301 TYR B N 1
ATOM 5664 C CA . TYR B 1 322 ? -8.132 -5.413 -3.697 1.00 81.49 301 TYR B CA 1
ATOM 5665 C C . TYR B 1 322 ? -8.020 -3.923 -3.915 1.00 81.27 301 TYR B C 1
ATOM 5666 O O . TYR B 1 322 ? -8.353 -3.407 -4.964 1.00 80.66 301 TYR B O 1
ATOM 5675 N N . GLU B 1 323 ? -7.560 -3.240 -2.883 1.00 81.00 302 GLU B N 1
ATOM 5676 C CA . GLU B 1 323 ? -7.399 -1.794 -2.888 1.00 81.83 302 GLU B CA 1
ATOM 5677 C C . GLU B 1 323 ? -6.363 -1.219 -3.847 1.00 89.38 302 GLU B C 1
ATOM 5678 O O . GLU B 1 323 ? -6.579 -0.172 -4.432 1.00 83.88 302 GLU B O 1
ATOM 5680 N N . GLU B 1 324 ? -5.229 -1.893 -3.984 1.00 88.83 303 GLU B N 1
ATOM 5681 C CA . GLU B 1 324 ? -4.173 -1.421 -4.875 1.00 85.02 303 GLU B CA 1
ATOM 5682 C C . GLU B 1 324 ? -4.609 -1.519 -6.332 1.00 87.90 303 GLU B C 1
ATOM 5683 O O . GLU B 1 324 ? -4.536 -0.536 -7.080 1.00 87.64 303 GLU B O 1
ATOM 5685 N N . LEU B 1 325 ? -5.079 -2.697 -6.749 1.00 86.44 304 LEU B N 1
ATOM 5686 C CA . LEU B 1 325 ? -5.563 -2.859 -8.115 1.00 86.94 304 LEU B CA 1
ATOM 5687 C C . LEU B 1 325 ? -6.712 -1.899 -8.401 1.00 82.28 304 LEU B C 1
ATOM 5688 O O . LEU B 1 325 ? -6.735 -1.232 -9.441 1.00 80.67 304 LEU B O 1
ATOM 5693 N N . SER B 1 326 ? -7.664 -1.798 -7.469 1.00 78.13 305 SER B N 1
ATOM 5694 C CA . SER B 1 326 ? -8.740 -0.821 -7.603 1.00 77.49 305 SER B CA 1
ATOM 5695 C C . SER B 1 326 ? -8.204 0.602 -7.718 1.00 87.89 305 SER B C 1
ATOM 5696 O O . SER B 1 326 ? -8.839 1.455 -8.352 1.00 82.51 305 SER B O 1
ATOM 5699 N N . GLU B 1 327 ? -7.043 0.875 -7.116 1.00 86.33 306 GLU B N 1
ATOM 5700 C CA . GLU B 1 327 ? -6.460 2.211 -7.157 1.00 76.06 306 GLU B CA 1
ATOM 5701 C C . GLU B 1 327 ? -5.855 2.509 -8.524 1.00 81.55 306 GLU B C 1
ATOM 5702 O O . GLU B 1 327 ? -6.081 3.587 -9.085 1.00 71.99 306 GLU B O 1
ATOM 5704 N N . LYS B 1 328 ? -5.071 1.568 -9.063 1.00 79.83 307 LYS B N 1
ATOM 5705 C CA . LYS B 1 328 ? -4.561 1.692 -10.426 1.00 82.18 307 LYS B CA 1
ATOM 5706 C C . LYS B 1 328 ? -5.688 2.020 -11.392 1.00 87.56 307 LYS B C 1
ATOM 5707 O O . LYS B 1 328 ? -5.672 3.051 -12.071 1.00 78.92 307 LYS B O 1
ATOM 5713 N N . ILE B 1 329 ? -6.671 1.123 -11.463 1.00 83.47 308 ILE B N 1
ATOM 5714 C CA . ILE B 1 329 ? -7.827 1.209 -12.347 1.00 77.47 308 ILE B CA 1
ATOM 5715 C C . ILE B 1 329 ? -8.430 2.601 -12.277 1.00 85.77 308 ILE B C 1
ATOM 5716 O O . ILE B 1 329 ? -8.643 3.254 -13.304 1.00 99.83 308 ILE B O 1
ATOM 5721 N N . LEU B 1 330 ? -8.713 3.059 -11.059 1.00 86.49 309 LEU B N 1
ATOM 5722 C CA . LEU B 1 330 ? -9.245 4.405 -10.885 1.00 83.80 309 LEU B CA 1
ATOM 5723 C C . LEU B 1 330 ? -8.272 5.451 -11.419 1.00 93.31 309 LEU B C 1
ATOM 5724 O O . LEU B 1 330 ? -8.664 6.366 -12.154 1.00 86.93 309 LEU B O 1
ATOM 5726 N N . LYS B 1 331 ? -6.989 5.316 -11.078 1.00 99.77 310 LYS B N 1
ATOM 5727 C CA . LYS B 1 331 ? -6.002 6.316 -11.477 1.00 91.27 310 LYS B CA 1
ATOM 5728 C C . LYS B 1 331 ? -5.685 6.217 -12.966 1.00 93.44 310 LYS B C 1
ATOM 5729 O O . LYS B 1 331 ? -5.858 7.184 -13.715 1.00 92.12 310 LYS B O 1
ATOM 5732 N N . ASP B 1 332 ? -5.195 5.057 -13.381 1.00 98.54 311 ASP B N 1
ATOM 5733 C CA . ASP B 1 332 ? -4.883 4.825 -14.779 1.00 103.41 311 ASP B CA 1
ATOM 5734 C C . ASP B 1 332 ? -5.728 3.644 -15.214 1.00 102.33 311 ASP B C 1
ATOM 5735 O O . ASP B 1 332 ? -5.620 2.559 -14.645 1.00 98.63 311 ASP B O 1
ATOM 5740 N N . SER B 1 333 ? -6.576 3.849 -16.210 1.00 93.60 312 SER B N 1
ATOM 5741 C CA . SER B 1 333 ? -7.414 2.764 -16.683 1.00 88.42 312 SER B CA 1
ATOM 5742 C C . SER B 1 333 ? -6.677 1.928 -17.716 1.00 88.52 312 SER B C 1
ATOM 5743 O O . SER B 1 333 ? -7.054 1.910 -18.884 1.00 100.26 312 SER B O 1
ATOM 5746 N N . LYS B 1 334 ? -5.634 1.226 -17.286 1.00 84.59 313 LYS B N 1
ATOM 5747 C CA . LYS B 1 334 ? -4.883 0.382 -18.201 1.00 86.97 313 LYS B CA 1
ATOM 5748 C C . LYS B 1 334 ? -5.709 -0.840 -18.557 1.00 85.49 313 LYS B C 1
ATOM 5749 O O . LYS B 1 334 ? -6.287 -1.484 -17.688 1.00 76.63 313 LYS B O 1
ATOM 5755 N N . ILE B 1 335 ? -5.751 -1.163 -19.841 1.00 82.15 314 ILE B N 1
ATOM 5756 C CA . ILE B 1 335 ? -6.522 -2.316 -20.300 1.00 82.55 314 ILE B CA 1
ATOM 5757 C C . ILE B 1 335 ? -6.102 -3.573 -19.551 1.00 79.34 314 ILE B C 1
ATOM 5758 O O . ILE B 1 335 ? -6.938 -4.418 -19.209 1.00 75.60 314 ILE B O 1
ATOM 5760 N N . GLU B 1 336 ? -4.803 -3.704 -19.264 1.00 91.93 315 GLU B N 1
ATOM 5761 C CA . GLU B 1 336 ? -4.300 -4.884 -18.568 1.00 80.87 315 GLU B CA 1
ATOM 5762 C C . GLU B 1 336 ? -4.792 -4.953 -17.124 1.00 71.20 315 GLU B C 1
ATOM 5763 O O . GLU B 1 336 ? -5.045 -6.049 -16.610 1.00 62.90 315 GLU B O 1
ATOM 5765 N N . ASP B 1 337 ? -4.935 -3.804 -16.455 1.00 74.32 316 ASP B N 1
ATOM 5766 C CA . ASP B 1 337 ? -5.433 -3.809 -15.080 1.00 83.75 316 ASP B CA 1
ATOM 5767 C C . ASP B 1 337 ? -6.887 -4.259 -15.009 1.00 84.85 316 ASP B C 1
ATOM 5768 O O . ASP B 1 337 ? -7.317 -4.810 -13.987 1.00 74.62 316 ASP B O 1
ATOM 5773 N N . VAL B 1 338 ? -7.653 -4.032 -16.073 1.00 83.73 317 VAL B N 1
ATOM 5774 C CA . VAL B 1 338 ? -9.070 -4.377 -16.092 1.00 70.70 317 VAL B CA 1
ATOM 5775 C C . VAL B 1 338 ? -9.280 -5.828 -16.507 1.00 71.95 317 VAL B C 1
ATOM 5776 O O . VAL B 1 338 ? -10.146 -6.516 -15.958 1.00 65.30 317 VAL B O 1
ATOM 5780 N N . ILE B 1 339 ? -8.508 -6.313 -17.485 1.00 70.06 318 ILE B N 1
ATOM 5781 C CA . ILE B 1 339 ? -8.543 -7.736 -17.811 1.00 67.96 318 ILE B CA 1
ATOM 5782 C C . ILE B 1 339 ? -8.115 -8.553 -16.602 1.00 77.58 318 ILE B C 1
ATOM 5783 O O . ILE B 1 339 ? -8.685 -9.613 -16.313 1.00 77.44 318 ILE B O 1
ATOM 5788 N N . GLU B 1 340 ? -7.121 -8.059 -15.862 1.00 81.76 319 GLU B N 1
ATOM 5789 C CA . GLU B 1 340 ? -6.725 -8.715 -14.623 1.00 72.25 319 GLU B CA 1
ATOM 5790 C C . GLU B 1 340 ? -7.830 -8.615 -13.581 1.00 75.19 319 GLU B C 1
ATOM 5791 O O . GLU B 1 340 ? -8.230 -9.623 -12.986 1.00 81.26 319 GLU B O 1
ATOM 5793 N N . GLY B 1 341 ? -8.348 -7.404 -13.359 1.00 70.33 320 GLY B N 1
ATOM 5794 C CA . GLY B 1 341 ? -9.364 -7.216 -12.338 1.00 76.86 320 GLY B CA 1
ATOM 5795 C C . GLY B 1 341 ? -10.630 -8.015 -12.583 1.00 82.86 320 GLY B C 1
ATOM 5796 O O . GLY B 1 341 ? -11.305 -8.420 -11.632 1.00 77.30 320 GLY B O 1
ATOM 5797 N N . ALA B 1 342 ? -10.971 -8.255 -13.852 1.00 71.36 321 ALA B N 1
ATOM 5798 C CA . ALA B 1 342 ? -12.185 -9.001 -14.163 1.00 74.76 321 ALA B CA 1
ATOM 5799 C C . ALA B 1 342 ? -11.974 -10.505 -14.072 1.00 73.41 321 ALA B C 1
ATOM 5800 O O . ALA B 1 342 ? -12.920 -11.239 -13.767 1.00 64.04 321 ALA B O 1
ATOM 5802 N N . LYS B 1 343 ? -10.755 -10.980 -14.343 1.00 75.02 322 LYS B N 1
ATOM 5803 C CA . LYS B 1 343 ? -10.445 -12.388 -14.113 1.00 77.43 322 LYS B CA 1
ATOM 5804 C C . LYS B 1 343 ? -10.627 -12.758 -12.647 1.00 77.97 322 LYS B C 1
ATOM 5805 O O . LYS B 1 343 ? -11.004 -13.894 -12.334 1.00 75.44 322 LYS B O 1
ATOM 5811 N N . ILE B 1 344 ? -10.363 -11.813 -11.742 1.00 75.29 323 ILE B N 1
ATOM 5812 C CA . ILE B 1 344 ? -10.596 -12.041 -10.318 1.00 82.72 323 ILE B CA 1
ATOM 5813 C C . ILE B 1 344 ? -12.066 -12.351 -10.071 1.00 89.10 323 ILE B C 1
ATOM 5814 O O . ILE B 1 344 ? -12.414 -13.376 -9.473 1.00 90.98 323 ILE B O 1
ATOM 5819 N N . LEU B 1 345 ? -12.948 -11.461 -10.535 1.00 88.00 324 LEU B N 1
ATOM 5820 C CA . LEU B 1 345 ? -14.380 -11.650 -10.331 1.00 80.70 324 LEU B CA 1
ATOM 5821 C C . LEU B 1 345 ? -14.855 -12.970 -10.922 1.00 78.80 324 LEU B C 1
ATOM 5822 O O . LEU B 1 345 ? -15.651 -13.685 -10.307 1.00 79.04 324 LEU B O 1
ATOM 5827 N N . LEU B 1 346 ? -14.383 -13.297 -12.112 1.00 74.25 325 LEU B N 1
ATOM 5828 C CA . LEU B 1 346 ? -14.815 -14.511 -12.781 1.00 67.21 325 LEU B CA 1
ATOM 5829 C C . LEU B 1 346 ? -14.481 -15.770 -12.006 1.00 73.91 325 LEU B C 1
ATOM 5830 O O . LEU B 1 346 ? -15.249 -16.726 -11.996 1.00 77.05 325 LEU B O 1
ATOM 5835 N N . ASP B 1 347 ? -13.320 -15.770 -11.373 1.00 86.13 326 ASP B N 1
ATOM 5836 C CA . ASP B 1 347 ? -12.841 -16.938 -10.643 1.00 91.70 326 ASP B CA 1
ATOM 5837 C C . ASP B 1 347 ? -13.492 -17.087 -9.273 1.00 87.13 326 ASP B C 1
ATOM 5838 O O . ASP B 1 347 ? -13.611 -18.210 -8.772 1.00 79.62 326 ASP B O 1
ATOM 5840 N N . LYS B 1 348 ? -13.924 -15.988 -8.663 1.00 82.59 327 LYS B N 1
ATOM 5841 C CA . LYS B 1 348 ? -14.350 -15.991 -7.269 1.00 70.71 327 LYS B CA 1
ATOM 5842 C C . LYS B 1 348 ? -15.851 -16.177 -7.074 1.00 76.69 327 LYS B C 1
ATOM 5843 O O . LYS B 1 348 ? -16.300 -16.230 -5.924 1.00 82.45 327 LYS B O 1
ATOM 5845 N N . PHE B 1 349 ? -16.641 -16.291 -8.148 1.00 85.24 328 PHE B N 1
ATOM 5846 C CA . PHE B 1 349 ? -18.092 -16.300 -7.989 1.00 74.98 328 PHE B CA 1
ATOM 5847 C C . PHE B 1 349 ? -18.810 -17.349 -8.830 1.00 75.90 328 PHE B C 1
ATOM 5848 O O . PHE B 1 349 ? -20.045 -17.301 -8.916 1.00 88.71 328 PHE B O 1
ATOM 5856 N N . ASN B 1 350 ? -18.089 -18.284 -9.451 1.00 68.02 329 ASN B N 1
ATOM 5857 C CA . ASN B 1 350 ? -18.690 -19.288 -10.333 1.00 98.03 329 ASN B CA 1
ATOM 5858 C C . ASN B 1 350 ? -19.509 -18.635 -11.447 1.00 89.74 329 ASN B C 1
ATOM 5859 O O . ASN B 1 350 ? -20.456 -19.227 -11.975 1.00 80.85 329 ASN B O 1
ATOM 5861 N N . LEU B 1 351 ? -19.165 -17.395 -11.792 1.00 85.24 330 LEU B N 1
ATOM 5862 C CA . LEU B 1 351 ? -19.668 -16.800 -13.017 1.00 81.99 330 LEU B CA 1
ATOM 5863 C C . LEU B 1 351 ? -19.143 -17.587 -14.210 1.00 85.09 330 LEU B C 1
ATOM 5864 O O . LEU B 1 351 ? -18.168 -18.338 -14.114 1.00 88.30 330 LEU B O 1
ATOM 5869 N N . GLU B 1 352 ? -19.827 -17.308 -15.323 1.00 72.99 331 GLU B N 1
ATOM 5870 C CA . GLU B 1 352 ? -19.606 -17.859 -16.648 1.00 69.03 331 GLU B CA 1
ATOM 5871 C C . GLU B 1 352 ? -19.036 -16.869 -17.693 1.00 69.37 331 GLU B C 1
ATOM 5872 O O . GLU B 1 352 ? -18.387 -17.286 -18.642 1.00 64.33 331 GLU B O 1
ATOM 5878 N N . VAL B 1 353 ? -19.327 -15.590 -17.500 1.00 60.60 332 VAL B N 1
ATOM 5879 C CA . VAL B 1 353 ? -18.825 -14.543 -18.365 1.00 56.83 332 VAL B CA 1
ATOM 5880 C C . VAL B 1 353 ? -18.812 -13.221 -17.616 1.00 63.96 332 VAL B C 1
ATOM 5881 O O . VAL B 1 353 ? -19.668 -12.969 -16.776 1.00 68.31 332 VAL B O 1
ATOM 5885 N N . VAL B 1 354 ? -17.854 -12.368 -17.941 1.00 58.69 333 VAL B N 1
ATOM 5886 C CA . VAL B 1 354 ? -17.766 -11.048 -17.340 1.00 53.79 333 VAL B CA 1
ATOM 5887 C C . VAL B 1 354 ? -17.709 -10.034 -18.467 1.00 65.09 333 VAL B C 1
ATOM 5888 O O . VAL B 1 354 ? -17.005 -10.234 -19.450 1.00 69.22 333 VAL B O 1
ATOM 5892 N N . GLN B 1 355 ? -18.458 -8.951 -18.335 1.00 59.18 334 GLN B N 1
ATOM 5893 C CA . GLN B 1 355 ? -18.486 -7.933 -19.374 1.00 60.02 334 GLN B CA 1
ATOM 5894 C C . GLN B 1 355 ? -18.183 -6.589 -18.735 1.00 59.62 334 GLN B C 1
ATOM 5895 O O . GLN B 1 355 ? -18.886 -6.164 -17.811 1.00 55.16 334 GLN B O 1
ATOM 5901 N N . VAL B 1 356 ? -17.123 -5.940 -19.207 1.00 55.34 335 VAL B N 1
ATOM 5902 C CA . VAL B 1 356 ? -16.738 -4.604 -18.764 1.00 59.71 335 VAL B CA 1
ATOM 5903 C C . VAL B 1 356 ? -16.759 -3.684 -19.976 1.00 57.45 335 VAL B C 1
ATOM 5904 O O . VAL B 1 356 ? -16.019 -3.903 -20.944 1.00 57.79 335 VAL B O 1
ATOM 5908 N N . HIS B 1 357 ? -17.606 -2.662 -19.926 1.00 62.40 336 HIS B N 1
ATOM 5909 C CA . HIS B 1 357 ? -17.755 -1.708 -21.012 1.00 58.41 336 HIS B CA 1
ATOM 5910 C C . HIS B 1 357 ? -17.216 -0.350 -20.592 1.00 63.23 336 HIS B C 1
ATOM 5911 O O . HIS B 1 357 ? -17.304 0.038 -19.426 1.00 69.80 336 HIS B O 1
ATOM 5918 N N . THR B 1 358 ? -16.664 0.370 -21.559 1.00 68.85 337 THR B N 1
ATOM 5919 C CA . THR B 1 358 ? -16.124 1.697 -21.325 1.00 57.21 337 THR B CA 1
ATOM 5920 C C . THR B 1 358 ? -16.438 2.547 -22.546 1.00 69.87 337 THR B C 1
ATOM 5921 O O . THR B 1 358 ? -16.941 2.051 -23.559 1.00 67.36 337 THR B O 1
ATOM 5925 N N . ILE B 1 359 ? -16.153 3.846 -22.430 1.00 72.14 338 ILE B N 1
ATOM 5926 C CA . ILE B 1 359 ? -16.414 4.792 -23.512 1.00 68.63 338 ILE B CA 1
ATOM 5927 C C . ILE B 1 359 ? -15.804 4.305 -24.819 1.00 70.20 338 ILE B C 1
ATOM 5928 O O . ILE B 1 359 ? -16.431 4.377 -25.882 1.00 70.12 338 ILE B O 1
ATOM 5933 N N . TYR B 1 360 ? -14.581 3.784 -24.760 1.00 67.87 339 TYR B N 1
ATOM 5934 C CA . TYR B 1 360 ? -13.800 3.516 -25.959 1.00 77.29 339 TYR B CA 1
ATOM 5935 C C . TYR B 1 360 ? -13.631 2.036 -26.271 1.00 64.83 339 TYR B C 1
ATOM 5936 O O . TYR B 1 360 ? -13.043 1.705 -27.305 1.00 61.85 339 TYR B O 1
ATOM 5945 N N . TYR B 1 361 ? -14.133 1.140 -25.425 1.00 62.87 340 TYR B N 1
ATOM 5946 C CA . TYR B 1 361 ? -13.995 -0.286 -25.683 1.00 62.98 340 TYR B CA 1
ATOM 5947 C C . TYR B 1 361 ? -14.992 -1.059 -24.833 1.00 64.66 340 TYR B C 1
ATOM 5948 O O . TYR B 1 361 ? -15.405 -0.602 -23.764 1.00 62.49 340 TYR B O 1
ATOM 5957 N N . ILE B 1 362 ? -15.378 -2.230 -25.335 1.00 54.95 341 ILE B N 1
ATOM 5958 C CA . ILE B 1 362 ? -16.191 -3.197 -24.608 1.00 51.74 341 ILE B CA 1
ATOM 5959 C C . ILE B 1 362 ? -15.414 -4.503 -24.560 1.00 51.75 341 ILE B C 1
ATOM 5960 O O . ILE B 1 362 ? -14.778 -4.892 -25.544 1.00 58.66 341 ILE B O 1
ATOM 5965 N N . LEU B 1 363 ? -15.401 -5.128 -23.393 1.00 56.67 342 LEU B N 1
ATOM 5966 C CA . LEU B 1 363 ? -14.637 -6.345 -23.189 1.00 56.88 342 LEU B CA 1
ATOM 5967 C C . LEU B 1 363 ? -15.442 -7.488 -22.604 1.00 66.24 342 LEU B C 1
ATOM 5968 O O . LEU B 1 363 ? -16.234 -7.298 -21.689 1.00 62.91 342 LEU B O 1
ATOM 5973 N N . PHE B 1 364 ? -15.219 -8.683 -23.133 1.00 59.74 343 PHE B N 1
ATOM 5974 C CA . PHE B 1 364 ? -15.921 -9.863 -22.671 1.00 58.10 343 PHE B CA 1
ATOM 5975 C C . PHE B 1 364 ? -14.941 -10.940 -22.223 1.00 69.66 343 PHE B C 1
ATOM 5976 O O . PHE B 1 364 ? -14.049 -11.313 -22.978 1.00 67.46 343 PHE B O 1
ATOM 5984 N N . ILE B 1 365 ? -15.109 -11.456 -21.009 1.00 61.90 344 ILE B N 1
ATOM 5985 C CA . ILE B 1 365 ? -14.239 -12.521 -20.532 1.00 71.28 344 ILE B CA 1
ATOM 5986 C C . ILE B 1 365 ? -15.038 -13.742 -20.101 1.00 73.45 344 ILE B C 1
ATOM 5987 O O . ILE B 1 365 ? -16.001 -13.623 -19.350 1.00 76.43 344 ILE B O 1
ATOM 5992 N N . SER B 1 366 ? -14.637 -14.917 -20.569 1.00 69.68 345 SER B N 1
ATOM 5993 C CA . SER B 1 366 ? -15.319 -16.143 -20.194 1.00 75.71 345 SER B CA 1
ATOM 5994 C C . SER B 1 366 ? -14.277 -17.208 -19.885 1.00 76.50 345 SER B C 1
ATOM 5995 O O . SER B 1 366 ? -13.088 -17.042 -20.161 1.00 79.48 345 SER B O 1
ATOM 5998 N N . LYS B 1 367 ? -14.734 -18.315 -19.306 1.00 80.74 346 LYS B N 1
ATOM 5999 C CA . LYS B 1 367 ? -13.852 -19.455 -19.107 1.00 82.42 346 LYS B CA 1
ATOM 6000 C C . LYS B 1 367 ? -13.423 -20.020 -20.456 1.00 82.19 346 LYS B C 1
ATOM 6001 O O . LYS B 1 367 ? -14.094 -19.836 -21.475 1.00 83.31 346 LYS B O 1
ATOM 6004 N N . LYS B 1 368 ? -12.334 -20.770 -20.467 1.00 88.37 347 LYS B N 1
ATOM 6005 C CA . LYS B 1 368 ? -11.878 -21.395 -21.691 1.00 88.47 347 LYS B CA 1
ATOM 6006 C C . LYS B 1 368 ? -12.923 -22.358 -22.154 1.00 85.29 347 LYS B C 1
ATOM 6007 O O . LYS B 1 368 ? -13.217 -22.445 -23.325 1.00 83.26 347 LYS B O 1
ATOM 6009 N N . ASP B 1 369 ? -13.488 -23.096 -21.217 1.00 93.10 348 ASP B N 1
ATOM 6010 C CA . ASP B 1 369 ? -14.507 -24.056 -21.570 1.00 92.95 348 ASP B CA 1
ATOM 6011 C C . ASP B 1 369 ? -15.848 -23.386 -21.634 1.00 90.83 348 ASP B C 1
ATOM 6012 O O . ASP B 1 369 ? -16.741 -23.694 -20.869 1.00 92.79 348 ASP B O 1
ATOM 6014 N N . ASN B 1 370 ? -15.980 -22.469 -22.575 1.00 91.21 349 ASN B N 1
ATOM 6015 C CA . ASN B 1 370 ? -17.225 -21.776 -22.800 1.00 92.90 349 ASN B CA 1
ATOM 6016 C C . ASN B 1 370 ? -17.610 -22.297 -24.154 1.00 87.60 349 ASN B C 1
ATOM 6017 O O . ASN B 1 370 ? -16.789 -22.337 -25.049 1.00 80.88 349 ASN B O 1
ATOM 6022 N N . PRO B 1 371 ? -18.844 -22.730 -24.309 1.00 84.22 350 PRO B N 1
ATOM 6023 C CA . PRO B 1 371 ? -19.219 -23.381 -25.579 1.00 83.37 350 PRO B CA 1
ATOM 6024 C C . PRO B 1 371 ? -18.952 -22.531 -26.810 1.00 77.32 350 PRO B C 1
ATOM 6025 O O . PRO B 1 371 ? -18.507 -23.061 -27.835 1.00 74.07 350 PRO B O 1
ATOM 6029 N N . LEU B 1 372 ? -19.202 -21.226 -26.738 1.00 82.69 351 LEU B N 1
ATOM 6030 C CA . LEU B 1 372 ? -18.999 -20.360 -27.889 1.00 78.24 351 LEU B CA 1
ATOM 6031 C C . LEU B 1 372 ? -17.514 -20.216 -28.206 1.00 78.00 351 LEU B C 1
ATOM 6032 O O . LEU B 1 372 ? -16.643 -20.427 -27.357 1.00 78.54 351 LEU B O 1
ATOM 6037 N N . SER B 1 373 ? -17.231 -19.849 -29.451 1.00 83.10 352 SER B N 1
ATOM 6038 C CA . SER B 1 373 ? -15.873 -19.545 -29.871 1.00 84.01 352 SER B CA 1
ATOM 6039 C C . SER B 1 373 ? -15.591 -18.053 -29.699 1.00 80.11 352 SER B C 1
ATOM 6040 O O . SER B 1 373 ? -16.475 -17.260 -29.366 1.00 76.86 352 SER B O 1
ATOM 6043 N N . LYS B 1 374 ? -14.329 -17.677 -29.920 1.00 82.64 353 LYS B N 1
ATOM 6044 C CA . LYS B 1 374 ? -13.951 -16.269 -29.841 1.00 80.92 353 LYS B CA 1
ATOM 6045 C C . LYS B 1 374 ? -14.720 -15.440 -30.860 1.00 79.76 353 LYS B C 1
ATOM 6046 O O . LYS B 1 374 ? -15.241 -14.366 -30.538 1.00 82.12 353 LYS B O 1
ATOM 6052 N N . GLU B 1 375 ? -14.796 -15.925 -32.102 1.00 79.44 354 GLU B N 1
ATOM 6053 C CA . GLU B 1 375 ? -15.498 -15.190 -33.148 1.00 84.87 354 GLU B CA 1
ATOM 6054 C C . GLU B 1 375 ? -16.964 -14.981 -32.793 1.00 77.96 354 GLU B C 1
ATOM 6055 O O . GLU B 1 375 ? -17.545 -13.937 -33.112 1.00 80.08 354 GLU B O 1
ATOM 6061 N N . GLU B 1 376 ? -17.577 -15.955 -32.122 1.00 78.29 355 GLU B N 1
ATOM 6062 C CA . GLU B 1 376 ? -18.959 -15.783 -31.689 1.00 75.72 355 GLU B CA 1
ATOM 6063 C C . GLU B 1 376 ? -19.064 -14.740 -30.582 1.00 76.45 355 GLU B C 1
ATOM 6064 O O . GLU B 1 376 ? -19.996 -13.927 -30.578 1.00 81.25 355 GLU B O 1
ATOM 6070 N N . LEU B 1 377 ? -18.109 -14.734 -29.646 1.00 71.05 356 LEU B N 1
ATOM 6071 C CA . LEU B 1 377 ? -18.127 -13.730 -28.584 1.00 68.26 356 LEU B CA 1
ATOM 6072 C C . LEU B 1 377 ? -17.876 -12.329 -29.128 1.00 74.96 356 LEU B C 1
ATOM 6073 O O . LEU B 1 377 ? -18.329 -11.345 -28.535 1.00 78.26 356 LEU B O 1
ATOM 6078 N N . LYS B 1 378 ? -17.148 -12.211 -30.238 1.00 74.22 357 LYS B N 1
ATOM 6079 C CA . LYS B 1 378 ? -16.997 -10.903 -30.863 1.00 71.66 357 LYS B CA 1
ATOM 6080 C C . LYS B 1 378 ? -18.327 -10.415 -31.425 1.00 73.21 357 LYS B C 1
ATOM 6081 O O . LYS B 1 378 ? -18.647 -9.223 -31.336 1.00 68.56 357 LYS B O 1
ATOM 6083 N N . LYS B 1 379 ? -19.127 -11.331 -31.980 1.00 71.84 358 LYS B N 1
ATOM 6084 C CA . LYS B 1 379 ? -20.386 -10.940 -32.606 1.00 69.30 358 LYS B CA 1
ATOM 6085 C C . LYS B 1 379 ? -21.386 -10.431 -31.575 1.00 64.37 358 LYS B C 1
ATOM 6086 O O . LYS B 1 379 ? -22.145 -9.495 -31.849 1.00 62.41 358 LYS B O 1
ATOM 6092 N N . THR B 1 380 ? -21.401 -11.027 -30.381 1.00 69.70 359 THR B N 1
ATOM 6093 C CA . THR B 1 380 ? -22.333 -10.567 -29.357 1.00 68.26 359 THR B CA 1
ATOM 6094 C C . THR B 1 380 ? -21.971 -9.170 -28.861 1.00 61.04 359 THR B C 1
ATOM 6095 O O . THR B 1 380 ? -22.859 -8.407 -28.464 1.00 56.54 359 THR B O 1
ATOM 6099 N N . LEU B 1 381 ? -20.684 -8.811 -28.899 1.00 63.52 360 LEU B N 1
ATOM 6100 C CA . LEU B 1 381 ? -20.252 -7.463 -28.545 1.00 61.39 360 LEU B CA 1
ATOM 6101 C C . LEU B 1 381 ? -20.430 -6.489 -29.699 1.00 60.95 360 LEU B C 1
ATOM 6102 O O . LEU B 1 381 ? -20.666 -5.296 -29.474 1.00 56.14 360 LEU B O 1
ATOM 6107 N N . GLU B 1 382 ? -20.307 -6.973 -30.934 1.00 59.03 361 GLU B N 1
ATOM 6108 C CA . GLU B 1 382 ? -20.550 -6.109 -32.080 1.00 62.74 361 GLU B CA 1
ATOM 6109 C C . GLU B 1 382 ? -22.008 -5.669 -32.125 1.00 61.44 361 GLU B C 1
ATOM 6110 O O . GLU B 1 382 ? -22.305 -4.499 -32.392 1.00 64.05 361 GLU B O 1
ATOM 6116 N N . PHE B 1 383 ? -22.934 -6.593 -31.856 1.00 52.26 362 PHE B N 1
ATOM 6117 C CA . PHE B 1 383 ? -24.342 -6.219 -31.793 1.00 58.56 362 PHE B CA 1
ATOM 6118 C C . PHE B 1 383 ? -24.603 -5.261 -30.637 1.00 58.52 362 PHE B C 1
ATOM 6119 O O . PHE B 1 383 ? -25.395 -4.320 -30.765 1.00 57.86 362 PHE B O 1
ATOM 6127 N N . ALA B 1 384 ? -23.932 -5.476 -29.505 1.00 53.33 363 ALA B N 1
ATOM 6128 C CA . ALA B 1 384 ? -24.145 -4.615 -28.350 1.00 49.56 363 ALA B CA 1
ATOM 6129 C C . ALA B 1 384 ? -23.737 -3.177 -28.647 1.00 52.07 363 ALA B C 1
ATOM 6130 O O . ALA B 1 384 ? -24.410 -2.235 -28.219 1.00 44.16 363 ALA B O 1
ATOM 6132 N N . THR B 1 385 ? -22.646 -2.983 -29.383 1.00 49.47 364 THR B N 1
ATOM 6133 C CA . THR B 1 385 ? -22.176 -1.632 -29.655 1.00 53.59 364 THR B CA 1
ATOM 6134 C C . THR B 1 385 ? -23.006 -0.935 -30.726 1.00 54.94 364 THR B C 1
ATOM 6135 O O . THR B 1 385 ? -23.055 0.300 -30.745 1.00 53.56 364 THR B O 1
ATOM 6139 N N . ILE B 1 386 ? -23.664 -1.694 -31.605 1.00 55.63 365 ILE B N 1
ATOM 6140 C CA . ILE B 1 386 ? -24.613 -1.095 -32.538 1.00 53.54 365 ILE B CA 1
ATOM 6141 C C . ILE B 1 386 ? -25.867 -0.644 -31.798 1.00 54.08 365 ILE B C 1
ATOM 6142 O O . ILE B 1 386 ? -26.414 0.431 -32.073 1.00 49.91 365 ILE B O 1
ATOM 6147 N N . LEU B 1 387 ? -26.333 -1.455 -30.842 1.00 50.24 366 LEU B N 1
ATOM 6148 C CA . LEU B 1 387 ? -27.491 -1.094 -30.025 1.00 49.60 366 LEU B CA 1
ATOM 6149 C C . LEU B 1 387 ? -27.264 0.215 -29.279 1.00 52.60 366 LEU B C 1
ATOM 6150 O O . LEU B 1 387 ? -28.085 1.137 -29.351 1.00 52.80 366 LEU B O 1
ATOM 6155 N N . ALA B 1 388 ? -26.159 0.304 -28.536 1.00 52.33 367 ALA B N 1
ATOM 6156 C CA . ALA B 1 388 ? -25.912 1.491 -27.726 1.00 54.17 367 ALA B CA 1
ATOM 6157 C C . ALA B 1 388 ? -25.693 2.717 -28.598 1.00 50.76 367 ALA B C 1
ATOM 6158 O O . ALA B 1 388 ? -26.177 3.808 -28.275 1.00 54.36 367 ALA B O 1
ATOM 6160 N N . ALA B 1 389 ? -24.966 2.560 -29.709 1.00 53.72 368 ALA B N 1
ATOM 6161 C CA . ALA B 1 389 ? -24.773 3.683 -30.622 1.00 55.22 368 ALA B CA 1
ATOM 6162 C C . ALA B 1 389 ? -26.109 4.187 -31.148 1.00 57.84 368 ALA B C 1
ATOM 6163 O O . ALA B 1 389 ? -26.310 5.399 -31.294 1.00 58.05 368 ALA B O 1
ATOM 6165 N N . THR B 1 390 ? -27.042 3.270 -31.417 1.00 54.92 369 THR B N 1
ATOM 6166 C CA . THR B 1 390 ? -28.378 3.671 -31.845 1.00 53.53 369 THR B CA 1
ATOM 6167 C C . THR B 1 390 ? -29.087 4.458 -30.751 1.00 56.76 369 THR B C 1
ATOM 6168 O O . THR B 1 390 ? -29.660 5.523 -31.009 1.00 57.56 369 THR B O 1
ATOM 6172 N N . LYS B 1 391 ? -29.059 3.947 -29.516 1.00 53.35 370 LYS B N 1
ATOM 6173 C CA . LYS B 1 391 ? -29.685 4.662 -28.409 1.00 54.99 370 LYS B CA 1
ATOM 6174 C C . LYS B 1 391 ? -29.007 6.000 -28.153 1.00 51.41 370 LYS B C 1
ATOM 6175 O O . LYS B 1 391 ? -29.669 6.972 -27.779 1.00 50.35 370 LYS B O 1
ATOM 6181 N N . ALA B 1 392 ? -27.693 6.074 -28.356 1.00 53.58 371 ALA B N 1
ATOM 6182 C CA . ALA B 1 392 ? -26.972 7.303 -28.050 1.00 57.09 371 ALA B CA 1
ATOM 6183 C C . ALA B 1 392 ? -27.308 8.411 -29.042 1.00 68.80 371 ALA B C 1
ATOM 6184 O O . ALA B 1 392 ? -27.504 9.565 -28.645 1.00 72.12 371 ALA B O 1
ATOM 6186 N N . LYS B 1 393 ? -27.322 8.076 -30.319 1.00 61.96 372 LYS B N 1
ATOM 6187 C CA . LYS B 1 393 ? -27.663 9.034 -31.353 1.00 56.21 372 LYS B CA 1
ATOM 6188 C C . LYS B 1 393 ? -29.128 9.470 -31.380 1.00 60.81 372 LYS B C 1
ATOM 6189 O O . LYS B 1 393 ? -29.430 10.602 -31.741 1.00 74.01 372 LYS B O 1
ATOM 6195 N N . LEU B 1 394 ? -30.040 8.563 -31.039 1.00 65.11 373 LEU B N 1
ATOM 6196 C CA . LEU B 1 394 ? -31.453 8.869 -31.157 1.00 58.33 373 LEU B CA 1
ATOM 6197 C C . LEU B 1 394 ? -32.078 9.085 -29.812 1.00 67.17 373 LEU B C 1
ATOM 6198 O O . LEU B 1 394 ? -33.058 9.780 -29.677 1.00 75.40 373 LEU B O 1
ATOM 6203 N N . GLY B 1 395 ? -31.499 8.454 -28.815 1.00 66.55 374 GLY B N 1
ATOM 6204 C CA . GLY B 1 395 ? -31.949 8.556 -27.453 1.00 66.21 374 GLY B CA 1
ATOM 6205 C C . GLY B 1 395 ? -32.970 7.516 -27.109 1.00 63.32 374 GLY B C 1
ATOM 6206 O O . GLY B 1 395 ? -33.193 7.218 -25.960 1.00 71.73 374 GLY B O 1
ATOM 6207 N N . ASP B 1 396 ? -33.557 6.932 -28.135 0.72 71.43 375 ASP B N 1
ATOM 6208 C CA . ASP B 1 396 ? -34.562 5.916 -27.963 1.00 67.82 375 ASP B CA 1
ATOM 6209 C C . ASP B 1 396 ? -34.540 5.042 -29.181 1.00 71.51 375 ASP B C 1
ATOM 6210 O O . ASP B 1 396 ? -34.236 5.507 -30.251 1.00 76.94 375 ASP B O 1
ATOM 6215 N N . ILE B 1 397 ? -34.883 3.783 -29.022 1.00 61.68 376 ILE B N 1
ATOM 6216 C CA . ILE B 1 397 ? -34.943 2.839 -30.129 1.00 62.30 376 ILE B CA 1
ATOM 6217 C C . ILE B 1 397 ? -36.411 2.500 -30.343 1.00 66.10 376 ILE B C 1
ATOM 6218 O O . ILE B 1 397 ? -36.984 1.687 -29.614 1.00 60.06 376 ILE B O 1
ATOM 6223 N N . LYS B 1 398 ? -37.023 3.109 -31.356 1.00 68.82 377 LYS B N 1
ATOM 6224 C CA . LYS B 1 398 ? -38.454 2.948 -31.579 1.00 63.33 377 LYS B CA 1
ATOM 6225 C C . LYS B 1 398 ? -38.795 1.760 -32.467 1.00 55.77 377 LYS B C 1
ATOM 6226 O O . LYS B 1 398 ? -39.900 1.220 -32.362 1.00 59.99 377 LYS B O 1
ATOM 6228 N N . ASN B 1 399 ? -37.882 1.337 -33.334 1.00 61.16 378 ASN B N 1
ATOM 6229 C CA . ASN B 1 399 ? -38.137 0.209 -34.217 1.00 54.11 378 ASN B CA 1
ATOM 6230 C C . ASN B 1 399 ? -36.807 -0.345 -34.708 1.00 47.09 378 ASN B C 1
ATOM 6231 O O . ASN B 1 399 ? -35.750 0.259 -34.515 1.00 48.39 378 ASN B O 1
ATOM 6236 N N . ILE B 1 400 ? -36.881 -1.511 -35.356 1.00 52.49 379 ILE B N 1
ATOM 6237 C CA . ILE B 1 400 ? -35.685 -2.299 -35.649 1.00 45.81 379 ILE B CA 1
ATOM 6238 C C . ILE B 1 400 ? -34.772 -1.588 -36.640 1.00 55.96 379 ILE B C 1
ATOM 6239 O O . ILE B 1 400 ? -33.541 -1.645 -36.519 1.00 58.21 379 ILE B O 1
ATOM 6244 N N . GLU B 1 401 ? -35.344 -0.921 -37.640 1.00 53.82 380 GLU B N 1
ATOM 6245 C CA . GLU B 1 401 ? -34.501 -0.293 -38.649 1.00 54.97 380 GLU B CA 1
ATOM 6246 C C . GLU B 1 401 ? -33.692 0.877 -38.107 1.00 54.67 380 GLU B C 1
ATOM 6247 O O . GLU B 1 401 ? -32.852 1.412 -38.840 1.00 61.01 380 GLU B O 1
ATOM 6253 N N . ASP B 1 402 ? -33.925 1.295 -36.861 1.00 50.42 381 ASP B N 1
ATOM 6254 C CA . ASP B 1 402 ? -33.065 2.306 -36.257 1.00 53.73 381 ASP B CA 1
ATOM 6255 C C . ASP B 1 402 ? -31.630 1.813 -36.130 1.00 54.00 381 ASP B C 1
ATOM 6256 O O . ASP B 1 402 ? -30.698 2.626 -36.135 1.00 48.89 381 ASP B O 1
ATOM 6261 N N . LEU B 1 403 ? -31.428 0.491 -36.029 1.00 47.55 382 LEU B N 1
ATOM 6262 C CA . LEU B 1 403 ? -30.074 -0.046 -35.922 1.00 47.77 382 LEU B CA 1
ATOM 6263 C C . LEU B 1 403 ? -29.204 0.379 -37.094 1.00 53.39 382 LEU B C 1
ATOM 6264 O O . LEU B 1 403 ? -27.976 0.422 -36.968 1.00 58.26 382 LEU B O 1
ATOM 6269 N N . LYS B 1 404 ? -29.818 0.680 -38.243 1.00 59.44 383 LYS B N 1
ATOM 6270 C CA . LYS B 1 404 ? -29.060 1.186 -39.380 1.00 55.31 383 LYS B CA 1
ATOM 6271 C C . LYS B 1 404 ? -28.324 2.470 -39.024 1.00 56.98 383 LYS B C 1
ATOM 6272 O O . LYS B 1 404 ? -27.243 2.733 -39.563 1.00 62.12 383 LYS B O 1
ATOM 6274 N N . VAL B 1 405 ? -28.886 3.272 -38.114 1.00 53.74 384 VAL B N 1
ATOM 6275 C CA . VAL B 1 405 ? -28.216 4.492 -37.672 1.00 59.24 384 VAL B CA 1
ATOM 6276 C C . VAL B 1 405 ? -26.961 4.155 -36.880 1.00 66.34 384 VAL B C 1
ATOM 6277 O O . VAL B 1 405 ? -25.902 4.766 -37.075 1.00 59.40 384 VAL B O 1
ATOM 6281 N N . GLY B 1 406 ? -27.062 3.188 -35.965 1.00 65.03 385 GLY B N 1
ATOM 6282 C CA . GLY B 1 406 ? -25.899 2.782 -35.195 1.00 55.99 385 GLY B CA 1
ATOM 6283 C C . GLY B 1 406 ? -24.809 2.171 -36.049 1.00 57.77 385 GLY B C 1
ATOM 6284 O O . GLY B 1 406 ? -23.620 2.358 -35.776 1.00 54.74 385 GLY B O 1
ATOM 6285 N N . LEU B 1 407 ? -25.193 1.446 -37.102 1.00 54.92 386 LEU B N 1
ATOM 6286 C CA . LEU B 1 407 ? -24.204 0.832 -37.978 1.00 55.56 386 LEU B CA 1
ATOM 6287 C C . LEU B 1 407 ? -23.358 1.861 -38.715 1.00 60.32 386 LEU B C 1
ATOM 6288 O O . LEU B 1 407 ? -22.274 1.519 -39.199 1.00 62.68 386 LEU B O 1
ATOM 6293 N N . LYS B 1 408 ? -23.819 3.106 -38.810 1.00 62.92 387 LYS B N 1
ATOM 6294 C CA . LYS B 1 408 ? -23.063 4.159 -39.476 1.00 66.58 387 LYS B CA 1
ATOM 6295 C C . LYS B 1 408 ? -22.067 4.854 -38.552 1.00 69.79 387 LYS B C 1
ATOM 6296 O O . LYS B 1 408 ? -21.298 5.701 -39.020 1.00 69.95 387 LYS B O 1
ATOM 6298 N N . VAL B 1 409 ? -22.056 4.525 -37.264 1.00 70.63 388 VAL B N 1
ATOM 6299 C CA . VAL B 1 409 ? -21.071 5.053 -36.327 1.00 71.00 388 VAL B CA 1
ATOM 6300 C C . VAL B 1 409 ? -19.847 4.143 -36.372 1.00 69.95 388 VAL B C 1
ATOM 6301 O O . VAL B 1 409 ? -19.986 2.929 -36.141 1.00 70.41 388 VAL B O 1
ATOM 6305 N N . PRO B 1 410 ? -18.661 4.660 -36.674 1.00 71.65 389 PRO B N 1
ATOM 6306 C CA . PRO B 1 410 ? -17.483 3.798 -36.800 1.00 71.98 389 PRO B CA 1
ATOM 6307 C C . PRO B 1 410 ? -16.850 3.456 -35.456 1.00 67.29 389 PRO B C 1
ATOM 6308 O O . PRO B 1 410 ? -17.040 4.137 -34.446 1.00 67.09 389 PRO B O 1
ATOM 6312 N N . HIS B 1 411 ? -16.083 2.366 -35.470 1.00 64.75 390 HIS B N 1
ATOM 6313 C CA . HIS B 1 411 ? -15.247 2.012 -34.329 1.00 64.48 390 HIS B CA 1
ATOM 6314 C C . HIS B 1 411 ? -14.202 3.098 -34.091 1.00 64.76 390 HIS B C 1
ATOM 6315 O O . HIS B 1 411 ? -13.532 3.545 -35.026 1.00 77.44 390 HIS B O 1
ATOM 6322 N N . ASN B 1 412 ? -14.054 3.519 -32.838 1.00 63.67 391 ASN B N 1
ATOM 6323 C CA . ASN B 1 412 ? -13.187 4.647 -32.528 1.00 65.51 391 ASN B CA 1
ATOM 6324 C C . ASN B 1 412 ? -11.721 4.246 -32.638 1.00 68.64 391 ASN B C 1
ATOM 6325 O O . ASN B 1 412 ? -11.336 3.138 -32.260 1.00 66.93 391 ASN B O 1
ATOM 6330 N N . LYS B 1 413 ? -10.906 5.171 -33.155 1.00 79.95 392 LYS B N 1
ATOM 6331 C CA . LYS B 1 413 ? -9.491 4.901 -33.414 1.00 75.04 392 LYS B CA 1
ATOM 6332 C C . LYS B 1 413 ? -8.767 4.392 -32.172 1.00 65.41 392 LYS B C 1
ATOM 6333 O O . LYS B 1 413 ? -7.992 3.430 -32.243 1.00 65.73 392 LYS B O 1
ATOM 6339 N N . TYR B 1 414 ? -8.994 5.041 -31.026 1.00 62.41 393 TYR B N 1
ATOM 6340 C CA . TYR B 1 414 ? -8.282 4.677 -29.803 1.00 58.25 393 TYR B CA 1
ATOM 6341 C C . TYR B 1 414 ? -8.568 3.234 -29.409 1.00 65.66 393 TYR B C 1
ATOM 6342 O O . TYR B 1 414 ? -7.657 2.496 -29.012 1.00 64.86 393 TYR B O 1
ATOM 6351 N N . GLY B 1 415 ? -9.829 2.810 -29.530 1.00 67.59 394 GLY B N 1
ATOM 6352 C CA . GLY B 1 415 ? -10.181 1.433 -29.241 1.00 56.45 394 GLY B CA 1
ATOM 6353 C C . GLY B 1 415 ? -9.607 0.448 -30.237 1.00 59.27 394 GLY B C 1
ATOM 6354 O O . GLY B 1 415 ? -9.364 -0.712 -29.894 1.00 54.62 394 GLY B O 1
ATOM 6355 N N . GLU B 1 416 ? -9.367 0.911 -31.455 1.00 54.49 395 GLU B N 1
ATOM 6356 C CA . GLU B 1 416 ? -8.730 0.079 -32.457 1.00 60.44 395 GLU B CA 1
ATOM 6357 C C . GLU B 1 416 ? -7.279 -0.192 -32.043 1.00 59.40 395 GLU B C 1
ATOM 6358 O O . GLU B 1 416 ? -6.783 -1.302 -32.198 1.00 69.33 395 GLU B O 1
ATOM 6364 N N . LEU B 1 417 ? -6.608 0.828 -31.510 1.00 56.47 396 LEU B N 1
ATOM 6365 C CA . LEU B 1 417 ? -5.226 0.693 -31.072 1.00 57.28 396 LEU B CA 1
ATOM 6366 C C . LEU B 1 417 ? -5.117 -0.214 -29.852 1.00 67.74 396 LEU B C 1
ATOM 6367 O O . LEU B 1 417 ? -4.266 -1.109 -29.811 1.00 72.54 396 LEU B O 1
ATOM 6372 N N . LEU B 1 418 ? -5.965 0.008 -28.841 1.00 69.37 397 LEU B N 1
ATOM 6373 C CA . LEU B 1 418 ? -5.983 -0.873 -27.675 1.00 65.96 397 LEU B CA 1
ATOM 6374 C C . LEU B 1 418 ? -6.202 -2.321 -28.085 1.00 73.67 397 LEU B C 1
ATOM 6375 O O . LEU B 1 418 ? -5.532 -3.227 -27.580 1.00 81.17 397 LEU B O 1
ATOM 6380 N N . LYS B 1 419 ? -7.095 -2.553 -29.018 1.00 66.73 398 LYS B N 1
ATOM 6381 C CA . LYS B 1 419 ? -7.350 -3.888 -29.451 1.00 67.80 398 LYS B CA 1
ATOM 6382 C C . LYS B 1 419 ? -6.149 -4.552 -30.066 1.00 73.15 398 LYS B C 1
ATOM 6383 O O . LYS B 1 419 ? -5.941 -5.730 -29.935 1.00 68.49 398 LYS B O 1
ATOM 6389 N N . GLU B 1 420 ? -5.366 -3.787 -30.786 1.00 74.01 399 GLU B N 1
ATOM 6390 C CA . GLU B 1 420 ? -4.176 -4.336 -31.433 1.00 76.70 399 GLU B CA 1
ATOM 6391 C C . GLU B 1 420 ? -3.157 -4.825 -30.411 1.00 76.62 399 GLU B C 1
ATOM 6392 O O . GLU B 1 420 ? -2.627 -5.936 -30.532 1.00 82.46 399 GLU B O 1
ATOM 6398 N N . ILE B 1 421 ? -2.861 -4.005 -29.400 1.00 79.42 400 ILE B N 1
ATOM 6399 C CA . ILE B 1 421 ? -1.882 -4.398 -28.389 1.00 81.31 400 ILE B CA 1
ATOM 6400 C C . ILE B 1 421 ? -2.333 -5.666 -27.680 1.00 73.01 400 ILE B C 1
ATOM 6401 O O . ILE B 1 421 ? -1.533 -6.576 -27.429 1.00 81.10 400 ILE B O 1
ATOM 6403 N N . VAL B 1 422 ? -3.626 -5.750 -27.366 1.00 67.50 401 VAL B N 1
ATOM 6404 C CA . VAL B 1 422 ? -4.187 -6.933 -26.719 1.00 82.30 401 VAL B CA 1
ATOM 6405 C C . VAL B 1 422 ? -3.949 -8.187 -27.553 1.00 85.59 401 VAL B C 1
ATOM 6406 O O . VAL B 1 422 ? -3.683 -9.265 -27.005 1.00 97.59 401 VAL B O 1
ATOM 6410 N N . GLU B 1 423 ? -4.045 -8.053 -28.869 1.00 78.29 402 GLU B N 1
ATOM 6411 C CA . GLU B 1 423 ? -3.895 -9.187 -29.773 1.00 74.42 402 GLU B CA 1
ATOM 6412 C C . GLU B 1 423 ? -2.539 -9.876 -29.709 1.00 76.42 402 GLU B C 1
ATOM 6413 O O . GLU B 1 423 ? -2.462 -11.098 -29.768 1.00 86.24 402 GLU B O 1
ATOM 6419 N N . LYS B 1 424 ? -1.475 -9.096 -29.595 1.00 75.32 403 LYS B N 1
ATOM 6420 C CA . LYS B 1 424 ? -0.121 -9.645 -29.547 1.00 84.74 403 LYS B CA 1
ATOM 6421 C C . LYS B 1 424 ? 0.164 -10.300 -28.200 1.00 91.93 403 LYS B C 1
ATOM 6422 O O . LYS B 1 424 ? 0.833 -11.343 -28.135 1.00 101.77 403 LYS B O 1
ATOM 6424 N N . LEU B 1 425 ? -0.352 -9.720 -27.115 1.00 75.11 404 LEU B N 1
ATOM 6425 C CA . LEU B 1 425 ? -0.173 -10.355 -25.817 1.00 87.71 404 LEU B CA 1
ATOM 6426 C C . LEU B 1 425 ? -0.965 -11.656 -25.732 1.00 90.21 404 LEU B C 1
ATOM 6427 O O . LEU B 1 425 ? -0.532 -12.616 -25.083 1.00 92.63 404 LEU B O 1
ATOM 6432 N N . LYS B 1 426 ? -2.125 -11.708 -26.386 1.00 79.96 405 LYS B N 1
ATOM 6433 C CA . LYS B 1 426 ? -2.828 -12.977 -26.524 1.00 89.96 405 LYS B CA 1
ATOM 6434 C C . LYS B 1 426 ? -1.993 -13.966 -27.324 1.00 89.51 405 LYS B C 1
ATOM 6435 O O . LYS B 1 426 ? -2.059 -15.180 -27.100 1.00 88.85 405 LYS B O 1
ATOM 6437 N N . LYS B 1 427 ? -1.176 -13.451 -28.240 1.00 86.92 406 LYS B N 1
ATOM 6438 C CA . LYS B 1 427 ? -0.409 -14.238 -29.194 1.00 91.57 406 LYS B CA 1
ATOM 6439 C C . LYS B 1 427 ? 1.008 -14.551 -28.722 1.00 94.53 406 LYS B C 1
ATOM 6440 O O . LYS B 1 427 ? 1.582 -15.559 -29.151 1.00 89.75 406 LYS B O 1
ATOM 6446 N N . LYS B 1 428 ? 1.578 -13.717 -27.849 1.00 94.25 407 LYS B N 1
ATOM 6447 C CA . LYS B 1 428 ? 2.878 -13.983 -27.244 1.00 85.43 407 LYS B CA 1
ATOM 6448 C C . LYS B 1 428 ? 2.803 -15.024 -26.133 1.00 87.64 407 LYS B C 1
ATOM 6449 O O . LYS B 1 428 ? 3.813 -15.670 -25.835 1.00 89.46 407 LYS B O 1
ATOM 6455 N N . LYS B 1 429 ? 1.628 -15.212 -25.540 1.00 77.81 408 LYS B N 1
ATOM 6456 C CA . LYS B 1 429 ? 1.456 -15.995 -24.326 1.00 75.72 408 LYS B CA 1
ATOM 6457 C C . LYS B 1 429 ? 1.680 -17.488 -24.559 1.00 77.11 408 LYS B C 1
ATOM 6458 O O . LYS B 1 429 ? 1.395 -18.027 -25.633 1.00 77.99 408 LYS B O 1
ATOM 6464 N N . LYS B 1 430 ? 2.169 -18.163 -23.515 1.00 69.11 409 LYS B N 1
ATOM 6465 C CA . LYS B 1 430 ? 2.414 -19.600 -23.602 1.00 77.11 409 LYS B CA 1
ATOM 6466 C C . LYS B 1 430 ? 1.111 -20.388 -23.649 1.00 77.57 409 LYS B C 1
ATOM 6467 O O . LYS B 1 430 ? 0.960 -21.296 -24.475 1.00 101.72 409 LYS B O 1
ATOM 6473 N N . LYS B 1 431 ? 0.170 -20.066 -22.765 1.00 73.83 410 LYS B N 1
ATOM 6474 C CA . LYS B 1 431 ? -1.142 -20.703 -22.745 1.00 80.03 410 LYS B CA 1
ATOM 6475 C C . LYS B 1 431 ? -2.086 -19.858 -21.906 1.00 82.23 410 LYS B C 1
ATOM 6476 O O . LYS B 1 431 ? -1.708 -19.426 -20.814 1.00 98.99 410 LYS B O 1
ATOM 6478 N N . GLU B 1 432 ? -3.305 -19.616 -22.385 1.00 79.41 411 GLU B N 1
ATOM 6479 C CA . GLU B 1 432 ? -4.273 -18.794 -21.668 1.00 89.28 411 GLU B CA 1
ATOM 6480 C C . GLU B 1 432 ? -5.405 -19.661 -21.132 1.00 78.13 411 GLU B C 1
ATOM 6481 O O . GLU B 1 432 ? -5.985 -20.467 -21.866 1.00 66.79 411 GLU B O 1
ATOM 6487 N N . ASP B 1 433 ? -5.709 -19.489 -19.843 1.00 86.58 412 ASP B N 1
ATOM 6488 C CA . ASP B 1 433 ? -6.794 -20.220 -19.198 1.00 88.68 412 ASP B CA 1
ATOM 6489 C C . ASP B 1 433 ? -8.160 -19.613 -19.476 1.00 86.27 412 ASP B C 1
ATOM 6490 O O . ASP B 1 433 ? -9.177 -20.261 -19.206 1.00 98.07 412 ASP B O 1
ATOM 6492 N N . TYR B 1 434 ? -8.207 -18.408 -20.032 1.00 78.79 413 TYR B N 1
ATOM 6493 C CA . TYR B 1 434 ? -9.443 -17.661 -20.190 1.00 79.58 413 TYR B CA 1
ATOM 6494 C C . TYR B 1 434 ? -9.709 -17.363 -21.662 1.00 75.32 413 TYR B C 1
ATOM 6495 O O . TYR B 1 434 ? -8.833 -17.498 -22.516 1.00 72.75 413 TYR B O 1
ATOM 6504 N N . LYS B 1 435 ? -10.944 -16.972 -21.956 1.00 82.31 414 LYS B N 1
ATOM 6505 C CA . LYS B 1 435 ? -11.342 -16.504 -23.281 1.00 81.57 414 LYS B CA 1
ATOM 6506 C C . LYS B 1 435 ? -11.615 -15.006 -23.210 1.00 78.80 414 LYS B C 1
ATOM 6507 O O . LYS B 1 435 ? -12.529 -14.573 -22.499 1.00 80.56 414 LYS B O 1
ATOM 6513 N N . ILE B 1 436 ? -10.846 -14.219 -23.964 1.00 71.87 415 ILE B N 1
ATOM 6514 C CA . ILE B 1 436 ? -10.906 -12.762 -23.892 1.00 65.51 415 ILE B CA 1
ATOM 6515 C C . ILE B 1 436 ? -11.163 -12.194 -25.278 1.00 66.74 415 ILE B C 1
ATOM 6516 O O . ILE B 1 436 ? -10.456 -12.530 -26.232 1.00 70.18 415 ILE B O 1
ATOM 6521 N N . VAL B 1 437 ? -12.165 -11.328 -25.381 1.00 73.08 416 VAL B N 1
ATOM 6522 C CA . VAL B 1 437 ? -12.540 -10.684 -26.633 1.00 63.35 416 VAL B CA 1
ATOM 6523 C C . VAL B 1 437 ? -12.728 -9.199 -26.361 1.00 61.03 416 VAL B C 1
ATOM 6524 O O . VAL B 1 437 ? -13.331 -8.811 -25.354 1.00 61.84 416 VAL B O 1
ATOM 6528 N N . LEU B 1 438 ? -12.212 -8.368 -27.263 1.00 65.69 417 LEU B N 1
ATOM 6529 C CA . LEU B 1 438 ? -12.184 -6.921 -27.095 1.00 61.57 417 LEU B CA 1
ATOM 6530 C C . LEU B 1 438 ? -12.555 -6.271 -28.419 1.00 66.67 417 LEU B C 1
ATOM 6531 O O . LEU B 1 438 ? -12.025 -6.659 -29.465 1.00 69.56 417 LEU B O 1
ATOM 6536 N N . ILE B 1 439 ? -13.450 -5.286 -28.383 1.00 59.10 418 ILE B N 1
ATOM 6537 C CA . ILE B 1 439 ? -13.725 -4.507 -29.592 1.00 67.33 418 ILE B CA 1
ATOM 6538 C C . ILE B 1 439 ? -13.718 -3.017 -29.277 1.00 61.48 418 ILE B C 1
ATOM 6539 O O . ILE B 1 439 ? -14.021 -2.616 -28.144 1.00 62.20 418 ILE B O 1
ATOM 6544 N N . PRO B 1 440 ? -13.364 -2.170 -30.241 1.00 63.25 419 PRO B N 1
ATOM 6545 C CA . PRO B 1 440 ? -13.625 -0.737 -30.093 1.00 65.80 419 PRO B CA 1
ATOM 6546 C C . PRO B 1 440 ? -15.119 -0.488 -29.971 1.00 60.03 419 PRO B C 1
ATOM 6547 O O . PRO B 1 440 ? -15.939 -1.196 -30.559 1.00 62.23 419 PRO B O 1
ATOM 6551 N N . SER B 1 441 ? -15.474 0.525 -29.194 1.00 54.82 420 SER B N 1
ATOM 6552 C CA . SER B 1 441 ? -16.878 0.887 -29.126 1.00 61.12 420 SER B CA 1
ATOM 6553 C C . SER B 1 441 ? -17.246 1.760 -30.320 1.00 64.65 420 SER B C 1
ATOM 6554 O O . SER B 1 441 ? -16.392 2.384 -30.955 1.00 64.89 420 SER B O 1
ATOM 6557 N N . ARG B 1 442 ? -18.536 1.781 -30.640 1.00 65.08 421 ARG B N 1
ATOM 6558 C CA . ARG B 1 442 ? -19.055 2.749 -31.604 1.00 65.79 421 ARG B CA 1
ATOM 6559 C C . ARG B 1 442 ? -19.385 4.040 -30.856 1.00 63.77 421 ARG B C 1
ATOM 6560 O O . ARG B 1 442 ? -20.538 4.374 -30.579 1.00 67.37 421 ARG B O 1
ATOM 6568 N N . PHE B 1 443 ? -18.319 4.758 -30.517 1.00 64.55 422 PHE B N 1
ATOM 6569 C CA . PHE B 1 443 ? -18.429 5.975 -29.724 1.00 69.50 422 PHE B CA 1
ATOM 6570 C C . PHE B 1 443 ? -19.132 7.073 -30.514 1.00 72.84 422 PHE B C 1
ATOM 6571 O O . PHE B 1 443 ? -18.753 7.376 -31.649 1.00 64.38 422 PHE B O 1
ATOM 6579 N N . VAL B 1 444 ? -20.165 7.665 -29.919 1.00 76.58 423 VAL B N 1
ATOM 6580 C CA . VAL B 1 444 ? -20.832 8.826 -30.496 1.00 73.97 423 VAL B CA 1
ATOM 6581 C C . VAL B 1 444 ? -20.305 10.074 -29.799 1.00 76.51 423 VAL B C 1
ATOM 6582 O O . VAL B 1 444 ? -20.115 10.089 -28.575 1.00 79.99 423 VAL B O 1
ATOM 6586 N N . GLU B 1 445 ? -20.023 11.111 -30.587 1.00 87.73 424 GLU B N 1
ATOM 6587 C CA . GLU B 1 445 ? -19.439 12.332 -30.046 1.00 87.02 424 GLU B CA 1
ATOM 6588 C C . GLU B 1 445 ? -20.490 13.364 -29.676 1.00 87.64 424 GLU B C 1
ATOM 6589 O O . GLU B 1 445 ? -20.258 14.179 -28.775 1.00 99.22 424 GLU B O 1
ATOM 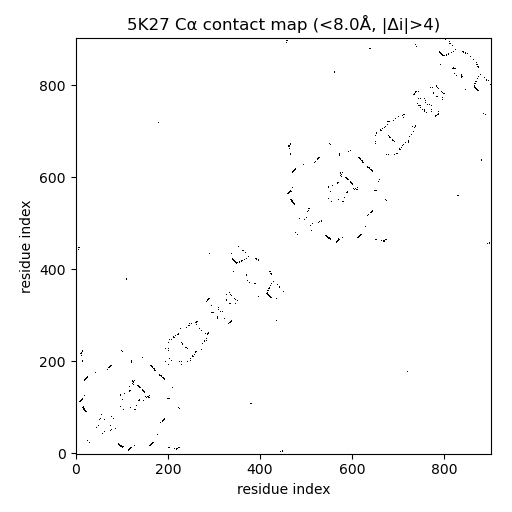6591 N N . ASN B 1 446 ? -21.642 13.341 -30.343 1.00 88.33 425 ASN B N 1
ATOM 6592 C CA . ASN B 1 446 ? -22.748 14.255 -30.062 1.00 96.61 425 ASN B CA 1
ATOM 6593 C C . ASN B 1 446 ? -24.013 13.448 -29.803 1.00 91.67 425 ASN B C 1
ATOM 6594 O O . ASN B 1 446 ? -24.866 13.305 -30.691 1.00 90.66 425 ASN B O 1
ATOM 6599 N N . PRO B 1 447 ? -24.169 12.903 -28.598 1.00 82.15 426 PRO B N 1
ATOM 6600 C CA . PRO B 1 447 ? -25.413 12.201 -28.268 1.00 79.73 426 PRO B CA 1
ATOM 6601 C C . PRO B 1 447 ? -26.525 13.182 -27.937 1.00 79.53 426 PRO B C 1
ATOM 6602 O O . PRO B 1 447 ? -26.312 14.188 -27.256 1.00 79.93 426 PRO B O 1
ATOM 6606 N N . LYS B 1 448 ? -27.722 12.892 -28.453 1.00 87.62 427 LYS B N 1
ATOM 6607 C CA . LYS B 1 448 ? -28.891 13.697 -28.115 1.00 91.18 427 LYS B CA 1
ATOM 6608 C C . LYS B 1 448 ? -29.188 13.603 -26.626 1.00 79.93 427 LYS B C 1
ATOM 6609 O O . LYS B 1 448 ? -29.103 14.594 -25.891 1.00 74.88 427 LYS B O 1
ATOM 6611 N N . SER B 1 449 ? -29.532 12.407 -26.166 1.00 75.62 428 SER B N 1
ATOM 6612 C CA . SER B 1 449 ? -29.696 12.169 -24.746 1.00 87.84 428 SER B CA 1
ATOM 6613 C C . SER B 1 449 ? -28.356 11.813 -24.122 1.00 92.72 428 SER B C 1
ATOM 6614 O O . SER B 1 449 ? -27.466 11.258 -24.777 1.00 95.00 428 SER B O 1
ATOM 6617 N N . THR B 1 450 ? -28.220 12.147 -22.840 1.00 91.04 429 THR B N 1
ATOM 6618 C CA . THR B 1 450 ? -27.067 11.765 -22.042 1.00 89.58 429 THR B CA 1
ATOM 6619 C C . THR B 1 450 ? -27.410 10.675 -21.040 1.00 93.07 429 THR B C 1
ATOM 6620 O O . THR B 1 450 ? -26.626 10.424 -20.118 1.00 98.42 429 THR B O 1
ATOM 6622 N N . VAL B 1 451 ? -28.577 10.041 -21.186 1.00 90.49 430 VAL B N 1
ATOM 6623 C CA . VAL B 1 451 ? -28.931 8.926 -20.323 1.00 82.38 430 VAL B CA 1
ATOM 6624 C C . VAL B 1 451 ? -27.901 7.823 -20.506 1.00 79.19 430 VAL B C 1
ATOM 6625 O O . VAL B 1 451 ? -27.290 7.684 -21.571 1.00 89.94 430 VAL B O 1
ATOM 6629 N N . GLY B 1 452 ? -27.678 7.055 -19.446 1.00 87.93 431 GLY B N 1
ATOM 6630 C CA . GLY B 1 452 ? -26.677 6.010 -19.500 1.00 92.08 431 GLY B CA 1
ATOM 6631 C C . GLY B 1 452 ? -26.959 4.997 -20.592 1.00 85.56 431 GLY B C 1
ATOM 6632 O O . GLY B 1 452 ? -28.107 4.695 -20.923 1.00 84.12 431 GLY B O 1
ATOM 6633 N N . LEU B 1 453 ? -25.880 4.488 -21.175 1.00 80.96 432 LEU B N 1
ATOM 6634 C CA . LEU B 1 453 ? -25.954 3.442 -22.179 1.00 66.95 432 LEU B CA 1
ATOM 6635 C C . LEU B 1 453 ? -25.590 2.080 -21.620 1.00 61.46 432 LEU B C 1
ATOM 6636 O O . LEU B 1 453 ? -25.596 1.102 -22.369 1.00 64.61 432 LEU B O 1
ATOM 6641 N N . GLY B 1 454 ? -25.268 1.994 -20.328 1.00 62.94 433 GLY B N 1
ATOM 6642 C CA . GLY B 1 454 ? -24.750 0.749 -19.782 1.00 60.61 433 GLY B CA 1
ATOM 6643 C C . GLY B 1 454 ? -25.762 -0.379 -19.798 1.00 60.76 433 GLY B C 1
ATOM 6644 O O . GLY B 1 454 ? -25.421 -1.526 -20.096 1.00 52.56 433 GLY B O 1
ATOM 6645 N N . ASP B 1 455 ? -27.017 -0.072 -19.464 1.00 70.24 434 ASP B N 1
ATOM 6646 C CA . ASP B 1 455 ? -28.052 -1.101 -19.461 1.00 62.99 434 ASP B CA 1
ATOM 6647 C C . ASP B 1 455 ? -28.251 -1.686 -20.852 1.00 57.16 434 ASP B C 1
ATOM 6648 O O . ASP B 1 455 ? -28.374 -2.906 -21.004 1.00 51.08 434 ASP B O 1
ATOM 6653 N N . THR B 1 456 ? -28.274 -0.833 -21.882 1.00 50.54 435 THR B N 1
ATOM 6654 C CA . THR B 1 456 ? -28.485 -1.338 -23.233 1.00 53.12 435 THR B CA 1
ATOM 6655 C C . THR B 1 456 ? -27.261 -2.087 -23.756 1.00 55.00 435 THR B C 1
ATOM 6656 O O . THR B 1 456 ? -27.410 -3.022 -24.550 1.00 41.46 435 THR B O 1
ATOM 6660 N N . ILE B 1 457 ? -26.056 -1.718 -23.308 1.00 61.21 436 ILE B N 1
ATOM 6661 C CA . ILE B 1 457 ? -24.861 -2.489 -23.656 1.00 62.92 436 ILE B CA 1
ATOM 6662 C C . ILE B 1 457 ? -24.915 -3.868 -23.012 1.00 60.08 436 ILE B C 1
ATOM 6663 O O . ILE B 1 457 ? -24.693 -4.891 -23.672 1.00 55.81 436 ILE B O 1
ATOM 6668 N N . SER B 1 458 ? -25.200 -3.913 -21.707 1.00 54.33 437 SER B N 1
ATOM 6669 C CA . SER B 1 458 ? -25.175 -5.178 -20.981 1.00 51.29 437 SER B CA 1
ATOM 6670 C C . SER B 1 458 ? -26.258 -6.127 -21.473 1.00 50.96 437 SER B C 1
ATOM 6671 O O . SER B 1 458 ? -26.015 -7.331 -21.608 1.00 51.81 437 SER B O 1
ATOM 6674 N N . THR B 1 459 ? -27.462 -5.613 -21.739 1.00 48.05 438 THR B N 1
ATOM 6675 C CA . THR B 1 459 ? -28.541 -6.503 -22.158 1.00 56.29 438 THR B CA 1
ATOM 6676 C C . THR B 1 459 ? -28.335 -6.978 -23.592 1.00 54.50 438 THR B C 1
ATOM 6677 O O . THR B 1 459 ? -28.581 -8.149 -23.900 1.00 51.53 438 THR B O 1
ATOM 6681 N N . GLY B 1 460 ? -27.851 -6.101 -24.474 1.00 51.35 439 GLY B N 1
ATOM 6682 C CA . GLY B 1 460 ? -27.608 -6.514 -25.845 1.00 54.46 439 GLY B CA 1
ATOM 6683 C C . GLY B 1 460 ? -26.556 -7.602 -25.943 1.00 61.12 439 GLY B C 1
ATOM 6684 O O . GLY B 1 460 ? -26.698 -8.549 -26.723 1.00 53.65 439 GLY B O 1
ATOM 6685 N N . ALA B 1 461 ? -25.495 -7.494 -25.141 1.00 56.22 440 ALA B N 1
ATOM 6686 C CA . ALA B 1 461 ? -24.462 -8.524 -25.159 1.00 51.81 440 ALA B CA 1
ATOM 6687 C C . ALA B 1 461 ? -24.976 -9.825 -24.549 1.00 58.25 440 ALA B C 1
ATOM 6688 O O . ALA B 1 461 ? -24.769 -10.908 -25.110 1.00 52.18 440 ALA B O 1
ATOM 6690 N N . PHE B 1 462 ? -25.678 -9.737 -23.414 1.00 45.40 441 PHE B N 1
ATOM 6691 C CA . PHE B 1 462 ? -26.187 -10.944 -22.765 1.00 56.13 441 PHE B CA 1
ATOM 6692 C C . PHE B 1 462 ? -27.283 -11.607 -23.592 1.00 56.99 441 PHE B C 1
ATOM 6693 O O . PHE B 1 462 ? -27.310 -12.837 -23.720 1.00 51.60 441 PHE B O 1
ATOM 6701 N N . VAL B 1 463 ? -28.190 -10.815 -24.170 1.00 58.83 442 VAL B N 1
ATOM 6702 C CA . VAL B 1 463 ? -29.297 -11.394 -24.927 1.00 55.04 442 VAL B CA 1
ATOM 6703 C C . VAL B 1 463 ? -28.784 -12.107 -26.171 1.00 57.60 442 VAL B C 1
ATOM 6704 O O . VAL B 1 463 ? -29.243 -13.208 -26.501 1.00 59.80 442 VAL B O 1
ATOM 6708 N N . SER B 1 464 ? -27.818 -11.509 -26.876 1.00 56.94 443 SER B N 1
ATOM 6709 C CA . SER B 1 464 ? -27.224 -12.205 -28.012 1.00 65.54 443 SER B CA 1
ATOM 6710 C C . SER B 1 464 ? -26.262 -13.301 -27.577 1.00 66.28 443 SER B C 1
ATOM 6711 O O . SER B 1 464 ? -26.028 -14.241 -28.345 1.00 66.77 443 SER B O 1
ATOM 6714 N N . TYR B 1 465 ? -25.713 -13.205 -26.364 1.00 58.29 444 TYR B N 1
ATOM 6715 C CA . TYR B 1 465 ? -24.953 -14.316 -25.804 1.00 59.97 444 TYR B CA 1
ATOM 6716 C C . TYR B 1 465 ? -25.837 -15.546 -25.640 1.00 61.08 444 TYR B C 1
ATOM 6717 O O . TYR B 1 465 ? -25.488 -16.641 -26.095 1.00 66.68 444 TYR B O 1
ATOM 6726 N N . VAL B 1 466 ? -27.003 -15.377 -25.010 1.00 64.28 445 VAL B N 1
ATOM 6727 C CA . VAL B 1 466 ? -27.910 -16.505 -24.807 1.00 59.28 445 VAL B CA 1
ATOM 6728 C C . VAL B 1 466 ? -28.403 -17.043 -26.145 1.00 61.97 445 VAL B C 1
ATOM 6729 O O . VAL B 1 466 ? -28.578 -18.255 -26.315 1.00 74.94 445 VAL B O 1
ATOM 6733 N N . SER B 1 467 ? -28.625 -16.156 -27.120 1.00 61.94 446 SER B N 1
ATOM 6734 C CA . SER B 1 467 ? -29.172 -16.589 -28.404 1.00 71.39 446 SER B CA 1
ATOM 6735 C C . SER B 1 467 ? -28.182 -17.421 -29.212 1.00 69.90 446 SER B C 1
ATOM 6736 O O . SER B 1 467 ? -28.608 -18.215 -30.055 1.00 79.30 446 SER B O 1
ATOM 6739 N N . LEU B 1 468 ? -26.878 -17.267 -28.972 1.00 72.14 447 LEU B N 1
ATOM 6740 C CA . LEU B 1 468 ? -25.902 -18.111 -29.652 1.00 70.68 447 LEU B CA 1
ATOM 6741 C C . LEU B 1 468 ? -25.689 -19.437 -28.931 1.00 70.18 447 LEU B C 1
ATOM 6742 O O . LEU B 1 468 ? -25.315 -20.429 -29.568 1.00 72.11 447 LEU B O 1
ATOM 6747 N N . LEU B 1 469 ? -25.915 -19.478 -27.615 1.00 81.35 448 LEU B N 1
ATOM 6748 C CA . LEU B 1 469 ? -25.862 -20.745 -26.891 1.00 75.70 448 LEU B CA 1
ATOM 6749 C C . LEU B 1 469 ? -26.998 -21.668 -27.312 1.00 85.47 448 LEU B C 1
ATOM 6750 O O . LEU B 1 469 ? -26.819 -22.890 -27.386 1.00 91.63 448 LEU B O 1
ATOM 6755 N N . LYS B 1 470 ? -28.175 -21.101 -27.591 1.00 85.70 449 LYS B N 1
ATOM 6756 C CA . LYS B 1 470 ? -29.325 -21.918 -27.966 1.00 88.64 449 LYS B CA 1
ATOM 6757 C C . LYS B 1 470 ? -29.070 -22.656 -29.276 1.00 81.51 449 LYS B C 1
ATOM 6758 O O . LYS B 1 470 ? -29.330 -23.860 -29.384 1.00 90.04 449 LYS B O 1
ATOM 6760 N N . LYS B 1 471 ? -28.530 -21.953 -30.277 1.00 71.18 450 LYS B N 1
ATOM 6761 C CA . LYS B 1 471 ? -28.225 -22.542 -31.578 1.00 78.83 450 LYS B CA 1
ATOM 6762 C C . LYS B 1 471 ? -27.145 -23.616 -31.519 1.00 89.74 450 LYS B C 1
ATOM 6763 O O . LYS B 1 471 ? -26.789 -24.160 -32.570 1.00 89.96 450 LYS B O 1
ATOM 6765 N N . LYS B 1 472 ? -26.626 -23.943 -30.339 1.00 86.70 451 LYS B N 1
ATOM 6766 C CA . LYS B 1 472 ? -25.626 -24.996 -30.210 1.00 88.54 451 LYS B CA 1
ATOM 6767 C C . LYS B 1 472 ? -26.275 -26.340 -29.883 1.00 93.10 451 LYS B C 1
ATOM 6768 O O . LYS B 1 472 ? -27.035 -26.458 -28.918 1.00 98.37 451 LYS B O 1
#

Solvent-accessible surface area: 38966 Å² total; per-residue (Å²): 100,88,54,33,31,0,82,146,1,5,0,2,2,0,3,34,12,8,0,15,8,2,45,96,18,54,48,75,43,0,91,62,27,14,85,84,56,20,35,138,84,0,76,115,27,24,84,96,15,23,115,109,4,136,79,56,28,4,2,0,0,20,1,0,27,5,0,91,54,0,140,103,21,122,1,40,17,65,87,85,73,54,36,177,190,11,40,94,103,24,132,74,78,64,51,109,18,0,15,30,0,0,77,6,0,27,17,3,9,46,4,83,16,132,67,6,0,0,9,5,27,29,4,9,57,94,6,3,65,44,17,38,90,97,0,33,12,1,32,43,81,110,68,48,23,46,43,49,72,2,82,119,8,78,114,108,111,42,61,43,62,22,30,14,5,10,56,6,166,121,37,18,55,14,59,5,44,87,25,125,7,115,2,69,98,58,26,66,0,25,0,14,42,133,26,39,91,38,18,40,13,35,1,111,122,82,6,13,84,40,0,29,78,0,1,63,65,4,50,0,0,12,2,8,5,5,68,11,3,47,71,72,11,109,93,61,74,58,6,86,76,5,0,108,29,2,83,68,2,1,124,41,1,68,110,89,141,7,59,0,1,4,21,6,28,89,10,100,58,75,134,5,15,29,41,4,3,84,43,0,0,27,47,1,16,4,0,0,0,50,32,66,5,0,0,12,0,0,72,57,37,52,65,46,112,20,3,82,107,2,77,174,64,52,103,12,48,22,0,6,91,0,0,40,42,0,0,79,113,18,118,3,44,1,0,2,0,16,30,104,89,6,4,0,4,0,0,73,46,121,10,85,0,45,77,80,43,0,29,40,0,0,54,13,0,3,29,2,13,2,0,32,6,106,71,12,76,16,75,72,39,130,29,20,70,50,0,104,85,11,101,70,25,87,109,0,54,97,12,100,63,71,4,42,133,77,57,170,74,61,214,84,68,62,40,39,5,14,6,2,6,13,31,94,12,88,138,61,76,33,105,51,42,36,20,27,4,22,0,4,1,0,2,3,0,2,6,2,20,28,72,142,144,113,91,39,8,44,67,1,12,0,4,0,0,6,22,5,7,10,11,1,5,32,123,12,61,46,100,13,6,55,108,5,25,87,117,41,28,37,72,88,0,66,32,36,38,111,26,64,15,135,71,1,94,39,41,37,6,1,0,1,20,0,5,55,8,6,39,69,9,50,101,34,78,1,43,12,74,32,71,94,12,47,78,61,6,68,99,61,21,84,60,73,87,92,107,21,0,13,42,1,1,57,8,0,26,12,2,9,44,3,87,13,77,31,6,2,1,10,4,44,23,6,16,37,51,7,4,125,49,20,39,131,100,0,54,18,10,35,39,107,108,63,54,32,49,58,24,34,5,77,127,30,94,55,93,146,22,80,60,58,38,19,4,25,4,38,5,73,110,48,17,68,22,71,12,33,66,55,57,27,65,7,68,104,43,17,18,0,51,0,1,14,41,60,104,28,39,23,53,9,27,158,74,9,41,80,51,3,46,79,10,1,77,81,3,62,0,0,14,3,9,6,7,35,18,4,63,89,75,19,124,95,56,20,60,1,39,127,11,0,51,30,4,88,44,2,2,66,58,2,68,78,33,103,10,63,1,2,6,27,4,33,73,12,84,57,58,26,9,34,18,60,6,11,83,57,2,1,46,53,3,25,2,0,0,0,51,20,82,8,0,6,34,0,0,50,53,63,47,102,56,73,26,9,56,102,5,82,106,87,74,124,20,56,22,0,21,44,0,0,42,35,1,7,77,62,34,97,9,38,0,1,1,0,11,27,104,84,13,2,2,2,1,0,58,51,100,9,100,5,50,105,144,71,0,28,141,1,0,38,31,0,3,21,1,7,2,0,18,1,84,77,14,97,6,65,69,67,145,23,23,68,48,0,107,77,10,100,49,19,159,129,0,60,120,40,62,112,63,30,87,27,122,66,140,148,108,205,82,70,71,60,39,29,14,11,5,7,8,26,81,24,81,135,62,84,30,58,65,55,52,17,54,2,16,0,4,2,1,1,1,8,1,9,4,47,32,70,90,106

Sequence (902 aa):
GHMEDIKKISIFLAYNVNVDAIKYLKEEDIQKLIEEFGEEEIIEKIEEYPRKIKEPLDFVARLIHAIKTGKPAEVPLDNEELNKWFDSLFKYDEERMGGQVGIIANLLAILDLKKVIAYSPLLSKKQAEMFNNDLLYPIVENGKLVLKKPIEAYKDNDPIKINRIFEFKEGIKFKLGDEKIIAPQANRFIVASRPENLARIEIKEDLKKYLPEIGEMVDCAILSGYQGIKEKYSDGKTAEYYFKRAKEDIKLLKKKDIKVHLEFASIQNIKIRKKVVDYILPNVDSVGMDETEIANILNILGYEELSEKILKDSKIEDVIEGAKILLDKFNLEVVQVHTIYYILFISKKDNPLSKEELKKTLEFATILAATKAKLGDIKNIEDLKVGLKVPHNKYGELLKEIVEKLKKKKKKEDYKIVLIPSRFVENPKSTVGLGDTISTGAFVSYVSLLKKKMEDIKKISIFLAYNVNVDAIKYLKEEDIQKLIEEFGEEEIIEKIEEYPRKIKEPLDFVARLIHAIKTGKPAEVPLDNEELNKWFDSLFKYDEERMGGQVGIIANLLAILDLKKVIAYSPLLSKKQAEMFNNDLLYPIVENGKLVLKKPIEAYKDNDPIKINRIFEFKEGIKFKLGDEKIIAPQANRFIVASRPLARIEIKEDLKKYLPEIGEMVDCAILSGYQGIKEKYSDGKTAEYYFKRAKEDIKLLKKKDIKVHLEFASIQNIKIRKKVVDYILPNVDSVGMDETEIANILNILGYEELSEKILKDSKIEDVIEGAKILLDKFNLEVVQVHTIYYILFISKKDNPLSKEELKKTLEFATILAATKAKLGDIKNIEDLKVGLKVPHNKYGELLKEIVEKLKKKKKKEDYKIVLIPSRFVENPKSTVGLGDTISTGAFVSYVSLLKKK

B-factor: mean 64.77, std 16.26, range [26.33, 121.71]